Protein AF-A0A7C4ARY5-F1 (afdb_monomer)

Organism: NCBI:txid2358

Nearest PDB structures (foldseek):
  5jvl-assembly1_D  TM=5.857E-01  e=7.802E-24  Flaveria trinervia
  5lu4-assembly2_B  TM=5.755E-01  e=6.328E-24  Flaveria trinervia
  5jvn-assembly1_A  TM=5.672E-01  e=1.137E-23  Flaveria pringlei
  1vbg-assembly1_A-2  TM=5.595E-01  e=1.289E-23  Zea mays
  1vbh-assembly1_A-2  TM=5.407E-01  e=2.317E-22  Zea mays

InterPro domains:
  IPR002192 Pyruvate phosphate dikinase, AMP/ATP-binding [PF01326] (588-814)
  IPR010121 Pyruvate, phosphate dikinase [PTHR22931] (564-875)
  IPR013815 ATP-grasp fold, subdomain 1 [G3DSA:3.30.1490.20] (564-773)
  IPR036637 Phosphohistidine domain superfamily [SSF52009] (937-1030)

Foldseek 3Di:
DDDDDQDWDWDDDPVGDTDTDRDPDPQPPCVLVVLLVLLVVCLVAVLVSLLCLLLLLLCLQFVVHDDDLPSPCVQSLVSNLLSDALQSLLSSLSSLCSHPQRPLCFAVNVVLLCLLQVLLVLCVVLQLNFSSVLSVVVSVCSRDPDDPVNLQLLLLVLLCLQPVDCVSNCVVDDPVSSVSSRCVSRDDPQLSCQLNVLSVVQCVVQVADSNDPPRLVSLLPGDLVVQCPPPPGDNVSSSNNSSSSVSSNVSCLSPPLQPDDPVVDDLVVLLVVLVVLLVLLVVLLVVSNDNDDPAPADDADEDEPDDPCPVVVVVVCVVPVPDHWYFHFYDDPPDPPRTHTRTRDPNSNSSSVSVSSLSNSLSSLVCSCVPVPVADDLVCQLVLLVSLLSLLSSVSSSSLDFLLLNLLSVCSNCQQLLQHWLQNNLVSLVSNVVSLVVVLVLLCVSNVVSLLVVVVVDDPVSGDVVLVVVVPVVPDPPDPVVSVVSSVVVSVVSVVVSSSSVSSVVSSVNSNVVSVVVPVRGSHGSDDDDNNPDDDDQKAFQPPPQDRCLWQADWVNLCSLFDQAFGKMWRTLSCLPDDLVRCVPPPVNLVVLVVRQVVSCVVNVAHQQDLVGHWFKKKAWHFNDDDFQQFAIATRQRDAPSSLVSCCVVQRLQVSLVSLLRNLQSLCCQLVVDDNVLLVVLVVVLCVVVVHPDPVPDDSVSSNVSSVVSLVSCCVRPVVSNVCRVVSVRSSSVSSSQNSRFCSCVDPLNVLLCVLLVRDSPRTIMIMIGIDDFQQRDQQQKWKKKWWAQSSVRDIWMWIDHNDDLVCVQQQVDDTDIQDDPVPPDDHVCVRQVQLSVVVVVSNNSSCSVRVAGKMWIWIGHRSHIHTHGIDGDLDDDDPDDDVVVVVFDFLFFFAQQAAFKAKEFEFAFLVLQDHPVCLLCSVVVQVVVQVPDDPVRRHQYYEHEEAGPNSSCCSPTASSRPGAYAYEYLGGHNSYSSSVSCSSSRHAYQHNRVQWDDDDDTDQWIGRVNDIDGGGFIWMAGNHRRTIGGDDDDDPPDPPDDPDDD

Secondary structure (DSSP, 8-state):
-PPPPPPPEEEE-TTS-EEEE-------TTHHHHHHHHHHHHHH-HHHHTTHHHHHHHHHHHTT----TTS-THHHHHHHHHS--TTTHHHHHHHHHHSSS-GGGSSHHHHHHHHHHHHHHHHHHTT-HHHHHHHHHHHHHTTT---THHHHHHHHHHHHHHH--THHHHTTS-GGGGGGG-GGGTS-HHHHHHHHHHHHHHHHHHT--TTSTTTHHHHHT--THHHHT-TTS-HHHHHHHHHHHHHHHHHHHHH-TT-S-GGGS-HHHHHHHHHHHHHHHHHHHHHHH-----PPPPP-----TT-THHHHHHHHHHH-TTSPPEEEEEE-TT-TT-EEEEEE-HHHHHHHHHHHHHHHHHHHHHHHHHHT-SS--TTTHHHHHHHHHHHHHHHHHHT---HHHHHHHHHHHTTTTTT-BHHHHHHHHHHHHHHHHHHHHHHHHHHHHHHHHHHTTS-GGGS-HHHHHTT--TT--S-HHHHHHHHHHHHHHHHHT-HHHHHHHHHHHHHHHHHHTTGGGTT-BSS-SSS--PPP--EE-TTSS---HHHH-HHHHHHTT-TTPPPEEEE-GGGTT--HHHHHH-HHHHHHHHHHHHHHHHHHT-EET-SSSEE-EEEEE--SS--TTSS-EEEEET--HHHHHHHHHHT-HHHHHHHHHHHHHHHHHHHH---HHHHHHHHHHHHHHTT-SSGGGS-HHHHHHHHHHHHHHHHHH-HHHHHHHHTT-HHHHHHHHHHHHHHGGGSHHHHHHHHHHT--TT----EEEEE---TTS-TTT-EEEEEEE-TTT--EEEEEEET--HHHHHTT-S--EES--TT--S--HHHH-HHHHHHHHHHHHHHHHHHTS-EEEEEEEETTEEEEEEEEE-------PPPTTTTT-EEEEE-EEEE-SEEEEEEESSGGGTS-GGGGGGHHHHHHHHHTTS-GGG---EEEEEESS--HHHIIIIIITSSS-EEEEESS--TTSHHHHHHHHTT-EEEE--TTBPP--SS-SEEEETTEEEETT-EEEEETTT-EEEE--PPPS--SSS-----

Sequence (1047 aa):
MRPREKRFNIEDDDTGEPVVVAEDTAVNETHVQHIKSLMTIVASNPRVMHRLIPYLIVQIEIGRTQLCDEDLIQVEISKLLRANSSITHFLIRTLIKAIPYSFKDIGPLDALRLTAAGLAKELANRGVKPIGNFLGKLRGDIHWRGSMDNLFFAMGIVRYLASGDRGYIAEWMPQESLPYLEMTQWCSAEEAAGIKGCYAQICADYGIDPLSRDSMNQFLQVDTARYREDDRWPPFARRVALDMIDLVKGLHTKYFIGRESISDHDETEDLERLEKVLERRIHTKRTFLTPDLKDPLPNVATLTEGSEGWTVELDRLRKDPSGPPIILRAKKAGHAYAQRATYLEPRFEAFNEDLSDEALQETLATSINNTHFDAITLENLPRALLFLDYLVTGISVNGHSSYYLRQASRDLRQAGELGLTFDKVRDLLKLIKKELDDIHAQYRHWFEPPFDDVLSHCAMENLPRKLRDLTTLKEIPDTDFFKNYLKTLYVSDLQARDGNLRVLETFVEKVELFLSQRLAESGRTVVSGPASNQPLIPFHFPGDEEVSPCKIGQKASLLHFAENTPPFFVITTDQAVKSYEEMAADEEFRRGLAHAMDRLGRMWGRFLGDVDNPALFSVRSGARISMPGMMITITNVGINDQIAEVLSEKVGEWFAYDCYRRFLQEFGESVFGIEREEFQQIIDDKKARFNVLRKALMSAEQMKSLAFDYKRRLAELAPRAVEMLDRGNFLDILLHCAVAVLHSYEGNAATKYRQAAGIDGNWRTPAIIQAMVYGNMELHSSGTGVVSYNPFTMDLRGEFAQGDQGTDVVDGKVVTMPVYDPWKTRECLASQLPEAWKELSSILFRTAEKLHLDTRVEYTIEKGKVFILQIRKDRERKERIPSLKEFGYHVIAQGTGVSGKIFRGIMVTDRNQIAPFRHINKAQSIIDAMNETLPELHKLDGFIFVVNDPIPEEIMEEIFSLPVNTALVSRLGGRGAHAADISKSLGKVYVGQVRQIEKFAGKPEVVSFDGLNVIVGTKMVIHGQTGEVALYKPIPAQQSELSCGEP

Solvent-accessible surface area (backbone atoms only — not comparable to full-atom values): 57306 Å² total; per-residue (Å²): 129,82,85,80,78,87,82,80,52,77,49,80,49,103,79,78,53,75,51,74,58,82,76,88,70,86,73,68,86,59,54,65,60,51,52,49,50,51,42,49,53,24,33,73,42,38,84,77,33,48,76,53,43,42,41,52,34,47,45,41,62,43,64,71,60,82,85,59,96,80,68,68,59,65,62,49,49,49,48,33,49,69,44,38,39,73,85,46,38,33,56,53,51,51,39,53,64,50,40,87,81,43,52,92,56,55,36,78,48,45,54,37,32,49,42,28,42,49,52,13,51,58,35,38,76,43,62,29,47,67,64,11,48,48,28,50,45,45,45,56,35,65,70,78,68,70,53,72,61,57,44,56,50,48,48,18,49,53,37,20,56,49,71,68,44,57,75,57,43,46,92,81,47,63,79,89,52,57,74,62,60,42,61,79,78,57,37,54,74,67,39,50,50,19,25,26,49,52,43,53,50,53,21,64,77,67,74,40,50,73,85,48,91,72,32,64,71,53,59,60,71,59,68,55,72,79,54,73,81,48,80,93,32,48,71,67,20,46,46,56,52,44,47,50,51,51,37,41,44,46,43,45,52,69,76,48,72,67,68,76,75,66,88,84,59,56,70,69,57,54,51,51,51,48,48,53,48,49,52,50,42,50,52,50,52,50,67,46,58,53,84,81,75,96,65,73,78,62,64,77,47,72,49,58,59,85,51,84,58,59,64,54,51,52,55,47,44,74,75,47,69,86,58,77,37,41,37,40,34,34,46,53,90,92,47,100,81,45,74,48,64,50,78,52,45,66,68,56,35,47,50,35,50,41,55,51,48,49,54,39,46,39,42,51,52,53,47,45,46,60,70,71,45,67,64,76,46,79,84,51,41,65,57,50,30,40,50,49,30,51,42,52,47,54,37,36,67,56,32,62,51,36,51,66,43,58,49,39,29,52,51,44,48,39,22,49,71,70,62,31,24,52,47,54,50,50,52,40,48,53,51,40,52,52,46,51,54,49,51,56,48,49,51,45,68,51,44,46,62,39,45,55,58,51,50,77,76,46,60,81,90,63,47,41,66,80,68,50,67,74,41,75,65,82,79,70,68,100,39,74,68,54,56,52,47,53,49,52,50,52,54,49,52,61,52,60,72,40,55,47,56,57,52,40,53,56,49,54,50,50,51,48,50,52,55,63,77,40,60,92,50,62,74,41,49,65,52,91,68,78,76,60,88,65,79,82,57,63,66,48,50,82,87,56,81,94,69,59,33,79,39,49,4,39,41,56,58,45,40,68,64,46,68,55,43,57,54,51,38,27,38,18,30,80,53,44,80,56,52,64,68,58,50,72,68,32,62,66,56,46,52,49,50,54,49,49,51,50,54,47,17,63,75,65,74,35,32,78,68,35,74,92,45,68,28,38,26,27,37,31,45,28,27,55,69,85,62,61,59,43,53,47,67,38,51,46,48,50,64,37,75,69,46,30,53,46,36,22,77,76,71,32,47,41,52,21,24,51,44,45,32,47,24,53,49,41,48,36,34,61,66,68,67,44,64,67,63,66,60,50,50,54,54,50,54,48,28,62,73,68,72,38,97,47,78,90,71,54,52,40,70,55,34,42,53,51,24,52,52,48,51,49,52,40,39,74,78,37,49,66,63,46,53,45,45,76,68,62,48,47,70,60,51,50,49,48,49,37,43,37,22,20,50,23,58,74,32,69,46,29,45,49,49,28,63,75,68,68,47,62,81,87,67,58,17,9,24,34,44,28,52,65,82,47,7,44,68,39,64,90,42,10,13,19,34,41,40,38,37,26,68,89,73,68,50,73,49,37,40,32,28,68,36,33,49,61,68,42,53,32,61,28,78,58,79,64,36,37,38,68,55,98,82,67,84,60,80,24,42,44,76,76,39,47,68,36,38,53,52,46,51,53,48,50,53,55,35,18,62,75,36,43,37,39,30,28,35,37,36,32,25,41,80,51,44,61,30,42,76,41,50,45,75,58,77,84,80,81,75,94,73,82,57,60,60,81,74,62,34,58,68,68,43,65,28,40,35,53,17,43,60,78,47,34,22,32,32,34,51,47,62,67,77,73,32,57,88,96,43,45,84,50,44,47,56,53,49,52,61,55,32,76,78,38,59,83,96,63,43,59,67,35,37,30,37,52,42,58,68,60,48,40,47,58,44,42,68,58,46,69,60,44,87,47,53,48,32,42,36,18,33,28,22,40,76,64,8,35,44,34,52,41,26,46,72,71,66,26,32,24,27,16,37,25,68,47,46,60,94,74,74,90,69,55,64,60,48,36,40,77,83,47,76,44,49,58,68,41,50,30,36,38,27,5,65,76,7,40,30,22,52,66,58,83,71,71,97,79,72,91,82,82,76,96,70,86,133

Mean predicted aligned error: 14.23 Å

Structure (mmCIF, N/CA/C/O backbone):
data_AF-A0A7C4ARY5-F1
#
_entry.id   AF-A0A7C4ARY5-F1
#
loop_
_atom_site.group_PDB
_atom_site.id
_atom_site.type_symbol
_atom_site.label_atom_id
_atom_site.label_alt_id
_atom_site.label_comp_id
_atom_site.label_asym_id
_atom_site.label_entity_id
_atom_site.label_seq_id
_atom_site.pdbx_PDB_ins_code
_atom_site.Cartn_x
_atom_site.Cartn_y
_atom_site.Cartn_z
_atom_site.occupancy
_atom_site.B_iso_or_equiv
_atom_site.auth_seq_id
_atom_site.auth_comp_id
_atom_site.auth_asym_id
_atom_site.auth_atom_id
_atom_site.pdbx_PDB_model_num
ATOM 1 N N . MET A 1 1 ? 38.180 -33.151 -28.035 1.00 24.41 1 MET A N 1
ATOM 2 C CA . MET A 1 1 ? 38.486 -32.539 -29.354 1.00 24.41 1 MET A CA 1
ATOM 3 C C . MET A 1 1 ? 39.752 -31.701 -29.190 1.00 24.41 1 MET A C 1
ATOM 5 O O . MET A 1 1 ? 40.032 -31.330 -28.062 1.00 24.41 1 MET A O 1
ATOM 9 N N . ARG A 1 2 ? 40.560 -31.501 -30.244 1.00 22.05 2 ARG A N 1
ATOM 10 C CA . ARG A 1 2 ? 41.874 -30.812 -30.185 1.00 22.05 2 ARG A CA 1
ATOM 11 C C . ARG A 1 2 ? 41.800 -29.437 -29.477 1.00 22.05 2 ARG A C 1
ATOM 13 O O . ARG A 1 2 ? 40.733 -28.826 -29.545 1.00 22.05 2 ARG A O 1
ATOM 20 N N . PRO A 1 3 ? 42.897 -28.932 -28.871 1.00 23.42 3 PRO A N 1
ATOM 21 C CA . PRO A 1 3 ? 42.915 -27.593 -28.281 1.00 23.42 3 PRO A CA 1
ATOM 22 C C . PRO A 1 3 ? 42.604 -26.559 -29.373 1.00 23.42 3 PRO A C 1
ATOM 24 O O . PRO A 1 3 ? 43.216 -26.604 -30.442 1.00 23.42 3 PRO A O 1
ATOM 27 N N . ARG A 1 4 ? 41.626 -25.672 -29.140 1.00 26.73 4 ARG A N 1
ATOM 28 C CA . ARG A 1 4 ? 41.357 -24.527 -30.027 1.00 26.73 4 ARG A CA 1
ATOM 29 C C . ARG A 1 4 ? 42.577 -23.594 -29.988 1.00 26.73 4 ARG A C 1
ATOM 31 O O . ARG A 1 4 ? 43.093 -23.302 -28.914 1.00 26.73 4 ARG A O 1
ATOM 38 N N . GLU A 1 5 ? 43.055 -23.177 -31.159 1.00 27.33 5 GLU A N 1
ATOM 39 C CA . GLU A 1 5 ? 44.179 -22.244 -31.306 1.00 27.33 5 GLU A CA 1
ATOM 40 C C . GLU A 1 5 ? 43.899 -20.906 -30.602 1.00 27.33 5 GLU A C 1
ATOM 42 O O . GLU A 1 5 ? 42.771 -20.406 -30.616 1.00 27.33 5 GLU A O 1
ATOM 47 N N . LYS A 1 6 ? 44.951 -20.343 -29.990 1.00 25.73 6 LYS A N 1
ATOM 48 C CA . LYS A 1 6 ? 44.950 -19.052 -29.290 1.00 25.73 6 LYS A CA 1
ATOM 49 C C . LYS A 1 6 ? 44.408 -17.948 -30.210 1.00 25.73 6 LYS A C 1
ATOM 51 O O . LYS A 1 6 ? 44.939 -17.741 -31.299 1.00 25.73 6 LYS A O 1
ATOM 56 N N . ARG A 1 7 ? 43.370 -17.222 -29.777 1.00 26.64 7 ARG A N 1
ATOM 57 C CA . ARG A 1 7 ? 42.936 -15.972 -30.424 1.00 26.64 7 ARG A CA 1
ATOM 58 C C . ARG A 1 7 ? 43.710 -14.807 -29.811 1.00 26.64 7 ARG A C 1
ATOM 60 O O . ARG A 1 7 ? 43.732 -14.664 -28.595 1.00 26.64 7 ARG A O 1
ATOM 67 N N . PHE A 1 8 ? 44.341 -14.002 -30.659 1.00 25.86 8 PHE A N 1
ATOM 68 C CA . PHE A 1 8 ? 45.041 -12.778 -30.276 1.00 25.86 8 PHE A CA 1
ATOM 69 C C . PHE A 1 8 ? 44.063 -11.598 -30.316 1.00 25.86 8 PHE A C 1
ATOM 71 O O . PHE A 1 8 ? 43.358 -11.434 -31.313 1.00 25.86 8 PHE A O 1
ATOM 78 N N . ASN A 1 9 ? 44.035 -10.779 -29.262 1.00 27.98 9 ASN A N 1
ATOM 79 C CA . ASN A 1 9 ? 43.416 -9.454 -29.294 1.00 27.98 9 ASN A CA 1
ATOM 80 C C . ASN A 1 9 ? 44.493 -8.419 -29.644 1.00 27.98 9 ASN A C 1
ATOM 82 O O . ASN A 1 9 ? 45.594 -8.458 -29.097 1.00 27.98 9 ASN A O 1
ATOM 86 N N . ILE A 1 10 ? 44.163 -7.509 -30.558 1.00 27.44 10 ILE A N 1
ATOM 87 C CA . ILE A 1 10 ? 44.916 -6.278 -30.812 1.00 27.44 10 ILE A CA 1
ATOM 88 C C . ILE A 1 10 ? 44.047 -5.144 -30.256 1.00 27.44 10 ILE A C 1
ATOM 90 O O . ILE A 1 10 ? 42.882 -5.029 -30.653 1.00 27.44 10 ILE A O 1
ATOM 94 N N . GLU A 1 11 ? 44.584 -4.367 -29.318 1.00 35.19 11 GLU A N 1
ATOM 95 C CA . GLU A 1 11 ? 43.988 -3.118 -28.828 1.00 35.19 11 GLU A CA 1
ATOM 96 C C . GLU A 1 11 ? 44.904 -1.942 -29.204 1.00 35.19 11 GLU A C 1
ATOM 98 O O . GLU A 1 11 ? 46.129 -2.072 -29.140 1.00 35.19 11 GLU A O 1
ATOM 103 N N . ASP A 1 12 ? 44.296 -0.827 -29.621 1.00 29.25 12 ASP A N 1
ATOM 104 C CA . ASP A 1 12 ? 44.974 0.451 -29.860 1.00 29.25 12 ASP A CA 1
ATOM 105 C C . ASP A 1 12 ? 45.120 1.200 -28.525 1.00 29.25 12 ASP A C 1
ATOM 107 O O . ASP A 1 12 ? 44.135 1.412 -27.815 1.00 29.25 12 ASP A O 1
ATOM 111 N N . ASP A 1 13 ? 46.349 1.591 -28.189 1.00 29.78 13 ASP A N 1
ATOM 112 C CA . ASP A 1 13 ? 46.651 2.600 -27.167 1.00 29.78 13 ASP A CA 1
ATOM 113 C C . ASP A 1 13 ? 46.613 4.005 -27.806 1.00 29.78 13 ASP A C 1
ATOM 115 O O . ASP A 1 13 ? 46.826 4.144 -29.014 1.00 29.78 13 ASP A O 1
ATOM 119 N N . ASP A 1 14 ? 46.432 5.061 -27.004 1.00 37.69 14 ASP A N 1
ATOM 120 C CA . ASP A 1 14 ? 46.446 6.485 -27.414 1.00 37.69 14 ASP A CA 1
ATOM 121 C C . ASP A 1 14 ? 47.806 6.942 -28.012 1.00 37.69 14 ASP A C 1
ATOM 123 O O . ASP A 1 14 ? 48.022 8.117 -28.318 1.00 37.69 14 ASP A O 1
ATOM 127 N N . THR A 1 15 ? 48.738 6.008 -28.206 1.00 36.53 15 THR A N 1
ATOM 128 C CA . THR A 1 15 ? 50.050 6.178 -28.836 1.00 36.53 15 THR A CA 1
ATOM 129 C C . THR A 1 15 ? 50.141 5.593 -30.255 1.00 36.53 15 THR A C 1
ATOM 131 O O . THR A 1 15 ? 51.130 5.841 -30.944 1.00 36.53 15 THR A O 1
ATOM 134 N N . GLY A 1 16 ? 49.113 4.880 -30.738 1.00 30.94 16 GLY A N 1
ATOM 135 C CA . GLY A 1 16 ? 49.049 4.365 -32.113 1.00 30.94 16 GLY A CA 1
ATOM 136 C C . GLY A 1 16 ? 49.940 3.150 -32.413 1.00 30.94 16 GLY A C 1
ATOM 137 O O . GLY A 1 16 ? 50.133 2.827 -33.586 1.00 30.94 16 GLY A O 1
ATOM 138 N N . GLU A 1 17 ? 50.471 2.459 -31.398 1.00 25.41 17 GLU A N 1
ATOM 139 C CA . GLU A 1 17 ? 51.130 1.157 -31.574 1.00 25.41 17 GLU A CA 1
ATOM 140 C C . GLU A 1 17 ? 50.239 -0.002 -31.078 1.00 25.41 17 GLU A C 1
ATOM 142 O O . GLU A 1 17 ? 49.715 0.058 -29.964 1.00 25.41 17 GLU A O 1
ATOM 147 N N . PRO A 1 18 ? 50.072 -1.086 -31.866 1.00 27.19 18 PRO A N 1
ATOM 148 C CA . PRO A 1 18 ? 49.259 -2.232 -31.475 1.00 27.19 18 PRO A CA 1
ATOM 149 C C . PRO A 1 18 ? 49.956 -3.038 -30.372 1.00 27.19 18 PRO A C 1
ATOM 151 O O . PRO A 1 18 ? 50.934 -3.749 -30.623 1.00 27.19 18 PRO A O 1
ATOM 154 N N . VAL A 1 19 ? 49.422 -2.990 -29.151 1.00 26.77 19 VAL A N 1
ATOM 155 C CA . VAL A 1 19 ? 49.888 -3.843 -28.052 1.00 26.77 19 VAL A CA 1
ATOM 156 C C . VAL A 1 19 ? 49.168 -5.189 -28.139 1.00 26.77 19 VAL A C 1
ATOM 158 O O . VAL A 1 19 ? 47.968 -5.308 -27.895 1.00 26.77 19 VAL A O 1
ATOM 161 N N . VAL A 1 20 ? 49.912 -6.240 -28.492 1.00 27.84 20 VAL A N 1
ATOM 162 C CA . VAL A 1 20 ? 49.423 -7.626 -28.456 1.00 27.84 20 VAL A CA 1
ATOM 163 C C . VAL A 1 20 ? 49.459 -8.117 -27.009 1.00 27.84 20 VAL A C 1
ATOM 165 O O . VAL A 1 20 ? 50.489 -8.595 -26.532 1.00 27.84 20 VAL A O 1
ATOM 168 N N . VAL A 1 21 ? 48.335 -8.019 -26.298 1.00 27.45 21 VAL A N 1
ATOM 169 C CA . VAL A 1 21 ? 48.187 -8.641 -24.976 1.00 27.45 21 VAL A CA 1
ATOM 170 C C . VAL A 1 21 ? 47.683 -10.071 -25.165 1.00 27.45 21 VAL A C 1
ATOM 172 O O . VAL A 1 21 ? 46.512 -10.317 -25.450 1.00 27.45 21 VAL A O 1
ATOM 175 N N . ALA A 1 22 ? 48.580 -11.043 -25.009 1.00 28.08 22 ALA A N 1
ATOM 176 C CA . ALA A 1 22 ? 48.194 -12.435 -24.826 1.00 28.08 22 ALA A CA 1
ATOM 177 C C . ALA A 1 22 ? 47.728 -12.633 -23.372 1.00 28.08 22 ALA A C 1
ATOM 179 O O . ALA A 1 22 ? 48.527 -12.984 -22.508 1.00 28.08 22 ALA A O 1
ATOM 180 N N . GLU A 1 23 ? 46.446 -12.396 -23.079 1.00 34.03 23 GLU A N 1
ATOM 181 C CA . GLU A 1 23 ? 45.862 -12.884 -21.824 1.00 34.03 23 GLU A CA 1
ATOM 182 C C . GLU A 1 23 ? 45.624 -14.400 -21.954 1.00 34.03 23 GLU A C 1
ATOM 184 O O . GLU A 1 23 ? 44.660 -14.842 -22.584 1.00 34.03 23 GLU A O 1
ATOM 189 N N . ASP A 1 24 ? 46.505 -15.213 -21.357 1.00 32.50 24 ASP A N 1
ATOM 190 C CA . ASP A 1 24 ? 46.233 -16.627 -21.066 1.00 32.50 24 ASP A CA 1
ATOM 191 C C . ASP A 1 24 ? 45.036 -16.692 -20.091 1.00 32.50 24 ASP A C 1
ATOM 193 O O . ASP A 1 24 ? 45.184 -16.694 -18.871 1.00 32.50 24 ASP A O 1
ATOM 197 N N . THR A 1 25 ? 43.816 -16.701 -20.626 1.00 39.19 25 THR A N 1
ATOM 198 C CA . THR A 1 25 ? 42.588 -16.862 -19.841 1.00 39.19 25 THR A CA 1
ATOM 199 C C . THR A 1 25 ? 42.227 -18.342 -19.786 1.00 39.19 25 THR A C 1
ATOM 201 O O . THR A 1 25 ? 41.837 -18.953 -20.779 1.00 39.19 25 THR A O 1
ATOM 204 N N . ALA A 1 26 ? 42.372 -18.948 -18.607 1.00 39.44 26 ALA A N 1
ATOM 205 C CA . ALA A 1 26 ? 41.838 -20.275 -18.328 1.00 39.44 26 ALA A CA 1
ATOM 206 C C . ALA A 1 26 ? 40.300 -20.218 -18.394 1.00 39.44 26 ALA A C 1
ATOM 208 O O . ALA A 1 26 ? 39.636 -19.810 -17.443 1.00 39.44 26 ALA A O 1
ATOM 209 N N . VAL A 1 27 ? 39.721 -20.582 -19.540 1.00 49.09 27 VAL A N 1
ATOM 210 C CA . VAL A 1 27 ? 38.266 -20.623 -19.723 1.00 49.09 27 VAL A CA 1
ATOM 211 C C . VAL A 1 27 ? 37.715 -21.825 -18.956 1.00 49.09 27 VAL A C 1
ATOM 213 O O . VAL A 1 27 ? 38.021 -22.971 -19.274 1.00 49.09 27 VAL A O 1
ATOM 216 N N . ASN A 1 28 ? 36.896 -21.577 -17.931 1.00 56.38 28 ASN A N 1
ATOM 217 C CA . ASN A 1 28 ? 36.198 -22.644 -17.216 1.00 56.38 28 ASN A CA 1
ATOM 218 C C . ASN A 1 28 ? 35.187 -23.326 -18.155 1.00 56.38 28 ASN A C 1
ATOM 220 O O . ASN A 1 28 ? 34.107 -22.789 -18.375 1.00 56.38 28 ASN A O 1
ATOM 224 N N . GLU A 1 29 ? 35.496 -24.520 -18.664 1.00 55.31 29 GLU A N 1
ATOM 225 C CA . GLU A 1 29 ? 34.634 -25.257 -19.605 1.00 55.31 29 GLU A CA 1
ATOM 226 C C . GLU A 1 29 ? 33.232 -25.594 -19.046 1.00 55.31 29 GLU A C 1
ATOM 228 O O . GLU A 1 29 ? 32.317 -25.900 -19.808 1.00 55.31 29 GLU A O 1
ATOM 233 N N . THR A 1 30 ? 33.023 -25.516 -17.724 1.00 65.81 30 THR A N 1
ATOM 234 C CA . THR A 1 30 ? 31.749 -25.873 -17.068 1.00 65.81 30 THR A CA 1
ATOM 235 C C . THR A 1 30 ? 30.800 -24.696 -16.830 1.00 65.81 30 THR A C 1
ATO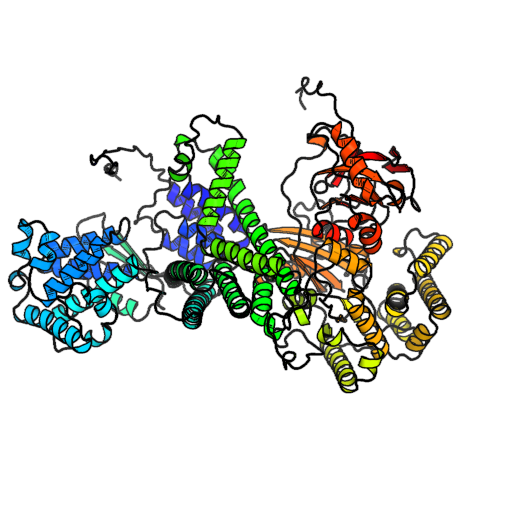M 237 O O . THR A 1 30 ? 29.628 -24.921 -16.516 1.00 65.81 30 THR A O 1
ATOM 240 N N . HIS A 1 31 ? 31.244 -23.443 -17.011 1.00 72.12 31 HIS A N 1
ATOM 241 C CA . HIS A 1 31 ? 30.422 -22.276 -16.660 1.00 72.12 31 HIS A CA 1
ATOM 242 C C . HIS A 1 31 ? 29.113 -22.213 -17.468 1.00 72.12 31 HIS A C 1
ATOM 244 O O . HIS A 1 31 ? 28.068 -21.870 -16.917 1.00 72.12 31 HIS A O 1
ATOM 250 N N . VAL A 1 32 ? 29.131 -22.627 -18.743 1.00 73.12 32 VAL A N 1
ATOM 251 C CA . VAL A 1 32 ? 27.949 -22.612 -19.624 1.00 73.12 32 VAL A CA 1
ATOM 252 C C . VAL A 1 32 ? 26.886 -23.570 -19.090 1.00 73.12 32 VAL A C 1
ATOM 254 O O . VAL A 1 32 ? 25.709 -23.224 -18.993 1.00 73.12 32 VAL A O 1
ATOM 257 N N . GLN A 1 33 ? 27.306 -24.772 -18.689 1.00 78.00 33 GLN A N 1
ATOM 258 C CA . GLN A 1 33 ? 26.409 -25.785 -18.144 1.00 78.00 33 GLN A CA 1
ATOM 259 C C . GLN A 1 33 ? 25.815 -25.346 -16.799 1.00 78.00 33 GLN A C 1
ATOM 261 O O . GLN A 1 33 ? 24.637 -25.608 -16.540 1.00 78.00 33 GLN A O 1
ATOM 266 N N . HIS A 1 34 ? 26.589 -24.646 -15.963 1.00 80.06 34 HIS A N 1
ATOM 267 C CA . HIS A 1 34 ? 26.092 -24.076 -14.709 1.00 80.06 34 HIS A CA 1
ATOM 268 C C . HIS A 1 34 ? 25.032 -22.998 -14.949 1.00 80.06 34 HIS A C 1
ATOM 270 O O . HIS A 1 34 ? 23.952 -23.084 -14.367 1.00 80.06 34 HIS A O 1
ATOM 276 N N . ILE A 1 35 ? 25.283 -22.050 -15.859 1.00 81.69 35 ILE A N 1
ATOM 277 C CA . ILE A 1 35 ? 24.324 -20.992 -16.221 1.00 81.69 35 ILE A CA 1
ATOM 278 C C . ILE A 1 35 ? 23.013 -21.609 -16.723 1.00 81.69 35 ILE A C 1
ATOM 280 O O . ILE A 1 35 ? 21.938 -21.282 -16.217 1.00 81.69 35 ILE A O 1
ATOM 284 N N . LYS A 1 36 ? 23.092 -22.579 -17.644 1.00 82.06 36 LYS A N 1
ATOM 285 C CA . LYS A 1 36 ? 21.916 -23.298 -18.165 1.00 82.06 36 LYS A CA 1
ATOM 286 C C . LYS A 1 36 ? 21.139 -24.040 -17.079 1.00 82.06 36 LYS A C 1
ATOM 288 O O . LYS A 1 36 ? 19.905 -24.011 -17.064 1.00 82.06 36 LYS A O 1
ATOM 293 N N . SER A 1 37 ? 21.850 -24.705 -16.170 1.00 84.81 37 SER A N 1
ATOM 294 C CA . SER A 1 37 ? 21.237 -25.451 -15.067 1.00 84.81 37 SER A CA 1
ATOM 295 C C . SER A 1 37 ? 20.509 -24.508 -14.111 1.00 84.81 37 SER A C 1
ATOM 297 O O . SER A 1 37 ? 19.346 -24.746 -13.791 1.00 84.81 37 SER A O 1
ATOM 299 N N . LEU A 1 38 ? 21.143 -23.396 -13.729 1.00 85.94 38 LEU A N 1
ATOM 300 C CA . LEU A 1 38 ? 20.541 -22.376 -12.870 1.00 85.94 38 LEU A CA 1
ATOM 301 C C . LEU A 1 38 ? 19.318 -21.734 -13.525 1.00 85.94 38 LEU A C 1
ATOM 303 O O . LEU A 1 38 ? 18.272 -21.653 -12.889 1.00 85.94 38 LEU A O 1
ATOM 307 N N . MET A 1 39 ? 19.389 -21.367 -14.805 1.00 86.31 39 MET A N 1
ATOM 308 C CA . MET A 1 39 ? 18.227 -20.846 -15.532 1.00 86.31 39 MET A CA 1
ATOM 309 C C . MET A 1 39 ? 17.075 -21.854 -15.594 1.00 86.31 39 MET A C 1
ATOM 311 O O . MET A 1 39 ? 15.916 -21.472 -15.453 1.00 86.31 39 MET A O 1
ATOM 315 N N . THR A 1 40 ? 17.377 -23.143 -15.762 1.00 85.38 40 THR A N 1
ATOM 316 C CA . THR A 1 40 ? 16.361 -24.206 -15.755 1.00 85.38 40 THR A CA 1
ATOM 317 C C . THR A 1 40 ? 15.718 -24.357 -14.373 1.00 85.38 40 THR A C 1
ATOM 319 O O . THR A 1 40 ? 14.500 -24.503 -14.277 1.00 85.38 40 THR A O 1
ATOM 322 N N . ILE A 1 41 ? 16.509 -24.265 -13.297 1.00 87.38 41 ILE A N 1
ATOM 323 C CA . ILE A 1 41 ? 16.003 -24.259 -11.916 1.00 87.38 41 ILE A CA 1
ATOM 324 C C . ILE A 1 41 ? 15.105 -23.041 -11.691 1.00 87.38 41 ILE A C 1
ATOM 326 O O . ILE A 1 41 ? 13.987 -23.196 -11.197 1.00 87.38 41 ILE A O 1
ATOM 330 N N . VAL A 1 42 ? 15.541 -21.852 -12.114 1.00 86.44 42 VAL A N 1
ATOM 331 C CA . VAL A 1 42 ? 14.740 -20.625 -12.022 1.00 86.44 42 VAL A CA 1
ATOM 332 C C . VAL A 1 42 ? 13.422 -20.781 -12.777 1.00 86.44 42 VAL A C 1
ATOM 334 O O . VAL A 1 42 ? 12.369 -20.503 -12.213 1.00 86.44 42 VAL A O 1
ATOM 337 N N . ALA A 1 43 ? 13.453 -21.297 -14.007 1.00 84.50 43 ALA A N 1
ATOM 338 C CA . ALA A 1 43 ? 12.261 -21.505 -14.825 1.00 84.50 43 ALA A CA 1
ATOM 339 C C . ALA A 1 43 ? 11.282 -22.545 -14.242 1.00 84.50 43 ALA A C 1
ATOM 341 O O . ALA A 1 43 ? 10.094 -22.488 -14.546 1.00 84.50 43 ALA A O 1
ATOM 342 N N . SER A 1 44 ? 11.745 -23.477 -13.398 1.00 85.38 44 SER A N 1
ATOM 343 C CA . SER A 1 44 ? 10.878 -24.497 -12.785 1.00 85.38 44 SER A CA 1
ATOM 344 C C . SER A 1 44 ? 9.896 -23.922 -11.759 1.00 85.38 44 SER A C 1
ATOM 346 O O . SER A 1 44 ? 8.756 -24.373 -11.667 1.00 85.38 44 SER A O 1
ATOM 348 N N . ASN A 1 45 ? 10.329 -22.915 -10.994 1.00 80.69 45 ASN A N 1
ATOM 349 C CA . ASN A 1 45 ? 9.483 -22.182 -10.056 1.00 80.69 45 ASN A CA 1
ATOM 350 C C . ASN A 1 45 ? 10.029 -20.758 -9.844 1.00 80.69 45 ASN A C 1
ATOM 352 O O . ASN A 1 45 ? 10.659 -20.481 -8.821 1.00 80.69 45 ASN A O 1
ATOM 356 N N . PRO A 1 46 ? 9.779 -19.837 -10.787 1.00 77.75 46 PRO A N 1
ATOM 357 C CA . PRO A 1 46 ? 10.341 -18.485 -10.770 1.00 77.75 46 PRO A CA 1
ATOM 358 C C . PRO A 1 46 ? 9.973 -17.712 -9.510 1.00 77.75 46 PRO A C 1
ATOM 360 O O . PRO A 1 46 ? 10.798 -16.987 -8.966 1.00 77.75 46 PRO A O 1
ATOM 363 N N . ARG A 1 47 ? 8.760 -17.921 -8.984 1.00 73.19 47 ARG A N 1
ATOM 364 C CA . ARG A 1 47 ? 8.298 -17.270 -7.751 1.00 73.19 47 ARG A CA 1
ATOM 365 C C . ARG A 1 47 ? 9.206 -17.570 -6.567 1.00 73.19 47 ARG A C 1
ATOM 367 O O . ARG A 1 47 ? 9.509 -16.663 -5.807 1.00 73.19 47 ARG A O 1
ATOM 374 N N . VAL A 1 48 ? 9.677 -18.808 -6.437 1.00 78.44 48 VAL A N 1
ATOM 375 C CA . VAL A 1 48 ? 10.565 -19.208 -5.335 1.00 78.44 48 VAL A CA 1
ATOM 376 C C . VAL A 1 48 ? 12.036 -18.992 -5.685 1.00 78.44 48 VAL A C 1
ATOM 378 O O . VAL A 1 48 ? 12.826 -18.543 -4.856 1.00 78.44 48 VAL A O 1
ATOM 381 N N . MET A 1 49 ? 12.402 -19.283 -6.930 1.00 86.62 49 MET A N 1
ATOM 382 C CA . MET A 1 49 ? 13.791 -19.370 -7.372 1.00 86.62 49 MET A CA 1
ATOM 383 C C . MET A 1 49 ? 14.363 -18.046 -7.898 1.00 86.62 49 MET A C 1
ATOM 385 O O . MET A 1 49 ? 15.559 -17.987 -8.175 1.00 86.62 49 MET A O 1
ATOM 389 N N . HIS A 1 50 ? 13.575 -16.967 -8.009 1.00 84.69 50 HIS A N 1
ATOM 390 C CA . HIS A 1 50 ? 14.062 -15.670 -8.511 1.00 84.69 50 HIS A CA 1
ATOM 391 C C . HIS A 1 50 ? 15.239 -15.096 -7.713 1.00 84.69 50 HIS A C 1
ATOM 393 O O . HIS A 1 50 ? 16.050 -14.369 -8.276 1.00 84.69 50 HIS A O 1
ATOM 399 N N . ARG A 1 51 ? 15.388 -15.462 -6.432 1.00 84.81 51 ARG A N 1
ATOM 400 C CA . ARG A 1 51 ? 16.541 -15.085 -5.597 1.00 84.81 51 ARG A CA 1
ATOM 401 C C . ARG A 1 51 ? 17.883 -15.582 -6.143 1.00 84.81 51 ARG A C 1
ATOM 403 O O . ARG A 1 51 ? 18.910 -15.023 -5.787 1.00 84.81 51 ARG A O 1
ATOM 410 N N . LEU A 1 52 ? 17.889 -16.600 -7.008 1.00 88.44 52 LEU A N 1
ATOM 411 C CA . LEU A 1 52 ? 19.097 -17.084 -7.685 1.00 88.44 52 LEU A CA 1
ATOM 412 C C . LEU A 1 52 ? 19.504 -16.197 -8.870 1.00 88.44 52 LEU A C 1
ATOM 414 O O . LEU A 1 52 ? 20.655 -16.243 -9.297 1.00 88.44 52 LEU A O 1
ATOM 418 N N . ILE A 1 53 ? 18.584 -15.389 -9.408 1.00 90.25 53 ILE A N 1
ATOM 419 C CA . ILE A 1 53 ? 18.851 -14.548 -10.580 1.00 90.25 53 ILE A CA 1
ATOM 420 C C . ILE A 1 53 ? 19.914 -13.476 -10.272 1.00 90.25 53 ILE A C 1
ATOM 422 O O . ILE A 1 53 ? 20.864 -13.384 -11.048 1.00 90.25 53 ILE A O 1
ATOM 426 N N . PRO A 1 54 ? 19.844 -12.714 -9.157 1.00 90.62 54 PRO A N 1
ATOM 427 C CA . PRO A 1 54 ? 20.905 -11.773 -8.795 1.00 90.62 54 PRO A CA 1
ATOM 428 C C . PRO A 1 54 ? 22.284 -12.422 -8.640 1.00 90.62 54 PRO A C 1
ATOM 430 O O . PRO A 1 54 ? 23.261 -11.876 -9.143 1.00 90.62 54 PRO A O 1
ATOM 433 N N . TYR A 1 55 ? 22.367 -13.609 -8.025 1.00 88.62 55 TYR A N 1
ATOM 434 C CA . TYR A 1 55 ? 23.619 -14.374 -7.930 1.00 88.62 55 TYR A CA 1
ATOM 435 C C . TYR A 1 55 ? 24.190 -14.705 -9.305 1.00 88.62 55 TYR A C 1
ATOM 437 O O . TYR A 1 55 ? 25.378 -14.506 -9.544 1.00 88.62 55 TYR A O 1
ATOM 445 N N . LEU A 1 56 ? 23.334 -15.154 -10.224 1.00 87.81 56 LEU A N 1
ATOM 446 C CA . LEU A 1 56 ? 23.736 -15.452 -11.592 1.00 87.81 56 LEU A CA 1
ATOM 447 C C . LEU A 1 56 ? 24.216 -14.194 -12.334 1.00 87.81 56 LEU A C 1
ATOM 449 O O . LEU A 1 56 ? 25.239 -14.253 -13.007 1.00 87.81 56 LEU A O 1
ATOM 453 N N . ILE A 1 57 ? 23.525 -13.059 -12.180 1.00 88.00 57 ILE A N 1
ATOM 454 C CA . ILE A 1 57 ? 23.927 -11.768 -12.767 1.00 88.00 57 ILE A CA 1
ATOM 455 C C . ILE A 1 57 ? 25.313 -11.360 -12.266 1.00 88.00 57 ILE A C 1
ATOM 457 O O . ILE A 1 57 ? 26.215 -11.142 -13.069 1.00 88.00 57 ILE A O 1
ATOM 461 N N . VAL A 1 58 ? 25.498 -11.306 -10.943 1.00 86.12 58 VAL A N 1
ATOM 462 C CA . VAL A 1 58 ? 26.769 -10.907 -10.320 1.00 86.12 58 VAL A CA 1
ATOM 463 C C . VAL A 1 58 ? 27.897 -11.847 -10.746 1.00 86.12 58 VAL A C 1
ATOM 465 O O . VAL A 1 58 ? 28.987 -11.391 -11.086 1.00 86.12 58 VAL A O 1
ATOM 468 N N . GLN A 1 59 ? 27.638 -13.156 -10.798 1.00 81.81 59 GLN A N 1
ATOM 469 C CA . GLN A 1 59 ? 28.617 -14.137 -11.259 1.00 81.81 59 GLN A CA 1
ATOM 470 C C . GLN A 1 59 ? 28.991 -13.941 -12.735 1.00 81.81 59 GLN A C 1
ATOM 472 O O . GLN A 1 59 ? 30.165 -14.071 -13.081 1.00 81.81 59 GLN A O 1
ATOM 477 N N . ILE A 1 60 ? 28.029 -13.624 -13.607 1.00 79.88 60 ILE A N 1
ATOM 478 C CA . ILE A 1 60 ? 28.292 -13.362 -15.028 1.00 79.88 60 ILE A CA 1
ATOM 479 C C . ILE A 1 60 ? 29.126 -12.087 -15.192 1.00 79.88 60 ILE A C 1
ATOM 481 O O . ILE A 1 60 ? 30.133 -12.118 -15.902 1.00 79.88 60 ILE A O 1
ATOM 485 N N . GLU A 1 61 ? 28.744 -11.000 -14.514 1.00 78.44 61 GLU A N 1
ATOM 486 C CA . GLU A 1 61 ? 29.399 -9.694 -14.645 1.00 78.44 61 GLU A CA 1
ATOM 487 C C . GLU A 1 61 ? 30.801 -9.663 -14.023 1.00 78.44 61 GLU A C 1
ATOM 489 O O . GLU A 1 61 ? 31.717 -9.096 -14.617 1.00 78.44 61 GLU A O 1
ATOM 494 N N . ILE A 1 62 ? 30.997 -10.285 -12.854 1.00 75.50 62 ILE A N 1
ATOM 495 C CA . ILE A 1 62 ? 32.286 -10.277 -12.140 1.00 75.50 62 ILE A CA 1
ATOM 496 C C . ILE A 1 62 ? 33.181 -11.442 -12.574 1.00 75.50 62 ILE A C 1
ATOM 498 O O . ILE A 1 62 ? 34.384 -11.265 -12.756 1.00 75.50 62 ILE A O 1
ATOM 502 N N . GLY A 1 63 ? 32.613 -12.633 -12.776 1.00 67.12 63 GLY A N 1
ATOM 503 C CA . GLY A 1 63 ? 33.346 -13.887 -12.978 1.00 67.12 63 GLY A CA 1
ATOM 504 C C . GLY A 1 63 ? 33.984 -14.081 -14.358 1.00 67.12 63 GLY A C 1
ATOM 505 O O . GLY A 1 63 ? 34.363 -15.205 -14.680 1.00 67.12 63 GLY A O 1
ATOM 506 N N . ARG A 1 64 ? 34.085 -13.025 -15.184 1.00 61.00 64 ARG A N 1
ATOM 507 C CA . ARG A 1 64 ? 34.622 -13.046 -16.563 1.00 61.00 64 ARG A CA 1
ATOM 508 C C . ARG A 1 64 ? 34.072 -14.210 -17.408 1.00 61.00 64 ARG A C 1
ATOM 510 O O . ARG A 1 64 ? 34.819 -14.920 -18.081 1.00 61.00 64 ARG A O 1
ATOM 517 N N . THR A 1 65 ? 32.755 -14.419 -17.366 1.00 62.88 65 THR A N 1
ATOM 518 C CA . THR A 1 65 ? 32.094 -15.480 -18.145 1.00 62.88 65 THR A CA 1
ATOM 519 C C . THR A 1 65 ? 32.206 -15.174 -19.644 1.00 62.88 65 THR A C 1
ATOM 521 O O . THR A 1 65 ? 31.813 -14.095 -20.077 1.00 62.88 65 THR A O 1
ATOM 524 N N . GLN A 1 66 ? 32.710 -16.116 -20.450 1.00 60.06 66 GLN A N 1
ATOM 525 C CA . GLN A 1 66 ? 32.790 -15.982 -21.911 1.00 60.06 66 GLN A CA 1
ATOM 526 C C . GLN A 1 66 ? 31.885 -17.008 -22.590 1.00 60.06 66 GLN A C 1
ATOM 528 O O . GLN A 1 66 ? 32.177 -18.197 -22.571 1.00 60.06 66 GLN A O 1
ATOM 533 N N . LEU A 1 67 ? 30.811 -16.541 -23.222 1.00 58.69 67 LEU A N 1
ATOM 534 C CA . LEU A 1 67 ? 29.881 -17.390 -23.967 1.00 58.69 67 LEU A CA 1
ATOM 535 C C . LEU A 1 67 ? 30.223 -17.363 -25.460 1.00 58.69 67 LEU A C 1
ATOM 537 O O . LEU A 1 67 ? 30.458 -16.294 -26.022 1.00 58.69 67 LEU A O 1
ATOM 541 N N . CYS A 1 68 ? 30.248 -18.529 -26.103 1.00 53.56 68 CYS A N 1
ATOM 542 C CA . CYS A 1 68 ? 30.421 -18.669 -27.547 1.00 53.56 68 CYS A CA 1
ATOM 543 C C . CYS A 1 68 ? 29.065 -18.644 -28.273 1.00 53.56 68 CYS A C 1
ATOM 545 O O . CYS A 1 68 ? 28.079 -19.196 -27.789 1.00 53.56 68 CYS A O 1
ATOM 547 N N . ASP A 1 69 ? 29.040 -18.128 -29.506 1.00 47.34 69 ASP A N 1
ATOM 548 C CA . ASP A 1 69 ? 27.857 -18.121 -30.392 1.00 47.34 69 ASP A CA 1
ATOM 549 C C . ASP A 1 69 ? 27.217 -19.514 -30.601 1.00 47.34 69 ASP A C 1
ATOM 551 O O . ASP A 1 69 ? 26.042 -19.629 -30.945 1.00 47.34 69 ASP A O 1
ATOM 555 N N . GLU A 1 70 ? 27.991 -20.587 -30.411 1.00 48.56 70 GLU A N 1
ATOM 556 C CA . GLU A 1 70 ? 27.580 -21.984 -30.606 1.00 48.56 70 GLU A CA 1
ATOM 557 C C . GLU A 1 70 ? 26.907 -22.604 -29.363 1.00 48.56 70 GLU A C 1
ATOM 559 O O . GLU A 1 70 ? 26.377 -23.714 -29.447 1.00 48.56 70 GLU A O 1
ATOM 564 N N . ASP A 1 71 ? 26.886 -21.906 -28.221 1.00 56.16 71 ASP A N 1
ATOM 565 C CA . ASP A 1 71 ? 26.488 -22.483 -26.930 1.00 56.16 71 ASP A CA 1
ATOM 566 C C . ASP A 1 71 ? 24.969 -22.656 -26.755 1.00 56.16 71 ASP A C 1
ATOM 568 O O . ASP A 1 71 ? 24.540 -23.273 -25.782 1.00 56.16 71 ASP A O 1
ATOM 572 N N . LEU A 1 72 ? 24.138 -22.191 -27.696 1.00 60.12 72 LEU A N 1
ATOM 573 C CA . LEU A 1 72 ? 22.680 -22.416 -27.746 1.00 60.12 72 LEU A CA 1
ATOM 574 C C . LEU A 1 72 ? 21.914 -22.071 -26.445 1.00 60.12 72 LEU A C 1
ATOM 576 O O . LEU A 1 72 ? 21.056 -22.837 -26.014 1.00 60.12 72 LEU A O 1
ATOM 580 N N . ILE A 1 73 ? 22.208 -20.934 -25.805 1.00 68.94 73 ILE A N 1
ATOM 581 C CA . ILE A 1 73 ? 21.529 -20.477 -24.567 1.00 68.94 73 ILE A CA 1
ATOM 582 C C . ILE A 1 73 ? 20.097 -19.951 -24.825 1.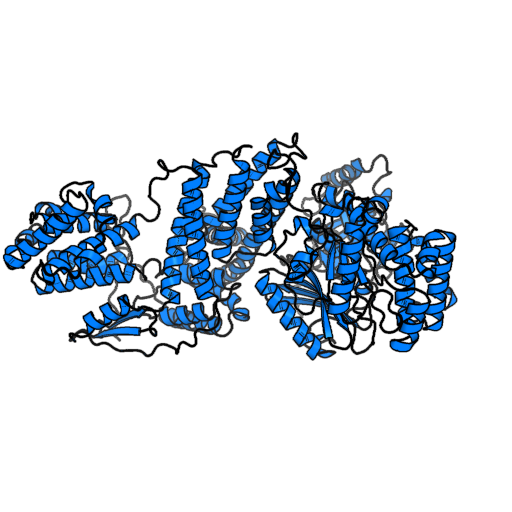00 68.94 73 ILE A C 1
ATOM 584 O O . ILE A 1 73 ? 19.291 -19.813 -23.902 1.00 68.94 73 ILE A O 1
ATOM 588 N N . GLN A 1 74 ? 19.730 -19.690 -26.085 1.00 69.06 74 GLN A N 1
ATOM 589 C CA . GLN A 1 74 ? 18.430 -19.120 -26.468 1.00 69.06 74 GLN A CA 1
ATOM 590 C C . GLN A 1 74 ? 17.241 -20.000 -26.037 1.00 69.06 74 GLN A C 1
ATOM 592 O O . GLN A 1 74 ? 16.167 -19.487 -25.707 1.00 69.06 74 GLN A O 1
ATOM 597 N N . VAL A 1 75 ? 17.439 -21.323 -25.979 1.00 70.56 75 VAL A N 1
ATOM 598 C CA . VAL A 1 75 ? 16.420 -22.283 -25.527 1.00 70.56 75 VAL A CA 1
ATOM 599 C C . VAL A 1 75 ? 16.127 -22.102 -24.040 1.00 70.56 75 VAL A C 1
ATOM 601 O O . VAL A 1 75 ? 14.963 -22.036 -23.640 1.00 70.56 75 VAL A O 1
ATOM 604 N N . GLU A 1 76 ? 17.163 -22.007 -23.205 1.00 75.56 76 GLU A N 1
ATOM 605 C CA . GLU A 1 76 ? 16.999 -21.772 -21.771 1.00 75.56 76 GLU A CA 1
ATOM 606 C C . GLU A 1 76 ? 16.398 -20.389 -21.494 1.00 75.56 76 GLU A C 1
ATOM 608 O O . GLU A 1 76 ? 15.546 -20.268 -20.614 1.00 75.56 76 GLU A O 1
ATOM 613 N N . ILE A 1 77 ? 16.761 -19.365 -22.274 1.00 76.50 77 ILE A N 1
ATOM 614 C CA . ILE A 1 77 ? 16.156 -18.028 -22.163 1.00 76.50 77 ILE A CA 1
ATOM 615 C C . ILE A 1 77 ? 14.674 -18.077 -22.501 1.00 76.50 77 ILE A C 1
ATOM 617 O O . ILE A 1 77 ? 13.871 -17.506 -21.775 1.00 76.50 77 ILE A O 1
ATOM 621 N N . SER A 1 78 ? 14.286 -18.804 -23.546 1.00 74.44 78 SER A N 1
ATOM 622 C CA . SER A 1 78 ? 12.873 -18.934 -23.916 1.00 74.44 78 SER A CA 1
ATOM 623 C C . SER A 1 78 ? 12.069 -19.654 -22.836 1.00 74.44 78 SER A C 1
ATOM 625 O O . SER A 1 78 ? 10.955 -19.247 -22.518 1.00 74.44 78 SER A O 1
ATOM 627 N N . LYS A 1 79 ? 12.641 -20.687 -22.200 1.00 76.44 79 LYS A N 1
ATOM 628 C CA . LYS A 1 79 ? 12.028 -21.326 -21.021 1.00 76.44 79 LYS A CA 1
ATOM 629 C C . LYS A 1 79 ? 11.860 -20.335 -19.869 1.00 76.44 79 LYS A C 1
ATOM 631 O O . LYS A 1 79 ? 10.809 -20.319 -19.235 1.00 76.44 79 LYS A O 1
ATOM 636 N N . LEU A 1 80 ? 12.862 -19.493 -19.625 1.00 80.12 80 LEU A N 1
ATOM 637 C CA . LEU A 1 80 ? 12.818 -18.465 -18.588 1.00 80.12 80 LEU A CA 1
ATOM 638 C C . LEU A 1 80 ? 11.766 -17.381 -18.887 1.00 80.12 80 LEU A C 1
ATOM 640 O O . LEU A 1 80 ? 10.974 -17.045 -18.013 1.00 80.12 80 LEU A O 1
ATOM 644 N N . LEU A 1 81 ? 11.702 -16.898 -20.130 1.00 78.31 81 LEU A N 1
ATOM 645 C CA . LEU A 1 81 ? 10.694 -15.958 -20.639 1.00 78.31 81 LEU A CA 1
ATOM 646 C C . LEU A 1 81 ? 9.275 -16.529 -20.548 1.00 78.31 81 LEU A C 1
ATOM 648 O O . LEU A 1 81 ? 8.332 -15.795 -20.266 1.00 78.31 81 LEU A O 1
ATOM 652 N N . ARG A 1 82 ? 9.110 -17.841 -20.744 1.00 77.06 82 ARG A N 1
ATOM 653 C CA . ARG A 1 82 ? 7.822 -18.531 -20.565 1.00 77.06 82 ARG A CA 1
ATOM 654 C C . ARG A 1 82 ? 7.382 -18.621 -19.116 1.00 77.06 82 ARG A C 1
ATOM 656 O O . ARG A 1 82 ? 6.190 -18.570 -18.841 1.00 77.06 82 ARG A O 1
ATOM 663 N N . ALA A 1 83 ? 8.344 -18.746 -18.215 1.00 77.88 83 ALA A N 1
ATOM 664 C CA . ALA A 1 83 ? 8.102 -18.777 -16.784 1.00 77.88 83 ALA A CA 1
ATOM 665 C C . ALA A 1 83 ? 8.021 -17.355 -16.177 1.00 77.88 83 ALA A C 1
ATOM 667 O O . ALA A 1 83 ? 7.757 -17.195 -14.988 1.00 77.88 83 ALA A O 1
ATOM 668 N N . ASN A 1 84 ? 8.255 -16.308 -16.973 1.00 76.50 84 ASN A N 1
ATOM 669 C CA . ASN A 1 84 ? 8.297 -14.930 -16.502 1.00 76.50 84 ASN A CA 1
ATOM 670 C C . ASN A 1 84 ? 6.972 -14.518 -15.843 1.00 76.50 84 ASN A C 1
ATOM 672 O O . ASN A 1 84 ? 5.889 -14.822 -16.339 1.00 76.50 84 ASN A O 1
ATOM 676 N N . SER A 1 85 ? 7.066 -13.796 -14.732 1.00 78.38 85 SER A N 1
ATOM 677 C CA . SER A 1 85 ? 5.924 -13.186 -14.064 1.00 78.38 85 SER A CA 1
ATOM 678 C C . SER A 1 85 ? 6.177 -11.702 -13.886 1.00 78.38 85 SER A C 1
ATOM 680 O O . SER A 1 85 ? 7.287 -11.202 -14.057 1.00 78.38 85 SER A O 1
ATOM 682 N N . SER A 1 86 ? 5.140 -10.968 -13.509 1.00 77.69 86 SER A N 1
ATOM 683 C CA . SER A 1 86 ? 5.255 -9.531 -13.319 1.00 77.69 86 SER A CA 1
ATOM 684 C C . SER A 1 86 ? 6.288 -9.169 -12.226 1.00 77.69 86 SER A C 1
ATOM 686 O O . SER A 1 86 ? 6.974 -8.158 -12.357 1.00 77.69 86 SER A O 1
ATOM 688 N N . ILE A 1 87 ? 6.458 -10.024 -11.206 1.00 77.69 87 ILE A N 1
ATOM 689 C CA . ILE A 1 87 ? 7.447 -9.887 -10.119 1.00 77.69 87 ILE A CA 1
ATOM 690 C C . ILE A 1 87 ? 8.877 -10.167 -10.606 1.00 77.69 87 ILE A C 1
ATOM 692 O O . ILE A 1 87 ? 9.809 -9.468 -10.216 1.00 77.69 87 ILE A O 1
ATOM 696 N N . THR A 1 88 ? 9.073 -11.196 -11.437 1.00 83.12 88 THR A N 1
ATOM 697 C CA . THR A 1 88 ? 10.413 -11.622 -11.881 1.00 83.12 88 THR A CA 1
ATOM 698 C C . THR A 1 88 ? 10.891 -10.900 -13.138 1.00 83.12 88 THR A C 1
ATOM 700 O O . THR A 1 88 ? 12.074 -10.981 -13.467 1.00 83.12 88 THR A O 1
ATOM 703 N N . HIS A 1 89 ? 10.003 -10.150 -13.796 1.00 85.56 89 HIS A N 1
ATOM 704 C CA . HIS A 1 89 ? 10.248 -9.478 -15.069 1.00 85.56 89 HIS A CA 1
ATOM 705 C C . HIS A 1 89 ? 11.508 -8.613 -15.071 1.00 85.56 89 HIS A C 1
ATOM 707 O O . HIS A 1 89 ? 12.339 -8.761 -15.965 1.00 85.56 89 HIS A O 1
ATOM 713 N N . PHE A 1 90 ? 11.683 -7.770 -14.049 1.00 87.62 90 PHE A N 1
ATOM 714 C CA . PHE A 1 90 ? 12.873 -6.931 -13.922 1.00 87.62 90 PHE A CA 1
ATOM 715 C C . PHE A 1 90 ? 14.156 -7.772 -13.836 1.00 87.62 90 PHE A C 1
ATOM 717 O O . PHE A 1 90 ? 15.090 -7.566 -14.605 1.00 87.62 90 PHE A O 1
ATOM 724 N N . LEU A 1 91 ? 14.194 -8.766 -12.942 1.00 88.25 91 LEU A N 1
ATOM 725 C CA . LEU A 1 91 ? 15.372 -9.614 -12.740 1.00 88.25 91 LEU A CA 1
ATOM 726 C C . LEU A 1 91 ? 15.719 -10.422 -13.994 1.00 88.25 91 LEU A C 1
ATOM 728 O O . LEU A 1 91 ? 16.889 -10.519 -14.357 1.00 88.25 91 LEU A O 1
ATOM 732 N N . ILE A 1 92 ? 14.712 -10.972 -14.677 1.00 86.50 92 ILE A N 1
ATOM 733 C CA . ILE A 1 92 ? 14.900 -11.705 -15.934 1.00 86.50 92 ILE A CA 1
ATOM 734 C C . ILE A 1 92 ? 15.439 -10.768 -17.018 1.00 86.50 92 ILE A C 1
ATOM 736 O O . ILE A 1 92 ? 16.388 -11.134 -17.709 1.00 86.50 92 ILE A O 1
ATOM 740 N N . ARG A 1 93 ? 14.906 -9.544 -17.134 1.00 85.38 93 ARG A N 1
ATOM 741 C CA . ARG A 1 93 ? 15.415 -8.543 -18.081 1.00 85.38 93 ARG A CA 1
ATOM 742 C C . ARG A 1 93 ? 16.873 -8.197 -17.798 1.00 85.38 93 ARG A C 1
ATOM 744 O O . ARG A 1 93 ? 17.686 -8.207 -18.718 1.00 85.38 93 ARG A O 1
ATOM 751 N N . THR A 1 94 ? 17.211 -7.939 -16.538 1.00 85.94 94 THR A N 1
ATOM 752 C CA . THR A 1 94 ? 18.579 -7.612 -16.113 1.00 85.94 94 THR A CA 1
ATOM 753 C C . THR A 1 94 ? 19.537 -8.775 -16.361 1.00 85.94 94 THR A C 1
ATOM 755 O O . THR A 1 94 ? 20.628 -8.556 -16.876 1.00 85.94 94 THR A O 1
ATOM 758 N N . LEU A 1 95 ? 19.116 -10.020 -16.108 1.00 86.38 95 LEU A N 1
ATOM 759 C CA . LEU A 1 95 ? 19.897 -11.214 -16.439 1.00 86.38 95 LEU A CA 1
ATOM 760 C C . LEU A 1 95 ? 20.190 -11.317 -17.933 1.00 86.38 95 LEU A C 1
ATOM 762 O O . LEU A 1 95 ? 21.331 -11.545 -18.320 1.00 86.38 95 LEU A O 1
ATOM 766 N N . ILE A 1 96 ? 19.177 -11.121 -18.773 1.00 79.06 96 ILE A N 1
ATOM 767 C CA . ILE A 1 96 ? 19.335 -11.192 -20.227 1.00 79.06 96 ILE A CA 1
ATOM 768 C C . ILE A 1 96 ? 20.259 -10.070 -20.735 1.00 79.06 96 ILE A C 1
ATOM 770 O O . ILE A 1 96 ? 21.075 -10.320 -21.620 1.00 79.06 96 ILE A O 1
ATOM 774 N N . LYS A 1 97 ? 20.188 -8.865 -20.147 1.00 77.81 97 LYS A N 1
ATOM 775 C CA . LYS A 1 97 ? 21.108 -7.747 -20.435 1.00 77.81 97 LYS A CA 1
ATOM 776 C C . LYS A 1 97 ? 22.550 -8.018 -19.973 1.00 77.81 97 LYS A C 1
ATOM 778 O O . LYS A 1 97 ? 23.475 -7.546 -20.625 1.00 77.81 97 LYS A O 1
ATOM 783 N N . ALA A 1 98 ? 22.743 -8.752 -18.874 1.00 77.44 98 ALA A N 1
ATOM 784 C CA . ALA A 1 98 ? 24.062 -9.064 -18.311 1.00 77.44 98 ALA A CA 1
ATOM 785 C C . ALA A 1 98 ? 24.828 -10.141 -19.099 1.00 77.44 98 ALA A C 1
ATOM 787 O O . ALA A 1 98 ? 26.054 -10.208 -19.028 1.00 77.44 98 ALA A O 1
ATOM 788 N N . ILE A 1 99 ? 24.124 -10.989 -19.855 1.00 73.69 99 ILE A N 1
ATOM 789 C CA . ILE A 1 99 ? 24.737 -12.008 -20.712 1.00 73.69 99 ILE A CA 1
ATOM 790 C C . ILE A 1 99 ? 25.605 -11.298 -21.779 1.00 73.69 99 ILE A C 1
ATOM 792 O O . ILE A 1 99 ? 25.053 -10.552 -22.586 1.00 73.69 99 ILE A O 1
ATOM 796 N N . PRO A 1 100 ? 26.941 -11.529 -21.823 1.00 56.16 100 PRO A N 1
ATOM 797 C CA . PRO A 1 100 ? 27.895 -10.782 -22.664 1.00 56.16 100 PRO A CA 1
ATOM 798 C C . PRO A 1 100 ? 27.577 -10.800 -24.161 1.00 56.16 100 PRO A C 1
ATOM 800 O O . PRO A 1 100 ? 27.983 -9.915 -24.906 1.00 56.16 100 PRO A O 1
ATOM 803 N N . TYR A 1 101 ? 26.818 -11.803 -24.594 1.00 59.31 101 TYR A N 1
ATOM 804 C CA . TYR A 1 101 ? 26.229 -11.896 -25.921 1.00 59.31 101 TYR A CA 1
ATOM 805 C C . TYR A 1 101 ? 24.857 -11.207 -25.952 1.00 59.31 101 TYR A C 1
ATOM 807 O O . TYR A 1 101 ? 23.840 -11.834 -26.256 1.00 59.31 101 TYR A O 1
ATOM 815 N N . SER A 1 102 ? 24.800 -9.946 -25.512 1.00 44.09 102 SER A N 1
ATOM 816 C CA . SER A 1 102 ? 23.520 -9.291 -25.253 1.00 44.09 102 SER A CA 1
ATOM 817 C C . SER A 1 102 ? 22.695 -9.188 -26.536 1.00 44.09 102 SER A C 1
ATOM 819 O O . SER A 1 102 ? 23.174 -8.808 -27.603 1.00 44.09 102 SER A O 1
ATOM 821 N N . PHE A 1 103 ? 21.416 -9.480 -26.378 1.00 48.12 103 PHE A N 1
ATOM 822 C CA . PHE A 1 103 ? 20.391 -9.672 -27.392 1.00 48.12 103 PHE A CA 1
ATOM 823 C C . PHE A 1 103 ? 19.976 -8.423 -28.182 1.00 48.12 103 PHE A C 1
ATOM 825 O O . PHE A 1 103 ? 19.087 -8.515 -29.027 1.00 48.12 103 PHE A O 1
ATOM 832 N N . LYS A 1 104 ? 20.682 -7.291 -28.014 1.00 40.03 104 LYS A N 1
ATOM 833 C CA . LYS A 1 104 ? 20.565 -6.109 -28.894 1.00 40.03 104 LYS A CA 1
ATOM 834 C C . LYS A 1 104 ? 20.776 -6.434 -30.375 1.00 40.03 104 LYS A C 1
ATOM 836 O O . LYS A 1 104 ? 20.449 -5.618 -31.226 1.00 40.03 104 LYS A O 1
ATOM 841 N N . ASP A 1 105 ? 21.293 -7.622 -30.679 1.00 41.47 105 ASP A N 1
ATOM 842 C CA . ASP A 1 105 ? 21.667 -8.033 -32.018 1.00 41.47 105 ASP A CA 1
ATOM 843 C C . ASP A 1 105 ? 20.967 -9.311 -32.524 1.00 41.47 105 ASP A C 1
ATOM 845 O O . ASP A 1 105 ? 21.449 -9.900 -33.487 1.00 41.47 105 ASP A O 1
ATOM 849 N N . ILE A 1 106 ? 19.864 -9.796 -31.936 1.00 41.12 106 ILE A N 1
ATOM 850 C CA . ILE A 1 106 ? 19.151 -10.989 -32.460 1.00 41.12 106 ILE A CA 1
ATOM 851 C C . ILE A 1 106 ? 17.647 -10.726 -32.516 1.00 41.12 106 ILE A C 1
ATOM 853 O O . ILE A 1 106 ? 16.936 -10.920 -31.551 1.00 41.12 106 ILE A O 1
ATOM 857 N N . GLY A 1 107 ? 17.150 -10.266 -33.654 1.00 45.56 107 GLY A N 1
ATOM 858 C CA . GLY A 1 107 ? 15.754 -9.857 -33.859 1.00 45.56 107 GLY A CA 1
ATOM 859 C C . GLY A 1 107 ? 15.617 -9.321 -35.283 1.00 45.56 107 GLY A C 1
ATOM 860 O O . GLY A 1 107 ? 16.171 -9.945 -36.178 1.00 45.56 107 GLY A O 1
ATOM 861 N N . PRO A 1 108 ? 15.055 -8.133 -35.552 1.00 38.53 108 PRO A N 1
ATOM 862 C CA . PRO A 1 108 ? 15.136 -7.487 -36.875 1.00 38.53 108 PRO A CA 1
ATOM 863 C C . PRO A 1 108 ? 16.574 -7.390 -37.453 1.00 38.53 108 PRO A C 1
ATOM 865 O O . PRO A 1 108 ? 16.772 -7.296 -38.664 1.00 38.53 108 PRO A O 1
ATOM 868 N N . LEU A 1 109 ? 17.608 -7.500 -36.605 1.00 45.28 109 LEU A N 1
ATOM 869 C CA . LEU A 1 109 ? 19.011 -7.670 -37.009 1.00 45.28 109 LEU A CA 1
ATOM 870 C C . LEU A 1 109 ? 19.360 -9.036 -37.621 1.00 45.28 109 LEU A C 1
ATOM 872 O O . LEU A 1 109 ? 20.338 -9.135 -38.355 1.00 45.28 109 LEU A O 1
ATOM 876 N N . ASP A 1 110 ? 18.585 -10.082 -37.367 1.00 51.41 110 ASP A N 1
ATOM 877 C CA . ASP A 1 110 ? 18.686 -11.353 -38.077 1.00 51.41 110 ASP A CA 1
ATOM 878 C C . ASP A 1 110 ? 18.109 -11.218 -39.488 1.00 51.41 110 ASP A C 1
ATOM 880 O O . ASP A 1 110 ? 18.694 -11.768 -40.413 1.00 51.41 110 ASP A O 1
ATOM 884 N N . ALA A 1 111 ? 17.086 -10.381 -39.718 1.00 56.31 111 ALA A N 1
ATOM 885 C CA . ALA A 1 111 ? 16.710 -9.988 -41.078 1.00 56.31 111 ALA A CA 1
ATOM 886 C C . ALA A 1 111 ? 17.866 -9.245 -41.763 1.00 56.31 111 ALA A C 1
ATOM 888 O O . ALA A 1 111 ? 18.265 -9.637 -42.852 1.00 56.31 111 ALA A O 1
ATOM 889 N N . LEU A 1 112 ? 18.494 -8.274 -41.091 1.00 65.25 112 LEU A N 1
ATOM 890 C CA . LEU A 1 112 ? 19.683 -7.575 -41.593 1.00 65.25 112 LEU A CA 1
ATOM 891 C C . LEU A 1 112 ? 20.849 -8.534 -41.919 1.00 65.25 112 LEU A C 1
ATOM 893 O O . LEU A 1 112 ? 21.484 -8.415 -42.967 1.00 65.25 112 LEU A O 1
ATOM 897 N N . ARG A 1 113 ? 21.117 -9.522 -41.056 1.00 64.31 113 ARG A N 1
ATOM 898 C CA . ARG A 1 113 ? 22.146 -10.553 -41.274 1.00 64.31 113 ARG A CA 1
ATOM 899 C C . ARG A 1 113 ? 21.784 -11.536 -42.365 1.00 64.31 113 ARG A C 1
ATOM 901 O O . ARG A 1 113 ? 22.674 -11.941 -43.102 1.00 64.31 113 ARG A O 1
ATOM 908 N N . LEU A 1 114 ? 20.526 -11.957 -42.448 1.00 62.94 114 LEU A N 1
ATOM 909 C CA . LEU A 1 114 ? 20.026 -12.842 -43.495 1.00 62.94 114 LEU A CA 1
ATOM 910 C C . LEU A 1 114 ? 20.088 -12.130 -44.844 1.00 62.94 114 LEU A C 1
ATOM 912 O O . LEU A 1 114 ? 20.522 -12.737 -45.817 1.00 62.94 114 LEU A O 1
ATOM 916 N N . THR A 1 115 ? 19.746 -10.843 -44.884 1.00 70.69 115 THR A N 1
ATOM 917 C CA . THR A 1 115 ? 19.879 -9.977 -46.057 1.00 70.69 115 THR A CA 1
ATOM 918 C C . THR A 1 115 ? 21.350 -9.824 -46.446 1.00 70.69 115 THR A C 1
ATOM 920 O O . THR A 1 115 ? 21.715 -10.149 -47.573 1.00 70.69 115 THR A O 1
ATOM 923 N N . ALA A 1 116 ? 22.237 -9.469 -45.508 1.00 76.12 116 ALA A N 1
ATOM 924 C CA . ALA A 1 116 ? 23.678 -9.385 -45.764 1.00 76.12 116 ALA A CA 1
ATOM 925 C C . ALA A 1 116 ? 24.284 -10.735 -46.196 1.00 76.12 116 ALA A C 1
ATOM 927 O O . ALA A 1 116 ? 25.087 -10.782 -47.122 1.00 76.12 116 ALA A O 1
ATOM 928 N N . ALA A 1 117 ? 23.890 -11.849 -45.572 1.00 68.06 117 ALA A N 1
ATOM 929 C CA . ALA A 1 117 ? 24.373 -13.191 -45.899 1.00 68.06 117 ALA A CA 1
ATOM 930 C C . ALA A 1 117 ? 23.839 -13.700 -47.246 1.00 68.06 117 ALA A C 1
ATOM 932 O O . ALA A 1 117 ? 24.579 -14.353 -47.984 1.00 68.06 117 ALA A O 1
ATOM 933 N N . GLY A 1 118 ? 22.575 -13.405 -47.559 1.00 68.50 118 GLY A N 1
ATOM 934 C CA . GLY A 1 118 ? 21.942 -13.702 -48.841 1.00 68.50 118 GLY A CA 1
ATOM 935 C C . GLY A 1 118 ? 22.657 -12.977 -49.974 1.00 68.50 118 GLY A C 1
ATOM 936 O O . GLY A 1 118 ? 23.172 -13.630 -50.882 1.00 68.50 118 GLY A O 1
ATOM 937 N N . LEU A 1 119 ? 22.811 -11.656 -49.839 1.00 78.81 119 LEU A N 1
ATOM 938 C CA . LEU A 1 119 ? 23.560 -10.819 -50.777 1.00 78.81 119 LEU A CA 1
ATOM 939 C C . LEU A 1 119 ? 25.024 -11.262 -50.904 1.00 78.81 119 LEU A C 1
ATOM 941 O O . LEU A 1 119 ? 25.537 -11.391 -52.014 1.00 78.81 119 LEU A O 1
ATOM 945 N N . ALA A 1 120 ? 25.695 -11.562 -49.786 1.00 76.31 120 ALA A N 1
ATOM 946 C CA . ALA A 1 120 ? 27.078 -12.035 -49.785 1.00 76.31 120 ALA A CA 1
ATOM 947 C C . ALA A 1 120 ? 27.247 -13.315 -50.610 1.00 76.31 120 ALA A C 1
ATOM 949 O O . ALA A 1 120 ? 28.162 -13.414 -51.426 1.00 76.31 120 ALA A O 1
ATOM 950 N N . LYS A 1 121 ? 26.359 -14.296 -50.408 1.00 72.62 121 LYS A N 1
ATOM 951 C CA . LYS A 1 121 ? 26.387 -15.578 -51.120 1.00 72.62 121 LYS A CA 1
ATOM 952 C C . LYS A 1 121 ? 26.090 -15.400 -52.606 1.00 72.62 121 LYS A C 1
ATOM 954 O O . LYS A 1 121 ? 26.779 -15.984 -53.439 1.00 72.62 121 LYS A O 1
ATOM 959 N N . GLU A 1 122 ? 25.075 -14.612 -52.932 1.00 77.19 122 GLU A N 1
ATOM 960 C CA . GLU A 1 122 ? 24.629 -14.382 -54.304 1.00 77.19 122 GLU A CA 1
ATOM 961 C C . GLU A 1 122 ? 25.703 -13.668 -55.138 1.00 77.19 122 GLU A C 1
ATOM 963 O O . GLU A 1 122 ? 26.053 -14.128 -56.227 1.00 77.19 122 GLU A O 1
ATOM 968 N N . LEU A 1 123 ? 26.326 -12.628 -54.577 1.00 80.19 123 LEU A N 1
ATOM 969 C CA . LEU A 1 123 ? 27.428 -11.903 -55.213 1.00 80.19 123 LEU A CA 1
ATOM 970 C C . LEU A 1 123 ? 28.724 -12.728 -55.269 1.00 80.19 123 LEU A C 1
ATOM 972 O O . LEU A 1 123 ? 29.430 -12.699 -56.280 1.00 80.19 123 LEU A O 1
ATOM 976 N N . ALA A 1 124 ? 29.023 -13.526 -54.237 1.00 74.12 124 ALA A N 1
ATOM 977 C CA . ALA A 1 124 ? 30.182 -14.422 -54.244 1.00 74.12 124 ALA A CA 1
ATOM 978 C C . ALA A 1 124 ? 30.065 -15.527 -55.308 1.00 74.12 124 ALA A C 1
ATOM 980 O O . ALA A 1 124 ? 31.052 -15.826 -55.982 1.00 74.12 124 ALA A O 1
ATOM 981 N N . ASN A 1 125 ? 28.868 -16.094 -55.504 1.00 75.12 125 ASN A N 1
ATOM 982 C CA . ASN A 1 125 ? 28.603 -17.104 -56.536 1.00 75.12 125 ASN A CA 1
ATOM 983 C C . ASN A 1 125 ? 28.797 -16.563 -57.962 1.00 75.12 125 ASN A C 1
ATOM 985 O O . ASN A 1 125 ? 29.134 -17.331 -58.860 1.00 75.12 125 ASN A O 1
ATOM 989 N N . ARG A 1 126 ? 28.616 -15.253 -58.164 1.00 75.06 126 ARG A N 1
ATOM 990 C CA . ARG A 1 126 ? 28.812 -14.568 -59.452 1.00 75.06 126 ARG A CA 1
ATOM 991 C C . ARG A 1 126 ? 30.210 -13.968 -59.639 1.00 75.06 126 ARG A C 1
ATOM 993 O O . ARG A 1 126 ? 30.455 -13.288 -60.626 1.00 75.06 126 ARG A O 1
ATOM 1000 N N . GLY A 1 127 ? 31.140 -14.231 -58.719 1.00 71.56 127 GLY A N 1
ATOM 1001 C CA . GLY A 1 127 ? 32.541 -13.813 -58.846 1.00 71.56 127 GLY A CA 1
ATOM 1002 C C . GLY A 1 127 ? 32.883 -12.452 -58.232 1.00 71.56 127 GLY A C 1
ATOM 1003 O O . GLY A 1 127 ? 34.059 -12.090 -58.214 1.00 71.56 127 GLY A O 1
ATOM 1004 N N . VAL A 1 128 ? 31.923 -11.740 -57.626 1.00 78.94 128 VAL A N 1
ATOM 1005 C CA . VAL A 1 128 ? 32.143 -10.442 -56.950 1.00 78.94 128 VAL A CA 1
ATOM 1006 C C . VAL A 1 128 ? 32.630 -10.650 -55.519 1.00 78.94 128 VAL A C 1
ATOM 1008 O O . VAL A 1 128 ? 31.996 -10.268 -54.531 1.00 78.94 128 VAL A O 1
ATOM 1011 N N . LYS A 1 129 ? 33.779 -11.311 -55.392 1.00 71.69 129 LYS A N 1
ATOM 1012 C CA . LYS A 1 129 ? 34.350 -11.681 -54.092 1.00 71.69 129 LYS A CA 1
ATOM 1013 C C . LYS A 1 129 ? 34.590 -10.488 -53.154 1.00 71.69 129 LYS A C 1
ATOM 1015 O O . LYS A 1 129 ? 34.335 -10.670 -51.972 1.00 71.69 129 LYS A O 1
ATOM 1020 N N . PRO A 1 130 ? 35.015 -9.288 -53.598 1.00 76.44 130 PRO A N 1
ATOM 1021 C CA . PRO A 1 130 ? 35.255 -8.166 -52.684 1.00 76.44 130 PRO A CA 1
ATOM 1022 C C . PRO A 1 130 ? 33.992 -7.679 -51.951 1.00 76.44 130 PRO A C 1
ATOM 1024 O O . PRO A 1 130 ? 33.985 -7.638 -50.721 1.00 76.44 130 PRO A O 1
ATOM 1027 N N . ILE A 1 131 ? 32.895 -7.404 -52.675 1.00 77.88 131 ILE A N 1
ATOM 1028 C CA . ILE A 1 131 ? 31.607 -7.017 -52.064 1.00 77.88 131 ILE A CA 1
ATOM 1029 C C . ILE A 1 131 ? 31.023 -8.189 -51.268 1.00 77.88 131 ILE A C 1
ATOM 1031 O O . ILE A 1 131 ? 30.576 -8.004 -50.139 1.00 77.88 131 ILE A O 1
ATOM 1035 N N . GLY A 1 132 ? 31.075 -9.411 -51.813 1.00 75.69 132 GLY A N 1
ATOM 1036 C CA . GLY A 1 132 ? 30.587 -10.605 -51.120 1.00 75.69 132 GLY A CA 1
ATOM 1037 C C . GLY A 1 132 ? 31.322 -10.882 -49.802 1.00 75.69 132 GLY A C 1
ATOM 1038 O O . GLY A 1 132 ? 30.692 -11.214 -48.800 1.00 75.69 132 GLY A O 1
ATOM 1039 N N . ASN A 1 133 ? 32.642 -10.684 -49.764 1.00 74.19 133 ASN A N 1
ATOM 1040 C CA . ASN A 1 133 ? 33.458 -10.823 -48.558 1.00 74.19 133 ASN A CA 1
ATOM 1041 C C . ASN A 1 133 ? 33.169 -9.712 -47.551 1.00 74.19 133 ASN A C 1
ATOM 1043 O O . ASN A 1 133 ? 33.085 -10.008 -46.361 1.00 74.19 133 ASN A O 1
ATOM 1047 N N . PHE A 1 134 ? 32.985 -8.465 -48.004 1.00 78.81 134 PHE A N 1
ATOM 1048 C CA . PHE A 1 134 ? 32.544 -7.387 -47.123 1.00 78.81 134 PHE A CA 1
ATOM 1049 C C . PHE A 1 134 ? 31.195 -7.719 -46.495 1.00 78.81 134 PHE A C 1
ATOM 1051 O O . PHE A 1 134 ? 31.113 -7.746 -45.280 1.00 78.81 134 PHE A O 1
ATOM 1058 N N . LEU A 1 135 ? 30.165 -8.048 -47.276 1.00 74.12 135 LEU A N 1
ATOM 1059 C CA . LEU A 1 135 ? 28.838 -8.382 -46.744 1.00 74.12 135 LEU A CA 1
ATOM 1060 C C . LEU A 1 135 ? 28.876 -9.629 -45.839 1.00 74.12 135 LEU A C 1
ATOM 1062 O O . LEU A 1 135 ? 28.187 -9.702 -44.819 1.00 74.12 135 LEU A O 1
ATOM 1066 N N . GLY A 1 136 ? 29.746 -10.591 -46.160 1.00 69.00 136 GLY A N 1
ATOM 1067 C CA . GLY A 1 136 ? 30.020 -11.762 -45.330 1.00 69.00 136 GLY A CA 1
ATOM 1068 C C . GLY A 1 136 ? 30.742 -11.442 -44.015 1.00 69.00 136 GLY A C 1
ATOM 1069 O O . GLY A 1 136 ? 30.485 -12.115 -43.016 1.00 69.00 136 GLY A O 1
ATOM 1070 N N . LYS A 1 137 ? 31.609 -10.421 -43.992 1.00 69.94 137 LYS A N 1
ATOM 1071 C CA . LYS A 1 137 ? 32.284 -9.908 -42.789 1.00 69.94 137 LYS A CA 1
ATOM 1072 C C . LYS A 1 137 ? 31.365 -8.993 -41.983 1.00 69.94 137 LYS A C 1
ATOM 1074 O O . LYS A 1 137 ? 31.276 -9.157 -40.774 1.00 69.94 137 LYS A O 1
ATOM 1079 N N . LEU A 1 138 ? 30.613 -8.128 -42.657 1.00 68.75 138 LEU A N 1
ATOM 1080 C CA . LEU A 1 138 ? 29.577 -7.259 -42.115 1.00 68.75 138 LEU A CA 1
ATOM 1081 C C . LEU A 1 138 ? 28.587 -8.081 -41.297 1.00 68.75 138 LEU A C 1
ATOM 1083 O O . LEU A 1 138 ? 28.284 -7.706 -40.174 1.00 68.75 138 LEU A O 1
ATOM 1087 N N . ARG A 1 139 ? 28.180 -9.262 -41.788 1.00 61.34 139 ARG A N 1
ATOM 1088 C CA . ARG A 1 139 ? 27.399 -10.240 -41.011 1.00 61.34 139 ARG A CA 1
ATOM 1089 C C . ARG A 1 139 ? 27.975 -10.476 -39.608 1.00 61.34 139 ARG A C 1
ATOM 1091 O O . ARG A 1 139 ? 27.195 -10.543 -38.668 1.00 61.34 139 ARG A O 1
ATOM 1098 N N . GLY A 1 140 ? 29.295 -10.635 -39.488 1.00 54.91 140 GLY A N 1
ATOM 1099 C CA . GLY A 1 140 ? 30.029 -10.815 -38.231 1.00 54.91 140 GLY A CA 1
ATOM 1100 C C . GLY A 1 140 ? 30.234 -9.514 -37.447 1.00 54.91 140 GLY A C 1
ATOM 1101 O O . GLY A 1 140 ? 30.046 -9.500 -36.238 1.00 54.91 140 GLY A O 1
ATOM 1102 N N . ASP A 1 141 ? 30.543 -8.406 -38.118 1.00 58.72 141 ASP A N 1
ATOM 1103 C CA . ASP A 1 141 ? 30.790 -7.103 -37.478 1.00 58.72 141 ASP A CA 1
ATOM 1104 C C . ASP A 1 141 ? 29.506 -6.453 -36.936 1.00 58.72 141 ASP A C 1
ATOM 1106 O O . ASP A 1 141 ? 29.545 -5.742 -35.929 1.00 58.72 141 ASP A O 1
ATOM 1110 N N . ILE A 1 142 ? 28.346 -6.791 -37.516 1.00 61.06 142 ILE A N 1
ATOM 1111 C CA . ILE A 1 142 ? 27.022 -6.504 -36.954 1.00 61.06 142 ILE A CA 1
ATOM 1112 C C . ILE A 1 142 ? 26.888 -7.098 -35.532 1.00 61.06 142 ILE A C 1
ATOM 1114 O O . ILE A 1 142 ? 26.058 -6.599 -34.788 1.00 61.06 142 ILE A O 1
ATOM 1118 N N . HIS A 1 143 ? 27.668 -8.107 -35.110 1.00 49.94 143 HIS A N 1
ATOM 1119 C CA . HIS A 1 143 ? 27.566 -8.700 -33.761 1.00 49.94 143 HIS A CA 1
ATOM 1120 C C . HIS A 1 143 ? 28.354 -7.998 -32.646 1.00 49.94 143 HIS A C 1
ATOM 1122 O O . HIS A 1 143 ? 28.006 -8.210 -31.492 1.00 49.94 143 HIS A O 1
ATOM 1128 N N . TRP A 1 144 ? 29.455 -7.285 -32.923 1.00 35.25 144 TRP A N 1
ATOM 1129 C CA . TRP A 1 144 ? 30.435 -7.054 -31.843 1.00 35.25 144 TRP A CA 1
ATOM 1130 C C . TRP A 1 144 ? 31.147 -5.696 -31.821 1.00 35.25 144 TRP A C 1
ATOM 1132 O O . TRP A 1 144 ? 31.570 -5.262 -30.754 1.00 35.25 144 TRP A O 1
ATOM 1142 N N . ARG A 1 145 ? 31.266 -4.997 -32.957 1.00 37.44 145 ARG A N 1
ATOM 1143 C CA . ARG A 1 145 ? 31.988 -3.711 -33.074 1.00 37.44 145 ARG A CA 1
ATOM 1144 C C . ARG A 1 145 ? 31.488 -2.902 -34.271 1.00 37.44 145 ARG A C 1
ATOM 1146 O O . ARG A 1 145 ? 32.271 -2.426 -35.086 1.00 37.44 145 ARG A O 1
ATOM 1153 N N . GLY A 1 146 ? 30.173 -2.820 -34.453 1.00 50.44 146 GLY A N 1
ATOM 1154 C CA . GLY A 1 146 ? 29.617 -2.132 -35.611 1.00 50.44 146 GLY A CA 1
ATOM 1155 C C . GLY A 1 146 ? 30.085 -0.671 -35.669 1.00 50.44 146 GLY A C 1
ATOM 1156 O O . GLY A 1 146 ? 29.664 0.121 -34.836 1.00 50.44 146 GLY A O 1
ATOM 1157 N N . SER A 1 147 ? 30.922 -0.324 -36.649 1.00 59.88 147 SER A N 1
ATOM 1158 C CA . SER A 1 147 ? 31.281 1.067 -36.946 1.00 59.88 147 SER A CA 1
ATOM 1159 C C . SER A 1 147 ? 30.205 1.707 -37.823 1.00 59.88 147 SER A C 1
ATOM 1161 O O . SER A 1 147 ? 29.623 1.032 -38.678 1.00 59.88 147 SER A O 1
ATOM 1163 N N . MET A 1 148 ? 29.986 3.016 -37.668 1.00 64.31 148 MET A N 1
ATOM 1164 C CA . MET A 1 148 ? 29.205 3.821 -38.620 1.00 64.31 148 MET A CA 1
ATOM 1165 C C . MET A 1 148 ? 29.732 3.696 -40.056 1.00 64.31 148 MET A C 1
ATOM 1167 O O . MET A 1 148 ? 28.963 3.795 -41.012 1.00 64.31 148 MET A O 1
ATOM 1171 N N . ASP A 1 149 ? 31.017 3.386 -40.212 1.00 72.12 149 ASP A N 1
ATOM 1172 C CA . ASP A 1 149 ? 31.663 3.106 -41.494 1.00 72.12 149 ASP A CA 1
ATOM 1173 C C . ASP A 1 149 ? 30.962 2.004 -42.290 1.00 72.12 149 ASP A C 1
ATOM 1175 O O . ASP A 1 149 ? 30.889 2.067 -43.514 1.00 72.12 149 ASP A O 1
ATOM 1179 N N . ASN A 1 150 ? 30.366 1.021 -41.609 1.00 79.06 150 ASN A N 1
ATOM 1180 C CA . ASN A 1 150 ? 29.612 -0.045 -42.263 1.00 79.06 150 ASN A CA 1
ATOM 1181 C C . ASN A 1 150 ? 28.393 0.488 -43.022 1.00 79.06 150 ASN A C 1
ATOM 1183 O O . ASN A 1 150 ? 28.072 -0.004 -44.104 1.00 79.06 150 ASN A O 1
ATOM 1187 N N . LEU A 1 151 ? 27.712 1.491 -42.461 1.00 80.81 151 LEU A N 1
ATOM 1188 C CA . LEU A 1 151 ? 26.575 2.140 -43.105 1.00 80.81 151 LEU A CA 1
ATOM 1189 C C . LEU A 1 151 ? 27.031 3.005 -44.280 1.00 80.81 151 LEU A C 1
ATOM 1191 O O . LEU A 1 151 ? 26.433 2.934 -45.354 1.00 80.81 151 LEU A O 1
ATOM 1195 N N . PHE A 1 152 ? 28.101 3.785 -44.105 1.00 80.81 152 PHE A N 1
ATOM 1196 C CA . PHE A 1 152 ? 28.652 4.601 -45.187 1.00 80.81 152 PHE A CA 1
ATOM 1197 C C . PHE A 1 152 ? 29.145 3.744 -46.351 1.00 80.81 152 PHE A C 1
ATOM 1199 O O . PHE A 1 152 ? 28.882 4.070 -47.510 1.00 80.81 152 PHE A O 1
ATOM 1206 N N . PHE A 1 153 ? 29.769 2.606 -46.061 1.00 86.12 153 PHE A N 1
ATOM 1207 C CA . PHE A 1 153 ? 30.212 1.687 -47.095 1.00 86.12 153 PHE A CA 1
ATOM 1208 C C . PHE A 1 153 ? 29.040 0.970 -47.783 1.00 86.12 153 PHE A C 1
ATOM 1210 O O . PHE A 1 153 ? 29.020 0.878 -49.012 1.00 86.12 153 PHE A O 1
ATOM 1217 N N . ALA A 1 154 ? 28.010 0.547 -47.038 1.00 86.81 154 ALA A N 1
ATOM 1218 C CA . ALA A 1 154 ? 26.777 0.013 -47.626 1.00 86.81 154 ALA A CA 1
ATOM 1219 C C . ALA A 1 154 ? 26.085 1.035 -48.549 1.00 86.81 154 ALA A C 1
ATOM 1221 O O . ALA A 1 154 ? 25.626 0.677 -49.634 1.00 86.81 154 ALA A O 1
ATOM 1222 N N . MET A 1 155 ? 26.084 2.318 -48.172 1.00 85.62 155 MET A N 1
ATOM 1223 C CA . MET A 1 155 ? 25.599 3.408 -49.023 1.00 85.62 155 MET A CA 1
ATOM 1224 C C . MET A 1 155 ? 26.474 3.606 -50.269 1.00 85.62 155 MET A C 1
ATOM 1226 O O . MET A 1 155 ? 25.958 3.825 -51.365 1.00 85.62 155 MET A O 1
ATOM 1230 N N . GLY A 1 156 ? 27.796 3.477 -50.134 1.00 86.25 156 GLY A N 1
ATOM 1231 C CA . GLY A 1 156 ? 28.720 3.457 -51.268 1.00 86.25 156 GLY A CA 1
ATOM 1232 C C . GLY A 1 156 ? 28.369 2.360 -52.277 1.00 86.25 156 GLY A C 1
ATOM 1233 O O . GLY A 1 156 ? 28.350 2.614 -53.481 1.00 86.25 156 GLY A O 1
ATOM 1234 N N . ILE A 1 157 ? 28.000 1.165 -51.799 1.00 88.44 157 ILE A N 1
ATOM 1235 C CA . ILE A 1 157 ? 27.556 0.052 -52.653 1.00 88.44 157 ILE A CA 1
ATOM 1236 C C . ILE A 1 157 ? 26.246 0.399 -53.375 1.00 88.44 157 ILE A C 1
ATOM 1238 O O . ILE A 1 157 ? 26.147 0.150 -54.574 1.00 88.44 157 ILE A O 1
ATOM 1242 N N . VAL A 1 158 ? 25.268 1.018 -52.701 1.00 88.81 158 VAL A N 1
ATOM 1243 C CA . VAL A 1 158 ? 24.024 1.491 -53.345 1.00 88.81 158 VAL A CA 1
ATOM 1244 C C . VAL A 1 158 ? 24.328 2.478 -54.477 1.00 88.81 158 VAL A C 1
ATOM 1246 O O . VAL A 1 158 ? 23.817 2.320 -55.587 1.00 88.81 158 VAL A O 1
ATOM 1249 N N . ARG A 1 159 ? 25.224 3.445 -54.244 1.00 87.31 159 ARG A N 1
ATOM 1250 C CA . ARG A 1 159 ? 25.659 4.418 -55.266 1.00 87.31 159 ARG A CA 1
ATOM 1251 C C . ARG A 1 159 ? 26.353 3.755 -56.448 1.00 87.31 159 ARG A C 1
ATOM 1253 O O . ARG A 1 159 ? 26.074 4.096 -57.599 1.00 87.31 159 ARG A O 1
ATOM 1260 N N . TYR A 1 160 ? 27.222 2.786 -56.174 1.00 89.12 160 TYR A N 1
ATOM 1261 C CA . TYR A 1 160 ? 27.878 1.978 -57.196 1.00 89.12 160 TYR A CA 1
ATOM 1262 C C . TYR A 1 160 ? 26.863 1.183 -58.029 1.00 89.12 160 TYR A C 1
ATOM 1264 O O . TYR A 1 160 ? 26.951 1.191 -59.251 1.00 89.12 160 TYR A O 1
ATOM 1272 N N . LEU A 1 161 ? 25.868 0.542 -57.411 1.00 88.44 161 LEU A N 1
ATOM 1273 C CA . LEU A 1 161 ? 24.859 -0.241 -58.133 1.00 88.44 161 LEU A CA 1
ATOM 1274 C C . LEU A 1 161 ? 23.920 0.641 -58.971 1.00 88.44 161 LEU A C 1
ATOM 1276 O O . LEU A 1 161 ? 23.552 0.256 -60.081 1.00 88.44 161 LEU A O 1
ATOM 1280 N N . ALA A 1 162 ? 23.575 1.833 -58.478 1.00 87.00 162 ALA A N 1
ATOM 1281 C CA . ALA A 1 162 ? 22.723 2.785 -59.188 1.00 87.00 162 ALA A CA 1
ATOM 1282 C C . ALA A 1 162 ? 23.427 3.437 -60.398 1.00 87.00 162 ALA A C 1
ATOM 1284 O O . ALA A 1 162 ? 22.813 3.623 -61.447 1.00 87.00 162 ALA A O 1
ATOM 1285 N N . SER A 1 163 ? 24.720 3.762 -60.281 1.00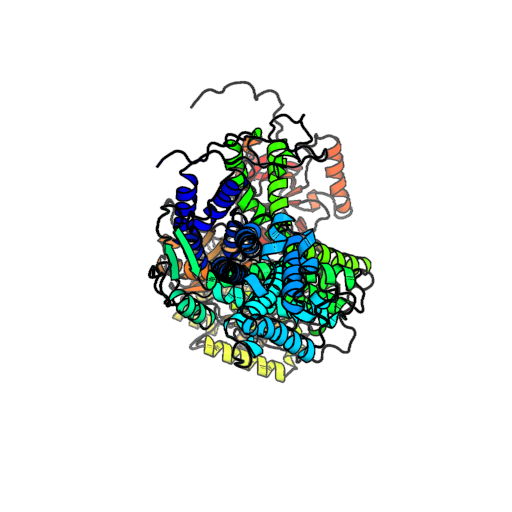 85.69 163 SER A N 1
ATOM 1286 C CA . SER A 1 163 ? 25.491 4.449 -61.336 1.00 85.69 163 SER A CA 1
ATOM 1287 C C . SER A 1 163 ? 26.281 3.498 -62.246 1.00 85.69 163 SER A C 1
ATOM 1289 O O . SER A 1 163 ? 26.426 3.723 -63.453 1.00 85.69 163 SER A O 1
ATOM 1291 N N . GLY A 1 164 ? 26.774 2.396 -61.688 1.00 83.81 164 GLY A N 1
ATOM 1292 C CA . GLY A 1 164 ? 27.838 1.557 -62.238 1.00 83.81 164 GLY A CA 1
ATOM 1293 C C . GLY A 1 164 ? 29.250 2.124 -62.045 1.00 83.81 164 GLY A C 1
ATOM 1294 O O . GLY A 1 164 ? 30.192 1.542 -62.580 1.00 83.81 164 GLY A O 1
ATOM 1295 N N . ASP A 1 165 ? 29.415 3.238 -61.325 1.00 85.62 165 ASP A N 1
ATOM 1296 C CA . ASP A 1 165 ? 30.715 3.859 -61.066 1.00 85.62 165 ASP A CA 1
ATOM 1297 C C . ASP A 1 165 ? 31.364 3.278 -59.801 1.00 85.62 165 ASP A C 1
ATOM 1299 O O . ASP A 1 165 ? 30.866 3.420 -58.682 1.00 85.62 165 ASP A O 1
ATOM 1303 N N . ARG A 1 166 ? 32.514 2.619 -59.977 1.00 84.94 166 ARG A N 1
ATOM 1304 C CA . ARG A 1 166 ? 33.298 2.032 -58.880 1.00 84.94 166 ARG A CA 1
ATOM 1305 C C . ARG A 1 166 ? 33.966 3.075 -57.979 1.00 84.94 166 ARG A C 1
ATOM 1307 O O . ARG A 1 166 ? 34.394 2.717 -56.884 1.00 84.94 166 ARG A O 1
ATOM 1314 N N . GLY A 1 167 ? 34.036 4.344 -58.395 1.00 82.50 167 GLY A N 1
ATOM 1315 C CA . GLY A 1 167 ? 34.593 5.443 -57.600 1.00 82.50 167 GLY A CA 1
ATOM 1316 C C . GLY A 1 167 ? 33.938 5.589 -56.223 1.00 82.50 167 GLY A C 1
ATOM 1317 O O . GLY A 1 167 ? 34.630 5.855 -55.246 1.00 82.50 167 GLY A O 1
ATOM 1318 N N . TYR A 1 168 ? 32.638 5.293 -56.108 1.00 84.31 168 TYR A N 1
ATOM 1319 C CA . TYR A 1 168 ? 31.882 5.386 -54.849 1.00 84.31 168 TYR A CA 1
ATOM 1320 C C . TYR A 1 168 ? 32.275 4.366 -53.772 1.00 84.31 168 TYR A C 1
ATOM 1322 O O . TYR A 1 168 ? 31.936 4.550 -52.604 1.00 84.31 168 TYR A O 1
ATOM 1330 N N . ILE A 1 169 ? 32.976 3.296 -54.150 1.00 83.62 169 ILE A N 1
ATOM 1331 C CA . ILE A 1 169 ? 33.459 2.253 -53.232 1.00 83.62 169 ILE A CA 1
ATOM 1332 C C . ILE A 1 169 ? 34.983 2.111 -53.249 1.00 83.62 169 ILE A C 1
ATOM 1334 O O . ILE A 1 169 ? 35.526 1.303 -52.499 1.00 83.62 169 ILE A O 1
ATOM 1338 N N . ALA A 1 170 ? 35.683 2.893 -54.076 1.00 82.38 170 ALA A N 1
ATOM 1339 C CA . ALA A 1 170 ? 37.117 2.741 -54.295 1.00 82.38 170 ALA A CA 1
ATOM 1340 C C . ALA A 1 170 ? 37.960 3.065 -53.054 1.00 82.38 170 ALA A C 1
ATOM 1342 O O . ALA A 1 170 ? 38.955 2.391 -52.810 1.00 82.38 170 ALA A O 1
ATOM 1343 N N . GLU A 1 171 ? 37.538 4.041 -52.248 1.00 77.62 171 GLU A N 1
ATOM 1344 C CA . GLU A 1 171 ? 38.214 4.430 -50.998 1.00 77.62 171 GLU A CA 1
ATOM 1345 C C . GLU A 1 171 ? 38.143 3.341 -49.912 1.00 77.62 171 GLU A C 1
ATOM 1347 O O . GLU A 1 171 ? 38.960 3.317 -48.997 1.00 77.62 171 GLU A O 1
ATOM 1352 N N . TRP A 1 172 ? 37.196 2.409 -50.041 1.00 74.88 172 TRP A N 1
ATOM 1353 C CA . TRP A 1 172 ? 36.914 1.361 -49.058 1.00 74.88 172 TRP A CA 1
ATOM 1354 C C . TRP A 1 172 ? 37.506 -0.002 -49.444 1.00 74.88 172 TRP A C 1
ATOM 1356 O O . TRP A 1 172 ? 37.349 -0.975 -48.704 1.00 74.88 172 TRP A O 1
ATOM 1366 N N . MET A 1 173 ? 38.152 -0.111 -50.613 1.00 75.94 173 MET A N 1
ATOM 1367 C CA . MET A 1 173 ? 38.625 -1.383 -51.162 1.00 75.94 173 MET A CA 1
ATOM 1368 C C . MET A 1 173 ? 40.100 -1.343 -51.591 1.00 75.94 173 MET A C 1
ATOM 1370 O O . MET A 1 173 ? 40.566 -0.329 -52.107 1.00 75.94 173 MET A O 1
ATOM 1374 N N . PRO A 1 174 ? 40.842 -2.463 -51.467 1.00 76.69 174 PRO A N 1
ATOM 1375 C CA . PRO A 1 174 ? 42.185 -2.570 -52.033 1.00 76.69 174 PRO A CA 1
ATOM 1376 C C . PRO A 1 174 ? 42.164 -2.328 -53.548 1.00 76.69 174 PRO A C 1
ATOM 1378 O O . PRO A 1 174 ? 41.292 -2.858 -54.239 1.00 76.69 174 PRO A O 1
ATOM 1381 N N . GLN A 1 175 ? 43.148 -1.599 -54.090 1.00 75.81 175 GLN A N 1
ATOM 1382 C CA . GLN A 1 175 ? 43.191 -1.278 -55.528 1.00 75.81 175 GLN A CA 1
ATOM 1383 C C . GLN A 1 175 ? 43.160 -2.525 -56.429 1.00 75.81 175 GLN A C 1
ATOM 1385 O O . GLN A 1 175 ? 42.554 -2.513 -57.498 1.00 75.81 175 GLN A O 1
ATOM 1390 N N . GLU A 1 176 ? 43.728 -3.633 -55.954 1.00 78.38 176 GLU A N 1
ATOM 1391 C CA . GLU A 1 176 ? 43.745 -4.942 -56.618 1.00 78.38 176 GLU A CA 1
ATOM 1392 C C . GLU A 1 176 ? 42.345 -5.565 -56.786 1.00 78.38 176 GLU A C 1
ATOM 1394 O O . GLU A 1 176 ? 42.148 -6.438 -57.629 1.00 78.38 176 GLU A O 1
ATOM 1399 N N . SER A 1 177 ? 41.359 -5.115 -56.001 1.00 78.12 177 SER A N 1
ATOM 1400 C CA . SER A 1 177 ? 39.969 -5.591 -56.045 1.00 78.12 177 SER A CA 1
ATOM 1401 C C . SER A 1 177 ? 39.092 -4.824 -57.045 1.00 78.12 177 SER A C 1
ATOM 1403 O O . SER A 1 177 ? 38.057 -5.344 -57.460 1.00 78.12 177 SER A O 1
ATOM 1405 N N . LEU A 1 178 ? 39.502 -3.619 -57.467 1.00 76.94 178 LEU A N 1
ATOM 1406 C CA . LEU A 1 178 ? 38.730 -2.735 -58.355 1.00 76.94 178 LEU A CA 1
ATOM 1407 C C . LEU A 1 178 ? 38.410 -3.310 -59.748 1.00 76.94 178 LEU A C 1
ATOM 1409 O O . LEU A 1 178 ? 37.328 -3.006 -60.264 1.00 76.94 178 LEU A O 1
ATOM 1413 N N . PRO A 1 179 ? 39.277 -4.130 -60.379 1.00 76.88 179 PRO A N 1
ATOM 1414 C CA . PRO A 1 179 ? 38.958 -4.750 -61.664 1.00 76.88 179 PRO A CA 1
ATOM 1415 C C . PRO A 1 179 ? 37.762 -5.705 -61.585 1.00 76.88 179 PRO A C 1
ATOM 1417 O O . PRO A 1 179 ? 36.949 -5.721 -62.500 1.00 76.88 179 PRO A O 1
ATOM 1420 N N . TYR A 1 180 ? 37.597 -6.422 -60.467 1.00 75.19 180 TYR A N 1
ATOM 1421 C CA . TYR A 1 180 ? 36.511 -7.391 -60.245 1.00 75.19 180 TYR A CA 1
ATOM 1422 C C . TYR A 1 180 ? 35.142 -6.740 -59.971 1.00 75.19 180 TYR A C 1
ATOM 1424 O O . TYR A 1 180 ? 34.148 -7.439 -59.774 1.00 75.19 180 TYR A O 1
ATOM 1432 N N . LEU A 1 181 ? 35.089 -5.405 -59.921 1.00 78.69 181 LEU A N 1
ATOM 1433 C CA . LEU A 1 181 ? 33.886 -4.611 -59.664 1.00 78.69 181 LEU A CA 1
ATOM 1434 C C . LEU A 1 181 ? 33.293 -4.009 -60.942 1.00 78.69 181 LEU A C 1
ATOM 1436 O O . LEU A 1 181 ? 32.376 -3.195 -60.881 1.00 78.69 181 LEU A O 1
ATOM 1440 N N . GLU A 1 182 ? 33.774 -4.381 -62.122 1.00 81.56 182 GLU A N 1
ATOM 1441 C CA . GLU A 1 182 ? 33.099 -3.995 -63.359 1.00 81.56 182 GLU A CA 1
ATOM 1442 C C . GLU A 1 182 ? 31.820 -4.819 -63.523 1.00 81.56 182 GLU A C 1
ATOM 1444 O O . GLU A 1 182 ? 31.880 -6.044 -63.580 1.00 81.56 182 GLU A O 1
ATOM 1449 N N . MET A 1 183 ? 30.653 -4.164 -63.598 1.00 82.19 183 MET A N 1
ATOM 1450 C CA . MET A 1 183 ? 29.355 -4.861 -63.685 1.00 82.19 183 MET A CA 1
ATOM 1451 C C . MET A 1 183 ? 29.290 -5.849 -64.857 1.00 82.19 183 MET A C 1
ATOM 1453 O O . MET A 1 183 ? 28.652 -6.889 -64.748 1.00 82.19 183 MET A O 1
ATOM 1457 N N . THR A 1 184 ? 29.999 -5.564 -65.950 1.00 78.88 184 THR A N 1
ATOM 1458 C CA . THR A 1 184 ? 30.124 -6.435 -67.128 1.00 78.88 184 THR A CA 1
ATOM 1459 C C . THR A 1 184 ? 30.852 -7.754 -66.857 1.00 78.88 184 THR A C 1
ATOM 1461 O O . THR A 1 184 ? 30.750 -8.672 -67.666 1.00 78.88 184 THR A O 1
ATOM 1464 N N . GLN A 1 185 ? 31.585 -7.869 -65.746 1.00 77.94 185 GLN A N 1
ATOM 1465 C CA . GLN A 1 185 ? 32.325 -9.077 -65.375 1.00 77.94 185 GLN A CA 1
ATOM 1466 C C . GLN A 1 185 ? 31.502 -10.066 -64.538 1.00 77.94 185 GLN A C 1
ATOM 1468 O O . GLN A 1 185 ? 31.891 -11.226 -64.429 1.00 77.94 185 GLN A O 1
ATOM 1473 N N . TRP A 1 186 ? 30.379 -9.636 -63.952 1.00 81.81 186 TRP A N 1
ATOM 1474 C CA . TRP A 1 186 ? 29.580 -10.462 -63.033 1.00 81.81 186 TRP A CA 1
ATOM 1475 C C . TRP A 1 186 ? 28.058 -10.404 -63.262 1.00 81.81 186 TRP A C 1
ATOM 1477 O O . TRP A 1 186 ? 27.314 -11.195 -62.676 1.00 81.81 186 TRP A O 1
ATOM 1487 N N . CYS A 1 187 ? 27.598 -9.526 -64.156 1.00 82.69 187 CYS A N 1
ATOM 1488 C CA . CYS A 1 187 ? 26.218 -9.430 -64.631 1.00 82.69 187 CYS A CA 1
ATOM 1489 C C . CYS A 1 187 ? 26.163 -9.443 -66.159 1.00 82.69 187 CYS A C 1
ATOM 1491 O O . CYS A 1 187 ? 27.043 -8.909 -66.836 1.00 82.69 187 CYS A O 1
ATOM 1493 N N . SER A 1 188 ? 25.074 -9.981 -66.707 1.00 85.31 188 SER A N 1
ATOM 1494 C CA . SER A 1 188 ? 24.718 -9.744 -68.109 1.00 85.31 188 SER A CA 1
ATOM 1495 C C . SER A 1 188 ? 24.342 -8.272 -68.345 1.00 85.31 188 SER A C 1
ATOM 1497 O O . SER A 1 188 ? 23.980 -7.547 -67.415 1.00 85.31 188 SER A O 1
ATOM 1499 N N . ALA A 1 189 ? 24.392 -7.819 -69.603 1.00 83.19 189 ALA A N 1
ATOM 1500 C CA . ALA A 1 189 ? 23.984 -6.457 -69.964 1.00 83.19 189 ALA A CA 1
ATOM 1501 C C . ALA A 1 189 ? 22.520 -6.161 -69.580 1.00 83.19 189 ALA A C 1
ATOM 1503 O O . ALA A 1 189 ? 22.205 -5.050 -69.159 1.00 83.19 189 ALA A O 1
ATOM 1504 N N . GLU A 1 190 ? 21.651 -7.171 -69.668 1.00 85.25 190 GLU A N 1
ATOM 1505 C CA . GLU A 1 190 ? 20.244 -7.101 -69.266 1.00 85.25 190 GLU A CA 1
ATOM 1506 C C . GLU A 1 190 ? 20.083 -6.961 -67.745 1.00 85.25 190 GLU A C 1
ATOM 1508 O O . GLU A 1 190 ? 19.339 -6.103 -67.279 1.00 85.25 190 GLU A O 1
ATOM 1513 N N . GLU A 1 191 ? 20.833 -7.727 -66.949 1.00 86.50 191 GLU A N 1
ATOM 1514 C CA . GLU A 1 191 ? 20.808 -7.623 -65.483 1.00 86.50 191 GLU A CA 1
ATOM 1515 C C . GLU A 1 191 ? 21.392 -6.297 -64.985 1.00 86.50 191 GLU A C 1
ATOM 1517 O O . GLU A 1 191 ? 20.836 -5.685 -64.075 1.00 86.50 191 GLU A O 1
ATOM 1522 N N . ALA A 1 192 ? 22.481 -5.818 -65.594 1.00 85.81 192 ALA A N 1
ATOM 1523 C CA . ALA A 1 192 ? 23.070 -4.525 -65.254 1.00 85.81 192 ALA A CA 1
ATOM 1524 C C . ALA A 1 192 ? 22.116 -3.363 -65.585 1.00 85.81 192 ALA A C 1
ATOM 1526 O O . ALA A 1 192 ? 21.965 -2.442 -64.779 1.00 85.81 192 ALA A O 1
ATOM 1527 N N . ALA A 1 193 ? 21.433 -3.421 -66.735 1.00 86.31 193 ALA A N 1
ATOM 1528 C CA . ALA A 1 193 ? 20.373 -2.476 -67.083 1.00 86.31 193 ALA A CA 1
ATOM 1529 C C . ALA A 1 193 ? 19.172 -2.597 -66.131 1.00 86.31 193 ALA A C 1
ATOM 1531 O O . ALA A 1 193 ? 18.602 -1.582 -65.738 1.00 86.31 193 ALA A O 1
ATOM 1532 N N . GLY A 1 194 ? 18.837 -3.816 -65.702 1.00 88.88 194 GLY A N 1
ATOM 1533 C CA . GLY A 1 194 ? 17.792 -4.093 -64.721 1.00 88.88 194 GLY A CA 1
ATOM 1534 C C . GLY A 1 194 ? 18.068 -3.472 -63.351 1.00 88.88 194 GLY A C 1
ATOM 1535 O O . GLY A 1 194 ? 17.181 -2.836 -62.792 1.00 88.88 194 GLY A O 1
ATOM 1536 N N . ILE A 1 195 ? 19.294 -3.597 -62.823 1.00 89.19 195 ILE A N 1
ATOM 1537 C CA . ILE A 1 195 ? 19.675 -3.023 -61.517 1.00 89.19 195 ILE A CA 1
ATOM 1538 C C . ILE A 1 195 ? 19.560 -1.497 -61.572 1.00 89.19 195 ILE A C 1
ATOM 1540 O O . ILE A 1 195 ? 18.899 -0.886 -60.731 1.00 89.19 195 ILE A O 1
ATOM 1544 N N . LYS A 1 196 ? 20.156 -0.883 -62.601 1.00 89.56 196 LYS A N 1
ATOM 1545 C CA . LYS A 1 196 ? 20.122 0.573 -62.798 1.00 89.56 196 LYS A CA 1
ATOM 1546 C C . LYS A 1 196 ? 18.702 1.081 -63.036 1.00 89.56 196 LYS A C 1
ATOM 1548 O O . LYS A 1 196 ? 18.323 2.105 -62.480 1.00 89.56 196 LYS A O 1
ATOM 1553 N N . GLY A 1 197 ? 17.906 0.353 -63.819 1.00 88.62 197 GLY A N 1
ATOM 1554 C CA . GLY A 1 197 ? 16.504 0.669 -64.085 1.00 88.62 197 GLY A CA 1
ATOM 1555 C C . GLY A 1 197 ? 15.631 0.592 -62.833 1.00 88.62 197 GLY A C 1
ATOM 1556 O O . GLY A 1 197 ? 14.792 1.465 -62.631 1.00 88.62 197 GLY A O 1
ATOM 1557 N N . CYS A 1 198 ? 15.867 -0.400 -61.968 1.00 89.56 198 CYS A N 1
ATOM 1558 C CA . CYS A 1 198 ? 15.176 -0.532 -60.687 1.00 89.56 198 CYS A CA 1
ATOM 1559 C C . CYS A 1 198 ? 15.484 0.662 -59.770 1.00 89.56 198 CYS A C 1
ATOM 1561 O O . CYS A 1 198 ? 14.561 1.287 -59.253 1.00 89.56 198 CYS A O 1
ATOM 1563 N N . TYR A 1 199 ? 16.762 1.037 -59.619 1.00 90.12 199 TYR A N 1
ATOM 1564 C CA . TYR A 1 199 ? 17.140 2.222 -58.842 1.00 90.12 199 TYR A CA 1
ATOM 1565 C C . TYR A 1 199 ? 16.598 3.518 -59.451 1.00 90.12 199 TYR A C 1
ATOM 1567 O O . TYR A 1 199 ? 16.049 4.332 -58.720 1.00 90.12 199 TYR A O 1
ATOM 1575 N N . ALA A 1 200 ? 16.687 3.703 -60.771 1.00 88.12 200 ALA A N 1
ATOM 1576 C CA . ALA A 1 200 ? 16.183 4.902 -61.442 1.00 88.12 200 ALA A CA 1
ATOM 1577 C C . ALA A 1 200 ? 14.672 5.091 -61.239 1.00 88.12 200 ALA A C 1
ATOM 1579 O O . ALA A 1 200 ? 14.225 6.210 -60.995 1.00 88.12 200 ALA A O 1
ATOM 1580 N N . GLN A 1 201 ? 13.898 4.003 -61.290 1.00 88.75 201 GLN A N 1
ATOM 1581 C CA . GLN A 1 201 ? 12.460 4.043 -61.035 1.00 88.75 201 GLN A CA 1
ATOM 1582 C C . GLN A 1 201 ? 12.154 4.392 -59.574 1.00 88.75 201 GLN A C 1
ATOM 1584 O O . GLN A 1 201 ? 11.367 5.299 -59.328 1.00 88.75 201 GLN A O 1
ATOM 1589 N N . ILE A 1 202 ? 12.813 3.732 -58.615 1.00 88.56 202 ILE A N 1
ATOM 1590 C CA . ILE A 1 202 ? 12.653 4.031 -57.181 1.00 88.56 202 ILE A CA 1
ATOM 1591 C C . ILE A 1 202 ? 13.006 5.496 -56.899 1.00 88.56 202 ILE A C 1
ATOM 1593 O O . ILE A 1 202 ? 12.277 6.199 -56.202 1.00 88.56 202 ILE A O 1
ATOM 1597 N N . CYS A 1 203 ? 14.106 5.977 -57.473 1.00 88.19 203 CYS A N 1
ATOM 1598 C CA . CYS A 1 203 ? 14.548 7.354 -57.329 1.00 88.19 203 CYS A CA 1
ATOM 1599 C C . CYS A 1 203 ? 13.556 8.353 -57.935 1.00 88.19 203 CYS A C 1
ATOM 1601 O O . CYS A 1 203 ? 13.298 9.385 -57.322 1.00 88.19 203 CYS A O 1
ATOM 1603 N N . ALA A 1 204 ? 12.949 8.043 -59.082 1.00 86.75 204 ALA A N 1
ATOM 1604 C CA . ALA A 1 204 ? 11.907 8.876 -59.678 1.00 86.75 204 ALA A CA 1
ATOM 1605 C C . ALA A 1 204 ? 10.622 8.899 -58.832 1.00 86.75 204 ALA A C 1
ATOM 1607 O O . ALA A 1 204 ? 10.058 9.970 -58.613 1.00 86.75 204 ALA A O 1
ATOM 1608 N N . ASP A 1 205 ? 10.194 7.743 -58.318 1.00 88.25 205 ASP A N 1
ATOM 1609 C CA . ASP A 1 205 ? 8.953 7.602 -57.547 1.00 88.25 205 ASP A CA 1
ATOM 1610 C C . ASP A 1 205 ? 9.014 8.318 -56.186 1.00 88.25 205 ASP A C 1
ATOM 1612 O O . ASP A 1 205 ? 7.990 8.789 -55.693 1.00 88.25 205 ASP A O 1
ATOM 1616 N N . TYR A 1 206 ? 10.208 8.429 -55.594 1.00 84.00 206 TYR A N 1
ATOM 1617 C CA . TYR A 1 206 ? 10.435 9.044 -54.279 1.00 84.00 206 TYR A CA 1
ATOM 1618 C C . TYR A 1 206 ? 11.219 10.371 -54.325 1.00 84.00 206 TYR A C 1
ATOM 1620 O O . TYR A 1 206 ? 11.535 10.928 -53.276 1.00 84.00 206 TYR A O 1
ATOM 1628 N N . GLY A 1 207 ? 11.549 10.890 -55.514 1.00 83.69 207 GLY A N 1
ATOM 1629 C CA . GLY A 1 207 ? 12.315 12.137 -55.670 1.00 83.69 207 GLY A CA 1
ATOM 1630 C C . GLY A 1 207 ? 13.739 12.075 -55.095 1.00 83.69 207 GLY A C 1
ATOM 1631 O O . GLY A 1 207 ? 14.229 13.060 -54.542 1.00 83.69 207 GLY A O 1
ATOM 1632 N N . ILE A 1 208 ? 14.390 10.914 -55.188 1.00 84.62 208 ILE A N 1
ATOM 1633 C CA . ILE A 1 208 ? 15.711 10.644 -54.607 1.00 84.62 208 ILE A CA 1
ATOM 1634 C C . ILE A 1 208 ? 16.792 10.910 -55.648 1.00 84.62 208 ILE A C 1
ATOM 1636 O O . ILE A 1 208 ? 16.737 10.359 -56.745 1.00 84.62 208 ILE A O 1
ATOM 1640 N N . ASP A 1 209 ? 17.825 11.668 -55.286 1.00 81.56 209 ASP A N 1
ATOM 1641 C CA . ASP A 1 209 ? 19.072 11.674 -56.053 1.00 81.56 209 ASP A CA 1
ATOM 1642 C C . ASP A 1 209 ? 20.024 10.618 -55.468 1.00 81.56 209 ASP A C 1
ATOM 1644 O O . ASP A 1 209 ? 20.634 10.861 -54.425 1.00 81.56 209 ASP A O 1
ATOM 1648 N N . PRO A 1 210 ? 20.200 9.448 -56.108 1.00 69.00 210 PRO A N 1
ATOM 1649 C CA . PRO A 1 210 ? 21.035 8.388 -55.556 1.00 69.00 210 PRO A CA 1
ATOM 1650 C C . PRO A 1 210 ? 22.498 8.822 -55.389 1.00 69.00 210 PRO A C 1
ATOM 1652 O O . PRO A 1 210 ? 23.198 8.268 -54.545 1.00 69.00 210 PRO A O 1
ATOM 1655 N N . LEU A 1 211 ? 22.962 9.819 -56.151 1.00 74.81 211 LEU A N 1
ATOM 1656 C CA . LEU A 1 211 ? 24.356 10.270 -56.174 1.00 74.81 211 LEU A CA 1
ATOM 1657 C C . LEU A 1 211 ? 24.648 11.371 -55.146 1.00 74.81 211 LEU A C 1
ATOM 1659 O O . LEU A 1 211 ? 25.817 11.608 -54.829 1.00 74.81 211 LEU A O 1
ATOM 1663 N N . SER A 1 212 ? 23.611 12.005 -54.593 1.00 76.75 212 SER A N 1
ATOM 1664 C CA . SER A 1 212 ? 23.753 12.995 -53.526 1.00 76.75 212 SER A CA 1
ATOM 1665 C C . SER A 1 212 ? 24.326 12.364 -52.255 1.00 76.75 212 SER A C 1
ATOM 1667 O O . SER A 1 212 ? 24.028 11.214 -51.910 1.00 76.75 212 SER A O 1
ATOM 1669 N N . ARG A 1 213 ? 25.148 13.128 -51.520 1.00 65.25 213 ARG A N 1
ATOM 1670 C CA . ARG A 1 213 ? 25.655 12.708 -50.205 1.00 65.25 213 ARG A CA 1
ATOM 1671 C C . ARG A 1 213 ? 24.535 12.584 -49.162 1.00 65.25 213 ARG A C 1
ATOM 1673 O O . ARG A 1 213 ? 24.644 11.704 -48.310 1.00 65.25 213 ARG A O 1
ATOM 1680 N N . ASP A 1 214 ? 23.449 13.342 -49.327 1.00 65.31 214 ASP A N 1
ATOM 1681 C CA . ASP A 1 214 ? 22.338 13.471 -48.368 1.00 65.31 214 ASP A CA 1
ATOM 1682 C C . ASP A 1 214 ? 21.137 12.550 -48.662 1.00 65.31 214 ASP A C 1
ATOM 1684 O O . ASP A 1 214 ? 20.143 12.548 -47.938 1.00 65.31 214 ASP A O 1
ATOM 1688 N N . SER A 1 215 ? 21.218 11.715 -49.701 1.00 71.12 215 SER A N 1
ATOM 1689 C CA . SER A 1 215 ? 20.116 10.842 -50.138 1.00 71.12 215 SER A CA 1
ATOM 1690 C C . SER A 1 215 ? 19.759 9.713 -49.170 1.00 71.12 215 SER A C 1
ATOM 1692 O O . SER A 1 215 ? 18.730 9.058 -49.332 1.00 71.12 215 SER A O 1
ATOM 1694 N N . MET A 1 216 ? 20.568 9.507 -48.127 1.00 71.38 216 MET A N 1
ATOM 1695 C CA . MET A 1 216 ? 20.363 8.477 -47.107 1.00 71.38 216 MET A CA 1
ATOM 1696 C C . MET A 1 216 ? 18.970 8.555 -46.481 1.00 71.38 216 MET A C 1
ATOM 1698 O O . MET A 1 216 ? 18.255 7.556 -46.487 1.00 71.38 216 MET A O 1
ATOM 1702 N N . ASN A 1 217 ? 18.558 9.740 -46.022 1.00 68.88 217 ASN A N 1
ATOM 1703 C CA . ASN A 1 217 ? 17.254 9.943 -45.381 1.00 68.88 217 ASN A CA 1
ATOM 1704 C C . ASN A 1 217 ? 16.088 9.681 -46.341 1.00 68.88 217 ASN A C 1
ATOM 1706 O O . ASN A 1 217 ? 15.029 9.215 -45.928 1.00 68.88 217 ASN A O 1
ATOM 1710 N N . GLN A 1 218 ? 16.293 9.935 -47.633 1.00 76.31 218 GLN A N 1
ATOM 1711 C CA . GLN A 1 218 ? 15.277 9.724 -48.657 1.00 76.31 218 GLN A CA 1
ATOM 1712 C C . GLN A 1 218 ? 15.085 8.225 -48.946 1.00 76.31 218 GLN A C 1
ATOM 1714 O O . GLN A 1 218 ? 13.953 7.762 -49.072 1.00 76.31 218 GLN A O 1
ATOM 1719 N N . PHE A 1 219 ? 16.168 7.435 -48.953 1.00 78.75 219 PHE A N 1
ATOM 1720 C CA . PHE A 1 219 ? 16.087 5.974 -49.095 1.00 78.75 219 PHE A CA 1
ATOM 1721 C C . PHE A 1 219 ? 15.380 5.280 -47.919 1.00 78.75 219 PHE A C 1
ATOM 1723 O O . PHE A 1 219 ? 14.819 4.199 -48.104 1.00 78.75 219 PHE A O 1
ATOM 1730 N N . LEU A 1 220 ? 15.341 5.892 -46.727 1.00 75.19 220 LEU A N 1
ATOM 1731 C CA . LEU A 1 220 ? 14.598 5.349 -45.580 1.00 75.19 220 LEU A CA 1
ATOM 1732 C C . LEU A 1 220 ? 13.083 5.304 -45.820 1.00 75.19 220 LEU A C 1
ATOM 1734 O O . LEU A 1 220 ? 12.410 4.414 -45.301 1.00 75.19 220 LEU A O 1
ATOM 1738 N N . GLN A 1 221 ? 12.560 6.209 -46.649 1.00 78.25 221 GLN A N 1
ATOM 1739 C CA . GLN A 1 221 ? 11.128 6.323 -46.949 1.00 78.25 221 GLN A CA 1
ATOM 1740 C C . GLN A 1 221 ? 10.657 5.359 -48.049 1.00 78.25 221 GLN A C 1
ATOM 1742 O O . GLN A 1 221 ? 9.460 5.236 -48.302 1.00 78.25 221 GLN A O 1
ATOM 1747 N N . VAL A 1 222 ? 11.584 4.654 -48.708 1.00 82.00 222 VAL A N 1
ATOM 1748 C CA . VAL A 1 222 ? 11.256 3.729 -49.799 1.00 82.00 222 VAL A CA 1
ATOM 1749 C C . VAL A 1 222 ? 10.544 2.499 -49.248 1.00 82.00 222 VAL A C 1
ATOM 1751 O O . VAL A 1 222 ? 11.106 1.767 -48.430 1.00 82.00 222 VAL A O 1
ATOM 1754 N N . ASP A 1 223 ? 9.335 2.231 -49.736 1.00 82.50 223 ASP A N 1
ATOM 1755 C CA . ASP A 1 223 ? 8.640 0.967 -49.504 1.00 82.50 223 ASP A CA 1
ATOM 1756 C C . ASP A 1 223 ? 9.114 -0.065 -50.535 1.00 82.50 223 ASP A C 1
ATOM 1758 O O . ASP A 1 223 ? 8.664 -0.094 -51.684 1.00 82.50 223 ASP A O 1
ATOM 1762 N N . THR A 1 224 ? 10.070 -0.903 -50.130 1.00 83.06 224 THR A N 1
ATOM 1763 C CA . THR A 1 224 ? 10.658 -1.925 -51.001 1.00 83.06 224 THR A CA 1
ATOM 1764 C C . THR A 1 224 ? 9.658 -3.020 -51.366 1.00 83.06 224 THR A C 1
ATOM 1766 O O . THR A 1 224 ? 9.795 -3.611 -52.438 1.00 83.06 224 THR A O 1
ATOM 1769 N N . ALA A 1 225 ? 8.617 -3.260 -50.554 1.00 81.19 225 ALA A N 1
ATOM 1770 C CA . ALA A 1 225 ? 7.623 -4.305 -50.806 1.00 81.19 225 ALA A CA 1
ATOM 1771 C C . ALA A 1 225 ? 6.867 -4.075 -52.121 1.00 81.19 225 ALA A C 1
ATOM 1773 O O . ALA A 1 225 ? 6.645 -5.026 -52.872 1.00 81.19 225 ALA A O 1
ATOM 1774 N N . ARG A 1 226 ? 6.581 -2.808 -52.454 1.00 83.62 226 ARG A N 1
ATOM 1775 C CA . ARG A 1 226 ? 5.908 -2.395 -53.698 1.00 83.62 226 ARG A CA 1
ATOM 1776 C C . ARG A 1 226 ? 6.614 -2.879 -54.967 1.00 83.62 226 ARG A C 1
ATOM 1778 O O . ARG A 1 226 ? 5.960 -3.117 -55.977 1.00 83.62 226 ARG A O 1
ATOM 1785 N N . TYR A 1 227 ? 7.935 -3.027 -54.917 1.00 84.25 227 TYR A N 1
ATOM 1786 C CA . TYR A 1 227 ? 8.755 -3.389 -56.071 1.00 84.25 227 TYR A CA 1
ATOM 1787 C C . TYR A 1 227 ? 9.166 -4.862 -56.066 1.00 84.25 227 TYR A C 1
ATOM 1789 O O . TYR A 1 227 ? 9.744 -5.319 -57.043 1.00 84.25 227 TYR A O 1
ATOM 1797 N N . ARG A 1 228 ? 8.900 -5.636 -55.001 1.00 82.69 228 ARG A N 1
ATOM 1798 C CA . ARG A 1 228 ? 9.373 -7.033 -54.893 1.00 82.69 228 ARG A CA 1
ATOM 1799 C C . ARG A 1 228 ? 8.696 -7.994 -55.874 1.00 82.69 228 ARG A C 1
ATOM 1801 O O . ARG A 1 228 ? 9.316 -9.000 -56.230 1.00 82.69 228 ARG A O 1
ATOM 1808 N N . GLU A 1 229 ? 7.485 -7.679 -56.331 1.00 79.69 229 GLU A N 1
ATOM 1809 C CA . GLU A 1 229 ? 6.695 -8.476 -57.291 1.00 79.69 229 GLU A CA 1
ATOM 1810 C C . GLU A 1 229 ? 6.637 -7.851 -58.698 1.00 79.69 229 GLU A C 1
ATOM 1812 O O . GLU A 1 229 ? 5.858 -8.274 -59.543 1.00 79.69 229 GLU A O 1
ATOM 1817 N N . ASP A 1 230 ? 7.467 -6.841 -58.971 1.00 81.06 230 ASP A N 1
ATOM 1818 C CA . ASP A 1 230 ? 7.439 -6.110 -60.238 1.00 81.06 230 ASP A CA 1
ATOM 1819 C C . ASP A 1 230 ? 8.310 -6.770 -61.319 1.00 81.06 230 ASP A C 1
ATOM 1821 O O . ASP A 1 230 ? 9.544 -6.730 -61.263 1.00 81.06 230 ASP A O 1
ATOM 1825 N N . ASP A 1 231 ? 7.673 -7.383 -62.315 1.00 82.06 231 ASP A N 1
ATOM 1826 C CA . ASP A 1 231 ? 8.333 -8.175 -63.363 1.00 82.06 231 ASP A CA 1
ATOM 1827 C C . ASP A 1 231 ? 9.017 -7.349 -64.466 1.00 82.06 231 ASP A C 1
ATOM 1829 O O . ASP A 1 231 ? 9.559 -7.913 -65.417 1.00 82.06 231 ASP A O 1
ATOM 1833 N N . ARG A 1 232 ? 9.063 -6.013 -64.335 1.00 83.62 232 ARG A N 1
ATOM 1834 C CA . ARG A 1 232 ? 9.809 -5.131 -65.254 1.00 83.62 232 ARG A CA 1
ATOM 1835 C C . ARG A 1 232 ? 11.321 -5.371 -65.248 1.00 83.62 232 ARG A C 1
ATOM 1837 O O . ARG A 1 232 ? 11.993 -4.981 -66.202 1.00 83.62 232 ARG A O 1
ATOM 1844 N N . TRP A 1 233 ? 11.861 -5.988 -64.196 1.00 86.94 233 TRP A N 1
ATOM 1845 C CA . TRP A 1 233 ? 13.294 -6.241 -64.043 1.00 86.94 233 TRP A CA 1
ATOM 1846 C C . TRP A 1 233 ? 13.578 -7.716 -63.746 1.00 86.94 233 TRP A C 1
ATOM 1848 O O . TRP A 1 233 ? 12.784 -8.362 -63.057 1.00 86.94 233 TRP A O 1
ATOM 1858 N N . PRO A 1 234 ? 14.735 -8.248 -64.186 1.00 86.00 234 PRO A N 1
ATOM 1859 C CA . PRO A 1 234 ? 15.136 -9.612 -63.864 1.00 86.00 234 PRO A CA 1
ATOM 1860 C C . PRO A 1 234 ? 15.095 -9.880 -62.347 1.00 86.00 234 PRO A C 1
ATOM 1862 O O . PRO A 1 234 ? 15.516 -9.012 -61.573 1.00 86.00 234 PRO A O 1
ATOM 1865 N N . PRO A 1 235 ? 14.679 -11.083 -61.896 1.00 82.50 235 PRO A N 1
ATOM 1866 C CA . PRO A 1 235 ? 14.538 -11.401 -60.470 1.00 82.50 235 PRO A CA 1
ATOM 1867 C C . PRO A 1 235 ? 15.793 -11.103 -59.641 1.00 82.50 235 PRO A C 1
ATOM 1869 O O . PRO A 1 235 ? 15.705 -10.605 -58.521 1.00 82.50 235 PRO A O 1
ATOM 1872 N N . PHE A 1 236 ? 16.967 -11.361 -60.221 1.00 84.94 236 PHE A N 1
ATOM 1873 C CA . PHE A 1 236 ? 18.268 -11.049 -59.635 1.00 84.94 236 PHE A CA 1
ATOM 1874 C C . PHE A 1 236 ? 18.473 -9.539 -59.426 1.00 84.94 236 PHE A C 1
ATOM 1876 O O . PHE A 1 236 ? 18.832 -9.102 -58.335 1.00 84.94 236 PHE A O 1
ATOM 1883 N N . ALA A 1 237 ? 18.212 -8.737 -60.461 1.00 85.12 237 ALA A N 1
ATOM 1884 C CA . ALA A 1 237 ? 18.421 -7.294 -60.439 1.00 85.12 237 ALA A CA 1
ATOM 1885 C C . ALA A 1 237 ? 17.546 -6.605 -59.383 1.00 85.12 237 ALA A C 1
ATOM 1887 O O . ALA A 1 237 ? 18.025 -5.781 -58.602 1.00 85.12 237 ALA A O 1
ATOM 1888 N N . ARG A 1 238 ? 16.275 -7.011 -59.329 1.00 86.75 238 ARG A N 1
ATOM 1889 C CA . ARG A 1 238 ? 15.286 -6.551 -58.352 1.00 86.75 238 ARG A CA 1
ATOM 1890 C C . ARG A 1 238 ? 15.686 -6.928 -56.928 1.00 86.75 238 ARG A C 1
ATOM 1892 O O . ARG A 1 238 ? 15.657 -6.089 -56.036 1.00 86.75 238 ARG A O 1
ATOM 1899 N N . ARG A 1 239 ? 16.126 -8.171 -56.716 1.00 83.44 239 ARG A N 1
ATOM 1900 C CA . ARG A 1 239 ? 16.570 -8.656 -55.403 1.00 83.44 239 ARG A CA 1
ATOM 1901 C C . ARG A 1 239 ? 17.774 -7.876 -54.883 1.00 83.44 239 ARG A C 1
ATOM 1903 O O . ARG A 1 239 ? 17.697 -7.343 -53.785 1.00 83.44 239 ARG A O 1
ATOM 1910 N N . VAL A 1 240 ? 18.841 -7.750 -55.676 1.00 86.81 240 VAL A N 1
ATOM 1911 C CA . VAL A 1 240 ? 20.068 -7.043 -55.263 1.00 86.81 240 VAL A CA 1
ATOM 1912 C C . VAL A 1 240 ? 19.785 -5.578 -54.921 1.00 86.81 240 VAL A C 1
ATOM 1914 O O . VAL A 1 240 ? 20.281 -5.092 -53.907 1.00 86.81 240 VAL A O 1
ATOM 1917 N N . ALA A 1 241 ? 18.970 -4.885 -55.722 1.00 87.38 241 ALA A N 1
ATOM 1918 C CA . ALA A 1 241 ? 18.633 -3.485 -55.472 1.00 87.38 241 ALA A CA 1
ATOM 1919 C C . ALA A 1 241 ? 17.810 -3.300 -54.183 1.00 87.38 241 ALA A C 1
ATOM 1921 O O . ALA A 1 241 ? 18.160 -2.482 -53.331 1.00 87.38 241 ALA A O 1
ATOM 1922 N N . LEU A 1 242 ? 16.739 -4.083 -54.015 1.00 88.56 242 LEU A N 1
ATOM 1923 C CA . LEU A 1 242 ? 15.821 -3.952 -52.880 1.00 88.56 242 LEU A CA 1
ATOM 1924 C C . LEU A 1 242 ? 16.447 -4.428 -51.565 1.00 88.56 242 LEU A C 1
ATOM 1926 O O . LEU A 1 242 ? 16.324 -3.748 -50.550 1.00 88.56 242 LEU A O 1
ATOM 1930 N N . ASP A 1 243 ? 17.175 -5.544 -51.584 1.00 85.50 243 ASP A N 1
ATOM 1931 C CA . ASP A 1 243 ? 17.833 -6.083 -50.392 1.00 85.50 243 ASP A CA 1
ATOM 1932 C C . ASP A 1 243 ? 18.988 -5.177 -49.925 1.00 85.50 243 ASP A C 1
ATOM 1934 O O . ASP A 1 243 ? 19.226 -5.062 -48.724 1.00 85.50 243 ASP A O 1
ATOM 1938 N N . MET A 1 244 ? 19.681 -4.479 -50.835 1.00 89.19 244 MET A N 1
ATOM 1939 C CA . MET A 1 244 ? 20.674 -3.462 -50.455 1.00 89.19 244 MET A CA 1
ATOM 1940 C C . MET A 1 244 ? 20.034 -2.219 -49.828 1.00 89.19 244 MET A C 1
ATOM 1942 O O . MET A 1 244 ? 20.589 -1.680 -48.869 1.00 89.19 244 MET A O 1
ATOM 1946 N N . ILE A 1 245 ? 18.875 -1.774 -50.330 1.00 86.88 245 ILE A N 1
ATOM 1947 C CA . ILE A 1 245 ? 18.108 -0.686 -49.703 1.00 86.88 245 ILE A CA 1
ATOM 1948 C C . ILE A 1 245 ? 17.680 -1.112 -48.295 1.00 86.88 245 ILE A C 1
ATOM 1950 O O . ILE A 1 245 ? 17.945 -0.389 -47.339 1.00 86.88 245 ILE A O 1
ATOM 1954 N N . ASP A 1 246 ? 17.115 -2.309 -48.135 1.00 81.69 246 ASP A N 1
ATOM 1955 C CA . ASP A 1 246 ? 16.701 -2.820 -46.824 1.00 81.69 246 ASP A CA 1
ATOM 1956 C C . ASP A 1 246 ? 17.886 -3.016 -45.864 1.00 81.69 246 ASP A C 1
ATOM 1958 O O . ASP A 1 246 ? 17.767 -2.734 -44.669 1.00 81.69 246 ASP A O 1
ATOM 1962 N N . LEU A 1 247 ? 19.056 -3.428 -46.370 1.00 83.81 247 LEU A N 1
ATOM 1963 C CA . LEU A 1 247 ? 20.291 -3.505 -45.587 1.00 83.81 247 LEU A CA 1
ATOM 1964 C C . LEU A 1 247 ? 20.711 -2.124 -45.067 1.00 83.81 247 LEU A C 1
ATOM 1966 O O . LEU A 1 247 ? 21.023 -1.985 -43.887 1.00 83.81 247 LEU A O 1
ATOM 1970 N N . VAL A 1 248 ? 20.693 -1.096 -45.917 1.00 84.75 248 VAL A N 1
ATOM 1971 C CA . VAL A 1 248 ? 20.998 0.288 -45.518 1.00 84.75 248 VAL A CA 1
ATOM 1972 C C . VAL A 1 248 ? 19.976 0.809 -44.510 1.00 84.75 248 VAL A C 1
ATOM 1974 O O . VAL A 1 248 ? 20.374 1.373 -43.492 1.00 84.75 248 VAL A O 1
ATOM 1977 N N . LYS A 1 249 ? 18.678 0.576 -44.737 1.00 79.06 249 LYS A N 1
ATOM 1978 C CA . LYS A 1 249 ? 17.603 0.957 -43.806 1.00 79.06 249 LYS A CA 1
ATOM 1979 C C . LYS A 1 249 ? 17.799 0.316 -42.436 1.00 79.06 249 LYS A C 1
ATOM 1981 O O . LYS A 1 249 ? 17.704 0.994 -41.413 1.00 79.06 249 LYS A O 1
ATOM 1986 N N . GLY A 1 250 ? 18.127 -0.972 -42.403 1.00 73.38 250 GLY A N 1
ATOM 1987 C CA . GLY A 1 250 ? 18.373 -1.677 -41.153 1.00 73.38 250 GLY A CA 1
ATOM 1988 C C . GLY A 1 250 ? 19.680 -1.256 -40.466 1.00 73.38 250 GLY A C 1
ATOM 1989 O O . GLY A 1 250 ? 19.701 -1.142 -39.243 1.00 73.38 250 GLY A O 1
ATOM 1990 N N . LEU A 1 251 ? 20.757 -0.969 -41.212 1.00 75.75 251 LEU A N 1
ATOM 1991 C CA . LEU A 1 251 ? 22.008 -0.445 -40.642 1.00 75.75 251 LEU A CA 1
ATOM 1992 C C . LEU A 1 251 ? 21.797 0.964 -40.079 1.00 75.75 251 LEU A C 1
ATOM 1994 O O . LEU A 1 251 ? 22.274 1.260 -38.989 1.00 75.75 251 LEU A O 1
ATOM 1998 N N . HIS A 1 252 ? 21.047 1.815 -40.781 1.00 74.56 252 HIS A N 1
ATOM 1999 C CA . HIS A 1 252 ? 20.681 3.142 -40.296 1.00 74.56 252 HIS A CA 1
ATOM 2000 C C . HIS A 1 252 ? 19.862 3.037 -39.013 1.00 74.56 252 HIS A C 1
ATOM 2002 O O . HIS A 1 252 ? 20.224 3.639 -38.009 1.00 74.56 252 HIS A O 1
ATOM 2008 N N . THR A 1 253 ? 18.822 2.200 -39.013 1.00 67.44 253 THR A N 1
ATOM 2009 C CA . THR A 1 253 ? 18.019 1.929 -37.814 1.00 67.44 253 THR A CA 1
ATOM 2010 C C . THR A 1 253 ? 18.905 1.455 -36.669 1.00 67.44 253 THR A C 1
ATOM 2012 O O . THR A 1 253 ? 18.772 1.970 -35.575 1.00 67.44 253 THR A O 1
ATOM 2015 N N . LYS A 1 254 ? 19.869 0.557 -36.912 1.00 66.19 254 LYS A N 1
ATOM 2016 C CA . LYS A 1 254 ? 20.813 0.076 -35.893 1.00 66.19 254 LYS A CA 1
ATOM 2017 C C . LYS A 1 254 ? 21.707 1.186 -35.321 1.00 66.19 254 LYS A C 1
ATOM 2019 O O . LYS A 1 254 ? 21.913 1.227 -34.112 1.00 66.19 254 LYS A O 1
ATOM 2024 N N . TYR A 1 255 ? 22.290 2.032 -36.171 1.00 64.50 255 TYR A N 1
ATOM 2025 C CA . TYR A 1 255 ? 23.303 3.014 -35.754 1.00 64.50 255 TYR A CA 1
ATOM 2026 C C . TYR A 1 255 ? 22.730 4.367 -35.314 1.00 64.50 255 TYR A C 1
ATOM 2028 O O . TYR A 1 255 ? 23.418 5.108 -34.616 1.00 64.50 255 TYR A O 1
ATOM 2036 N N . PHE A 1 256 ? 21.494 4.690 -35.701 1.00 60.16 256 PHE A N 1
ATOM 2037 C CA . PHE A 1 256 ? 20.853 5.985 -35.450 1.00 60.16 256 PHE A CA 1
ATOM 2038 C C . PHE A 1 256 ? 19.580 5.901 -34.593 1.00 60.16 256 PHE A C 1
ATOM 2040 O O . PHE A 1 256 ? 18.796 6.852 -34.594 1.00 60.16 256 PHE A O 1
ATOM 2047 N N . ILE A 1 257 ? 19.371 4.816 -33.829 1.00 51.47 257 ILE A N 1
ATOM 2048 C CA . ILE A 1 257 ? 18.307 4.772 -32.806 1.00 51.47 257 ILE A CA 1
ATOM 2049 C C . ILE A 1 257 ? 18.406 6.044 -31.948 1.00 51.47 257 ILE A C 1
ATOM 2051 O O . ILE A 1 257 ? 19.416 6.262 -31.281 1.00 51.47 257 ILE A O 1
ATOM 2055 N N . GLY A 1 258 ? 17.373 6.892 -31.990 1.00 50.19 258 GLY A N 1
ATOM 2056 C CA . GLY A 1 258 ? 17.266 8.068 -31.122 1.00 50.19 258 GLY A CA 1
ATOM 2057 C C . GLY A 1 258 ? 17.899 9.380 -31.619 1.00 50.19 258 GLY A C 1
ATOM 2058 O O . GLY A 1 258 ? 18.135 10.264 -30.804 1.00 50.19 258 GLY A O 1
ATOM 2059 N N . ARG A 1 259 ? 18.175 9.569 -32.919 1.00 47.34 259 ARG A N 1
ATOM 2060 C CA . ARG A 1 259 ? 18.632 10.875 -33.464 1.00 47.34 259 ARG A CA 1
ATOM 2061 C C . ARG A 1 259 ? 17.710 11.488 -34.526 1.00 47.34 259 ARG A C 1
ATOM 2063 O O . ARG A 1 259 ? 18.185 12.114 -35.469 1.00 47.34 259 ARG A O 1
ATOM 2070 N N . GLU A 1 260 ? 16.395 11.352 -34.385 1.00 49.44 260 GLU A N 1
ATOM 2071 C CA . GLU A 1 260 ? 15.491 12.284 -35.073 1.00 49.44 260 GLU A CA 1
ATOM 2072 C C . GLU A 1 260 ? 15.535 13.621 -34.326 1.00 49.44 260 GLU A C 1
ATOM 2074 O O . GLU A 1 260 ? 15.343 13.656 -33.111 1.00 49.44 260 GLU A O 1
ATOM 2079 N N . SER A 1 261 ? 15.859 14.710 -35.029 1.00 45.41 261 SER A N 1
ATOM 2080 C CA . SER A 1 261 ? 15.962 16.035 -34.417 1.00 45.41 261 SER A CA 1
ATOM 2081 C C . SER A 1 261 ? 14.613 16.449 -33.831 1.00 45.41 261 SER A C 1
ATOM 2083 O O . SER A 1 261 ? 13.644 16.641 -34.559 1.00 45.41 261 SER A O 1
ATOM 2085 N N . ILE A 1 262 ? 14.550 16.600 -32.509 1.00 52.59 262 ILE A N 1
ATOM 2086 C CA . ILE A 1 262 ? 13.376 17.135 -31.802 1.00 52.59 262 ILE A CA 1
ATOM 2087 C C . ILE A 1 262 ? 13.237 18.656 -32.016 1.00 52.59 262 ILE A C 1
ATOM 2089 O O . ILE A 1 262 ? 12.197 19.226 -31.721 1.00 52.59 262 ILE A O 1
ATOM 2093 N N . SER A 1 263 ? 14.233 19.319 -32.622 1.00 50.31 263 SER A N 1
ATOM 2094 C CA . SER A 1 263 ? 14.224 20.772 -32.865 1.00 50.31 263 SER A CA 1
ATOM 2095 C C . SER A 1 263 ? 13.041 21.297 -33.683 1.00 50.31 263 SER A C 1
ATOM 2097 O O . SER A 1 263 ? 12.786 22.497 -33.634 1.00 50.31 263 SER A O 1
ATOM 2099 N N . ASP A 1 264 ? 12.358 20.426 -34.432 1.00 53.50 264 ASP A N 1
ATOM 2100 C CA . ASP A 1 264 ? 11.324 20.807 -35.399 1.00 53.50 264 ASP A CA 1
ATOM 2101 C C . ASP A 1 264 ? 9.891 20.450 -34.941 1.00 53.50 264 ASP A C 1
ATOM 2103 O O . ASP A 1 264 ? 8.943 20.765 -35.659 1.00 53.50 264 ASP A O 1
ATOM 2107 N N . HIS A 1 265 ? 9.718 19.824 -33.766 1.00 61.19 265 HIS A N 1
ATOM 2108 C CA . HIS A 1 265 ? 8.422 19.338 -33.261 1.00 61.19 265 HIS A CA 1
ATOM 2109 C C . HIS A 1 265 ? 7.909 20.191 -32.080 1.00 61.19 265 HIS A C 1
ATOM 2111 O O . HIS A 1 265 ? 8.693 20.719 -31.289 1.00 61.19 265 HIS A O 1
ATOM 2117 N N . ASP A 1 266 ? 6.585 20.330 -31.953 1.00 78.88 266 ASP A N 1
ATOM 2118 C CA . ASP A 1 266 ? 5.940 20.978 -30.795 1.00 78.88 266 ASP A CA 1
ATOM 2119 C C . ASP A 1 266 ? 5.822 19.998 -29.604 1.00 78.88 266 ASP A C 1
ATOM 2121 O O . ASP A 1 266 ? 5.769 18.782 -29.791 1.00 78.88 266 ASP A O 1
ATOM 2125 N N . GLU A 1 267 ? 5.728 20.516 -28.373 1.00 83.62 267 GLU A N 1
ATOM 2126 C CA . GLU A 1 267 ? 5.649 19.754 -27.110 1.00 83.62 267 GLU A CA 1
ATOM 2127 C C . GLU A 1 267 ? 4.608 18.627 -27.173 1.00 83.62 267 GLU A C 1
ATOM 2129 O O . GLU A 1 267 ? 4.855 17.500 -26.738 1.00 83.62 267 GLU A O 1
ATOM 2134 N N . THR A 1 268 ? 3.437 18.926 -27.740 1.00 85.44 268 THR A N 1
ATOM 2135 C CA . THR A 1 268 ? 2.324 17.975 -27.856 1.00 85.44 268 THR A CA 1
ATOM 2136 C C . THR A 1 268 ? 2.689 16.781 -28.740 1.00 85.44 268 THR A C 1
ATOM 2138 O O . THR A 1 268 ? 2.366 15.644 -28.404 1.00 85.44 268 THR A O 1
ATOM 2141 N N . GLU A 1 269 ? 3.400 17.019 -29.841 1.00 86.19 269 GLU A N 1
ATOM 2142 C CA . GLU A 1 269 ? 3.775 15.977 -30.796 1.00 86.19 269 GLU A CA 1
ATOM 2143 C C . GLU A 1 269 ? 4.811 15.017 -30.201 1.00 86.19 269 GLU A C 1
ATOM 2145 O O . GLU A 1 269 ? 4.696 13.798 -30.348 1.00 86.19 269 GLU A O 1
ATOM 2150 N N . ASP A 1 270 ? 5.787 15.536 -29.453 1.00 87.06 270 ASP A N 1
ATOM 2151 C CA . ASP A 1 270 ? 6.765 14.689 -28.768 1.00 87.06 270 ASP A CA 1
ATOM 2152 C C . ASP A 1 270 ? 6.140 13.869 -27.633 1.00 87.06 270 ASP A C 1
ATOM 2154 O O . ASP A 1 270 ? 6.497 12.699 -27.448 1.00 87.06 270 ASP A O 1
ATOM 2158 N N . LEU A 1 271 ? 5.178 14.439 -26.897 1.00 89.62 271 LEU A N 1
ATOM 2159 C CA . LEU A 1 271 ? 4.413 13.701 -25.890 1.00 89.62 271 LEU A CA 1
ATOM 2160 C C . LEU A 1 271 ? 3.583 12.573 -26.524 1.00 89.62 271 LEU A C 1
ATOM 2162 O O . LEU A 1 271 ? 3.589 11.460 -25.997 1.00 89.62 271 LEU A O 1
ATOM 2166 N N . GLU A 1 272 ? 2.938 12.809 -27.671 1.00 90.50 272 GLU A N 1
ATOM 2167 C CA . GLU A 1 272 ? 2.223 11.769 -28.427 1.00 90.50 272 GLU A CA 1
ATOM 2168 C C . GLU A 1 272 ? 3.165 10.679 -28.962 1.00 90.50 272 GLU A C 1
ATOM 2170 O O . GLU A 1 272 ? 2.824 9.491 -28.974 1.00 90.50 272 GLU A O 1
ATOM 2175 N N . ARG A 1 273 ? 4.370 11.051 -29.412 1.00 88.94 273 ARG A N 1
ATOM 2176 C CA . ARG A 1 273 ? 5.395 10.084 -29.840 1.00 88.94 273 ARG A CA 1
ATOM 2177 C C . ARG A 1 273 ? 5.831 9.202 -28.675 1.00 88.94 273 ARG A C 1
ATOM 2179 O O . ARG A 1 273 ? 5.900 7.983 -28.840 1.00 88.94 273 ARG A O 1
ATOM 2186 N N . LEU A 1 274 ? 6.085 9.791 -27.506 1.00 91.12 274 LEU A N 1
ATOM 2187 C CA . LEU A 1 274 ? 6.421 9.042 -26.295 1.00 91.12 274 LEU A CA 1
ATOM 2188 C C . LEU A 1 274 ? 5.274 8.114 -25.869 1.00 91.12 274 LEU A C 1
ATOM 2190 O O . LEU A 1 274 ? 5.525 6.952 -25.551 1.00 91.12 274 LEU A O 1
ATOM 2194 N N . GLU A 1 275 ? 4.027 8.586 -25.920 1.00 93.88 275 GLU A N 1
ATOM 2195 C CA . GLU A 1 275 ? 2.838 7.778 -25.628 1.00 93.88 275 GLU A CA 1
ATOM 2196 C C . GLU A 1 275 ? 2.749 6.555 -26.550 1.00 93.88 275 GLU A C 1
ATOM 2198 O O . GLU A 1 275 ? 2.653 5.432 -26.059 1.00 93.88 275 GLU A O 1
ATOM 2203 N N . LYS A 1 276 ? 2.910 6.731 -27.868 1.00 90.62 276 LYS A N 1
ATOM 2204 C CA . LYS A 1 276 ? 2.912 5.617 -28.838 1.00 90.62 276 LYS A CA 1
ATOM 2205 C C . LYS A 1 276 ? 4.003 4.586 -28.552 1.00 90.62 276 LYS A C 1
ATOM 2207 O O . LYS A 1 276 ? 3.762 3.385 -28.677 1.00 90.62 276 LYS A O 1
ATOM 2212 N N . VAL A 1 277 ? 5.208 5.026 -28.175 1.00 89.75 277 VAL A N 1
ATOM 2213 C CA . VAL A 1 277 ? 6.291 4.111 -27.768 1.00 89.75 277 VAL A CA 1
ATOM 2214 C C . VAL A 1 277 ? 5.872 3.334 -26.520 1.00 89.75 277 VAL A C 1
ATOM 2216 O O . VAL A 1 277 ? 5.975 2.110 -26.497 1.00 89.75 277 VAL A O 1
ATOM 2219 N N . LEU A 1 278 ? 5.340 4.012 -25.501 1.00 92.25 278 LEU A N 1
ATOM 2220 C CA . LEU A 1 278 ? 4.866 3.367 -24.276 1.00 92.25 278 LEU A CA 1
ATOM 2221 C C . LEU A 1 278 ? 3.733 2.368 -24.545 1.00 92.25 278 LEU A C 1
ATOM 2223 O O . LEU A 1 278 ? 3.762 1.270 -23.992 1.00 92.25 278 LEU A O 1
ATOM 2227 N N . GLU A 1 279 ? 2.775 2.691 -25.413 1.00 92.12 279 GLU A N 1
ATOM 2228 C CA . GLU A 1 279 ? 1.689 1.789 -25.812 1.00 92.12 279 GLU A CA 1
ATOM 2229 C C . GLU A 1 279 ? 2.213 0.507 -26.463 1.00 92.12 279 GLU A C 1
ATOM 2231 O O . GLU A 1 279 ? 1.801 -0.591 -26.067 1.00 92.12 279 GLU A O 1
ATOM 2236 N N . ARG A 1 280 ? 3.166 0.626 -27.402 1.00 88.19 280 ARG A N 1
ATOM 2237 C CA . ARG A 1 280 ? 3.841 -0.538 -27.999 1.00 88.19 280 ARG A CA 1
ATOM 2238 C C . ARG A 1 280 ? 4.510 -1.380 -26.926 1.00 88.19 280 ARG A C 1
ATOM 2240 O O . ARG A 1 280 ? 4.250 -2.576 -26.839 1.00 88.19 280 ARG A O 1
ATOM 2247 N N . ARG A 1 281 ? 5.289 -0.760 -26.039 1.00 89.25 281 ARG A N 1
ATOM 2248 C CA . ARG A 1 281 ? 5.979 -1.479 -24.964 1.00 89.25 281 ARG A CA 1
ATOM 2249 C C . ARG A 1 281 ? 5.023 -2.153 -23.976 1.00 89.25 281 ARG A C 1
ATOM 2251 O O . ARG A 1 281 ? 5.273 -3.277 -23.542 1.00 89.25 281 ARG A O 1
ATOM 2258 N N . ILE A 1 282 ? 3.902 -1.513 -23.630 1.00 88.38 282 ILE A N 1
ATOM 2259 C CA . ILE A 1 282 ? 2.847 -2.108 -22.792 1.00 88.38 282 ILE A CA 1
ATOM 2260 C C . ILE A 1 282 ? 2.246 -3.331 -23.486 1.00 88.38 282 ILE A C 1
ATOM 2262 O O . ILE A 1 282 ? 2.046 -4.363 -22.837 1.00 88.38 282 ILE A O 1
ATOM 2266 N N . HIS A 1 283 ? 1.956 -3.226 -24.784 1.00 85.00 283 HIS A N 1
ATOM 2267 C CA . HIS A 1 283 ? 1.438 -4.333 -25.580 1.00 85.00 283 HIS A CA 1
ATOM 2268 C C . HIS A 1 283 ? 2.428 -5.503 -25.595 1.00 85.00 283 HIS A C 1
ATOM 2270 O O . HIS A 1 283 ? 2.081 -6.609 -25.179 1.00 85.00 283 HIS A O 1
ATOM 2276 N N . THR A 1 284 ? 3.684 -5.225 -25.935 1.00 80.75 284 THR A N 1
ATOM 2277 C CA . THR A 1 284 ? 4.786 -6.189 -25.950 1.00 80.75 284 THR A CA 1
ATOM 2278 C C . THR A 1 284 ? 4.956 -6.869 -24.589 1.00 80.75 284 THR A C 1
ATOM 2280 O O . THR A 1 284 ? 4.971 -8.097 -24.499 1.00 80.75 284 THR A O 1
ATOM 2283 N N . LYS A 1 285 ? 4.936 -6.103 -23.489 1.00 81.69 285 LYS A N 1
ATOM 2284 C CA . LYS A 1 285 ? 4.981 -6.645 -22.123 1.00 81.69 285 LYS A CA 1
ATOM 2285 C C . LYS A 1 285 ? 3.832 -7.608 -21.810 1.00 81.69 285 LYS A C 1
ATOM 2287 O O . LYS A 1 285 ? 4.059 -8.649 -21.187 1.00 81.69 285 LYS A O 1
ATOM 2292 N N . ARG A 1 286 ? 2.598 -7.274 -22.207 1.00 78.00 286 ARG A N 1
ATOM 2293 C CA . ARG A 1 286 ? 1.416 -8.134 -21.988 1.00 78.00 286 ARG A CA 1
ATOM 2294 C C . ARG A 1 286 ? 1.545 -9.473 -22.713 1.00 78.00 286 ARG A C 1
ATOM 2296 O O . ARG A 1 286 ? 1.143 -10.495 -22.153 1.00 78.00 286 ARG A O 1
ATOM 2303 N N . THR A 1 287 ? 2.155 -9.482 -23.894 1.00 70.00 287 THR A N 1
ATOM 2304 C CA . THR A 1 287 ? 2.423 -10.701 -24.671 1.00 70.00 287 THR A CA 1
ATOM 2305 C C . THR A 1 287 ? 3.340 -11.682 -23.927 1.00 70.00 287 THR A C 1
ATOM 2307 O O . THR A 1 287 ? 3.162 -12.892 -24.041 1.00 70.00 287 THR A O 1
ATOM 2310 N N . PHE A 1 288 ? 4.280 -11.211 -23.094 1.00 66.31 288 PHE A N 1
ATOM 2311 C CA . PHE A 1 288 ? 5.132 -12.110 -22.290 1.00 66.31 288 PHE A CA 1
ATOM 2312 C C . PHE A 1 288 ? 4.469 -12.619 -21.015 1.00 66.31 288 PHE A C 1
ATOM 2314 O O . PHE A 1 288 ? 4.762 -13.728 -20.574 1.00 66.31 288 PHE A O 1
ATOM 2321 N N . LEU A 1 289 ? 3.636 -11.782 -20.390 1.00 69.44 289 LEU A N 1
ATOM 2322 C CA . LEU A 1 289 ? 3.051 -12.053 -19.075 1.00 69.44 289 LEU A CA 1
ATOM 2323 C C . LEU A 1 289 ? 1.747 -12.854 -19.143 1.00 69.44 289 LEU A C 1
ATOM 2325 O O . LEU A 1 289 ? 1.210 -13.207 -18.097 1.00 69.44 289 LEU A O 1
ATOM 2329 N N . THR A 1 290 ? 1.228 -13.132 -20.340 1.00 61.94 290 THR A N 1
ATOM 2330 C CA . THR A 1 290 ? 0.041 -13.969 -20.534 1.00 61.94 290 THR A CA 1
ATOM 2331 C C . THR A 1 290 ? 0.407 -15.452 -20.351 1.00 61.94 290 THR A C 1
ATOM 2333 O O . THR A 1 290 ? 1.184 -16.009 -21.141 1.00 61.94 290 THR A O 1
ATOM 2336 N N . PRO A 1 291 ? -0.113 -16.120 -19.299 1.00 51.91 291 PRO A N 1
ATOM 2337 C CA . PRO A 1 291 ? -0.029 -17.569 -19.197 1.00 51.91 291 PRO A CA 1
ATOM 2338 C C . PRO A 1 291 ? -0.972 -18.170 -20.249 1.00 51.91 291 PRO A C 1
ATOM 2340 O O . PRO A 1 291 ? -2.071 -17.662 -20.436 1.00 51.91 291 PRO A O 1
ATOM 2343 N N . ASP A 1 292 ? -0.538 -19.233 -20.923 1.00 44.94 292 ASP A N 1
ATOM 2344 C CA . ASP A 1 292 ? -1.236 -19.941 -22.011 1.00 44.94 292 ASP A CA 1
ATOM 2345 C C . ASP A 1 292 ? -1.115 -19.353 -23.428 1.00 44.94 292 ASP A C 1
ATOM 2347 O O . ASP A 1 292 ? -2.032 -18.754 -23.982 1.00 44.94 292 ASP A O 1
ATOM 2351 N N . LEU A 1 293 ? -0.034 -19.732 -24.109 1.00 42.50 293 LEU A N 1
ATOM 2352 C CA . LEU A 1 293 ? -0.204 -20.337 -25.429 1.00 42.50 293 LEU A CA 1
ATOM 2353 C C . LEU A 1 293 ? 0.108 -21.822 -25.257 1.00 42.50 293 LEU A C 1
ATOM 2355 O O . LEU A 1 293 ? 1.173 -22.182 -24.751 1.00 42.50 293 LEU A O 1
ATOM 2359 N N . LYS A 1 294 ? -0.840 -22.685 -25.633 1.00 40.38 294 LYS A N 1
ATOM 2360 C CA . LYS A 1 294 ? -0.673 -24.142 -25.752 1.00 40.38 294 LYS A CA 1
ATOM 2361 C C . LYS A 1 294 ? 0.300 -24.475 -26.894 1.00 40.38 294 LYS A C 1
ATOM 2363 O O . LYS A 1 294 ? -0.046 -25.237 -27.789 1.00 40.38 294 LYS A O 1
ATOM 2368 N N . ASP A 1 295 ? 1.494 -23.900 -26.888 1.00 45.78 295 ASP A N 1
ATOM 2369 C CA . ASP A 1 295 ? 2.489 -24.165 -27.913 1.00 45.78 295 ASP A CA 1
ATOM 2370 C C . ASP A 1 295 ? 3.381 -25.324 -27.470 1.00 45.78 295 ASP A C 1
ATOM 2372 O O . ASP A 1 295 ? 4.048 -25.227 -26.427 1.00 45.78 295 ASP A O 1
ATOM 2376 N N . PRO A 1 296 ? 3.427 -26.433 -28.231 1.00 45.75 296 PRO A N 1
ATOM 2377 C CA . PRO A 1 296 ? 4.405 -27.475 -27.975 1.00 45.75 296 PRO A CA 1
ATOM 2378 C C . PRO A 1 296 ? 5.823 -26.881 -27.990 1.00 45.75 296 PRO A C 1
ATOM 2380 O O . PRO A 1 296 ? 6.132 -25.946 -28.731 1.00 45.75 296 PRO A O 1
ATOM 2383 N N . LEU A 1 297 ? 6.702 -27.419 -27.138 1.00 47.19 297 LEU A N 1
ATOM 2384 C CA . LEU A 1 297 ? 8.139 -27.136 -27.201 1.00 47.19 297 LEU A CA 1
ATOM 2385 C C . LEU A 1 297 ? 8.662 -27.410 -28.633 1.00 47.19 297 LEU A C 1
ATOM 2387 O O . LEU A 1 297 ? 8.156 -28.326 -29.284 1.00 47.19 297 LEU A O 1
ATOM 2391 N N . PRO A 1 298 ? 9.657 -26.647 -29.129 1.00 46.38 298 PRO A N 1
ATOM 2392 C CA . PRO A 1 298 ? 10.123 -26.711 -30.518 1.00 46.38 298 PRO A CA 1
ATOM 2393 C C . PRO A 1 298 ? 10.426 -28.136 -30.998 1.00 46.38 298 PRO A C 1
ATOM 2395 O O . PRO A 1 298 ? 11.229 -28.845 -30.389 1.00 46.38 298 PRO A O 1
ATOM 2398 N N . ASN A 1 299 ? 9.864 -28.517 -32.150 1.00 41.19 299 ASN A N 1
ATOM 2399 C CA . ASN A 1 299 ? 10.405 -29.606 -32.961 1.00 41.19 299 ASN A CA 1
ATOM 2400 C C . ASN A 1 299 ? 11.645 -29.071 -33.687 1.00 41.19 299 ASN A C 1
ATOM 2402 O O . ASN A 1 299 ? 11.562 -28.141 -34.484 1.00 41.19 299 ASN A O 1
ATOM 2406 N N . VAL A 1 300 ? 12.811 -29.662 -33.427 1.00 44.16 300 VAL A N 1
ATOM 2407 C CA . VAL A 1 300 ? 14.067 -29.314 -34.108 1.00 44.16 300 VAL A CA 1
ATOM 2408 C C . VAL A 1 300 ? 13.967 -29.698 -35.594 1.00 44.16 300 VAL A C 1
ATOM 2410 O O . VAL A 1 300 ? 14.302 -30.822 -35.968 1.00 44.16 300 VAL A O 1
ATOM 2413 N N . ALA A 1 301 ? 13.512 -28.792 -36.465 1.00 42.72 301 ALA A N 1
ATOM 2414 C CA . ALA A 1 301 ? 13.522 -29.027 -37.910 1.00 42.72 301 ALA A CA 1
ATOM 2415 C C . ALA A 1 301 ? 14.920 -28.741 -38.480 1.00 42.72 301 ALA A C 1
ATOM 2417 O O . ALA A 1 301 ? 15.362 -27.602 -38.589 1.00 42.72 301 ALA A O 1
ATOM 2418 N N . THR A 1 302 ? 15.648 -29.798 -38.835 1.00 42.53 302 THR A N 1
ATOM 2419 C CA . THR A 1 302 ? 17.007 -29.692 -39.382 1.00 42.53 302 THR A CA 1
ATOM 2420 C C . THR A 1 302 ? 16.925 -29.449 -40.893 1.00 42.53 302 THR A C 1
ATOM 2422 O O . THR A 1 302 ? 16.730 -30.400 -41.645 1.00 42.53 302 THR A O 1
ATOM 2425 N N . LEU A 1 303 ? 17.077 -28.205 -41.358 1.00 42.22 303 LEU A N 1
ATOM 2426 C CA . LEU A 1 303 ? 17.193 -27.900 -42.792 1.00 42.22 303 LEU A CA 1
ATOM 2427 C C . LEU A 1 303 ? 18.664 -27.871 -43.226 1.00 42.22 303 LEU A C 1
ATOM 2429 O O . LEU A 1 303 ? 19.390 -26.932 -42.919 1.00 42.22 303 LEU A O 1
ATOM 2433 N N . THR A 1 304 ? 19.104 -28.890 -43.967 1.00 40.09 304 THR A N 1
ATOM 2434 C CA . THR A 1 304 ? 20.457 -28.961 -44.540 1.00 40.09 304 THR A CA 1
ATOM 2435 C C . THR A 1 304 ? 20.699 -27.869 -45.586 1.00 40.09 304 THR A C 1
ATOM 2437 O O . THR A 1 304 ? 19.892 -27.679 -46.493 1.00 40.09 304 THR A O 1
ATOM 2440 N N . GLU A 1 305 ? 21.848 -27.189 -45.500 1.00 36.72 305 GLU A N 1
ATOM 2441 C CA . GLU A 1 305 ? 22.321 -26.262 -46.539 1.00 36.72 305 GLU A CA 1
ATOM 2442 C C . GLU A 1 305 ? 22.412 -26.990 -47.892 1.00 36.72 305 GLU A C 1
ATOM 2444 O O . GLU A 1 305 ? 23.164 -27.954 -48.022 1.00 36.72 305 GLU A O 1
ATOM 2449 N N . GLY A 1 306 ? 21.663 -26.520 -48.899 1.00 42.41 306 GLY A N 1
ATOM 2450 C CA . GLY A 1 306 ? 21.778 -26.998 -50.285 1.00 42.41 306 GLY A CA 1
ATOM 2451 C C . GLY A 1 306 ? 20.469 -27.298 -51.020 1.00 42.41 306 GLY A C 1
ATOM 2452 O O . GLY A 1 306 ? 20.508 -27.463 -52.233 1.00 42.41 306 GLY A O 1
ATOM 2453 N N . SER A 1 307 ? 19.315 -27.344 -50.348 1.00 41.62 307 SER A N 1
ATOM 2454 C CA . SER A 1 307 ? 18.023 -27.531 -51.026 1.00 41.62 307 SER A CA 1
ATOM 2455 C C . SER A 1 307 ? 17.440 -26.201 -51.518 1.00 41.62 307 SER A C 1
ATOM 2457 O O . SER A 1 307 ? 17.425 -25.234 -50.754 1.00 41.62 307 SER A O 1
ATOM 2459 N N . GLU A 1 308 ? 16.862 -26.173 -52.724 1.00 44.59 308 GLU A N 1
ATOM 2460 C CA . GLU A 1 308 ? 16.057 -25.048 -53.255 1.00 44.59 308 GLU A CA 1
ATOM 2461 C C . GLU A 1 308 ? 14.950 -24.581 -52.280 1.00 44.59 308 GLU A C 1
ATOM 2463 O O . GLU A 1 308 ? 14.541 -23.422 -52.302 1.00 44.59 308 GLU A O 1
ATOM 2468 N N . GLY A 1 309 ? 14.529 -25.445 -51.346 1.00 43.03 309 GLY A N 1
ATOM 2469 C CA . GLY A 1 309 ? 13.564 -25.132 -50.288 1.00 43.03 309 GLY A CA 1
ATOM 2470 C C . GLY A 1 309 ? 14.066 -24.244 -49.138 1.00 43.03 309 GLY A C 1
ATOM 2471 O O . GLY A 1 309 ? 13.243 -23.762 -48.370 1.00 43.03 309 GLY A O 1
ATOM 2472 N N . TRP A 1 310 ? 15.375 -23.979 -48.997 1.00 45.75 310 TRP A N 1
ATOM 2473 C CA . TRP A 1 310 ? 15.894 -23.176 -47.869 1.00 45.75 310 TRP A CA 1
ATOM 2474 C C . TRP A 1 310 ? 15.445 -21.709 -47.949 1.00 45.75 310 TRP A C 1
ATOM 2476 O O . TRP A 1 310 ? 15.035 -21.115 -46.959 1.00 45.75 310 TRP A O 1
ATOM 2486 N N . THR A 1 311 ? 15.477 -21.138 -49.152 1.00 48.06 311 THR A N 1
ATOM 2487 C CA . THR A 1 311 ? 15.019 -19.772 -49.438 1.00 48.06 311 THR A CA 1
ATOM 2488 C C . THR A 1 311 ? 13.498 -19.636 -49.388 1.00 48.06 311 THR A C 1
ATOM 2490 O O . THR A 1 311 ? 13.002 -18.631 -48.896 1.00 48.06 311 THR A O 1
ATOM 2493 N N . VAL A 1 312 ? 12.761 -20.656 -49.839 1.00 50.12 312 VAL A N 1
ATOM 2494 C CA . VAL A 1 312 ? 11.287 -20.662 -49.825 1.00 50.12 312 VAL A CA 1
ATOM 2495 C C . VAL A 1 312 ? 10.747 -20.743 -48.396 1.00 50.12 312 VAL A C 1
ATOM 2497 O O . VAL A 1 312 ? 9.822 -20.013 -48.051 1.00 50.12 312 VAL A O 1
ATOM 2500 N N . GLU A 1 313 ? 11.350 -21.574 -47.542 1.00 48.94 313 GLU A N 1
ATOM 2501 C CA . GLU A 1 313 ? 10.912 -21.707 -46.148 1.00 48.94 313 GLU A CA 1
ATOM 2502 C C . GLU A 1 313 ? 11.280 -20.472 -45.308 1.00 48.94 313 GLU A C 1
ATOM 2504 O O . GLU A 1 313 ? 10.512 -20.074 -44.437 1.00 48.94 313 GLU A O 1
ATOM 2509 N N . LEU A 1 314 ? 12.401 -19.799 -45.610 1.00 50.25 314 LEU A N 1
ATOM 2510 C CA . LEU A 1 314 ? 12.736 -18.498 -45.014 1.00 50.25 314 LEU A CA 1
ATOM 2511 C C . LEU A 1 314 ? 11.732 -17.403 -45.401 1.00 50.25 314 LEU A C 1
ATOM 2513 O O . LEU A 1 314 ? 11.309 -16.637 -44.538 1.00 50.25 314 LEU A O 1
ATOM 2517 N N . ASP A 1 315 ? 11.322 -17.336 -46.670 1.00 49.78 315 ASP A N 1
ATOM 2518 C CA . ASP A 1 315 ? 10.298 -16.380 -47.112 1.00 49.78 315 ASP A CA 1
ATOM 2519 C C . ASP A 1 315 ? 8.911 -16.708 -46.539 1.00 49.78 315 ASP A C 1
ATOM 2521 O O . ASP A 1 315 ? 8.131 -15.797 -46.266 1.00 49.78 315 ASP A O 1
ATOM 2525 N N . ARG A 1 316 ? 8.607 -17.988 -46.288 1.00 54.62 316 ARG A N 1
ATOM 2526 C CA . ARG A 1 316 ? 7.399 -18.405 -45.562 1.00 54.62 316 ARG A CA 1
ATOM 2527 C C . ARG A 1 316 ? 7.430 -17.953 -44.099 1.00 54.62 316 ARG A C 1
ATOM 2529 O O . ARG A 1 316 ? 6.462 -17.353 -43.647 1.00 54.62 316 ARG A O 1
ATOM 2536 N N . LEU A 1 317 ? 8.531 -18.197 -43.383 1.00 49.56 317 LEU A N 1
ATOM 2537 C CA . LEU A 1 317 ? 8.699 -17.795 -41.978 1.00 49.56 317 LEU A CA 1
ATOM 2538 C C . LEU A 1 317 ? 8.650 -16.272 -41.793 1.00 49.56 317 LEU A C 1
ATOM 2540 O O . LEU A 1 317 ? 8.095 -15.793 -40.814 1.00 49.56 317 LEU A O 1
ATOM 2544 N N . ARG A 1 318 ? 9.163 -15.504 -42.764 1.00 49.09 318 ARG A N 1
ATOM 2545 C CA . ARG A 1 318 ? 9.033 -14.035 -42.796 1.00 49.09 318 ARG A CA 1
ATOM 2546 C C . ARG A 1 318 ? 7.590 -13.557 -42.961 1.00 49.09 318 ARG A C 1
ATOM 2548 O O . ARG A 1 318 ? 7.260 -12.473 -42.495 1.00 49.09 318 ARG A O 1
ATOM 2555 N N . LYS A 1 319 ? 6.755 -14.326 -43.667 1.00 45.50 319 LYS A N 1
ATOM 2556 C CA . LYS A 1 319 ? 5.348 -13.989 -43.937 1.00 45.50 319 LYS A CA 1
ATOM 2557 C C . LYS A 1 319 ? 4.400 -14.431 -42.819 1.00 45.50 319 LYS A C 1
ATOM 2559 O O . LYS A 1 319 ? 3.327 -13.851 -42.700 1.00 45.50 319 LYS A O 1
ATOM 2564 N N . ASP A 1 320 ? 4.781 -15.430 -42.023 1.00 43.22 320 ASP A N 1
ATOM 2565 C CA . ASP A 1 320 ? 3.987 -15.944 -40.904 1.00 43.22 320 ASP A CA 1
ATOM 2566 C C . ASP A 1 320 ? 4.882 -16.347 -39.708 1.00 43.22 320 ASP A C 1
ATOM 2568 O O . ASP A 1 320 ? 5.269 -17.514 -39.576 1.00 43.22 320 ASP A O 1
ATOM 2572 N N . PRO A 1 321 ? 5.228 -15.389 -38.827 1.00 42.44 321 PRO A N 1
ATOM 2573 C CA . PRO A 1 321 ? 6.049 -15.636 -37.639 1.00 42.44 321 PRO A CA 1
ATOM 2574 C C . PRO A 1 321 ? 5.301 -16.370 -36.510 1.00 42.44 321 PRO A C 1
ATOM 2576 O O . PRO A 1 321 ? 5.899 -16.676 -35.481 1.00 42.44 321 PRO A O 1
ATOM 2579 N N . SER A 1 322 ? 4.008 -16.683 -36.676 1.00 41.31 322 SER A N 1
ATOM 2580 C CA . SER A 1 322 ? 3.185 -17.329 -35.638 1.00 41.31 322 SER A CA 1
ATOM 2581 C C . SER A 1 322 ? 3.384 -18.851 -35.517 1.00 41.31 322 SER A C 1
ATOM 2583 O O . SER A 1 322 ? 2.755 -19.502 -34.682 1.00 41.31 322 SER A O 1
ATOM 2585 N N . GLY A 1 323 ? 4.258 -19.435 -36.344 1.00 42.12 323 GLY A N 1
ATOM 2586 C CA . GLY A 1 323 ? 4.560 -20.867 -36.353 1.00 42.12 323 GLY A CA 1
ATOM 2587 C C . GLY A 1 323 ? 5.402 -21.361 -35.159 1.00 42.12 323 GLY A C 1
ATOM 2588 O O . GLY A 1 323 ? 6.007 -20.572 -34.434 1.00 42.12 323 GLY A O 1
ATOM 2589 N N . PRO A 1 324 ? 5.482 -22.691 -34.944 1.00 40.38 324 PRO A N 1
ATOM 2590 C CA . PRO A 1 324 ? 6.273 -23.271 -33.860 1.00 40.38 324 PRO A CA 1
ATOM 2591 C C . PRO A 1 324 ? 7.771 -22.938 -34.010 1.00 40.38 324 PRO A C 1
ATOM 2593 O O . PRO A 1 324 ? 8.264 -22.905 -35.136 1.00 40.38 324 PRO A O 1
ATOM 2596 N N . PRO A 1 325 ? 8.521 -22.758 -32.903 1.00 47.88 325 PRO A N 1
ATOM 2597 C CA . PRO A 1 325 ? 9.928 -22.359 -32.948 1.00 47.88 325 PRO A CA 1
ATOM 2598 C C . PRO A 1 325 ? 10.791 -23.352 -33.743 1.00 47.88 325 PRO A C 1
ATOM 2600 O O . PRO A 1 325 ? 10.724 -24.566 -33.526 1.00 47.88 325 PRO A O 1
ATOM 2603 N N . ILE A 1 326 ? 11.619 -22.842 -34.662 1.00 50.38 326 ILE A N 1
ATOM 2604 C CA . ILE A 1 326 ? 12.449 -23.647 -35.575 1.00 50.38 326 ILE A CA 1
ATOM 2605 C C . ILE A 1 326 ? 13.935 -23.394 -35.304 1.00 50.38 326 ILE A C 1
ATOM 2607 O O . ILE A 1 326 ? 14.367 -22.251 -35.205 1.00 50.38 326 ILE A O 1
ATOM 2611 N N . ILE A 1 327 ? 14.728 -24.471 -35.226 1.00 47.44 327 ILE A N 1
ATOM 2612 C CA . ILE A 1 327 ? 16.200 -24.431 -35.189 1.00 47.44 327 ILE A CA 1
ATOM 2613 C C . ILE A 1 327 ? 16.737 -24.781 -36.582 1.00 47.44 327 ILE A C 1
ATOM 2615 O O . ILE A 1 327 ? 16.924 -25.957 -36.895 1.00 47.44 327 ILE A O 1
ATOM 2619 N N . LEU A 1 328 ? 17.034 -23.786 -37.420 1.00 44.25 328 LEU A N 1
ATOM 2620 C CA . LEU A 1 328 ? 17.545 -24.028 -38.778 1.00 44.25 328 LEU A CA 1
ATOM 2621 C C . LEU A 1 328 ? 19.032 -24.401 -38.765 1.00 44.25 328 LEU A C 1
ATOM 2623 O O . LEU A 1 328 ? 19.878 -23.517 -38.776 1.00 44.25 328 LEU A O 1
ATOM 2627 N N . ARG A 1 329 ? 19.375 -25.695 -38.759 1.00 38.75 329 ARG A N 1
ATOM 2628 C CA . ARG A 1 329 ? 20.776 -26.167 -38.780 1.00 38.75 329 ARG A CA 1
ATOM 2629 C C . ARG A 1 329 ? 21.380 -26.223 -40.189 1.00 38.75 329 ARG A C 1
ATOM 2631 O O . ARG A 1 329 ? 21.238 -27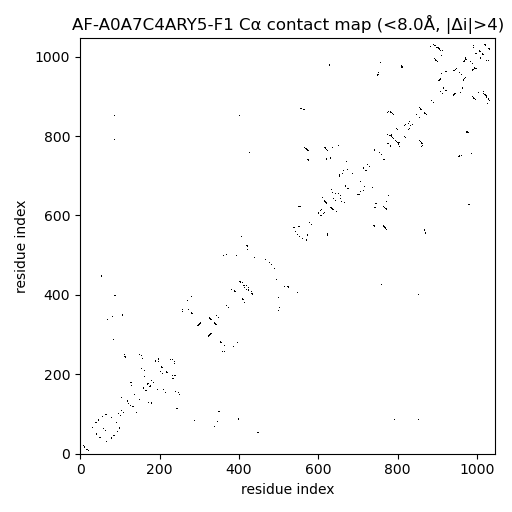.227 -40.881 1.00 38.75 329 ARG A O 1
ATOM 2638 N N . ALA A 1 330 ? 22.176 -25.224 -40.553 1.00 37.19 330 ALA A N 1
ATOM 2639 C CA . ALA A 1 330 ? 23.058 -25.291 -41.718 1.00 37.19 330 ALA A CA 1
ATOM 2640 C C . ALA A 1 330 ? 24.131 -26.392 -41.557 1.00 37.19 330 ALA A C 1
ATOM 2642 O O . ALA A 1 330 ? 24.739 -26.515 -40.493 1.00 37.19 330 ALA A O 1
ATOM 2643 N N . LYS A 1 331 ? 24.379 -27.187 -42.608 1.00 34.94 331 LYS A N 1
ATOM 2644 C CA . LYS A 1 331 ? 25.450 -28.198 -42.658 1.00 34.94 331 LYS A CA 1
ATOM 2645 C C . LYS A 1 331 ? 26.272 -27.975 -43.926 1.00 34.94 331 LYS A C 1
ATOM 2647 O O . LYS A 1 331 ? 25.886 -28.432 -44.998 1.00 34.94 331 LYS A O 1
ATOM 2652 N N . LYS A 1 332 ? 27.412 -27.295 -43.803 1.00 36.12 332 LYS A N 1
ATOM 2653 C CA . LYS A 1 332 ? 28.318 -27.059 -44.933 1.00 36.12 332 LYS A CA 1
ATOM 2654 C C . LYS A 1 332 ? 29.035 -28.362 -45.302 1.00 36.12 332 LYS A C 1
ATOM 2656 O O . LYS A 1 332 ? 29.687 -28.971 -44.451 1.00 36.12 332 LYS A O 1
ATOM 2661 N N . ALA A 1 333 ? 28.936 -28.807 -46.555 1.00 32.62 333 ALA A N 1
ATOM 2662 C CA . ALA A 1 333 ? 29.687 -29.966 -47.037 1.00 32.62 333 ALA A CA 1
ATOM 2663 C C . ALA A 1 333 ? 31.202 -29.716 -46.873 1.00 32.62 333 ALA A C 1
ATOM 2665 O O . ALA A 1 333 ? 31.751 -28.793 -47.469 1.00 32.62 333 ALA A O 1
ATOM 2666 N N . GLY A 1 334 ? 31.870 -30.516 -46.033 1.00 35.00 334 GLY A N 1
ATOM 2667 C CA . GLY A 1 334 ? 33.335 -30.557 -45.924 1.00 35.00 334 GLY A CA 1
ATOM 2668 C C . GLY A 1 334 ? 33.985 -29.867 -44.715 1.00 35.00 334 GLY A C 1
ATOM 2669 O O . GLY A 1 334 ? 35.171 -30.085 -44.495 1.00 35.00 334 GLY A O 1
ATOM 2670 N N . HIS A 1 335 ? 33.257 -29.115 -43.880 1.00 31.84 335 HIS A N 1
ATOM 2671 C CA . HIS A 1 335 ? 33.813 -28.557 -42.635 1.00 31.84 335 HIS A CA 1
ATOM 2672 C C . HIS A 1 335 ? 32.961 -28.947 -41.425 1.00 31.84 335 HIS A C 1
ATOM 2674 O O . HIS A 1 335 ? 31.810 -28.538 -41.305 1.00 31.84 335 HIS A O 1
ATOM 2680 N N . ALA A 1 336 ? 33.551 -29.689 -40.482 1.00 30.09 336 ALA A N 1
ATOM 2681 C CA . ALA A 1 336 ? 32.898 -30.130 -39.244 1.00 30.09 336 ALA A CA 1
ATOM 2682 C C . ALA A 1 336 ? 32.476 -28.981 -38.292 1.00 30.09 336 ALA A C 1
ATOM 2684 O O . ALA A 1 336 ? 31.807 -29.241 -37.298 1.00 30.09 336 ALA A O 1
ATOM 2685 N N . TYR A 1 337 ? 32.838 -27.730 -38.605 1.00 30.28 337 TYR A N 1
ATOM 2686 C CA . TYR A 1 337 ? 32.709 -26.552 -37.735 1.00 30.28 337 TYR A CA 1
ATOM 2687 C C . TYR A 1 337 ? 31.709 -25.490 -38.224 1.00 30.28 337 TYR A C 1
ATOM 2689 O O . TYR A 1 337 ? 31.679 -24.386 -37.699 1.00 30.28 337 TYR A O 1
ATOM 2697 N N . ALA A 1 338 ? 30.885 -25.783 -39.231 1.00 32.41 338 ALA A N 1
ATOM 2698 C CA . ALA A 1 338 ? 29.812 -24.882 -39.652 1.00 32.41 338 ALA A CA 1
ATOM 2699 C C . ALA A 1 338 ? 28.450 -25.491 -39.296 1.00 32.41 338 ALA A C 1
ATOM 2701 O O . ALA A 1 338 ? 27.693 -25.875 -40.182 1.00 32.41 338 ALA A O 1
ATOM 2702 N N . GLN A 1 339 ? 28.170 -25.634 -37.998 1.00 33.88 339 GLN A N 1
ATOM 2703 C CA . GLN A 1 339 ? 26.810 -25.834 -37.497 1.00 33.88 339 GLN A CA 1
ATOM 2704 C C . GLN A 1 339 ? 26.303 -24.466 -37.053 1.00 33.88 339 GLN A C 1
ATOM 2706 O O . GLN A 1 339 ? 26.769 -23.936 -36.052 1.00 33.88 339 GLN A O 1
ATOM 2711 N N . ARG A 1 340 ? 25.395 -23.850 -37.808 1.00 43.72 340 ARG A N 1
ATOM 2712 C CA . ARG A 1 340 ? 24.760 -22.593 -37.384 1.00 43.72 340 ARG A CA 1
ATOM 2713 C C . ARG A 1 340 ? 23.257 -22.786 -37.394 1.00 43.72 340 ARG A C 1
ATOM 2715 O O . ARG A 1 340 ? 22.718 -23.228 -38.403 1.00 43.72 340 ARG A O 1
ATOM 2722 N N . ALA A 1 341 ? 22.647 -22.528 -36.243 1.00 43.78 341 ALA A N 1
ATOM 2723 C CA . ALA A 1 341 ? 21.223 -22.621 -35.984 1.00 43.78 341 ALA A CA 1
ATOM 2724 C C . ALA A 1 341 ? 20.620 -21.211 -35.943 1.00 43.78 341 ALA A C 1
ATOM 2726 O O . ALA A 1 341 ? 21.037 -20.418 -35.105 1.00 43.78 341 ALA A O 1
ATOM 2727 N N . THR A 1 342 ? 19.653 -20.898 -36.805 1.00 47.31 342 THR A N 1
ATOM 2728 C CA . THR A 1 342 ? 18.760 -19.744 -36.578 1.00 47.31 342 THR A CA 1
ATOM 2729 C C . THR A 1 342 ? 17.688 -20.174 -35.582 1.00 47.31 342 THR A C 1
ATOM 2731 O O . THR A 1 342 ? 17.107 -21.243 -35.774 1.00 47.31 342 THR A O 1
ATOM 2734 N N . TYR A 1 343 ? 17.476 -19.393 -34.520 1.00 52.41 343 TYR A N 1
ATOM 2735 C CA . TYR A 1 343 ? 16.475 -19.643 -33.479 1.00 52.41 343 TYR A CA 1
ATOM 2736 C C . TYR A 1 343 ? 15.407 -18.551 -33.544 1.00 52.41 343 TYR A C 1
ATOM 2738 O O . TYR A 1 343 ? 15.682 -17.413 -33.177 1.00 52.41 343 TYR A O 1
ATOM 2746 N N . LEU A 1 344 ? 14.218 -18.906 -34.032 1.00 54.03 344 LEU A N 1
ATOM 2747 C CA . LEU A 1 344 ? 13.059 -18.013 -34.108 1.00 54.03 344 LEU A CA 1
ATOM 2748 C C . LEU A 1 344 ? 12.088 -18.390 -32.988 1.00 54.03 344 LEU A C 1
ATOM 2750 O O . LEU A 1 344 ? 11.614 -19.528 -32.946 1.00 54.03 344 LEU A O 1
ATOM 2754 N N . GLU A 1 345 ? 11.827 -17.467 -32.065 1.00 63.16 345 GLU A N 1
ATOM 2755 C CA . GLU A 1 345 ? 10.852 -17.640 -30.985 1.00 63.16 345 GLU A CA 1
ATOM 2756 C C . GLU A 1 345 ? 10.142 -16.296 -30.738 1.00 63.16 345 GLU A C 1
ATOM 2758 O O . GLU A 1 345 ? 10.819 -15.305 -30.454 1.00 63.16 345 GLU A O 1
ATOM 2763 N N . PRO A 1 346 ? 8.802 -16.227 -30.850 1.00 65.88 346 PRO A N 1
ATOM 2764 C CA . PRO A 1 346 ? 8.082 -14.950 -30.824 1.00 65.88 346 PRO A CA 1
ATOM 2765 C C . PRO A 1 346 ? 8.263 -14.117 -29.546 1.00 65.88 346 PRO A C 1
ATOM 2767 O O . PRO A 1 346 ? 8.329 -12.892 -29.612 1.00 65.88 346 PRO A O 1
ATOM 2770 N N . ARG A 1 347 ? 8.364 -14.746 -28.365 1.00 70.69 347 ARG A N 1
ATOM 2771 C CA . ARG A 1 347 ? 8.583 -14.031 -27.091 1.00 70.69 347 ARG A CA 1
ATOM 2772 C C . ARG A 1 347 ? 10.006 -13.497 -27.008 1.00 70.69 347 ARG A C 1
ATOM 2774 O O . ARG A 1 347 ? 10.252 -12.473 -26.384 1.00 70.69 347 ARG A O 1
ATOM 2781 N N . PHE A 1 348 ? 10.951 -14.198 -27.607 1.00 69.31 348 PHE A N 1
ATOM 2782 C CA . PHE A 1 348 ? 12.320 -13.738 -27.691 1.00 69.31 348 PHE A CA 1
ATOM 2783 C C . PHE A 1 348 ? 12.466 -12.550 -28.655 1.00 69.31 348 PHE A C 1
ATOM 2785 O O . PHE A 1 348 ? 13.098 -11.562 -28.295 1.00 69.31 348 PHE A O 1
ATOM 2792 N N . GLU A 1 349 ? 11.836 -12.596 -29.832 1.00 67.56 349 GLU A N 1
ATOM 2793 C CA . GLU A 1 349 ? 11.837 -11.482 -30.797 1.00 67.56 349 GLU A CA 1
ATOM 2794 C C . GLU A 1 349 ? 11.184 -10.225 -30.225 1.00 67.56 349 GLU A C 1
ATOM 2796 O O . GLU A 1 349 ? 11.804 -9.162 -30.194 1.00 67.56 349 GLU A O 1
ATOM 2801 N N . ALA A 1 350 ? 9.984 -10.370 -29.667 1.00 71.12 350 ALA A N 1
ATOM 2802 C CA . ALA A 1 350 ? 9.274 -9.270 -29.036 1.00 71.12 350 ALA A CA 1
ATOM 2803 C C . ALA A 1 350 ? 10.073 -8.674 -27.856 1.00 71.12 350 ALA A C 1
ATOM 2805 O O . ALA A 1 350 ? 10.015 -7.472 -27.602 1.00 71.12 350 ALA A O 1
ATOM 2806 N N . PHE A 1 351 ? 10.853 -9.475 -27.117 1.00 74.62 351 PHE A N 1
ATOM 2807 C CA . PHE A 1 351 ? 11.700 -8.951 -26.037 1.00 74.62 351 PHE A CA 1
ATOM 2808 C C . PHE A 1 351 ? 12.817 -8.039 -26.574 1.00 74.62 351 PHE A C 1
ATOM 2810 O O . PHE A 1 351 ? 13.173 -7.047 -25.936 1.00 74.62 351 PHE A O 1
ATOM 2817 N N . ASN A 1 352 ? 13.341 -8.331 -27.766 1.00 71.62 352 ASN A N 1
ATOM 2818 C CA . ASN A 1 352 ? 14.352 -7.495 -28.417 1.00 71.62 352 ASN A CA 1
ATOM 2819 C C . ASN A 1 352 ? 13.754 -6.225 -29.031 1.00 71.62 352 ASN A C 1
ATOM 2821 O O . ASN A 1 352 ? 14.404 -5.175 -29.022 1.00 71.62 352 ASN A O 1
ATOM 2825 N N . GLU A 1 353 ? 12.503 -6.285 -29.485 1.00 72.50 353 GLU A N 1
ATOM 2826 C CA . GLU A 1 353 ? 11.731 -5.089 -29.833 1.00 72.50 353 GLU A CA 1
ATOM 2827 C C . GLU A 1 353 ? 11.534 -4.183 -28.609 1.00 72.50 353 GLU A C 1
ATOM 2829 O O . GLU A 1 353 ? 11.831 -2.994 -28.688 1.00 72.50 353 GLU A O 1
ATOM 2834 N N . ASP A 1 354 ? 11.160 -4.736 -27.447 1.00 78.75 354 ASP A N 1
ATOM 2835 C CA . ASP A 1 354 ? 11.034 -3.949 -26.209 1.00 78.75 354 ASP A CA 1
ATOM 2836 C C . ASP A 1 354 ? 12.359 -3.312 -25.764 1.00 78.75 354 ASP A C 1
ATOM 2838 O O . ASP A 1 354 ? 12.350 -2.175 -25.303 1.00 78.75 354 ASP A O 1
ATOM 2842 N N . LEU A 1 355 ? 13.502 -3.994 -25.911 1.00 76.69 355 LEU A N 1
ATOM 2843 C CA . LEU A 1 355 ? 14.820 -3.396 -25.640 1.00 76.69 355 LEU A CA 1
ATOM 2844 C C . LEU A 1 355 ? 15.126 -2.208 -26.566 1.00 76.69 355 LEU A C 1
ATOM 2846 O O . LEU A 1 355 ? 15.793 -1.257 -26.155 1.00 76.69 355 LEU A O 1
ATOM 2850 N N . SER A 1 356 ? 14.665 -2.273 -27.815 1.00 74.25 356 SER A N 1
ATOM 2851 C CA . SER A 1 356 ? 14.847 -1.199 -28.796 1.00 74.25 356 SER A CA 1
ATOM 2852 C C . SER A 1 356 ? 13.937 -0.011 -28.478 1.00 74.25 356 SER A C 1
ATOM 2854 O O . SER A 1 356 ? 14.399 1.130 -28.432 1.00 74.25 356 SER A O 1
ATOM 2856 N N . ASP A 1 357 ? 12.664 -0.280 -28.178 1.00 81.12 357 ASP A N 1
ATOM 2857 C CA . ASP A 1 357 ? 11.703 0.740 -27.755 1.00 81.12 357 ASP A CA 1
ATOM 2858 C C . ASP A 1 357 ? 12.076 1.352 -26.389 1.00 81.12 357 ASP A C 1
ATOM 2860 O O . ASP A 1 357 ? 11.832 2.534 -26.169 1.00 81.12 357 ASP A O 1
ATOM 2864 N N . GLU A 1 358 ? 12.706 0.604 -25.474 1.00 83.12 358 GLU A N 1
ATOM 2865 C CA . GLU A 1 358 ? 13.234 1.128 -24.203 1.00 83.12 358 GLU A CA 1
ATOM 2866 C C . GLU A 1 358 ? 14.303 2.206 -24.439 1.00 83.12 358 GLU A C 1
ATOM 2868 O O . GLU A 1 358 ? 14.248 3.265 -23.813 1.00 83.12 358 GLU A O 1
ATOM 2873 N N . ALA A 1 359 ? 15.243 1.968 -25.361 1.00 78.31 359 ALA A N 1
ATOM 2874 C CA . ALA A 1 359 ? 16.283 2.940 -25.703 1.00 78.31 359 ALA A CA 1
ATOM 2875 C C . ALA A 1 359 ? 15.702 4.189 -26.390 1.00 78.31 359 ALA A C 1
ATOM 2877 O O . ALA A 1 359 ? 16.133 5.316 -26.126 1.00 78.31 359 ALA A O 1
ATOM 2878 N N . LEU A 1 360 ? 14.695 3.998 -27.251 1.00 79.06 360 LEU A N 1
ATOM 2879 C CA . LEU A 1 360 ? 13.964 5.102 -27.871 1.00 79.06 360 LEU A CA 1
ATOM 2880 C C . LEU A 1 360 ? 13.212 5.926 -26.820 1.00 79.06 360 LEU A C 1
ATOM 2882 O O . LEU A 1 360 ? 13.307 7.151 -26.826 1.00 79.06 360 LEU A O 1
ATOM 2886 N N . GLN A 1 361 ? 12.515 5.263 -25.895 1.00 87.62 361 GLN A N 1
ATOM 2887 C CA . GLN A 1 361 ? 11.808 5.909 -24.794 1.00 87.62 361 GLN A CA 1
ATOM 2888 C C . GLN A 1 361 ? 12.759 6.751 -23.938 1.00 87.62 361 GLN A C 1
ATOM 2890 O O . GLN A 1 361 ? 12.451 7.906 -23.666 1.00 87.62 361 GLN A O 1
ATOM 2895 N N . GLU A 1 362 ? 13.910 6.201 -23.539 1.00 86.50 362 GLU A N 1
ATOM 2896 C CA . GLU A 1 362 ? 14.912 6.916 -22.737 1.00 86.50 362 GLU A CA 1
ATOM 2897 C C . GLU A 1 362 ? 15.405 8.181 -23.451 1.00 86.50 362 GLU A C 1
ATOM 2899 O O . GLU A 1 362 ? 15.508 9.253 -22.848 1.00 86.50 362 GLU A O 1
ATOM 2904 N N . THR A 1 363 ? 15.655 8.073 -24.757 1.00 82.94 363 THR A N 1
ATOM 2905 C CA . THR A 1 363 ? 16.125 9.196 -25.575 1.00 82.94 363 THR A CA 1
ATOM 2906 C C . THR A 1 363 ? 15.062 10.287 -25.704 1.00 82.94 363 THR A C 1
ATOM 2908 O O . THR A 1 363 ? 15.353 11.460 -25.456 1.00 82.94 363 THR A O 1
ATOM 2911 N N . LEU A 1 364 ? 13.820 9.908 -26.029 1.00 86.00 364 LEU A N 1
ATOM 2912 C CA . LEU A 1 364 ? 12.688 10.835 -26.118 1.00 86.00 364 LEU A CA 1
ATOM 2913 C C . LEU A 1 364 ? 12.428 11.513 -24.771 1.00 86.00 364 LEU A C 1
ATOM 2915 O O . LEU A 1 364 ? 12.352 12.734 -24.706 1.00 86.00 364 LEU A O 1
ATOM 2919 N N . ALA A 1 365 ? 12.364 10.741 -23.685 1.00 91.25 365 ALA A N 1
ATOM 2920 C CA . ALA A 1 365 ? 12.144 11.256 -22.338 1.00 91.25 365 ALA A CA 1
ATOM 2921 C C . ALA A 1 365 ? 13.234 12.251 -21.917 1.00 91.25 365 ALA A C 1
ATOM 2923 O O . ALA A 1 365 ? 12.932 13.328 -21.402 1.00 91.25 365 ALA A O 1
ATOM 2924 N N . THR A 1 366 ? 14.503 11.928 -22.177 1.00 89.69 366 THR A N 1
ATOM 2925 C CA . THR A 1 366 ? 15.626 12.823 -21.870 1.00 89.69 366 THR A CA 1
ATOM 2926 C C . THR A 1 366 ? 15.528 14.123 -22.662 1.00 89.69 366 THR A C 1
ATOM 2928 O O . THR A 1 366 ? 15.713 15.201 -22.098 1.00 89.69 366 THR A O 1
ATOM 2931 N N . SER A 1 367 ? 15.207 14.045 -23.955 1.00 85.69 367 SER A N 1
ATOM 2932 C CA . SER A 1 367 ? 15.072 15.237 -24.788 1.00 85.69 367 SER A CA 1
ATOM 2933 C C . SER A 1 367 ? 13.867 16.086 -24.391 1.00 85.69 367 SER A C 1
ATOM 2935 O O . SER A 1 367 ? 14.025 17.285 -24.209 1.00 85.69 367 SER A O 1
ATOM 2937 N N . ILE A 1 368 ? 12.691 15.492 -24.170 1.00 90.06 368 ILE A N 1
ATOM 2938 C CA . ILE A 1 368 ? 11.483 16.207 -23.721 1.00 90.06 368 ILE A CA 1
ATOM 2939 C C . ILE A 1 368 ? 11.751 16.938 -22.397 1.00 90.06 368 ILE A C 1
ATOM 2941 O O . ILE A 1 368 ? 11.426 18.117 -22.257 1.00 90.06 368 ILE A O 1
ATOM 2945 N N . ASN A 1 369 ? 12.416 16.273 -21.446 1.00 91.56 369 ASN A N 1
ATOM 2946 C CA . ASN A 1 369 ? 12.802 16.872 -20.167 1.00 91.56 369 ASN A CA 1
ATOM 2947 C C . ASN A 1 369 ? 13.752 18.077 -20.318 1.00 91.56 369 ASN A C 1
ATOM 2949 O O . ASN A 1 369 ? 13.699 18.997 -19.505 1.00 91.56 369 ASN A O 1
ATOM 2953 N N . ASN A 1 370 ? 14.628 18.074 -21.324 1.00 88.69 370 ASN A N 1
ATOM 2954 C CA . ASN A 1 370 ? 15.613 19.139 -21.537 1.00 88.69 370 ASN A CA 1
ATOM 2955 C C . ASN A 1 370 ? 15.108 20.259 -22.461 1.00 88.69 370 ASN A C 1
ATOM 2957 O O . ASN A 1 370 ? 15.570 21.387 -22.344 1.00 88.69 370 ASN A O 1
ATOM 2961 N N . THR A 1 371 ? 14.187 19.958 -23.377 1.00 86.81 371 THR A N 1
ATOM 2962 C CA . THR A 1 371 ? 13.669 20.910 -24.370 1.00 86.81 371 THR A CA 1
ATOM 2963 C C . THR A 1 371 ? 12.398 21.596 -23.880 1.00 86.81 371 THR A C 1
ATOM 2965 O O . THR A 1 371 ? 12.342 22.822 -23.842 1.00 86.81 371 THR A O 1
ATOM 2968 N N . HIS A 1 372 ? 11.393 20.819 -23.467 1.00 89.06 372 HIS A N 1
ATOM 2969 C CA . HIS A 1 372 ? 10.057 21.334 -23.129 1.00 89.06 372 HIS A CA 1
ATOM 2970 C C . HIS A 1 372 ? 9.892 21.613 -21.630 1.00 89.06 372 HIS A C 1
ATOM 2972 O O . HIS A 1 372 ? 9.144 22.506 -21.230 1.00 89.06 372 HIS A O 1
ATOM 2978 N N . PHE A 1 373 ? 10.635 20.886 -20.787 1.00 92.69 373 PHE A N 1
ATOM 2979 C CA . PHE A 1 373 ? 10.575 21.003 -19.326 1.00 92.69 373 PHE A CA 1
ATOM 2980 C C . PHE A 1 373 ? 11.921 21.356 -18.676 1.00 92.69 373 PHE A C 1
ATOM 2982 O O . PHE A 1 373 ? 12.234 20.902 -17.566 1.00 92.69 373 PHE A O 1
ATOM 2989 N N . ASP A 1 374 ? 12.721 22.196 -19.340 1.00 89.25 374 ASP A N 1
ATOM 2990 C CA . ASP A 1 374 ? 13.922 22.774 -18.722 1.00 89.25 374 ASP A CA 1
ATOM 2991 C C . ASP A 1 374 ? 13.561 23.487 -17.404 1.00 89.25 374 ASP A C 1
ATOM 2993 O O . ASP A 1 374 ? 14.149 23.221 -16.354 1.00 89.25 374 ASP A O 1
ATOM 2997 N N . ALA A 1 375 ? 12.472 24.265 -17.430 1.00 90.00 375 ALA A N 1
ATOM 2998 C CA . ALA A 1 375 ? 11.837 24.842 -16.253 1.00 90.00 375 ALA A CA 1
ATOM 2999 C C . ALA A 1 375 ? 10.340 24.493 -16.177 1.00 90.00 375 ALA A C 1
ATOM 3001 O O . ALA A 1 375 ? 9.605 24.542 -17.165 1.00 90.00 375 ALA A O 1
ATOM 3002 N N . ILE A 1 376 ? 9.867 24.200 -14.964 1.00 94.44 376 ILE A N 1
ATOM 3003 C CA . ILE A 1 376 ? 8.436 24.041 -14.682 1.00 94.44 376 ILE A CA 1
ATOM 3004 C C . ILE A 1 376 ? 7.824 25.423 -14.423 1.00 94.44 376 ILE A C 1
ATOM 3006 O O . ILE A 1 376 ? 8.381 26.245 -13.692 1.00 94.44 376 ILE A O 1
ATOM 3010 N N . THR A 1 377 ? 6.671 25.683 -15.029 1.00 91.94 377 THR A N 1
ATOM 3011 C CA . THR A 1 377 ? 5.897 26.924 -14.935 1.00 91.94 377 THR A CA 1
ATOM 3012 C C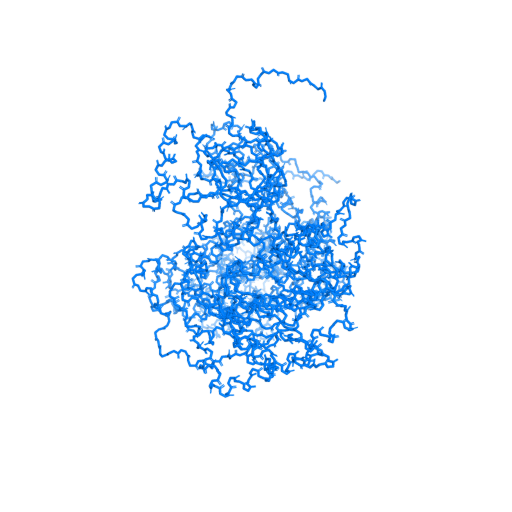 . THR A 1 377 ? 4.436 26.609 -14.614 1.00 91.94 377 THR A C 1
ATOM 3014 O O . THR A 1 377 ? 4.004 25.462 -14.654 1.00 91.94 377 THR A O 1
ATOM 3017 N N . LEU A 1 378 ? 3.638 27.631 -14.289 1.00 89.06 378 LEU A N 1
ATOM 3018 C CA . LEU A 1 378 ? 2.200 27.444 -14.054 1.00 89.06 378 LEU A CA 1
ATOM 3019 C C . LEU A 1 378 ? 1.453 26.989 -15.315 1.00 89.06 378 LEU A C 1
ATOM 3021 O O . LEU A 1 378 ? 0.469 26.265 -15.209 1.00 89.06 378 LEU A O 1
ATOM 3025 N N . GLU A 1 379 ? 1.916 27.422 -16.487 1.00 88.62 379 GLU A N 1
ATOM 3026 C CA . GLU A 1 379 ? 1.286 27.132 -17.773 1.00 88.62 379 GLU A CA 1
ATOM 3027 C C . GLU A 1 379 ? 1.548 25.689 -18.219 1.00 88.62 379 GLU A C 1
ATOM 3029 O O . GLU A 1 379 ? 0.619 25.000 -18.636 1.00 88.62 379 GLU A O 1
ATOM 3034 N N . ASN A 1 380 ? 2.786 25.204 -18.064 1.00 91.56 380 ASN A N 1
ATOM 3035 C CA . ASN A 1 380 ? 3.156 23.845 -18.468 1.00 91.56 380 ASN A CA 1
ATOM 3036 C C . ASN A 1 380 ? 2.945 22.784 -17.371 1.00 91.56 380 ASN A C 1
ATOM 3038 O O . ASN A 1 380 ? 3.065 21.597 -17.663 1.00 91.56 380 ASN A O 1
ATOM 3042 N N . LEU A 1 381 ? 2.585 23.162 -16.133 1.00 92.31 381 LEU A N 1
ATOM 3043 C CA . LEU A 1 381 ? 2.407 22.216 -15.022 1.00 92.31 381 LEU A CA 1
ATOM 3044 C C . LEU A 1 381 ? 1.457 21.043 -15.352 1.00 92.31 381 LEU A C 1
ATOM 3046 O O . LEU A 1 381 ? 1.832 19.909 -15.063 1.00 92.31 381 LEU A O 1
ATOM 3050 N N . PRO A 1 382 ? 0.273 21.231 -15.973 1.00 91.50 382 PRO A N 1
ATOM 3051 C CA . PRO A 1 382 ? -0.594 20.101 -16.317 1.00 91.50 382 PRO A CA 1
ATOM 3052 C C . PRO A 1 382 ? 0.074 19.091 -17.264 1.00 91.50 382 PRO A C 1
ATOM 3054 O O . PRO A 1 382 ? -0.044 17.883 -17.061 1.00 91.50 382 PRO A O 1
ATOM 3057 N N . ARG A 1 383 ? 0.826 19.574 -18.262 1.00 91.94 383 ARG A N 1
ATOM 3058 C CA . ARG A 1 383 ? 1.567 18.725 -19.210 1.00 91.94 383 ARG A CA 1
ATOM 3059 C C . ARG A 1 383 ? 2.788 18.082 -18.558 1.00 91.94 383 ARG A C 1
ATOM 3061 O O . ARG A 1 383 ? 3.066 16.916 -18.810 1.00 91.94 383 ARG A O 1
ATOM 3068 N N . ALA A 1 384 ? 3.449 18.784 -17.640 1.00 94.88 384 ALA A N 1
ATOM 3069 C CA . ALA A 1 384 ? 4.515 18.225 -16.817 1.00 94.88 384 ALA A CA 1
ATOM 3070 C C . ALA A 1 384 ? 4.015 17.043 -15.967 1.00 94.88 384 ALA A C 1
ATOM 3072 O O . ALA A 1 384 ? 4.690 16.021 -15.872 1.00 94.88 384 ALA A O 1
ATOM 3073 N N . LEU A 1 385 ? 2.814 17.135 -15.383 1.00 95.62 385 LEU A N 1
ATOM 3074 C CA . LEU A 1 385 ? 2.214 16.025 -14.630 1.00 95.62 385 LEU A CA 1
ATOM 3075 C C . LEU A 1 385 ? 1.815 14.844 -15.533 1.00 95.62 385 LEU A C 1
ATOM 3077 O O . LEU A 1 385 ? 1.950 13.696 -15.112 1.00 95.62 385 LEU A O 1
ATOM 3081 N N . LEU A 1 386 ? 1.384 15.101 -16.774 1.00 95.00 386 LEU A N 1
ATOM 3082 C CA . LEU A 1 386 ? 1.185 14.055 -17.787 1.00 95.00 386 LEU A CA 1
ATOM 3083 C C . LEU A 1 386 ? 2.509 13.363 -18.147 1.00 95.00 386 LEU A C 1
ATOM 3085 O O . LEU A 1 386 ? 2.588 12.137 -18.139 1.00 95.00 386 LEU A O 1
ATOM 3089 N N . PHE A 1 387 ? 3.564 14.137 -18.402 1.00 96.19 387 PHE A N 1
ATOM 3090 C CA . PHE A 1 387 ? 4.891 13.604 -18.698 1.00 96.19 387 PHE A CA 1
ATOM 3091 C C . PHE A 1 387 ? 5.443 12.765 -17.535 1.00 96.19 387 PHE A C 1
ATOM 3093 O O . PHE A 1 387 ? 6.009 11.696 -17.757 1.00 96.19 387 PHE A O 1
ATOM 3100 N N . LEU A 1 388 ? 5.198 13.174 -16.286 1.00 96.69 388 LEU A N 1
ATOM 3101 C CA . LEU A 1 388 ? 5.531 12.379 -15.102 1.00 96.69 388 LEU A CA 1
ATOM 3102 C C . LEU A 1 388 ? 4.850 10.999 -15.123 1.00 96.69 388 LEU A C 1
ATOM 3104 O O . LEU A 1 388 ? 5.496 9.994 -14.822 1.00 96.69 388 LEU A O 1
ATOM 3108 N N . ASP A 1 389 ? 3.570 10.928 -15.502 1.00 96.31 389 ASP A N 1
ATOM 3109 C CA . ASP A 1 389 ? 2.843 9.660 -15.656 1.00 96.31 389 ASP A CA 1
ATOM 3110 C C . ASP A 1 389 ? 3.446 8.772 -16.755 1.00 96.31 389 ASP A C 1
ATOM 3112 O O . ASP A 1 389 ? 3.570 7.558 -16.571 1.00 96.31 389 ASP A O 1
ATOM 3116 N N . TYR A 1 390 ? 3.922 9.364 -17.854 1.00 96.19 390 TYR A N 1
ATOM 3117 C CA . TYR A 1 390 ? 4.649 8.647 -18.909 1.00 96.19 390 TYR A CA 1
ATOM 3118 C C . TYR A 1 390 ? 5.981 8.073 -18.415 1.00 96.19 390 TYR A C 1
ATOM 3120 O O . TYR A 1 390 ? 6.267 6.897 -18.657 1.00 96.19 390 TYR A O 1
ATOM 3128 N N . LEU A 1 391 ? 6.759 8.839 -17.645 1.00 95.62 391 LEU A N 1
ATOM 3129 C CA . LEU A 1 391 ? 8.003 8.357 -17.031 1.00 95.62 391 LEU A CA 1
ATOM 3130 C C . LEU A 1 391 ? 7.748 7.187 -16.063 1.00 95.62 391 LEU A C 1
ATOM 3132 O O . LEU A 1 391 ? 8.412 6.148 -16.138 1.00 95.62 391 LEU A O 1
ATOM 3136 N N . VAL A 1 392 ? 6.735 7.311 -15.197 1.00 95.81 392 VAL A N 1
ATOM 3137 C CA . VAL A 1 392 ? 6.318 6.241 -14.273 1.00 95.81 392 VAL A CA 1
ATOM 3138 C C . VAL A 1 392 ? 5.832 5.000 -15.025 1.00 95.81 392 VAL A C 1
ATOM 3140 O O . VAL A 1 392 ? 6.126 3.866 -14.623 1.00 95.81 392 VAL A O 1
ATOM 3143 N N . THR A 1 393 ? 5.111 5.191 -16.129 1.00 93.69 393 THR A N 1
ATOM 3144 C CA . THR A 1 393 ? 4.654 4.104 -17.000 1.00 93.69 393 THR A CA 1
ATOM 3145 C C . THR A 1 393 ? 5.841 3.371 -17.615 1.00 93.69 393 THR A C 1
ATOM 3147 O O . THR A 1 393 ? 5.896 2.144 -17.538 1.00 93.69 393 THR A O 1
ATOM 3150 N N . GLY A 1 394 ? 6.835 4.094 -18.131 1.00 91.75 394 GLY A N 1
ATOM 3151 C CA . GLY A 1 394 ? 8.056 3.519 -18.697 1.00 91.75 394 GLY A CA 1
ATOM 3152 C C . GLY A 1 394 ? 8.828 2.626 -17.721 1.00 91.75 394 GLY A C 1
ATOM 3153 O O . GLY A 1 394 ? 9.191 1.493 -18.050 1.00 91.75 394 GLY A O 1
ATOM 3154 N N . ILE A 1 395 ? 9.005 3.090 -16.483 1.00 91.38 395 ILE A N 1
ATOM 3155 C CA . ILE A 1 395 ? 9.646 2.325 -15.397 1.00 91.38 395 ILE A CA 1
ATOM 3156 C C . ILE A 1 395 ? 8.775 1.129 -14.977 1.00 91.38 395 ILE A C 1
ATOM 3158 O O . ILE A 1 395 ? 9.265 0.013 -14.771 1.00 91.38 395 ILE A O 1
ATOM 3162 N N . SER A 1 396 ? 7.452 1.313 -14.947 1.00 90.12 396 SER A N 1
ATOM 3163 C CA . SER A 1 396 ? 6.502 0.231 -14.672 1.00 90.12 396 SER A CA 1
ATOM 3164 C C . SER A 1 396 ? 6.549 -0.873 -15.726 1.00 90.12 396 SER A C 1
ATOM 3166 O O . SER A 1 396 ? 6.399 -2.051 -15.382 1.00 90.12 396 SER A O 1
ATOM 3168 N N . VAL A 1 397 ? 6.788 -0.539 -16.999 1.00 88.56 397 VAL A N 1
ATOM 3169 C CA . VAL A 1 397 ? 7.015 -1.529 -18.060 1.00 88.56 397 VAL A CA 1
ATOM 3170 C C . VAL A 1 397 ? 8.312 -2.302 -17.803 1.00 88.56 397 VAL A C 1
ATOM 3172 O O . VAL A 1 397 ? 8.278 -3.528 -17.864 1.00 88.56 397 VAL A O 1
ATOM 3175 N N . ASN A 1 398 ? 9.391 -1.651 -17.361 1.00 86.00 398 ASN A N 1
ATOM 3176 C CA . ASN A 1 398 ? 10.656 -2.320 -17.006 1.00 86.00 398 ASN A CA 1
ATOM 3177 C C . ASN A 1 398 ? 10.541 -3.333 -15.847 1.00 86.00 398 ASN A C 1
ATOM 3179 O O . ASN A 1 398 ? 11.412 -4.184 -15.675 1.00 86.00 398 ASN A O 1
ATOM 3183 N N . GLY A 1 399 ? 9.440 -3.304 -15.089 1.00 85.25 399 GLY A N 1
ATOM 3184 C CA . GLY A 1 399 ? 9.158 -4.238 -13.992 1.00 85.25 399 GLY A CA 1
ATOM 3185 C C . GLY A 1 399 ? 9.215 -3.593 -12.609 1.00 85.25 399 GLY A C 1
ATOM 3186 O O . GLY A 1 399 ? 8.765 -4.202 -11.641 1.00 85.25 399 GLY A O 1
ATOM 3187 N N . HIS A 1 400 ? 9.673 -2.344 -12.523 1.00 85.88 400 HIS A N 1
ATOM 3188 C CA . HIS A 1 400 ? 9.629 -1.531 -11.312 1.00 85.88 400 HIS A CA 1
ATOM 3189 C C . HIS A 1 400 ? 8.266 -0.868 -11.191 1.00 85.88 400 HIS A C 1
ATOM 3191 O O . HIS A 1 400 ? 8.024 0.231 -11.679 1.00 85.88 400 HIS A O 1
ATOM 3197 N N . SER A 1 401 ? 7.324 -1.571 -10.580 1.00 83.81 401 SER A N 1
ATOM 3198 C CA . SER A 1 401 ? 5.975 -1.051 -10.441 1.00 83.81 401 SER A CA 1
ATOM 3199 C C . SER A 1 401 ? 5.412 -1.400 -9.083 1.00 83.81 401 SER A C 1
ATOM 3201 O O . SER A 1 401 ? 5.640 -2.494 -8.584 1.00 83.81 401 SER A O 1
ATOM 3203 N N . SER A 1 402 ? 4.641 -0.483 -8.514 1.00 89.94 402 SER A N 1
ATOM 3204 C CA . SER A 1 402 ? 3.804 -0.724 -7.347 1.00 89.94 402 SER A CA 1
ATOM 3205 C C . SER A 1 402 ? 2.451 -0.063 -7.573 1.00 89.94 402 SER A C 1
ATOM 3207 O O . SER A 1 402 ? 2.326 0.878 -8.364 1.00 89.94 402 SER A O 1
ATOM 3209 N N . TYR A 1 403 ? 1.422 -0.544 -6.878 1.00 91.81 403 TYR A N 1
ATOM 3210 C CA . TYR A 1 403 ? 0.106 0.094 -6.909 1.00 91.81 403 TYR A CA 1
ATOM 3211 C C . TYR A 1 403 ? 0.178 1.589 -6.555 1.00 91.81 403 TYR A C 1
ATOM 3213 O O . TYR A 1 403 ? -0.411 2.416 -7.244 1.00 91.81 403 TYR A O 1
ATOM 3221 N N . TYR A 1 404 ? 0.930 1.944 -5.508 1.00 91.88 404 TYR A N 1
ATOM 3222 C CA . TYR A 1 404 ? 1.030 3.327 -5.038 1.00 91.88 404 TYR A CA 1
ATOM 3223 C C . TYR A 1 404 ? 1.704 4.239 -6.059 1.00 91.88 404 TYR A C 1
ATOM 3225 O O . TYR A 1 404 ? 1.217 5.348 -6.261 1.00 91.88 404 TYR A O 1
ATOM 3233 N N . LEU A 1 405 ? 2.767 3.763 -6.716 1.00 93.19 405 LEU A N 1
ATOM 3234 C CA . LEU A 1 405 ? 3.485 4.525 -7.733 1.00 93.19 405 LEU A CA 1
ATOM 3235 C C . LEU A 1 405 ? 2.576 4.833 -8.931 1.00 93.19 405 LEU A C 1
ATOM 3237 O O . LEU A 1 405 ? 2.396 5.998 -9.276 1.00 93.19 405 LEU A O 1
ATOM 3241 N N . ARG A 1 406 ? 1.931 3.800 -9.497 1.00 92.62 406 ARG A N 1
ATOM 3242 C CA . ARG A 1 406 ? 1.016 3.953 -10.645 1.00 92.62 406 ARG A CA 1
ATOM 3243 C C . ARG A 1 406 ? -0.195 4.816 -10.313 1.00 92.62 406 ARG A C 1
ATOM 3245 O O . ARG A 1 406 ? -0.640 5.609 -11.130 1.00 92.62 406 ARG A O 1
ATOM 3252 N N . GLN A 1 407 ? -0.766 4.645 -9.123 1.00 92.69 407 GLN A N 1
ATOM 3253 C CA . GLN A 1 407 ? -1.971 5.381 -8.771 1.00 92.69 407 GLN A CA 1
ATOM 3254 C C . GLN A 1 407 ? -1.672 6.842 -8.432 1.00 92.69 407 GLN A C 1
ATOM 3256 O O . GLN A 1 407 ? -2.455 7.715 -8.783 1.00 92.69 407 GLN A O 1
ATOM 3261 N N . ALA A 1 408 ? -0.532 7.130 -7.796 1.00 94.81 408 ALA A N 1
ATOM 3262 C CA . ALA A 1 408 ? -0.103 8.505 -7.560 1.00 94.81 408 ALA A CA 1
ATOM 3263 C C . ALA A 1 408 ? 0.161 9.255 -8.873 1.00 94.81 408 ALA A C 1
ATOM 3265 O O . ALA A 1 408 ? -0.267 10.398 -8.998 1.00 94.81 408 ALA A O 1
ATOM 3266 N N . SER A 1 409 ? 0.804 8.619 -9.858 1.00 95.62 409 SER A N 1
ATOM 3267 C CA . SER A 1 409 ? 1.054 9.249 -11.160 1.00 95.62 409 SER A CA 1
ATOM 3268 C C . SER A 1 409 ? -0.238 9.510 -11.941 1.00 95.62 409 SER A C 1
ATOM 3270 O O . SER A 1 409 ? -0.424 10.610 -12.456 1.00 95.62 409 SER A O 1
ATOM 3272 N N . ARG A 1 410 ? -1.191 8.566 -11.923 1.00 93.88 410 ARG A N 1
ATOM 3273 C CA . ARG A 1 410 ? -2.533 8.758 -12.503 1.00 93.88 410 ARG A CA 1
ATOM 3274 C C . ARG A 1 410 ? -3.318 9.881 -11.826 1.00 93.88 410 ARG A C 1
ATOM 3276 O O . ARG A 1 410 ? -3.918 10.703 -12.513 1.00 93.88 410 ARG A O 1
ATOM 3283 N N . ASP A 1 411 ? -3.292 9.940 -10.492 1.00 93.88 411 ASP A N 1
ATOM 3284 C CA . ASP A 1 411 ? -3.938 11.017 -9.730 1.00 93.88 411 ASP A CA 1
ATOM 3285 C C . ASP A 1 411 ? -3.324 12.387 -10.091 1.00 93.88 411 ASP A C 1
ATOM 3287 O O . ASP A 1 411 ? -4.041 13.382 -10.183 1.00 93.88 411 ASP A O 1
ATOM 3291 N N . LEU A 1 412 ? -2.006 12.443 -10.330 1.00 94.88 412 LEU A N 1
ATOM 3292 C CA . LEU A 1 412 ? -1.305 13.649 -10.784 1.00 94.88 412 LEU A CA 1
ATOM 3293 C C . LEU A 1 412 ? -1.663 14.031 -12.224 1.00 94.88 412 LEU A C 1
ATOM 3295 O O . LEU A 1 412 ? -1.928 15.202 -12.486 1.00 94.88 412 LEU A O 1
ATOM 3299 N N . ARG A 1 413 ? -1.743 13.062 -13.142 1.00 93.12 413 ARG A N 1
ATOM 3300 C CA . ARG A 1 413 ? -2.230 13.284 -14.513 1.00 93.12 413 ARG A CA 1
ATOM 3301 C C . ARG A 1 413 ? -3.631 13.906 -14.516 1.00 93.12 413 ARG A C 1
ATOM 3303 O O . ARG A 1 413 ? -3.900 14.810 -15.299 1.00 93.12 413 ARG A O 1
ATOM 3310 N N . GLN A 1 414 ? -4.501 13.462 -13.609 1.00 90.38 414 GLN A N 1
ATOM 3311 C CA . GLN A 1 414 ? -5.873 13.961 -13.444 1.00 90.38 414 GLN A CA 1
ATOM 3312 C C . GLN A 1 414 ? -5.988 15.120 -12.437 1.00 90.38 414 GLN A C 1
ATOM 3314 O O . GLN A 1 414 ? -7.091 15.459 -12.003 1.00 90.38 414 GLN A O 1
ATOM 3319 N N . ALA A 1 415 ? -4.880 15.757 -12.041 1.00 90.38 415 ALA A N 1
ATOM 3320 C CA . ALA A 1 415 ? -4.886 16.731 -10.950 1.00 90.38 415 ALA A CA 1
ATOM 3321 C C . ALA A 1 415 ? -5.849 17.908 -11.178 1.00 90.38 415 ALA A C 1
ATOM 3323 O O . ALA A 1 415 ? -6.485 18.372 -10.230 1.00 90.38 415 ALA A O 1
ATOM 3324 N N . GLY A 1 416 ? -5.981 18.372 -12.425 1.00 84.75 416 GLY A N 1
ATOM 3325 C CA . GLY A 1 416 ? -6.938 19.417 -12.795 1.00 84.75 416 GLY A CA 1
ATOM 3326 C C . GLY A 1 416 ? -8.394 18.980 -12.620 1.00 84.75 416 GLY A C 1
ATOM 3327 O O . GLY A 1 416 ? -9.188 19.699 -12.019 1.00 84.75 416 GLY A O 1
ATOM 3328 N N . GLU A 1 417 ? -8.726 17.775 -13.081 1.00 83.50 417 GLU A N 1
ATOM 3329 C CA . GLU A 1 417 ? -10.071 17.193 -12.997 1.00 83.50 417 GLU A CA 1
ATOM 3330 C C . GLU A 1 417 ? -10.503 16.919 -11.554 1.00 83.50 417 GLU A C 1
ATOM 3332 O O . GLU A 1 417 ? -11.654 17.162 -11.189 1.00 83.50 417 GLU A O 1
ATOM 3337 N N . LEU A 1 418 ? -9.557 16.456 -10.732 1.00 86.25 418 LEU A N 1
ATOM 3338 C CA . LEU A 1 418 ? -9.734 16.159 -9.311 1.00 86.25 418 LEU A CA 1
ATOM 3339 C C . LEU A 1 418 ? -9.695 17.409 -8.416 1.00 86.25 418 LEU A C 1
ATOM 3341 O O . LEU A 1 418 ? -9.863 17.291 -7.201 1.00 86.25 418 LEU A O 1
ATOM 3345 N N . GLY A 1 419 ? -9.438 18.595 -8.981 1.00 85.75 419 GLY A N 1
ATOM 3346 C CA . GLY A 1 419 ? -9.317 19.837 -8.218 1.00 85.75 419 GLY A CA 1
ATOM 3347 C C . GLY A 1 419 ? -8.188 19.792 -7.183 1.00 85.75 419 GLY A C 1
ATOM 3348 O O . GLY A 1 419 ? -8.337 20.311 -6.073 1.00 85.75 419 GLY A O 1
ATOM 3349 N N . LEU A 1 420 ? -7.071 19.128 -7.501 1.00 90.06 420 LEU A N 1
ATOM 3350 C CA . LEU A 1 420 ? -5.938 19.034 -6.584 1.00 90.06 420 LEU A CA 1
ATOM 3351 C C . LEU A 1 420 ? -5.263 20.398 -6.427 1.00 90.06 420 LEU A C 1
ATOM 3353 O O . LEU A 1 420 ? -5.023 21.124 -7.396 1.00 90.06 420 LEU A O 1
ATOM 3357 N N . THR A 1 421 ? -4.937 20.729 -5.181 1.00 90.94 421 THR A N 1
ATOM 3358 C CA . THR A 1 421 ? -4.130 21.896 -4.833 1.00 90.94 421 THR A CA 1
ATOM 3359 C C . THR A 1 421 ? -2.643 21.577 -4.961 1.00 90.94 421 THR A C 1
ATOM 3361 O O . THR A 1 421 ? -2.247 20.409 -4.957 1.00 90.94 421 THR A O 1
ATOM 3364 N N . PHE A 1 422 ? -1.796 22.604 -5.021 1.00 91.56 422 PHE A N 1
ATOM 3365 C CA . PHE A 1 422 ? -0.338 22.438 -5.032 1.00 91.56 422 PHE A CA 1
ATOM 3366 C C . PHE A 1 422 ? 0.176 21.614 -3.848 1.00 91.56 422 PHE A C 1
ATOM 3368 O O . PHE A 1 422 ? 1.091 20.808 -4.012 1.00 91.56 422 PHE A O 1
ATOM 3375 N N . ASP A 1 423 ? -0.438 21.752 -2.675 1.00 90.31 423 ASP A N 1
ATOM 3376 C CA . ASP A 1 423 ? -0.058 20.985 -1.487 1.00 90.31 423 ASP A CA 1
ATOM 3377 C C . ASP A 1 423 ? -0.412 19.495 -1.625 1.00 90.31 423 ASP A C 1
ATOM 3379 O O . ASP A 1 423 ? 0.417 18.636 -1.325 1.00 90.31 423 ASP A O 1
ATOM 3383 N N . LYS A 1 424 ? -1.582 19.171 -2.196 1.00 92.19 424 LYS A N 1
ATOM 3384 C CA . LYS A 1 424 ? -1.965 17.781 -2.506 1.00 92.19 424 LYS A CA 1
ATOM 3385 C C . LYS A 1 424 ? -1.059 17.158 -3.564 1.00 92.19 424 LYS A C 1
ATOM 3387 O O . LYS A 1 424 ? -0.678 15.997 -3.432 1.00 92.19 424 LYS A O 1
ATOM 3392 N N . VAL A 1 425 ? -0.676 17.927 -4.585 1.00 94.00 425 VAL A N 1
ATOM 3393 C CA . VAL A 1 425 ? 0.319 17.502 -5.582 1.00 94.00 425 VAL A CA 1
ATOM 3394 C C . VAL A 1 425 ? 1.656 17.208 -4.902 1.00 94.00 425 VAL A C 1
ATOM 3396 O O . VAL A 1 425 ? 2.231 16.148 -5.136 1.00 94.00 425 VAL A O 1
ATOM 3399 N N . ARG A 1 426 ? 2.124 18.085 -4.003 1.00 92.81 426 ARG A N 1
ATOM 3400 C CA . ARG A 1 426 ? 3.364 17.874 -3.239 1.00 92.81 426 ARG A CA 1
ATOM 3401 C C . ARG A 1 426 ? 3.306 16.587 -2.413 1.00 92.81 426 ARG A C 1
ATOM 3403 O O . ARG A 1 426 ? 4.279 15.839 -2.384 1.00 92.81 426 ARG A O 1
ATOM 3410 N N . ASP A 1 427 ? 2.175 16.291 -1.780 1.00 93.06 427 ASP A N 1
ATOM 3411 C CA . ASP A 1 427 ? 2.003 15.048 -1.023 1.00 93.06 427 ASP A CA 1
ATOM 3412 C C . ASP A 1 427 ? 2.022 13.791 -1.906 1.00 93.06 427 ASP A C 1
ATOM 3414 O O . ASP A 1 427 ? 2.608 12.776 -1.520 1.00 93.06 427 ASP A O 1
ATOM 3418 N N . LEU A 1 428 ? 1.437 13.849 -3.107 1.00 95.00 428 LEU A N 1
ATOM 3419 C CA . LEU A 1 428 ? 1.529 12.760 -4.084 1.00 95.00 428 LEU A CA 1
ATOM 3420 C C . LEU A 1 428 ? 2.962 12.591 -4.617 1.00 95.00 428 LEU A C 1
ATOM 3422 O O . LEU A 1 428 ? 3.418 11.459 -4.765 1.00 95.00 428 LEU A O 1
ATOM 3426 N N . LEU A 1 429 ? 3.713 13.678 -4.817 1.00 95.12 429 LEU A N 1
ATOM 3427 C CA . LEU A 1 429 ? 5.135 13.607 -5.181 1.00 95.12 429 LEU A CA 1
ATOM 3428 C C . LEU A 1 429 ? 5.981 12.973 -4.069 1.00 95.12 429 LEU A C 1
ATOM 3430 O O . LEU A 1 429 ? 6.822 12.127 -4.364 1.00 95.12 429 LEU A O 1
ATOM 3434 N N . LYS A 1 430 ? 5.726 13.292 -2.791 1.00 92.25 430 LYS A N 1
ATOM 3435 C CA . LYS A 1 430 ? 6.374 12.603 -1.654 1.00 92.25 430 LYS A CA 1
ATOM 3436 C C . LYS A 1 430 ? 6.093 11.101 -1.666 1.00 92.25 430 LYS A C 1
ATOM 3438 O O . LYS A 1 430 ? 6.980 10.310 -1.347 1.00 92.25 430 LYS A O 1
ATOM 3443 N N . LEU A 1 431 ? 4.872 10.695 -2.028 1.00 91.62 431 LEU A N 1
ATOM 3444 C CA . LEU A 1 431 ? 4.529 9.282 -2.180 1.00 91.62 431 LEU A CA 1
ATOM 3445 C C . LEU A 1 431 ? 5.344 8.637 -3.310 1.00 91.62 431 LEU A C 1
ATOM 3447 O O . LEU A 1 431 ? 5.911 7.573 -3.088 1.00 91.62 431 LEU A O 1
ATOM 3451 N N . ILE A 1 432 ? 5.461 9.290 -4.470 1.00 94.44 432 ILE A N 1
ATOM 3452 C CA . ILE A 1 432 ? 6.283 8.803 -5.590 1.00 94.44 432 ILE A CA 1
ATOM 3453 C C . ILE A 1 432 ? 7.749 8.665 -5.175 1.00 94.44 432 ILE A C 1
ATOM 3455 O O . ILE A 1 432 ? 8.319 7.594 -5.356 1.00 94.44 432 ILE A O 1
ATOM 3459 N N . LYS A 1 433 ? 8.334 9.681 -4.531 1.00 93.31 433 LYS A N 1
ATOM 3460 C CA . LYS A 1 433 ? 9.709 9.620 -4.006 1.00 93.31 433 LYS A CA 1
ATOM 3461 C C . LYS A 1 433 ? 9.931 8.437 -3.072 1.00 93.31 433 LYS A C 1
ATOM 3463 O O . LYS A 1 433 ? 10.908 7.716 -3.213 1.00 93.31 433 LYS A O 1
ATOM 3468 N N . LYS A 1 434 ? 8.983 8.182 -2.168 1.00 89.25 434 LYS A N 1
ATOM 3469 C CA . LYS A 1 434 ? 9.051 7.023 -1.274 1.00 89.25 434 LYS A CA 1
ATOM 3470 C C . LYS A 1 434 ? 9.039 5.693 -2.036 1.00 89.25 434 LYS A C 1
ATOM 3472 O O . LYS A 1 434 ? 9.726 4.759 -1.635 1.00 89.25 434 LYS A O 1
ATOM 3477 N N . GLU A 1 435 ? 8.269 5.592 -3.118 1.00 91.38 435 GLU A N 1
ATOM 3478 C CA . GLU A 1 435 ? 8.285 4.403 -3.978 1.00 91.38 435 GLU A CA 1
ATOM 3479 C C . GLU A 1 435 ? 9.612 4.267 -4.750 1.00 91.38 435 GLU A C 1
ATOM 3481 O O . GLU A 1 435 ? 10.091 3.146 -4.908 1.00 91.38 435 GLU A O 1
ATOM 3486 N N . LEU A 1 436 ? 10.252 5.374 -5.154 1.00 91.38 436 LEU A N 1
ATOM 3487 C CA . LEU A 1 436 ? 11.607 5.364 -5.731 1.00 91.38 436 LEU A CA 1
ATOM 3488 C C . LEU A 1 436 ? 12.648 4.883 -4.707 1.00 91.38 436 LEU A C 1
ATOM 3490 O O . LEU A 1 436 ? 13.424 3.971 -4.991 1.00 91.38 436 LEU A O 1
ATOM 3494 N N . ASP A 1 437 ? 12.587 5.375 -3.467 1.00 88.62 437 ASP A N 1
ATOM 3495 C CA . ASP A 1 437 ? 13.423 4.886 -2.363 1.00 88.62 437 ASP A CA 1
ATOM 3496 C C . ASP A 1 437 ? 13.227 3.387 -2.095 1.00 88.62 437 ASP A C 1
ATOM 3498 O O . ASP A 1 437 ? 14.153 2.693 -1.655 1.00 88.62 437 ASP A O 1
ATOM 3502 N N . ASP A 1 438 ? 12.005 2.873 -2.272 1.00 85.81 438 ASP A N 1
ATOM 3503 C CA . ASP A 1 438 ? 11.695 1.443 -2.176 1.00 85.81 438 ASP A CA 1
ATOM 3504 C C . ASP A 1 438 ? 12.313 0.658 -3.339 1.00 85.81 438 ASP A C 1
ATOM 3506 O O . ASP A 1 438 ? 12.875 -0.411 -3.094 1.00 85.81 438 ASP A O 1
ATOM 3510 N N . ILE A 1 439 ? 12.311 1.199 -4.562 1.00 87.94 439 ILE A N 1
ATOM 3511 C CA . ILE A 1 439 ? 13.017 0.608 -5.708 1.00 87.94 439 ILE A CA 1
ATOM 3512 C C . ILE A 1 439 ? 14.523 0.525 -5.417 1.00 87.94 439 ILE A C 1
ATOM 3514 O O . ILE A 1 439 ? 15.090 -0.566 -5.487 1.00 87.94 439 ILE A O 1
ATOM 3518 N N . HIS A 1 440 ? 15.176 1.609 -4.982 1.00 87.44 440 HIS A N 1
ATOM 3519 C CA . HIS A 1 440 ? 16.609 1.568 -4.641 1.00 87.44 440 HIS A CA 1
ATOM 3520 C C . HIS A 1 440 ? 16.935 0.541 -3.552 1.00 87.44 440 HIS A C 1
ATOM 3522 O O . HIS A 1 440 ? 17.962 -0.141 -3.608 1.00 87.44 440 HIS A O 1
ATOM 3528 N N . ALA A 1 441 ? 16.063 0.411 -2.552 1.00 83.56 441 ALA A N 1
ATOM 3529 C CA . ALA A 1 441 ? 16.233 -0.574 -1.494 1.00 83.56 441 ALA A CA 1
ATOM 3530 C C . ALA A 1 441 ? 16.062 -2.014 -1.989 1.00 83.56 441 ALA A C 1
ATOM 3532 O O . ALA A 1 441 ? 16.775 -2.894 -1.511 1.00 83.56 441 ALA A O 1
ATOM 3533 N N . GLN A 1 442 ? 15.170 -2.256 -2.955 1.00 83.44 442 GLN A N 1
ATOM 3534 C CA . GLN A 1 442 ? 15.042 -3.559 -3.615 1.00 83.44 442 GLN A CA 1
ATOM 3535 C C . GLN A 1 442 ? 16.314 -3.921 -4.389 1.00 83.44 442 GLN A C 1
ATOM 3537 O O . GLN A 1 442 ? 16.797 -5.043 -4.252 1.00 83.44 442 GLN A O 1
ATOM 3542 N N . TYR A 1 443 ? 16.909 -2.972 -5.122 1.00 87.19 443 TYR A N 1
ATOM 3543 C CA . TYR A 1 443 ? 18.206 -3.174 -5.781 1.00 87.19 443 TYR A CA 1
ATOM 3544 C C . TYR A 1 443 ? 19.289 -3.593 -4.785 1.00 87.19 443 TYR A C 1
ATOM 3546 O O . TYR A 1 443 ? 19.946 -4.613 -4.989 1.00 87.19 443 TYR A O 1
ATOM 3554 N N . ARG A 1 444 ? 19.443 -2.845 -3.682 1.00 85.94 444 ARG A N 1
ATOM 3555 C CA . ARG A 1 444 ? 20.400 -3.203 -2.626 1.00 85.94 444 ARG A CA 1
ATOM 3556 C C . ARG A 1 444 ? 20.119 -4.598 -2.075 1.00 85.94 444 ARG A C 1
ATOM 3558 O O . ARG A 1 444 ? 21.004 -5.442 -2.058 1.00 85.94 444 ARG A O 1
ATOM 3565 N N . HIS A 1 445 ? 18.867 -4.879 -1.717 1.00 83.31 445 HIS A N 1
ATOM 3566 C CA . HIS A 1 445 ? 18.471 -6.178 -1.180 1.00 83.31 445 HIS A CA 1
ATOM 3567 C C . HIS A 1 445 ? 18.802 -7.350 -2.116 1.00 83.31 445 HIS A C 1
ATOM 3569 O O . HIS A 1 445 ? 19.236 -8.400 -1.646 1.00 83.31 445 HIS A O 1
ATOM 3575 N N . TRP A 1 446 ? 18.597 -7.186 -3.425 1.00 86.12 446 TRP A N 1
ATOM 3576 C CA . TRP A 1 446 ? 18.865 -8.239 -4.398 1.00 86.12 446 TRP A CA 1
ATOM 3577 C C . TRP A 1 446 ? 20.344 -8.416 -4.714 1.00 86.12 446 TRP A C 1
ATOM 3579 O O . TRP A 1 446 ? 20.767 -9.556 -4.870 1.00 86.12 446 TRP A O 1
ATOM 3589 N N . PHE A 1 447 ? 21.116 -7.334 -4.833 1.00 89.00 447 PHE A N 1
ATOM 3590 C CA . PHE A 1 447 ? 22.467 -7.393 -5.400 1.00 89.00 447 PHE A CA 1
ATOM 3591 C C . PHE A 1 447 ? 23.597 -7.265 -4.375 1.00 89.00 447 PHE A C 1
ATOM 3593 O O . PHE A 1 447 ? 24.689 -7.748 -4.659 1.00 89.00 447 PHE A O 1
ATOM 3600 N N . GLU A 1 448 ? 23.363 -6.698 -3.187 1.00 87.25 448 GLU A N 1
ATOM 3601 C CA . GLU A 1 448 ? 24.401 -6.576 -2.154 1.00 87.25 448 GLU A CA 1
ATOM 3602 C C . GLU A 1 448 ? 24.871 -7.933 -1.604 1.00 87.25 448 GLU A C 1
ATOM 3604 O O . GLU A 1 448 ? 26.075 -8.185 -1.671 1.00 87.25 448 GLU A O 1
ATOM 3609 N N . PRO A 1 449 ? 23.988 -8.843 -1.126 1.00 86.88 449 PRO A N 1
ATOM 3610 C CA . PRO A 1 449 ? 24.446 -10.126 -0.590 1.00 86.88 449 PRO A CA 1
ATOM 3611 C C . PRO A 1 449 ? 25.189 -10.995 -1.619 1.00 86.88 449 PRO A C 1
ATOM 3613 O O . PRO A 1 449 ? 26.277 -11.470 -1.301 1.00 86.88 449 PRO A O 1
ATOM 3616 N N . PRO A 1 450 ? 24.696 -11.165 -2.868 1.00 87.56 450 PRO A N 1
ATOM 3617 C CA . PRO A 1 450 ? 25.448 -11.907 -3.873 1.00 87.56 450 PRO A CA 1
ATOM 3618 C C . PRO A 1 450 ? 26.786 -11.263 -4.233 1.00 87.56 450 PRO A C 1
ATOM 3620 O O . PRO A 1 450 ? 27.739 -11.978 -4.530 1.00 87.56 450 PRO A O 1
ATOM 3623 N N . PHE A 1 451 ? 26.867 -9.929 -4.229 1.00 86.44 451 PHE A N 1
ATOM 3624 C CA . PHE A 1 451 ? 28.120 -9.221 -4.472 1.00 86.44 451 PHE A CA 1
ATOM 3625 C C . PHE A 1 451 ? 29.138 -9.499 -3.366 1.00 86.44 451 PHE A C 1
ATOM 3627 O O . PHE A 1 451 ? 30.270 -9.854 -3.681 1.00 86.44 451 PHE A O 1
ATOM 3634 N N . ASP A 1 452 ? 28.733 -9.405 -2.095 1.00 83.81 452 ASP A N 1
ATOM 3635 C CA . ASP A 1 452 ? 29.591 -9.733 -0.950 1.00 83.81 452 ASP A CA 1
ATOM 3636 C C . ASP A 1 452 ? 30.066 -11.202 -1.017 1.00 83.81 452 ASP A C 1
ATOM 3638 O O . ASP A 1 452 ? 31.261 -11.483 -0.877 1.00 83.81 452 ASP A O 1
ATOM 3642 N N . ASP A 1 453 ? 29.156 -12.134 -1.327 1.00 83.50 453 ASP A N 1
ATOM 3643 C CA . ASP A 1 453 ? 29.465 -13.561 -1.463 1.00 83.50 453 ASP A CA 1
ATOM 3644 C C . ASP A 1 453 ? 30.466 -13.826 -2.603 1.00 83.50 453 ASP A C 1
ATOM 3646 O O . ASP A 1 453 ? 31.457 -14.532 -2.408 1.00 83.50 453 ASP A O 1
ATOM 3650 N N . VAL A 1 454 ? 30.262 -13.245 -3.790 1.00 79.12 454 VAL A N 1
ATOM 3651 C CA . VAL A 1 454 ? 31.172 -13.428 -4.937 1.00 79.12 454 VAL A CA 1
ATOM 3652 C C . VAL A 1 454 ? 32.520 -12.750 -4.691 1.00 79.12 454 VAL A C 1
ATOM 3654 O O . VAL A 1 454 ? 33.561 -13.339 -4.990 1.00 79.12 454 VAL A O 1
ATOM 3657 N N . LEU A 1 455 ? 32.526 -11.547 -4.109 1.00 79.06 455 LEU A N 1
ATOM 3658 C CA . LEU A 1 455 ? 33.751 -10.809 -3.803 1.00 79.06 455 LEU A CA 1
ATOM 3659 C C . LEU A 1 455 ? 34.621 -11.558 -2.786 1.00 79.06 455 LEU A C 1
ATOM 3661 O O . LEU A 1 455 ? 35.839 -11.572 -2.933 1.00 79.06 455 LEU A O 1
ATOM 3665 N N . SER A 1 456 ? 34.016 -12.248 -1.812 1.00 78.56 456 SER A N 1
ATOM 3666 C CA . SER A 1 456 ? 34.763 -13.057 -0.835 1.00 78.56 456 SER A CA 1
ATOM 3667 C C . SER A 1 456 ? 35.558 -14.218 -1.457 1.00 78.56 456 SER A C 1
ATOM 3669 O O . SER A 1 456 ? 36.515 -14.696 -0.852 1.00 78.56 456 SER A O 1
ATOM 3671 N N . HIS A 1 457 ? 35.217 -14.627 -2.686 1.00 74.19 457 HIS A N 1
ATOM 3672 C CA . HIS A 1 457 ? 35.885 -15.699 -3.433 1.00 74.19 457 HIS A CA 1
ATOM 3673 C C . HIS A 1 457 ? 36.654 -15.198 -4.673 1.00 74.19 457 HIS A C 1
ATOM 3675 O O . HIS A 1 457 ? 37.245 -16.005 -5.393 1.00 74.19 457 HIS A O 1
ATOM 3681 N N . CYS A 1 458 ? 36.655 -13.889 -4.949 1.00 68.88 458 CYS A N 1
ATOM 3682 C CA . CYS A 1 458 ? 37.286 -13.295 -6.127 1.00 68.88 458 CYS A CA 1
ATOM 3683 C C . CYS A 1 458 ? 38.498 -12.447 -5.728 1.00 68.88 458 CYS A C 1
ATOM 3685 O O . CYS A 1 458 ? 38.369 -11.469 -4.997 1.00 68.88 458 CYS A O 1
ATOM 3687 N N . ALA A 1 459 ? 39.680 -12.766 -6.263 1.00 67.25 459 ALA A N 1
ATOM 3688 C CA . ALA A 1 459 ? 40.848 -11.907 -6.081 1.00 67.25 459 ALA A CA 1
ATOM 3689 C C . ALA A 1 459 ? 40.614 -10.523 -6.721 1.00 67.25 459 ALA A C 1
ATOM 3691 O O . ALA A 1 459 ? 40.045 -10.420 -7.810 1.00 67.25 459 ALA A O 1
ATOM 3692 N N . MET A 1 460 ? 41.090 -9.461 -6.065 1.00 67.06 460 MET A N 1
ATOM 3693 C CA . MET A 1 460 ? 40.919 -8.063 -6.496 1.00 67.06 460 MET A CA 1
ATOM 3694 C C . MET A 1 460 ? 41.413 -7.789 -7.928 1.00 67.06 460 MET A C 1
ATOM 3696 O O . MET A 1 460 ? 40.804 -7.026 -8.677 1.00 67.06 460 MET A O 1
ATOM 3700 N N . GLU A 1 461 ? 42.487 -8.460 -8.337 1.00 61.59 461 GLU A N 1
ATOM 3701 C CA . GLU A 1 461 ? 43.062 -8.419 -9.689 1.00 61.59 461 GLU A CA 1
ATOM 3702 C C . GLU A 1 461 ? 42.133 -8.984 -10.781 1.00 61.59 461 GLU A C 1
ATOM 3704 O O . GLU A 1 461 ? 42.246 -8.629 -11.959 1.00 61.59 461 GLU A O 1
ATOM 3709 N N . ASN A 1 462 ? 41.164 -9.818 -10.395 1.00 64.19 462 ASN A N 1
ATOM 3710 C CA . ASN A 1 462 ? 40.243 -10.481 -11.311 1.00 64.19 462 ASN A CA 1
ATOM 3711 C C . ASN A 1 462 ? 38.948 -9.701 -11.561 1.00 64.19 462 ASN A C 1
ATOM 3713 O O . ASN A 1 462 ? 38.241 -10.042 -12.512 1.00 64.19 462 ASN A O 1
ATOM 3717 N N . LEU A 1 463 ? 38.682 -8.626 -10.805 1.00 68.12 463 LEU A N 1
ATOM 3718 C CA . LEU A 1 463 ? 37.501 -7.775 -10.985 1.00 68.12 463 LEU A CA 1
ATOM 3719 C C . LEU A 1 463 ? 37.394 -7.217 -12.419 1.00 68.12 463 LEU A C 1
ATOM 3721 O O . LEU A 1 463 ? 38.403 -7.034 -13.094 1.00 68.12 463 LEU A O 1
ATOM 3725 N N . PRO A 1 464 ? 36.204 -6.887 -12.932 1.00 64.94 464 PRO A N 1
ATOM 3726 C CA . PRO A 1 464 ? 36.059 -6.191 -14.212 1.00 64.94 464 PRO A CA 1
ATOM 3727 C C . PRO A 1 464 ? 36.851 -4.875 -14.268 1.00 64.94 464 PRO A C 1
ATOM 3729 O O . PRO A 1 464 ? 36.939 -4.157 -13.272 1.00 64.94 464 PRO A O 1
ATOM 3732 N N . ARG A 1 465 ? 37.399 -4.521 -15.443 1.00 62.91 465 ARG A N 1
ATOM 3733 C CA . ARG A 1 465 ? 38.189 -3.285 -15.639 1.00 62.91 465 ARG A CA 1
ATOM 3734 C C . ARG A 1 465 ? 37.423 -2.030 -15.199 1.00 62.91 465 ARG A C 1
ATOM 3736 O O . ARG A 1 465 ? 37.986 -1.196 -14.515 1.00 62.91 465 ARG A O 1
ATOM 3743 N N . LYS A 1 466 ? 36.111 -1.972 -15.450 1.00 62.16 466 LYS A N 1
ATOM 3744 C CA . LYS A 1 466 ? 35.217 -0.882 -15.013 1.00 62.16 466 LYS A CA 1
ATOM 3745 C C . LYS A 1 466 ? 35.195 -0.666 -13.489 1.00 62.16 466 LYS A C 1
ATOM 3747 O O . LYS A 1 466 ? 35.080 0.466 -13.040 1.00 62.16 466 LYS A O 1
ATOM 3752 N N . LEU A 1 467 ? 35.337 -1.736 -12.699 1.00 64.56 467 LEU A N 1
ATOM 3753 C CA . LEU A 1 467 ? 35.462 -1.659 -11.238 1.00 64.56 467 LEU A CA 1
ATOM 3754 C C . LEU A 1 467 ? 36.916 -1.427 -10.796 1.00 64.56 467 LEU A C 1
ATOM 3756 O O . LEU A 1 467 ? 37.123 -0.846 -9.738 1.00 64.56 467 LEU A O 1
ATOM 3760 N N . ARG A 1 468 ? 37.910 -1.828 -11.609 1.00 61.09 468 ARG A N 1
ATOM 3761 C CA . ARG A 1 468 ? 39.347 -1.578 -11.383 1.00 61.09 468 ARG A CA 1
ATOM 3762 C C . ARG A 1 468 ? 39.790 -0.149 -11.722 1.00 61.09 468 ARG A C 1
ATOM 3764 O O . ARG A 1 468 ? 40.592 0.399 -10.982 1.00 61.09 468 ARG A O 1
ATOM 3771 N N . ASP A 1 469 ? 39.283 0.498 -12.765 1.00 56.16 469 ASP A N 1
ATOM 3772 C CA . ASP A 1 469 ? 39.703 1.862 -13.144 1.00 56.16 469 ASP A CA 1
ATOM 3773 C C . ASP A 1 469 ? 39.257 2.910 -12.100 1.00 56.16 469 ASP A C 1
ATOM 3775 O O . ASP A 1 469 ? 39.937 3.910 -11.858 1.00 56.16 469 ASP A O 1
ATOM 3779 N N . LEU A 1 470 ? 38.169 2.620 -11.379 1.00 51.91 470 LEU A N 1
ATOM 3780 C CA . LEU A 1 470 ? 37.713 3.373 -10.204 1.00 51.91 470 LEU A CA 1
ATOM 3781 C C . LEU A 1 470 ? 38.575 3.119 -8.945 1.00 51.91 470 LEU A C 1
ATOM 3783 O O . LEU A 1 470 ? 38.452 3.848 -7.964 1.00 51.91 470 LEU A O 1
ATOM 3787 N N . THR A 1 471 ? 39.494 2.141 -8.971 1.00 50.34 471 THR A N 1
ATOM 3788 C CA . THR A 1 471 ? 40.511 1.897 -7.920 1.00 50.34 471 THR A CA 1
ATOM 3789 C C . THR A 1 471 ? 41.765 2.756 -8.087 1.00 50.34 471 THR A C 1
ATOM 3791 O O . THR A 1 471 ? 42.825 2.438 -7.554 1.00 50.34 471 THR A O 1
ATOM 3794 N N . THR A 1 472 ? 41.664 3.895 -8.781 1.00 50.22 472 THR A N 1
ATOM 3795 C CA . THR A 1 472 ? 42.723 4.923 -8.839 1.00 50.22 472 THR A CA 1
ATOM 3796 C C . THR A 1 472 ? 43.214 5.359 -7.449 1.00 50.22 472 THR A C 1
ATOM 3798 O O . THR A 1 472 ? 44.327 5.862 -7.318 1.00 50.22 472 THR A O 1
ATOM 3801 N N . LEU A 1 473 ? 42.462 5.042 -6.392 1.00 48.72 473 LEU A N 1
ATOM 3802 C CA . LEU A 1 473 ? 42.927 4.910 -5.011 1.00 48.72 473 LEU A CA 1
ATOM 3803 C C . LEU A 1 473 ? 43.769 3.625 -4.806 1.00 48.72 473 LEU A C 1
ATOM 3805 O O . LEU A 1 473 ? 43.394 2.742 -4.038 1.00 48.72 473 LEU A O 1
ATOM 3809 N N . LYS A 1 474 ? 44.928 3.524 -5.474 1.00 48.59 474 LYS A N 1
ATOM 3810 C CA . LYS A 1 474 ? 45.864 2.375 -5.395 1.00 48.59 474 LYS A CA 1
ATOM 3811 C C . LYS A 1 474 ? 46.478 2.128 -4.001 1.00 48.59 474 LYS A C 1
ATOM 3813 O O . LYS A 1 474 ? 47.275 1.209 -3.847 1.00 48.59 474 LYS A O 1
ATOM 3818 N N . GLU A 1 475 ? 46.118 2.924 -2.997 1.00 52.88 475 GLU A N 1
ATOM 3819 C CA . GLU A 1 475 ? 46.695 2.892 -1.647 1.00 52.88 475 GLU A CA 1
ATOM 3820 C C . GLU A 1 475 ? 45.702 2.495 -0.543 1.00 52.88 475 GLU A C 1
ATOM 3822 O O . GLU A 1 475 ? 46.085 2.468 0.625 1.00 52.88 475 GLU A O 1
ATOM 3827 N N . ILE A 1 476 ? 44.439 2.179 -0.860 1.00 53.56 476 ILE A N 1
ATOM 3828 C CA . ILE A 1 476 ? 43.488 1.756 0.179 1.00 53.56 476 ILE A CA 1
ATOM 3829 C C . ILE A 1 476 ? 43.710 0.264 0.480 1.00 53.56 476 ILE A C 1
ATOM 3831 O O . ILE A 1 476 ? 43.502 -0.563 -0.411 1.00 53.56 476 ILE A O 1
ATOM 3835 N N . PRO A 1 477 ? 44.128 -0.112 1.706 1.00 56.19 477 PRO A N 1
ATOM 3836 C CA . PRO A 1 477 ? 44.251 -1.516 2.087 1.00 56.19 477 PRO A CA 1
ATOM 3837 C C . PRO A 1 477 ? 42.900 -2.234 1.968 1.00 56.19 477 PRO A C 1
ATOM 3839 O O . PRO A 1 477 ? 41.854 -1.602 2.139 1.00 56.19 477 PRO A O 1
ATOM 3842 N N . ASP A 1 478 ? 42.928 -3.548 1.702 1.00 63.69 478 ASP A N 1
ATOM 3843 C CA . ASP A 1 478 ? 41.739 -4.414 1.690 1.00 63.69 478 ASP A CA 1
ATOM 3844 C C . ASP A 1 478 ? 41.033 -4.343 3.053 1.00 63.69 478 ASP A C 1
ATOM 3846 O O . ASP A 1 478 ? 41.368 -5.040 4.009 1.00 63.69 478 ASP A O 1
ATOM 3850 N N . THR A 1 479 ? 40.095 -3.409 3.148 1.00 66.38 479 THR A N 1
ATOM 3851 C CA . THR A 1 479 ? 39.368 -3.026 4.352 1.00 66.38 479 THR A CA 1
ATOM 3852 C C . THR A 1 479 ? 37.884 -3.179 4.080 1.00 66.38 479 THR A C 1
ATOM 3854 O O . THR A 1 479 ? 37.420 -3.024 2.946 1.00 66.38 479 THR A O 1
ATOM 3857 N N . ASP A 1 480 ? 37.105 -3.407 5.134 1.00 67.38 480 ASP A N 1
ATOM 3858 C CA . ASP A 1 480 ? 35.643 -3.480 5.031 1.00 67.38 480 ASP A CA 1
ATOM 3859 C C . ASP A 1 480 ? 35.041 -2.203 4.423 1.00 67.38 480 ASP A C 1
ATOM 3861 O O . ASP A 1 480 ? 34.030 -2.251 3.722 1.00 67.38 480 ASP A O 1
ATOM 3865 N N . PHE A 1 481 ? 35.694 -1.053 4.623 1.00 68.44 481 PHE A N 1
ATOM 3866 C CA . PHE A 1 481 ? 35.326 0.206 3.979 1.00 68.44 481 PHE A CA 1
ATOM 3867 C C . PHE A 1 481 ? 35.389 0.111 2.449 1.00 68.44 481 PHE A C 1
ATOM 3869 O O . PHE A 1 481 ? 34.437 0.475 1.760 1.00 68.44 481 PHE A O 1
ATOM 3876 N N . PHE A 1 482 ? 36.489 -0.419 1.915 1.00 70.81 482 PHE A N 1
ATOM 3877 C CA . PHE A 1 482 ? 36.703 -0.529 0.478 1.00 70.81 482 PHE A CA 1
ATOM 3878 C C . PHE A 1 482 ? 35.750 -1.541 -0.179 1.00 70.81 482 PHE A C 1
ATOM 3880 O O . PHE A 1 482 ? 35.175 -1.256 -1.231 1.00 70.81 482 PHE A O 1
ATOM 3887 N N . LYS A 1 483 ? 35.485 -2.677 0.483 1.00 72.50 483 LYS A N 1
ATOM 3888 C CA . LYS A 1 483 ? 34.475 -3.658 0.040 1.00 72.50 483 LYS A CA 1
ATOM 3889 C C . LYS A 1 483 ? 33.072 -3.046 -0.016 1.00 72.50 483 LYS A C 1
ATOM 3891 O O . LYS A 1 483 ? 32.368 -3.197 -1.015 1.00 72.50 483 LYS A O 1
ATOM 3896 N N . ASN A 1 484 ? 32.691 -2.278 1.006 1.00 75.50 484 ASN A N 1
ATOM 3897 C CA . ASN A 1 484 ? 31.410 -1.566 1.031 1.00 75.50 484 ASN A CA 1
ATOM 3898 C C . ASN A 1 484 ? 31.314 -0.466 -0.042 1.00 75.50 484 ASN A C 1
ATOM 3900 O O . ASN A 1 484 ? 30.242 -0.262 -0.620 1.00 75.50 484 ASN A O 1
ATOM 3904 N N . TYR A 1 485 ? 32.422 0.213 -0.352 1.00 78.62 485 TYR A N 1
ATOM 3905 C CA . TYR A 1 485 ? 32.481 1.194 -1.436 1.00 78.62 485 TYR A CA 1
ATOM 3906 C C . TYR A 1 485 ? 32.255 0.546 -2.810 1.00 78.62 485 TYR A C 1
ATOM 3908 O O . TYR A 1 485 ? 31.372 0.983 -3.549 1.00 78.62 485 TYR A O 1
ATOM 3916 N N . LEU A 1 486 ? 32.974 -0.541 -3.125 1.00 77.62 486 LEU A N 1
ATOM 3917 C CA . LEU A 1 486 ? 32.800 -1.290 -4.380 1.00 77.62 486 LEU A CA 1
ATOM 3918 C C . LEU A 1 486 ? 31.369 -1.803 -4.557 1.00 77.62 486 LEU A C 1
ATOM 3920 O O . LEU A 1 486 ? 30.800 -1.697 -5.643 1.00 77.62 486 LEU A O 1
ATOM 3924 N N . LYS A 1 487 ? 30.771 -2.308 -3.477 1.00 83.69 487 LYS A N 1
ATOM 3925 C CA . LYS A 1 487 ? 29.377 -2.751 -3.452 1.00 83.69 487 LYS A CA 1
ATOM 3926 C C . LYS A 1 487 ? 28.402 -1.623 -3.784 1.00 83.69 487 LYS A C 1
ATOM 3928 O O . LYS A 1 487 ? 27.541 -1.784 -4.646 1.00 83.69 487 LYS A O 1
ATOM 3933 N N . THR A 1 488 ? 28.570 -0.468 -3.140 1.00 81.94 488 THR A N 1
ATOM 3934 C CA . THR A 1 488 ? 27.733 0.717 -3.383 1.00 81.94 488 THR A CA 1
ATOM 3935 C C . THR A 1 488 ? 27.852 1.184 -4.834 1.00 81.94 488 THR A C 1
ATOM 3937 O O . THR A 1 488 ? 26.844 1.476 -5.476 1.00 81.94 488 THR A O 1
ATOM 3940 N N . LEU A 1 489 ? 29.074 1.203 -5.376 1.00 81.56 489 LEU A N 1
ATOM 3941 C CA . LEU A 1 489 ? 29.326 1.546 -6.774 1.00 81.56 489 LEU A CA 1
ATOM 3942 C C . LEU A 1 489 ? 28.668 0.566 -7.745 1.00 81.56 489 LEU A C 1
ATOM 3944 O O . LEU A 1 489 ? 28.049 1.002 -8.709 1.00 81.56 489 LEU A O 1
ATOM 3948 N N . TYR A 1 490 ? 28.781 -0.740 -7.499 1.00 84.94 490 TYR A N 1
ATOM 3949 C CA . TYR A 1 490 ? 28.184 -1.760 -8.360 1.00 84.94 490 TYR A CA 1
ATOM 3950 C C . TYR A 1 490 ? 26.657 -1.633 -8.419 1.00 84.94 490 TYR A C 1
ATOM 3952 O O . TYR A 1 490 ? 26.073 -1.624 -9.502 1.00 84.94 490 TYR A O 1
ATOM 3960 N N . VAL A 1 491 ? 26.006 -1.465 -7.264 1.00 86.56 491 VAL A N 1
ATOM 3961 C CA . VAL A 1 491 ? 24.551 -1.256 -7.208 1.00 86.56 491 VAL A CA 1
ATOM 3962 C C . VAL A 1 491 ? 24.153 0.052 -7.899 1.00 86.56 491 VAL A C 1
ATOM 3964 O O . VAL A 1 491 ? 23.168 0.069 -8.635 1.00 86.56 491 VAL A O 1
ATOM 3967 N N . SER A 1 492 ? 24.927 1.124 -7.712 1.00 84.31 492 SER A N 1
ATOM 3968 C CA . SER A 1 492 ? 24.704 2.404 -8.394 1.00 84.31 492 SER A CA 1
ATOM 3969 C C . SER A 1 492 ? 24.851 2.281 -9.917 1.00 84.31 492 SER A C 1
ATOM 3971 O O . SER A 1 492 ? 24.022 2.802 -10.658 1.00 84.31 492 SER A O 1
ATOM 3973 N N . ASP A 1 493 ? 25.830 1.512 -10.408 1.00 83.19 493 ASP A N 1
ATOM 3974 C CA . ASP A 1 493 ? 25.977 1.228 -11.841 1.00 83.19 493 ASP A CA 1
ATOM 3975 C C . ASP A 1 493 ? 24.768 0.464 -12.395 1.00 83.19 493 ASP A C 1
ATOM 3977 O O . ASP A 1 493 ? 24.259 0.809 -13.458 1.00 83.19 493 ASP A O 1
ATOM 3981 N N . LEU A 1 494 ? 24.260 -0.539 -11.670 1.00 83.94 494 LEU A N 1
ATOM 3982 C CA . LEU A 1 494 ? 23.052 -1.270 -12.069 1.00 83.94 494 LEU A CA 1
ATOM 3983 C C . LEU A 1 494 ? 21.814 -0.368 -12.139 1.00 83.94 494 LEU A C 1
ATOM 3985 O O . LEU A 1 494 ? 20.985 -0.550 -13.029 1.00 83.94 494 LEU A O 1
ATOM 3989 N N . GLN A 1 495 ? 21.691 0.592 -11.223 1.00 84.75 495 GLN A N 1
ATOM 3990 C CA . GLN A 1 495 ? 20.611 1.582 -11.233 1.00 84.75 495 GLN A CA 1
ATOM 3991 C C . GLN A 1 495 ? 20.769 2.566 -12.397 1.00 84.75 495 GLN A C 1
ATOM 3993 O O . GLN A 1 495 ? 19.808 2.828 -13.111 1.00 84.75 495 GLN A O 1
ATOM 3998 N N . ALA A 1 496 ? 21.989 3.044 -12.654 1.00 78.62 496 ALA A N 1
ATOM 3999 C CA . ALA A 1 496 ? 22.284 3.975 -13.742 1.00 78.62 496 ALA A CA 1
ATOM 4000 C C . ALA A 1 496 ? 22.036 3.383 -15.140 1.00 78.62 496 ALA A C 1
ATOM 4002 O O . ALA A 1 496 ? 21.801 4.131 -16.087 1.00 78.62 496 ALA A O 1
ATOM 4003 N N . ARG A 1 497 ? 22.073 2.051 -15.282 1.00 76.75 497 ARG A N 1
ATOM 4004 C CA . ARG A 1 497 ? 21.707 1.347 -16.524 1.00 76.75 497 ARG A CA 1
ATOM 4005 C C . ARG A 1 497 ? 20.203 1.386 -16.827 1.00 76.75 497 ARG A C 1
ATOM 4007 O O . ARG A 1 497 ? 19.828 1.056 -17.951 1.00 76.75 497 ARG A O 1
ATOM 4014 N N . ASP A 1 498 ? 19.353 1.753 -15.866 1.00 79.44 498 ASP A N 1
ATOM 4015 C CA . ASP A 1 498 ? 17.948 2.099 -16.114 1.00 79.44 498 ASP A CA 1
ATOM 4016 C C . ASP A 1 498 ? 17.823 3.624 -16.251 1.00 79.44 498 ASP A C 1
ATOM 4018 O O . ASP A 1 498 ? 17.458 4.332 -15.312 1.00 79.44 498 ASP A O 1
ATOM 4022 N N . GLY A 1 499 ? 18.169 4.155 -17.429 1.00 71.50 499 GLY A N 1
ATOM 4023 C CA . GLY A 1 499 ? 18.197 5.602 -17.659 1.00 71.50 499 GLY A CA 1
ATOM 4024 C C . GLY A 1 499 ? 16.848 6.290 -17.423 1.00 71.50 499 GLY A C 1
ATOM 4025 O O . GLY A 1 499 ? 16.808 7.445 -17.000 1.00 71.50 499 GLY A O 1
ATOM 4026 N N . ASN A 1 500 ? 15.736 5.563 -17.574 1.00 84.44 500 ASN A N 1
ATOM 4027 C CA . ASN A 1 500 ? 14.397 6.082 -17.293 1.00 84.44 500 ASN A CA 1
ATOM 4028 C C . ASN A 1 500 ? 14.193 6.408 -15.805 1.00 84.44 500 ASN A C 1
ATOM 4030 O O . ASN A 1 500 ? 13.537 7.403 -15.493 1.00 84.44 500 ASN A O 1
ATOM 4034 N N . LEU A 1 501 ? 14.772 5.611 -14.897 1.00 89.56 501 LEU A N 1
ATOM 4035 C CA . LEU A 1 501 ? 14.695 5.841 -13.450 1.00 89.56 501 LEU A CA 1
ATOM 4036 C C . LEU A 1 501 ? 15.331 7.185 -13.072 1.00 89.56 501 LEU A C 1
ATOM 4038 O O . LEU A 1 501 ? 14.700 8.005 -12.405 1.00 89.56 501 LEU A O 1
ATOM 4042 N N . ARG A 1 502 ? 16.527 7.461 -13.603 1.00 87.88 502 ARG A N 1
ATOM 4043 C CA . ARG A 1 502 ? 17.246 8.724 -13.377 1.00 87.88 502 ARG A CA 1
ATOM 4044 C C . ARG A 1 502 ? 16.501 9.937 -13.941 1.00 87.88 502 ARG A C 1
ATOM 4046 O O . ARG A 1 502 ? 16.487 11.001 -13.314 1.00 87.88 502 ARG A O 1
ATOM 4053 N N . VAL A 1 503 ? 15.895 9.801 -15.126 1.00 91.50 503 VAL A N 1
ATOM 4054 C CA . VAL A 1 503 ? 15.082 10.874 -15.724 1.00 91.50 503 VAL A CA 1
ATOM 4055 C C . VAL A 1 503 ? 13.872 11.175 -14.838 1.00 91.50 503 VAL A C 1
ATOM 4057 O O . VAL A 1 503 ? 13.605 12.346 -14.574 1.00 91.50 503 VAL A O 1
ATOM 4060 N N . LEU A 1 504 ? 13.189 10.148 -14.314 1.00 94.44 504 LEU A N 1
ATOM 4061 C CA . LEU A 1 504 ? 12.073 10.337 -13.384 1.00 94.44 504 LEU A CA 1
ATOM 4062 C C . LEU A 1 504 ? 12.502 11.035 -12.090 1.00 94.44 504 LEU A C 1
ATOM 4064 O O . LEU A 1 504 ? 11.843 11.989 -11.690 1.00 94.44 504 LEU A O 1
ATOM 4068 N N . GLU A 1 505 ? 13.586 10.597 -11.450 1.00 93.06 505 GLU A N 1
ATOM 4069 C CA . GLU A 1 505 ? 14.103 11.218 -10.218 1.00 93.06 505 GLU A CA 1
ATOM 4070 C C . GLU A 1 505 ? 14.373 12.710 -10.414 1.00 93.06 505 GLU A C 1
ATOM 4072 O O . GLU A 1 505 ? 13.820 13.550 -9.701 1.00 93.06 505 GLU A O 1
ATOM 4077 N N . THR A 1 506 ? 15.141 13.036 -11.456 1.00 93.00 506 THR A N 1
ATOM 4078 C CA . THR A 1 506 ? 15.483 14.421 -11.803 1.00 93.00 506 THR A CA 1
ATOM 4079 C C . THR A 1 506 ? 14.221 15.245 -12.075 1.00 93.00 506 THR A C 1
ATOM 4081 O O . THR A 1 506 ? 14.109 16.398 -11.658 1.00 93.00 506 THR A O 1
ATOM 4084 N N . PHE A 1 507 ? 13.241 14.661 -12.768 1.00 96.25 507 PHE A N 1
ATOM 4085 C CA . PHE A 1 507 ? 11.996 15.345 -13.097 1.00 96.25 507 PHE A CA 1
ATOM 4086 C C . PHE A 1 507 ? 11.116 15.595 -11.865 1.00 96.25 507 PHE A C 1
ATOM 4088 O O . PHE A 1 507 ? 10.584 16.692 -11.687 1.00 96.25 507 PHE A O 1
ATOM 4095 N N . VAL A 1 508 ? 10.998 14.609 -10.973 1.00 96.06 508 VAL A N 1
ATOM 4096 C CA . VAL A 1 508 ? 10.266 14.737 -9.704 1.00 96.06 508 VAL A CA 1
ATOM 4097 C C . VAL A 1 508 ? 10.871 15.847 -8.840 1.00 96.06 508 VAL A C 1
ATOM 4099 O O . VAL A 1 508 ? 10.125 16.642 -8.265 1.00 96.06 508 VAL A O 1
ATOM 4102 N N . GLU A 1 509 ? 12.201 15.947 -8.779 1.00 94.75 509 GLU A N 1
ATOM 4103 C CA . GLU A 1 509 ? 12.899 17.034 -8.082 1.00 94.75 509 GLU A CA 1
ATOM 4104 C C . GLU A 1 509 ? 12.610 18.407 -8.699 1.00 94.75 509 GLU A C 1
ATOM 4106 O O . GLU A 1 509 ? 12.312 19.349 -7.963 1.00 94.75 509 GLU A O 1
ATOM 4111 N N . LYS A 1 510 ? 12.618 18.531 -10.035 1.00 95.31 510 LYS A N 1
ATOM 4112 C CA . LYS A 1 510 ? 12.260 19.783 -10.729 1.00 95.31 510 LYS A CA 1
ATOM 4113 C C . LYS A 1 510 ? 10.846 20.255 -10.370 1.00 95.31 510 LYS A C 1
ATOM 4115 O O . LYS A 1 510 ? 10.653 21.425 -10.029 1.00 95.31 510 LYS A O 1
ATOM 4120 N N . VAL A 1 511 ? 9.856 19.358 -10.426 1.00 95.50 511 VAL A N 1
ATOM 4121 C CA . VAL A 1 511 ? 8.455 19.693 -10.108 1.00 95.50 511 VAL A CA 1
ATOM 4122 C C . VAL A 1 511 ? 8.304 20.052 -8.628 1.00 95.50 511 VAL A C 1
ATOM 4124 O O . VAL A 1 511 ? 7.646 21.036 -8.287 1.00 95.50 511 VAL A O 1
ATOM 4127 N N . GLU A 1 512 ? 8.937 19.301 -7.727 1.00 93.38 512 GLU A N 1
ATOM 4128 C CA . GLU A 1 512 ? 8.889 19.602 -6.296 1.00 93.38 512 GLU A CA 1
ATOM 4129 C C . GLU A 1 512 ? 9.565 20.940 -5.964 1.00 93.38 512 GLU A C 1
ATOM 4131 O O . GLU A 1 512 ? 9.017 21.714 -5.173 1.00 93.38 512 GLU A O 1
ATOM 4136 N N . LEU A 1 513 ? 10.712 21.248 -6.576 1.00 93.38 513 LEU A N 1
ATOM 4137 C CA . LEU A 1 513 ? 11.404 22.525 -6.400 1.00 93.38 513 LEU A CA 1
ATOM 4138 C C . LEU A 1 513 ? 10.502 23.692 -6.815 1.00 93.38 513 LEU A C 1
ATOM 4140 O O . LEU A 1 513 ? 10.347 24.650 -6.054 1.00 93.38 513 LEU A O 1
ATOM 4144 N N . PHE A 1 514 ? 9.842 23.579 -7.972 1.00 94.06 514 PHE A N 1
ATOM 4145 C CA . PHE A 1 514 ? 8.876 24.570 -8.449 1.00 94.06 514 PHE A CA 1
ATOM 4146 C C . PHE A 1 514 ? 7.732 24.806 -7.449 1.00 94.06 514 PHE A C 1
ATOM 4148 O O . PHE A 1 514 ? 7.403 25.955 -7.136 1.00 94.06 514 PHE A O 1
ATOM 4155 N N . LEU A 1 515 ? 7.150 23.729 -6.909 1.00 91.06 515 LEU A N 1
ATOM 4156 C CA . LEU A 1 515 ? 6.065 23.811 -5.924 1.00 91.06 515 LEU A CA 1
ATOM 4157 C C . LEU A 1 515 ? 6.546 24.326 -4.562 1.00 91.06 515 LEU A C 1
ATOM 4159 O O . LEU A 1 515 ? 5.780 24.957 -3.833 1.00 91.06 515 LEU A O 1
ATOM 4163 N N . SER A 1 516 ? 7.795 24.052 -4.188 1.00 87.94 516 SER A N 1
ATOM 4164 C CA . SER A 1 516 ? 8.389 24.485 -2.915 1.00 87.94 516 SER A CA 1
ATOM 4165 C C . SER A 1 516 ? 8.750 25.970 -2.921 1.00 87.94 516 SER A C 1
ATOM 4167 O O . SER A 1 516 ? 8.645 26.637 -1.897 1.00 87.94 516 SER A O 1
ATOM 4169 N N . GLN A 1 517 ? 9.089 26.537 -4.080 1.00 89.81 517 GLN A N 1
ATOM 4170 C CA . GLN A 1 517 ? 9.287 27.983 -4.236 1.00 89.81 517 GLN A CA 1
ATOM 4171 C C . GLN A 1 517 ? 7.976 28.786 -4.144 1.00 89.81 517 GLN A C 1
ATOM 4173 O O . GLN A 1 517 ? 8.007 30.001 -3.960 1.00 89.81 517 GLN A O 1
ATOM 4178 N N . ARG A 1 518 ? 6.817 28.120 -4.239 1.00 89.00 518 ARG A N 1
ATOM 4179 C CA . ARG A 1 518 ? 5.473 28.726 -4.247 1.00 89.00 518 ARG A CA 1
ATOM 4180 C C . ARG A 1 518 ? 4.645 28.392 -3.010 1.00 89.00 518 ARG A C 1
ATOM 4182 O O . ARG A 1 518 ? 3.424 28.312 -3.079 1.00 89.00 518 ARG A O 1
ATOM 4189 N N . LEU A 1 519 ? 5.285 28.250 -1.851 1.00 79.06 519 LEU A N 1
ATOM 4190 C CA . LEU A 1 519 ? 4.580 28.029 -0.579 1.00 79.06 519 LEU A CA 1
ATOM 4191 C C . LEU A 1 519 ? 3.539 29.120 -0.266 1.00 79.06 519 LEU A C 1
ATOM 4193 O O . LEU A 1 519 ? 2.513 28.823 0.337 1.00 79.06 519 LEU A O 1
ATOM 4197 N N . ALA A 1 520 ? 3.764 30.361 -0.717 1.00 77.00 520 ALA A N 1
ATOM 4198 C CA . ALA A 1 520 ? 2.804 31.460 -0.574 1.00 77.00 520 ALA A CA 1
ATOM 4199 C C . ALA A 1 520 ? 1.503 31.259 -1.381 1.00 77.00 520 ALA A C 1
ATOM 4201 O O . ALA A 1 520 ? 0.501 31.901 -1.085 1.00 77.00 520 ALA A O 1
ATOM 4202 N N . GLU A 1 521 ? 1.504 30.366 -2.374 1.00 80.88 521 GLU A N 1
ATOM 4203 C CA . GLU A 1 521 ? 0.338 29.985 -3.181 1.00 80.88 521 GLU A CA 1
ATOM 4204 C C . GLU A 1 521 ? -0.314 28.686 -2.663 1.00 80.88 521 GLU A C 1
ATOM 4206 O O . GLU A 1 521 ? -0.960 27.959 -3.421 1.00 80.88 521 GLU A O 1
ATOM 4211 N N . SER A 1 522 ? -0.136 28.361 -1.377 1.00 76.75 522 SER A N 1
ATOM 4212 C CA . SER A 1 522 ? -0.792 27.213 -0.743 1.00 76.75 522 SER A CA 1
ATOM 4213 C C . SER A 1 522 ? -2.313 27.272 -0.938 1.00 76.75 522 SER A C 1
ATOM 4215 O O . SER A 1 522 ? -2.932 28.335 -0.871 1.00 76.75 522 SER A O 1
ATOM 4217 N N . GLY A 1 523 ? -2.918 26.124 -1.246 1.00 80.12 523 GLY A N 1
ATOM 4218 C CA . GLY A 1 523 ? -4.339 26.022 -1.595 1.00 80.12 523 GLY A CA 1
ATOM 4219 C C . GLY A 1 523 ? -4.697 26.372 -3.047 1.00 80.12 523 GLY A C 1
ATOM 4220 O O . GLY A 1 523 ? -5.830 26.120 -3.457 1.00 80.12 523 GLY A O 1
ATOM 4221 N N . ARG A 1 524 ? -3.761 26.879 -3.865 1.00 85.75 524 ARG A N 1
ATOM 4222 C CA . ARG A 1 524 ? -3.991 27.087 -5.306 1.00 85.75 524 ARG A CA 1
ATOM 4223 C C . ARG A 1 524 ? -4.183 25.750 -6.027 1.00 85.75 524 ARG A C 1
ATOM 4225 O O . ARG A 1 524 ? -3.409 24.818 -5.814 1.00 85.75 524 ARG A O 1
ATOM 4232 N N . THR A 1 525 ? -5.194 25.656 -6.890 1.00 85.81 525 THR A N 1
ATOM 4233 C CA . THR A 1 525 ? -5.456 24.479 -7.733 1.00 85.81 525 THR A CA 1
ATOM 4234 C C . THR A 1 525 ? -4.530 24.427 -8.948 1.00 85.81 525 THR A C 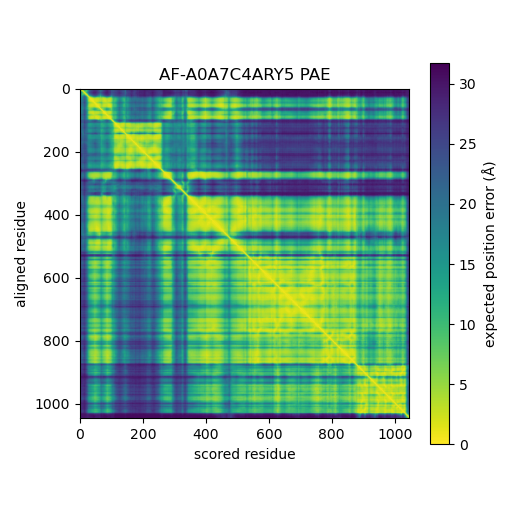1
ATOM 4236 O O . THR A 1 525 ? -4.111 25.465 -9.461 1.00 85.81 525 THR A O 1
ATOM 4239 N N . VAL A 1 526 ? -4.234 23.212 -9.432 1.00 84.00 526 VAL A N 1
ATOM 4240 C CA . VAL A 1 526 ? -3.391 22.994 -10.627 1.00 84.00 526 VAL A CA 1
ATOM 4241 C C . VAL A 1 526 ? -3.953 23.682 -11.868 1.00 84.00 526 VAL A C 1
ATOM 4243 O O . VAL A 1 526 ? -3.201 24.291 -12.621 1.00 84.00 526 VAL A O 1
ATOM 4246 N N . VAL A 1 527 ? -5.272 23.629 -12.062 1.00 79.19 527 VAL A N 1
ATOM 4247 C CA . VAL A 1 527 ? -5.960 24.320 -13.157 1.00 79.19 527 VAL A CA 1
ATOM 4248 C C . VAL A 1 527 ? -6.828 25.430 -12.572 1.00 79.19 527 VAL A C 1
ATOM 4250 O O . VAL A 1 527 ? -7.597 25.201 -11.635 1.00 79.19 527 VAL A O 1
ATOM 4253 N N . SER A 1 528 ? -6.707 26.641 -13.114 1.00 56.78 528 SER A N 1
ATOM 4254 C CA . SER A 1 528 ? -7.592 27.762 -12.796 1.00 56.78 528 SER A CA 1
ATOM 4255 C C . SER A 1 528 ? -8.821 27.718 -13.706 1.00 56.78 528 SER A C 1
ATOM 4257 O O . SER A 1 528 ? -8.721 28.009 -14.895 1.00 56.78 528 SER A O 1
ATOM 4259 N N . GLY A 1 529 ? -9.978 27.362 -13.152 1.00 54.59 529 GLY A N 1
ATOM 4260 C CA . GLY A 1 529 ? -11.273 27.382 -13.838 1.00 54.59 529 GLY A CA 1
ATOM 4261 C C . GLY A 1 529 ? -12.438 27.256 -12.848 1.00 54.59 529 GLY A C 1
ATOM 4262 O O . GLY A 1 529 ? -12.189 26.976 -11.671 1.00 54.59 529 GLY A O 1
ATOM 4263 N N . PRO A 1 530 ? -13.699 27.478 -13.278 1.00 46.81 530 PRO A N 1
ATOM 4264 C CA . PRO A 1 530 ? -14.857 27.102 -12.466 1.00 46.81 530 PRO A CA 1
ATOM 4265 C C . PRO A 1 530 ? -14.699 25.630 -12.080 1.00 46.81 530 PRO A C 1
ATOM 4267 O O . PRO A 1 530 ? -14.215 24.850 -12.901 1.00 46.81 530 PRO A O 1
ATOM 4270 N N . ALA A 1 531 ? -15.027 25.289 -10.827 1.00 52.19 531 ALA A N 1
ATOM 4271 C CA . ALA A 1 531 ? -14.884 23.938 -10.291 1.00 52.19 531 ALA A CA 1
ATOM 4272 C C . ALA A 1 531 ? -15.266 22.916 -11.368 1.00 52.19 531 ALA A C 1
ATOM 4274 O O . ALA A 1 531 ? -16.353 23.025 -11.935 1.00 52.19 531 ALA A O 1
ATOM 4275 N N . SER A 1 532 ? -14.322 22.023 -11.694 1.00 50.97 532 SER A N 1
ATOM 4276 C CA . SER A 1 532 ? -14.481 20.920 -12.645 1.00 50.97 532 SER A CA 1
ATOM 4277 C C . SER A 1 532 ? -15.939 20.462 -12.656 1.00 50.97 532 SER A C 1
ATOM 4279 O O . SER A 1 532 ? -16.455 20.049 -11.619 1.00 50.97 532 SER A O 1
ATOM 4281 N N . ASN A 1 533 ? -16.617 20.600 -13.802 1.00 51.88 533 ASN A N 1
ATOM 4282 C CA . ASN A 1 533 ? -18.054 20.342 -13.982 1.00 51.88 533 ASN A CA 1
ATOM 4283 C C . ASN A 1 533 ? -18.381 18.831 -13.900 1.00 51.88 533 ASN A C 1
ATOM 4285 O O . ASN A 1 533 ? -19.301 18.340 -14.555 1.00 51.88 533 ASN A O 1
ATOM 4289 N N . GLN A 1 534 ? -17.566 18.069 -13.165 1.00 59.88 534 GLN A N 1
ATOM 4290 C CA . GLN A 1 534 ? -17.743 16.650 -12.949 1.00 59.88 534 GLN A CA 1
ATOM 4291 C C . GLN A 1 534 ? -18.992 16.412 -12.098 1.00 59.88 534 GLN A C 1
ATOM 4293 O O . GLN A 1 534 ? -19.209 17.110 -11.103 1.00 59.88 534 GLN A O 1
ATOM 4298 N N . PRO A 1 535 ? -19.794 15.396 -12.447 1.00 64.81 535 PRO A N 1
ATOM 4299 C CA . PRO A 1 535 ? -20.894 14.982 -11.600 1.00 64.81 535 PRO A CA 1
ATOM 4300 C C . PRO A 1 535 ? -20.340 14.542 -10.241 1.00 64.81 535 PRO A C 1
ATOM 4302 O O . PRO A 1 535 ? -19.362 13.793 -10.164 1.00 64.81 535 PRO A O 1
ATOM 4305 N N . LEU A 1 536 ? -20.968 15.021 -9.166 1.00 78.31 536 LEU A N 1
ATOM 4306 C CA . LEU A 1 536 ? -20.708 14.520 -7.820 1.00 78.31 536 LEU A CA 1
ATOM 4307 C C . LEU A 1 536 ? -21.031 13.027 -7.806 1.00 78.31 536 LEU A C 1
ATOM 4309 O O . LEU A 1 536 ? -22.100 12.621 -8.262 1.00 78.31 536 LEU A O 1
ATOM 4313 N N . ILE A 1 537 ? -20.123 12.217 -7.269 1.00 83.94 537 ILE A N 1
ATOM 4314 C CA . ILE A 1 537 ? -20.336 10.774 -7.147 1.00 83.94 537 ILE A CA 1
ATOM 4315 C C . ILE A 1 537 ? -20.599 10.508 -5.669 1.00 83.94 537 ILE A C 1
ATOM 4317 O O . ILE A 1 537 ? -19.646 10.310 -4.926 1.00 83.94 537 ILE A O 1
ATOM 4321 N N . PRO A 1 538 ? -21.851 10.550 -5.180 1.00 88.94 538 PRO A N 1
ATOM 4322 C CA . PRO A 1 538 ? -22.118 10.411 -3.750 1.00 88.94 538 PRO A CA 1
ATOM 4323 C C . PRO A 1 538 ? -21.781 9.011 -3.223 1.00 88.94 538 PRO A C 1
ATOM 4325 O O . PRO A 1 538 ? -21.295 8.891 -2.099 1.00 88.94 538 PRO A O 1
ATOM 4328 N N . PHE A 1 539 ? -21.991 7.973 -4.040 1.00 94.12 539 PHE A N 1
ATOM 4329 C CA . PHE A 1 539 ? -21.795 6.572 -3.673 1.00 94.12 539 PHE A CA 1
ATOM 4330 C C . PHE A 1 539 ? -20.973 5.837 -4.733 1.00 94.12 539 PHE A C 1
ATOM 4332 O O . PHE A 1 539 ? -21.183 6.043 -5.926 1.00 94.12 539 PHE A O 1
ATOM 4339 N N . HIS A 1 540 ? -20.079 4.949 -4.303 1.00 93.62 540 HIS A N 1
ATOM 4340 C CA . HIS A 1 540 ? -19.291 4.083 -5.184 1.00 93.62 540 HIS A CA 1
ATOM 4341 C C . HIS A 1 540 ? -19.313 2.635 -4.685 1.00 93.62 540 HIS A C 1
ATOM 4343 O O . HIS A 1 540 ? -19.069 2.390 -3.499 1.00 93.62 540 HIS A O 1
ATOM 4349 N N . PHE A 1 541 ? -19.570 1.681 -5.584 1.00 92.81 541 PHE A N 1
ATOM 4350 C CA . PHE A 1 541 ? -19.496 0.249 -5.299 1.00 92.81 541 PHE A CA 1
ATOM 4351 C C . PHE A 1 541 ? -18.286 -0.398 -5.985 1.00 92.81 541 PHE A C 1
ATOM 4353 O O . PHE A 1 541 ? -17.924 -0.024 -7.101 1.00 92.81 541 PHE A O 1
ATOM 4360 N N . PRO A 1 542 ? -17.690 -1.437 -5.372 1.00 84.25 542 PRO A N 1
ATOM 4361 C CA . PRO A 1 542 ? -16.687 -2.255 -6.042 1.00 84.25 542 PRO A CA 1
ATOM 4362 C C . PRO A 1 542 ? -17.241 -2.846 -7.346 1.00 84.25 542 PRO A C 1
ATOM 4364 O O . PRO A 1 542 ? -18.267 -3.525 -7.328 1.00 84.25 542 PRO A O 1
ATOM 4367 N N . GLY A 1 543 ? -16.544 -2.611 -8.460 1.00 76.88 543 GLY A N 1
ATOM 4368 C CA . GLY A 1 543 ? -16.941 -3.088 -9.791 1.00 76.88 543 GLY A CA 1
ATOM 4369 C C . GLY A 1 543 ? -17.606 -2.028 -10.673 1.00 76.88 543 GLY A C 1
ATOM 4370 O O . GLY A 1 543 ? -17.767 -2.276 -11.866 1.00 76.88 543 GLY A O 1
ATOM 4371 N N . ASP A 1 544 ? -17.942 -0.859 -10.119 1.00 78.69 544 ASP A N 1
ATOM 4372 C CA . ASP A 1 544 ? -18.218 0.342 -10.914 1.00 78.69 544 ASP A CA 1
ATOM 4373 C C . ASP A 1 544 ? -16.898 0.847 -11.567 1.00 78.69 544 ASP A C 1
ATOM 4375 O O . ASP A 1 544 ? -15.819 0.326 -11.263 1.00 78.69 544 ASP A O 1
ATOM 4379 N N . GLU A 1 545 ? -16.954 1.836 -12.473 1.00 78.12 545 GLU A N 1
ATOM 4380 C CA . GLU A 1 545 ? -15.754 2.383 -13.144 1.00 78.12 545 GLU A CA 1
ATOM 4381 C C . GLU A 1 545 ? -14.647 2.777 -12.145 1.00 78.12 545 GLU A C 1
ATOM 4383 O O . GLU A 1 545 ? -14.930 3.217 -11.030 1.00 78.12 545 GLU A O 1
ATOM 4388 N N . GLU A 1 546 ? -13.376 2.600 -12.528 1.00 74.81 546 GLU A N 1
ATOM 4389 C CA . GLU A 1 546 ? -12.223 2.826 -11.643 1.00 74.81 546 GLU A CA 1
ATOM 4390 C C . GLU A 1 546 ? -12.159 4.301 -11.204 1.00 74.81 546 GLU A C 1
ATOM 4392 O O . GLU A 1 546 ? -11.849 5.192 -11.994 1.00 74.81 546 GLU A O 1
ATOM 4397 N N . VAL A 1 547 ? -12.453 4.567 -9.925 1.00 83.62 547 VAL A N 1
ATOM 4398 C CA . VAL A 1 547 ? -12.427 5.917 -9.342 1.00 83.62 547 VAL A CA 1
ATOM 4399 C C . VAL A 1 547 ? -11.116 6.152 -8.588 1.00 83.62 547 VAL A C 1
ATOM 4401 O O . VAL A 1 547 ? -10.665 5.305 -7.814 1.00 83.62 547 VAL A O 1
ATOM 4404 N N . SER A 1 548 ? -10.535 7.346 -8.752 1.00 89.88 548 SER A N 1
ATOM 4405 C CA . SER A 1 548 ? -9.325 7.761 -8.032 1.00 89.88 548 SER A CA 1
ATOM 4406 C C . SER A 1 548 ? -9.463 7.580 -6.506 1.00 89.88 548 SER A C 1
ATOM 4408 O O . SER A 1 548 ? -10.472 7.996 -5.914 1.00 89.88 548 SER A O 1
ATOM 4410 N N . PRO A 1 549 ? -8.425 7.076 -5.807 1.00 92.19 549 PRO A N 1
ATOM 4411 C CA . PRO A 1 549 ? -8.414 7.015 -4.349 1.00 92.19 549 PRO A CA 1
ATOM 4412 C C . PRO A 1 549 ? -8.466 8.393 -3.675 1.00 92.19 549 PRO A C 1
ATOM 4414 O O . PRO A 1 549 ? -8.648 8.460 -2.460 1.00 92.19 549 PRO A O 1
ATOM 4417 N N . CYS A 1 550 ? -8.323 9.500 -4.412 1.00 91.50 550 CYS A N 1
ATOM 4418 C CA . CYS A 1 550 ? -8.616 10.840 -3.898 1.00 91.50 550 CYS A CA 1
ATOM 4419 C C . CYS A 1 550 ? -10.111 11.020 -3.563 1.00 91.50 550 CYS A C 1
ATOM 4421 O O . CYS A 1 550 ? -10.440 11.783 -2.652 1.00 91.50 550 CYS A O 1
ATOM 4423 N N . LYS A 1 551 ? -11.005 10.288 -4.250 1.00 90.69 551 LYS A N 1
ATOM 4424 C CA . LYS A 1 551 ? -12.460 10.298 -4.014 1.00 90.69 551 LYS A CA 1
ATOM 4425 C C . LYS A 1 551 ? -12.933 9.170 -3.101 1.00 90.69 551 LYS A C 1
ATOM 4427 O O . LYS A 1 551 ? -13.701 9.409 -2.171 1.00 90.69 551 LYS A O 1
ATOM 4432 N N . ILE A 1 552 ? -12.467 7.945 -3.347 1.00 92.88 552 ILE A N 1
ATOM 4433 C CA . ILE A 1 552 ? -12.928 6.743 -2.620 1.00 92.88 552 ILE A CA 1
ATOM 4434 C C . ILE A 1 552 ? -11.994 6.308 -1.491 1.00 92.88 552 ILE A C 1
ATOM 4436 O O . ILE A 1 552 ? -12.338 5.432 -0.698 1.00 92.88 552 ILE A O 1
ATOM 4440 N N . GLY A 1 553 ? -10.821 6.931 -1.384 1.00 92.88 553 GLY A N 1
ATOM 4441 C CA . GLY A 1 553 ? -9.863 6.630 -0.337 1.00 92.88 553 GLY A CA 1
ATOM 4442 C C . GLY A 1 553 ? -8.973 5.420 -0.613 1.00 92.88 553 GLY A C 1
ATOM 4443 O O . GLY A 1 553 ? -9.276 4.544 -1.425 1.00 92.88 553 GLY A O 1
ATOM 4444 N N . GLN A 1 554 ? -7.845 5.342 0.099 1.00 92.38 554 GLN A N 1
ATOM 4445 C CA . GLN A 1 554 ? -6.842 4.304 -0.146 1.00 92.38 554 GLN A CA 1
ATOM 4446 C C . GLN A 1 554 ? -7.353 2.903 0.209 1.00 92.38 554 GLN A C 1
ATOM 4448 O O . GLN A 1 554 ? -7.097 1.956 -0.536 1.00 92.38 554 GLN A O 1
ATOM 4453 N N . LYS A 1 555 ? -8.069 2.764 1.336 1.00 92.12 555 LYS A N 1
ATOM 4454 C CA . LYS A 1 555 ? -8.544 1.459 1.830 1.00 92.12 555 LYS A CA 1
ATOM 4455 C C . LYS A 1 555 ? -9.514 0.806 0.848 1.00 92.12 555 LYS A C 1
ATOM 4457 O O . LYS A 1 555 ? -9.313 -0.351 0.493 1.00 92.12 555 LYS A O 1
ATOM 4462 N N . ALA A 1 556 ? -10.516 1.555 0.386 1.00 93.31 556 ALA A N 1
ATOM 4463 C CA . ALA A 1 556 ? -11.491 1.056 -0.577 1.00 93.31 556 ALA A CA 1
ATOM 4464 C C . ALA A 1 556 ? -10.825 0.674 -1.905 1.00 93.31 556 ALA A C 1
ATOM 4466 O O . ALA A 1 556 ? -11.094 -0.403 -2.430 1.00 93.31 556 ALA A O 1
ATOM 4467 N N . SER A 1 557 ? -9.895 1.507 -2.392 1.00 92.69 557 SER A N 1
ATOM 4468 C CA . SER A 1 557 ? -9.198 1.234 -3.653 1.00 92.69 557 SER A CA 1
ATOM 4469 C C . SER A 1 557 ? -8.389 -0.070 -3.616 1.00 92.69 557 SER A C 1
ATOM 4471 O O . SER A 1 557 ? -8.391 -0.826 -4.578 1.00 92.69 557 SER A O 1
ATOM 4473 N N . LEU A 1 558 ? -7.750 -0.391 -2.483 1.00 92.56 558 LEU A N 1
ATOM 4474 C CA . LEU A 1 558 ? -6.991 -1.635 -2.334 1.00 92.56 558 LEU A CA 1
ATOM 4475 C C . LEU A 1 558 ? -7.900 -2.856 -2.161 1.00 92.56 558 LEU A C 1
ATOM 4477 O O . LEU A 1 558 ? -7.586 -3.925 -2.679 1.00 92.56 558 LEU A O 1
ATOM 4481 N N . LEU A 1 559 ? -9.027 -2.706 -1.457 1.00 91.12 559 LEU A N 1
ATOM 4482 C CA . LEU A 1 559 ? -10.002 -3.783 -1.261 1.00 91.12 559 LEU A CA 1
ATOM 4483 C C . LEU A 1 559 ? -10.632 -4.271 -2.569 1.00 91.12 559 LEU A C 1
ATOM 4485 O O . LEU A 1 559 ? -11.010 -5.436 -2.648 1.00 91.12 559 LEU A O 1
ATOM 4489 N N . HIS A 1 560 ? -10.672 -3.433 -3.609 1.00 85.50 560 HIS A N 1
ATOM 4490 C CA . HIS A 1 560 ? -11.099 -3.839 -4.951 1.00 85.50 560 HIS A CA 1
ATOM 4491 C C . HIS A 1 560 ? -10.275 -5.015 -5.515 1.00 85.50 560 HIS A C 1
ATOM 4493 O O . HIS A 1 560 ? -10.775 -5.802 -6.313 1.00 85.50 560 HIS A O 1
ATOM 4499 N N . PHE A 1 561 ? -9.021 -5.171 -5.078 1.00 85.62 561 PHE A N 1
ATOM 4500 C CA . PHE A 1 561 ? -8.129 -6.235 -5.545 1.00 85.62 561 PHE A CA 1
ATOM 4501 C C . PHE A 1 561 ? -8.216 -7.526 -4.720 1.00 85.62 561 PHE A C 1
ATOM 4503 O O . PHE A 1 561 ? -7.634 -8.534 -5.134 1.00 85.62 561 PHE A O 1
ATOM 4510 N N . ALA A 1 562 ? -8.918 -7.512 -3.579 1.00 86.69 562 ALA A N 1
ATOM 4511 C CA . ALA A 1 562 ? -9.050 -8.669 -2.701 1.00 86.69 562 ALA A CA 1
ATOM 4512 C C . ALA A 1 562 ? -10.290 -9.506 -3.023 1.00 86.69 562 ALA A C 1
ATOM 4514 O O . ALA A 1 562 ? -11.416 -9.010 -3.097 1.00 86.69 562 ALA A O 1
ATOM 4515 N N . GLU A 1 563 ? -10.076 -10.813 -3.115 1.00 89.88 563 GLU A N 1
ATOM 4516 C CA . GLU A 1 563 ? -11.149 -11.804 -3.120 1.00 89.88 563 GLU A CA 1
ATOM 4517 C C . GLU A 1 563 ? -11.722 -11.974 -1.705 1.00 89.88 563 GLU A C 1
ATOM 4519 O O . GLU A 1 563 ? -11.039 -11.718 -0.713 1.00 89.88 563 GLU A O 1
ATOM 4524 N N . ASN A 1 564 ? -12.980 -12.411 -1.608 1.00 92.50 564 ASN A N 1
ATOM 4525 C CA . ASN A 1 564 ? -13.695 -12.606 -0.340 1.00 92.50 564 ASN A CA 1
ATOM 4526 C C . ASN A 1 564 ? -13.737 -11.371 0.579 1.00 92.50 564 ASN A C 1
ATOM 4528 O O . ASN A 1 564 ? -13.763 -11.488 1.805 1.00 92.50 564 ASN A O 1
ATOM 4532 N N . THR A 1 565 ? -13.772 -10.171 0.010 1.00 94.44 565 THR A N 1
ATOM 4533 C CA . THR A 1 565 ? -14.063 -8.961 0.785 1.00 94.44 565 THR A CA 1
ATOM 4534 C C . THR A 1 565 ? -15.557 -8.935 1.139 1.00 94.44 565 THR A C 1
ATOM 4536 O O . THR A 1 565 ? -16.377 -9.088 0.227 1.00 94.44 565 THR A O 1
ATOM 4539 N N . PRO A 1 566 ? -15.956 -8.741 2.416 1.00 95.19 566 PRO A N 1
ATOM 4540 C CA . PRO A 1 566 ? -17.359 -8.515 2.757 1.00 95.19 566 PRO A CA 1
ATOM 4541 C C . PRO A 1 566 ? -17.920 -7.348 1.937 1.00 95.19 566 PRO A C 1
ATOM 4543 O O . PRO A 1 566 ? -17.214 -6.340 1.806 1.00 95.19 566 PRO A O 1
ATOM 4546 N N . PRO A 1 567 ? -19.150 -7.453 1.392 1.00 95.50 567 PRO A N 1
ATOM 4547 C CA . PRO A 1 567 ? -19.735 -6.406 0.565 1.00 95.50 567 PRO A CA 1
ATOM 4548 C C . PRO A 1 567 ? -19.631 -5.035 1.230 1.00 95.50 567 PRO A C 1
ATOM 4550 O O . PRO A 1 567 ? -19.840 -4.903 2.440 1.00 95.50 567 PRO A O 1
ATOM 4553 N N . PHE A 1 568 ? -19.315 -4.016 0.435 1.00 96.00 568 PHE A N 1
ATOM 4554 C CA . PHE A 1 568 ? -19.228 -2.642 0.906 1.00 96.00 568 PHE A CA 1
ATOM 4555 C C . PHE A 1 568 ? -19.591 -1.645 -0.193 1.00 96.00 568 PHE A C 1
ATOM 4557 O O . PHE A 1 568 ? -19.556 -1.972 -1.379 1.00 96.00 568 PHE A O 1
ATOM 4564 N N . PHE A 1 569 ? -19.888 -0.416 0.215 1.00 96.50 569 PHE A N 1
ATOM 4565 C CA . PHE A 1 569 ? -19.868 0.757 -0.655 1.00 96.50 569 PHE A CA 1
ATOM 4566 C C . PHE A 1 569 ? -19.195 1.926 0.059 1.00 96.50 569 PHE A C 1
ATOM 4568 O O . PHE A 1 569 ? -18.936 1.886 1.264 1.00 96.50 569 PHE A O 1
ATOM 4575 N N . VAL A 1 570 ? -18.884 2.967 -0.702 1.00 96.50 570 VAL A N 1
ATOM 4576 C CA . VAL A 1 570 ? -18.176 4.149 -0.218 1.00 96.50 570 VAL A CA 1
ATOM 4577 C C . VAL A 1 570 ? -19.046 5.379 -0.413 1.00 96.50 570 VAL A C 1
ATOM 4579 O O . VAL A 1 570 ? -19.495 5.632 -1.527 1.00 96.50 570 VAL A O 1
ATOM 4582 N N . ILE A 1 571 ? -19.235 6.160 0.649 1.00 96.25 571 ILE A N 1
ATOM 4583 C CA . ILE A 1 571 ? -19.641 7.564 0.555 1.00 96.25 571 ILE A CA 1
ATOM 4584 C C . ILE A 1 571 ? -18.370 8.369 0.299 1.00 96.25 571 ILE A C 1
ATOM 4586 O O . ILE A 1 571 ? -17.448 8.362 1.122 1.00 96.25 571 ILE A O 1
ATOM 4590 N N . THR A 1 572 ? -18.286 8.998 -0.868 1.00 94.00 572 THR A N 1
ATOM 4591 C CA . THR A 1 572 ? -17.038 9.605 -1.352 1.00 94.00 572 THR A CA 1
ATOM 4592 C C . THR A 1 572 ? -16.686 10.897 -0.610 1.00 94.00 572 THR A C 1
ATOM 4594 O O . THR A 1 572 ? -17.500 11.488 0.104 1.00 94.00 572 THR A O 1
ATOM 4597 N N . THR A 1 573 ? -15.454 11.374 -0.802 1.00 91.88 573 THR A N 1
ATOM 4598 C CA . THR A 1 573 ? -14.973 12.645 -0.231 1.00 91.88 573 THR A CA 1
ATOM 4599 C C . THR A 1 573 ? -15.735 13.880 -0.729 1.00 91.88 573 THR A C 1
ATOM 4601 O O . THR A 1 573 ? -15.646 14.937 -0.093 1.00 91.88 573 THR A O 1
ATOM 4604 N N . ASP A 1 574 ? -16.521 13.758 -1.804 1.00 87.00 574 ASP A N 1
ATOM 4605 C CA . ASP A 1 574 ? -17.392 14.820 -2.321 1.00 87.00 574 ASP A CA 1
ATOM 4606 C C . ASP A 1 574 ? -18.429 15.249 -1.269 1.00 87.00 574 ASP A C 1
ATOM 4608 O O . ASP A 1 574 ? -18.786 16.423 -1.177 1.00 87.00 574 ASP A O 1
ATOM 4612 N N . GLN A 1 575 ? -18.876 14.309 -0.429 1.00 88.62 575 GLN A N 1
ATOM 4613 C CA . GLN A 1 575 ? -19.880 14.560 0.606 1.00 88.62 575 GLN A CA 1
ATOM 4614 C C . GLN A 1 575 ? -19.278 15.073 1.922 1.00 88.62 575 GLN A C 1
ATOM 4616 O O . GLN A 1 575 ? -20.007 15.585 2.762 1.00 88.62 575 GLN A O 1
ATOM 4621 N N . ALA A 1 576 ? -17.957 15.001 2.108 1.00 83.75 576 ALA A N 1
ATOM 4622 C CA . ALA A 1 576 ? -17.310 15.289 3.393 1.00 83.75 576 ALA A CA 1
ATOM 4623 C C . ALA A 1 576 ? -17.420 16.754 3.873 1.00 83.75 576 ALA A C 1
ATOM 4625 O O . ALA A 1 576 ? -17.087 17.030 5.018 1.00 83.75 576 ALA A O 1
ATOM 4626 N N . VAL A 1 577 ? -17.891 17.683 3.032 1.00 81.75 577 VAL A N 1
ATOM 4627 C CA . VAL A 1 577 ? -18.204 19.071 3.439 1.00 81.75 577 VAL A CA 1
ATOM 4628 C C . VAL A 1 577 ? -19.554 19.240 4.106 1.00 81.75 577 VAL A C 1
ATOM 4630 O O . VAL A 1 577 ? -19.745 20.239 4.789 1.00 81.75 577 VAL A O 1
ATOM 4633 N N . LYS A 1 578 ? -20.494 18.325 3.866 1.00 86.06 578 LYS A N 1
ATOM 4634 C CA . LYS A 1 578 ? -21.867 18.513 4.320 1.00 86.06 578 LYS A CA 1
ATOM 4635 C C . LYS A 1 578 ? -21.997 18.147 5.799 1.00 86.06 578 LYS A C 1
ATOM 4637 O O . LYS A 1 578 ? -21.375 17.186 6.263 1.00 86.06 578 LYS A O 1
ATOM 4642 N N . SER A 1 579 ? -22.832 18.883 6.525 1.00 89.25 579 SER A N 1
ATOM 4643 C CA . SER A 1 579 ? -23.290 18.489 7.858 1.00 89.25 579 SER A CA 1
ATOM 4644 C C . SER A 1 579 ? -24.322 17.360 7.776 1.00 89.25 579 SER A C 1
ATOM 4646 O O . SER A 1 579 ? -24.852 17.040 6.706 1.00 89.25 579 SER A O 1
ATOM 4648 N N . TYR A 1 580 ? -24.644 16.764 8.926 1.00 90.31 580 TYR A N 1
ATOM 4649 C CA . TYR A 1 580 ? -25.745 15.809 9.014 1.00 90.31 580 TYR A CA 1
ATOM 4650 C C . TYR A 1 580 ? -27.064 16.423 8.527 1.00 90.31 580 TYR A C 1
ATOM 4652 O O . TYR A 1 580 ? -27.767 15.802 7.737 1.00 90.31 580 TYR A O 1
ATOM 4660 N N . GLU A 1 581 ? -27.391 17.643 8.957 1.00 92.38 581 GLU A N 1
ATOM 4661 C CA . GLU A 1 581 ? -28.627 18.339 8.592 1.00 92.38 581 GLU A CA 1
ATOM 4662 C C . GLU A 1 581 ? -28.717 18.582 7.084 1.00 92.38 581 GLU A C 1
ATOM 4664 O O . GLU A 1 581 ? -29.775 18.370 6.496 1.00 92.38 581 GLU A O 1
ATOM 4669 N N . GLU A 1 582 ? -27.609 18.969 6.449 1.00 91.56 582 GLU A N 1
ATOM 4670 C CA . GLU A 1 582 ? -27.548 19.181 5.001 1.00 91.56 582 GLU A CA 1
ATOM 4671 C C . GLU A 1 582 ? -27.758 17.873 4.229 1.00 91.56 582 GLU A C 1
ATOM 4673 O O . GLU A 1 582 ? -28.549 17.834 3.287 1.00 91.56 582 GLU A O 1
ATOM 4678 N N . MET A 1 583 ? -27.114 16.776 4.648 1.00 91.00 583 MET A N 1
ATOM 4679 C CA . MET A 1 583 ? -27.324 15.457 4.034 1.00 91.00 583 MET A CA 1
ATOM 4680 C C . MET A 1 583 ? -28.727 14.899 4.295 1.00 91.00 583 MET A C 1
ATOM 4682 O O . MET A 1 583 ? -29.301 14.232 3.437 1.00 91.00 583 MET A O 1
ATOM 4686 N N . ALA A 1 584 ? -29.289 15.150 5.478 1.00 89.69 584 ALA A N 1
ATOM 4687 C CA . ALA A 1 584 ? -30.615 14.677 5.862 1.00 89.69 584 ALA A CA 1
ATOM 4688 C C . ALA A 1 584 ? -31.752 15.477 5.195 1.00 89.69 584 ALA A C 1
ATOM 4690 O O . ALA A 1 584 ? -32.864 14.957 5.045 1.00 89.69 584 ALA A O 1
ATOM 4691 N N . ALA A 1 585 ? -31.489 16.726 4.799 1.00 92.81 585 ALA A N 1
ATOM 4692 C CA . ALA A 1 585 ? -32.404 17.556 4.017 1.00 92.81 585 ALA A CA 1
ATOM 4693 C C . ALA A 1 585 ? -32.349 17.249 2.507 1.00 92.81 585 ALA A C 1
ATOM 4695 O O . ALA A 1 585 ? -33.309 17.523 1.789 1.00 92.81 585 ALA A O 1
ATOM 4696 N N . ASP A 1 586 ? -31.252 16.662 2.026 1.00 92.50 586 ASP A N 1
ATOM 4697 C CA . ASP A 1 586 ? -31.057 16.259 0.632 1.00 92.50 586 ASP A CA 1
ATOM 4698 C C . ASP A 1 586 ? -31.822 14.954 0.323 1.00 92.50 586 ASP A C 1
ATOM 4700 O O . ASP A 1 586 ? -31.363 13.836 0.579 1.00 92.50 586 ASP A O 1
ATOM 4704 N N . GLU A 1 587 ? -33.040 15.089 -0.216 1.00 92.19 587 GLU A N 1
ATOM 4705 C CA . GLU A 1 587 ? -33.895 13.943 -0.549 1.00 92.19 587 GLU A CA 1
ATOM 4706 C C . GLU A 1 587 ? -33.266 12.993 -1.576 1.00 92.19 587 GLU A C 1
ATOM 4708 O O . GLU A 1 587 ? -33.497 11.781 -1.519 1.00 92.19 587 GLU A O 1
ATOM 4713 N N . GLU A 1 588 ? -32.497 13.519 -2.532 1.00 91.81 588 GLU A N 1
ATOM 4714 C CA . GLU A 1 588 ? -31.846 12.704 -3.555 1.00 91.81 588 GLU A CA 1
ATOM 4715 C C . GLU A 1 588 ? -30.743 11.854 -2.932 1.00 91.81 588 GLU A C 1
ATOM 4717 O O . GLU A 1 588 ? -30.717 10.636 -3.137 1.00 91.81 588 GLU A O 1
ATOM 4722 N N . PHE A 1 589 ? -29.909 12.463 -2.086 1.00 93.69 589 PHE A N 1
ATOM 4723 C CA . PHE A 1 589 ? -28.898 11.743 -1.323 1.00 93.69 589 PHE A CA 1
ATOM 4724 C C . PHE A 1 589 ? -29.521 10.667 -0.427 1.00 93.69 589 PHE A C 1
ATOM 4726 O O . PHE A 1 589 ? -29.057 9.527 -0.434 1.00 93.69 589 PHE A O 1
ATOM 4733 N N . ARG A 1 590 ? -30.609 10.972 0.295 1.00 94.06 590 ARG A N 1
ATOM 4734 C CA . ARG A 1 590 ? -31.296 9.990 1.157 1.00 94.06 590 ARG A CA 1
ATOM 4735 C C . ARG A 1 590 ? -31.875 8.816 0.381 1.00 94.06 590 ARG A C 1
ATOM 4737 O O . ARG A 1 590 ? -31.724 7.672 0.814 1.00 94.06 590 ARG A O 1
ATOM 4744 N N . ARG A 1 591 ? -32.512 9.071 -0.769 1.00 94.19 591 ARG A N 1
ATOM 4745 C CA . ARG A 1 591 ? -32.983 8.000 -1.663 1.00 94.19 591 ARG A CA 1
ATOM 4746 C C . ARG A 1 591 ? -31.813 7.165 -2.180 1.00 94.19 591 ARG A C 1
ATOM 4748 O O . ARG A 1 591 ? -31.906 5.939 -2.184 1.00 94.19 591 ARG A O 1
ATOM 4755 N N . GLY A 1 592 ? -30.710 7.812 -2.557 1.00 95.38 592 GLY A N 1
ATOM 4756 C CA . GLY A 1 592 ? -29.479 7.148 -2.977 1.00 95.38 592 GLY A CA 1
ATOM 4757 C C . GLY A 1 592 ? -28.873 6.269 -1.880 1.00 95.38 592 GLY A C 1
ATOM 4758 O O . GLY A 1 592 ? -28.536 5.120 -2.149 1.00 95.38 592 GLY A O 1
ATOM 4759 N N . LEU A 1 593 ? -28.823 6.751 -0.633 1.00 95.88 593 LEU A N 1
ATOM 4760 C CA . LEU A 1 593 ? -28.326 5.992 0.517 1.00 95.88 593 LEU A CA 1
ATOM 4761 C C . LEU A 1 593 ? -29.211 4.775 0.813 1.00 95.88 593 LEU A C 1
ATOM 4763 O O . LEU A 1 593 ? -28.697 3.676 1.013 1.00 95.88 593 LEU A O 1
ATOM 4767 N N . ALA A 1 594 ? -30.537 4.943 0.797 1.00 95.81 594 ALA A N 1
ATOM 4768 C CA . ALA A 1 594 ? -31.474 3.835 0.974 1.00 95.81 594 ALA A CA 1
ATOM 4769 C C . ALA A 1 594 ? -31.311 2.773 -0.128 1.00 95.81 594 ALA A C 1
ATOM 4771 O O . ALA A 1 594 ? -31.261 1.578 0.163 1.00 95.81 594 ALA A O 1
ATOM 4772 N N . HIS A 1 595 ? -31.159 3.200 -1.387 1.00 96.06 595 HIS A N 1
ATOM 4773 C CA . HIS A 1 595 ? -30.898 2.297 -2.507 1.00 96.06 595 HIS A CA 1
ATOM 4774 C C . HIS A 1 595 ? -29.540 1.591 -2.383 1.00 96.06 595 HIS A C 1
ATOM 4776 O O . HIS A 1 595 ? -29.443 0.390 -2.637 1.00 96.06 595 HIS A O 1
ATOM 4782 N N . ALA A 1 596 ? -28.498 2.308 -1.955 1.00 96.69 596 ALA A N 1
ATOM 4783 C CA . ALA A 1 596 ? -27.180 1.736 -1.718 1.00 96.69 596 ALA A CA 1
ATOM 4784 C C . ALA A 1 596 ? -27.226 0.656 -0.623 1.00 96.69 596 ALA A C 1
ATOM 4786 O O . ALA A 1 596 ? -26.660 -0.423 -0.802 1.00 96.69 596 ALA A O 1
ATOM 4787 N N . MET A 1 597 ? -27.961 0.900 0.467 1.00 96.50 597 MET A N 1
ATOM 4788 C CA . MET A 1 597 ? -28.175 -0.090 1.526 1.00 96.50 597 MET A CA 1
ATOM 4789 C C . MET A 1 597 ? -28.984 -1.304 1.055 1.00 96.50 597 MET A C 1
ATOM 4791 O O . MET A 1 597 ? -28.643 -2.424 1.430 1.00 96.50 597 MET A O 1
ATOM 4795 N N . ASP A 1 598 ? -30.002 -1.123 0.207 1.00 95.44 598 ASP A N 1
ATOM 4796 C CA . ASP A 1 598 ? -30.742 -2.242 -0.397 1.00 95.44 598 ASP A CA 1
ATOM 4797 C C . ASP A 1 598 ? -29.842 -3.082 -1.318 1.00 95.44 598 ASP A C 1
ATOM 4799 O O . ASP A 1 598 ? -29.788 -4.306 -1.188 1.00 95.44 598 ASP A O 1
ATOM 4803 N N . ARG A 1 599 ? -29.058 -2.438 -2.200 1.00 95.94 599 ARG A N 1
ATOM 4804 C CA . ARG A 1 599 ? -28.070 -3.117 -3.060 1.00 95.94 599 ARG A CA 1
ATOM 4805 C C . ARG A 1 599 ? -27.066 -3.903 -2.218 1.00 95.94 599 ARG A C 1
ATOM 4807 O O . ARG A 1 599 ? -26.823 -5.076 -2.502 1.00 95.94 599 ARG A O 1
ATOM 4814 N N . LEU A 1 600 ? -26.527 -3.285 -1.167 1.00 95.88 600 LEU A N 1
ATOM 4815 C CA . LEU A 1 600 ? -25.597 -3.925 -0.240 1.00 95.88 600 LEU A CA 1
ATOM 4816 C C . LEU A 1 600 ? -26.239 -5.131 0.465 1.00 95.88 600 LEU A C 1
ATOM 4818 O O . LEU A 1 600 ? -25.630 -6.199 0.533 1.00 95.88 600 LEU A O 1
ATOM 4822 N N . GLY A 1 601 ? -27.483 -4.984 0.932 1.00 95.00 601 GLY A N 1
ATOM 4823 C CA . GLY A 1 601 ? -28.238 -6.049 1.589 1.00 95.00 601 GLY A CA 1
ATOM 4824 C C . GLY A 1 601 ? -28.513 -7.240 0.671 1.00 95.00 601 GLY A C 1
ATOM 4825 O O . GLY A 1 601 ? -28.322 -8.385 1.076 1.00 95.00 601 GLY A O 1
ATOM 4826 N N . ARG A 1 602 ? -28.842 -6.997 -0.606 1.00 94.88 602 ARG A N 1
ATOM 4827 C CA . ARG A 1 602 ? -28.991 -8.059 -1.621 1.00 94.88 602 ARG A CA 1
ATOM 4828 C C . ARG A 1 602 ? -27.682 -8.792 -1.907 1.00 94.88 602 ARG A C 1
ATOM 4830 O O . ARG A 1 602 ? -27.701 -10.009 -2.051 1.00 94.88 602 ARG A O 1
ATOM 4837 N N . MET A 1 603 ? -26.559 -8.072 -1.978 1.00 94.00 603 MET A N 1
ATOM 4838 C CA . MET A 1 603 ? -25.232 -8.680 -2.156 1.00 94.00 603 MET A CA 1
ATOM 4839 C C . MET A 1 603 ? -24.836 -9.548 -0.958 1.00 94.00 603 MET A C 1
ATOM 4841 O O . MET A 1 603 ? -24.180 -10.573 -1.132 1.00 94.00 603 MET A O 1
ATOM 4845 N N . TRP A 1 604 ? -25.221 -9.134 0.251 1.00 93.50 604 TRP A N 1
ATOM 4846 C CA . TRP A 1 604 ? -24.917 -9.861 1.481 1.00 93.50 604 TRP A CA 1
ATOM 4847 C C . TRP A 1 604 ? -25.915 -10.986 1.795 1.00 93.50 604 TRP A C 1
ATOM 4849 O O . TRP A 1 604 ? -25.565 -11.964 2.452 1.00 93.50 604 TRP A O 1
ATOM 4859 N N . GLY A 1 605 ? -27.154 -10.870 1.314 1.00 94.38 605 GLY A N 1
ATOM 4860 C CA . GLY A 1 605 ? -28.261 -11.768 1.642 1.00 94.38 605 GLY A CA 1
ATOM 4861 C C . GLY A 1 605 ? -28.885 -11.511 3.019 1.00 94.38 605 GLY A C 1
ATOM 4862 O O . GLY A 1 605 ? -29.624 -12.362 3.508 1.00 94.38 605 GLY A O 1
ATOM 4863 N N . ARG A 1 606 ? -28.582 -10.372 3.657 1.00 92.06 606 ARG A N 1
ATOM 4864 C CA . ARG A 1 606 ? -29.143 -9.917 4.944 1.00 92.06 606 ARG A CA 1
ATOM 4865 C C . ARG A 1 606 ? -29.342 -8.401 4.902 1.00 92.06 606 ARG A C 1
ATOM 4867 O O . ARG A 1 606 ? -28.550 -7.716 4.255 1.00 92.06 606 ARG A O 1
ATOM 4874 N N . PHE A 1 607 ? -30.334 -7.864 5.613 1.00 93.81 607 PHE A N 1
ATOM 4875 C CA . PHE A 1 607 ? -30.732 -6.453 5.494 1.00 93.81 607 PHE A CA 1
ATOM 4876 C C . PHE A 1 607 ? -30.579 -5.662 6.804 1.00 93.81 607 PHE A C 1
ATOM 4878 O O . PHE A 1 607 ? -30.652 -6.212 7.904 1.00 93.81 607 PHE A O 1
ATOM 4885 N N . LEU A 1 608 ? -30.346 -4.349 6.679 1.00 94.25 608 LEU A N 1
ATOM 4886 C CA . LEU A 1 608 ? -30.267 -3.427 7.8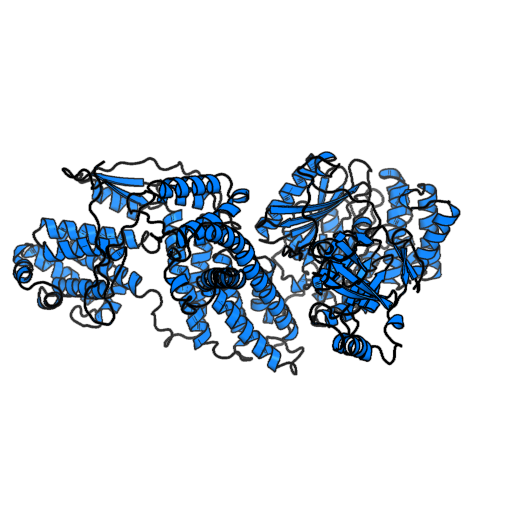17 1.00 94.25 608 LEU A CA 1
ATOM 4887 C C . LEU A 1 608 ? -31.633 -3.329 8.508 1.00 94.25 608 LEU A C 1
ATOM 4889 O O . LEU A 1 608 ? -32.622 -2.993 7.862 1.00 94.25 608 LEU A O 1
ATOM 4893 N N . GLY A 1 609 ? -31.667 -3.570 9.820 1.00 90.25 609 GLY A N 1
ATOM 4894 C CA . GLY A 1 609 ? -32.887 -3.463 10.627 1.00 90.25 609 GLY A CA 1
ATOM 4895 C C . GLY A 1 609 ? -33.892 -4.606 10.450 1.00 90.25 609 GLY A C 1
ATOM 4896 O O . GLY A 1 609 ? -34.973 -4.545 11.029 1.00 90.25 609 GLY A O 1
ATOM 4897 N N . ASP A 1 610 ? -33.551 -5.643 9.681 1.00 91.94 610 ASP A N 1
ATOM 4898 C CA . ASP A 1 610 ? -34.367 -6.851 9.553 1.00 91.94 610 ASP A CA 1
ATOM 4899 C C . ASP A 1 610 ? -34.233 -7.719 10.814 1.00 91.94 610 ASP A C 1
ATOM 4901 O O . ASP A 1 610 ? -33.137 -8.129 11.195 1.00 91.94 610 ASP A O 1
ATOM 4905 N N . VAL A 1 611 ? -35.355 -7.998 11.474 1.00 89.75 611 VAL A N 1
ATOM 4906 C CA . VAL A 1 611 ? -35.406 -8.796 12.706 1.00 89.75 611 VAL A CA 1
ATOM 4907 C C . VAL A 1 611 ? -35.250 -10.290 12.404 1.00 89.75 611 VAL A C 1
ATOM 4909 O O . VAL A 1 611 ? -34.620 -11.018 13.171 1.00 89.75 611 VAL A O 1
ATOM 4912 N N . ASP A 1 612 ? -35.755 -10.768 11.268 1.00 87.62 612 ASP A N 1
ATOM 4913 C CA . ASP A 1 612 ? -35.695 -12.184 10.901 1.00 87.62 612 ASP A CA 1
ATOM 4914 C C . ASP A 1 612 ? -34.327 -12.572 10.336 1.00 87.62 612 ASP A C 1
ATOM 4916 O O . ASP A 1 612 ? -33.896 -13.723 10.461 1.00 87.62 612 ASP A O 1
ATOM 4920 N N . ASN A 1 613 ? -33.597 -11.624 9.758 1.00 85.56 613 ASN A N 1
ATOM 4921 C CA . ASN A 1 613 ? -32.266 -11.873 9.218 1.00 85.56 613 ASN A CA 1
ATOM 4922 C C . ASN A 1 613 ? -31.350 -10.645 9.367 1.00 85.56 613 ASN A C 1
ATOM 4924 O O . ASN A 1 613 ? -31.014 -9.993 8.371 1.00 85.56 613 ASN A O 1
ATOM 4928 N N . PRO A 1 614 ? -30.928 -10.329 10.607 1.00 90.12 614 PRO A N 1
ATOM 4929 C CA . PRO A 1 614 ? -30.227 -9.087 10.897 1.00 90.12 614 PRO A CA 1
ATOM 4930 C C . PRO A 1 614 ? -28.869 -8.999 10.204 1.00 90.12 614 PRO A C 1
ATOM 4932 O O . PRO A 1 614 ? -28.021 -9.894 10.318 1.00 90.12 614 PRO A O 1
ATOM 4935 N N . ALA A 1 615 ? -28.640 -7.873 9.526 1.00 91.94 615 ALA A N 1
ATOM 4936 C CA . ALA A 1 615 ? -27.326 -7.448 9.067 1.00 91.94 615 ALA A CA 1
ATOM 4937 C C . ALA A 1 615 ? -26.806 -6.296 9.923 1.00 91.94 615 ALA A C 1
ATOM 4939 O O . ALA A 1 615 ? -27.482 -5.283 10.107 1.00 91.94 615 ALA A O 1
ATOM 4940 N N . LEU A 1 616 ? -25.569 -6.446 10.385 1.00 95.19 616 LEU A N 1
ATOM 4941 C CA . LEU A 1 616 ? -24.818 -5.388 11.038 1.00 95.19 616 LEU A CA 1
ATOM 4942 C C . LEU A 1 616 ? -23.715 -4.899 10.101 1.00 95.19 616 LEU A C 1
ATOM 4944 O O . LEU A 1 616 ? -23.182 -5.665 9.292 1.00 95.19 616 LEU A O 1
ATOM 4948 N N . PHE A 1 617 ? -23.365 -3.624 10.223 1.00 96.88 617 PHE A N 1
ATOM 4949 C CA . PHE A 1 617 ? -22.401 -2.963 9.349 1.00 96.88 617 PHE A CA 1
ATOM 4950 C C . PHE A 1 617 ? -21.322 -2.245 10.158 1.00 96.88 617 PHE A C 1
ATOM 4952 O O . PHE A 1 617 ? -21.514 -1.877 11.316 1.00 96.88 617 PHE A O 1
ATOM 4959 N N . SER A 1 618 ? -20.170 -2.046 9.533 1.00 95.88 618 SER A N 1
ATOM 4960 C CA . SER A 1 618 ? -19.136 -1.135 10.006 1.00 95.88 618 SER A CA 1
ATOM 4961 C C . SER A 1 618 ? -19.109 0.112 9.136 1.00 95.88 618 SER A C 1
ATOM 4963 O O . SER A 1 618 ? -19.314 0.034 7.924 1.00 95.88 618 SER A O 1
ATOM 4965 N N . VAL A 1 619 ? -18.830 1.252 9.759 1.00 96.69 619 VAL A N 1
ATOM 4966 C CA . VAL A 1 619 ? -18.598 2.533 9.095 1.00 96.69 619 VAL A CA 1
ATOM 4967 C C . VAL A 1 619 ? -17.165 2.944 9.399 1.00 96.69 619 VAL A C 1
ATOM 4969 O O . VAL A 1 619 ? -16.799 3.173 10.553 1.00 96.69 619 VAL A O 1
ATOM 4972 N N . ARG A 1 620 ? -16.322 2.963 8.364 1.00 93.44 620 ARG A N 1
ATOM 4973 C CA . ARG A 1 620 ? -14.865 3.093 8.497 1.00 93.44 620 ARG A CA 1
ATOM 4974 C C . ARG A 1 620 ? -14.341 4.248 7.661 1.00 93.44 620 ARG A C 1
ATOM 4976 O O . ARG A 1 620 ? -14.673 4.389 6.489 1.00 93.44 620 ARG A O 1
ATOM 4983 N N . SER A 1 621 ? -13.445 5.027 8.241 1.00 91.75 621 SER A N 1
ATOM 4984 C CA . SER A 1 621 ? -12.645 6.017 7.515 1.00 91.75 621 SER A CA 1
ATOM 4985 C C . SER A 1 621 ? -11.602 5.365 6.601 1.00 91.75 621 SER A C 1
ATOM 4987 O O . SER A 1 621 ? -11.148 4.236 6.839 1.00 91.75 621 SER A O 1
ATOM 4989 N N . GLY A 1 622 ? -11.138 6.098 5.585 1.00 87.38 622 GLY A N 1
ATOM 4990 C CA . GLY A 1 622 ? -10.179 5.560 4.622 1.00 87.38 622 GLY A CA 1
ATOM 4991 C C . GLY A 1 622 ? -9.502 6.582 3.718 1.00 87.38 622 GLY A C 1
ATOM 4992 O O . GLY A 1 622 ? -9.406 6.306 2.535 1.00 87.38 622 GLY A O 1
ATOM 4993 N N . ALA A 1 623 ? -9.032 7.723 4.231 1.00 89.44 623 ALA A N 1
ATOM 4994 C CA . ALA A 1 623 ? -8.410 8.797 3.438 1.00 89.44 623 ALA A CA 1
ATOM 4995 C C . ALA A 1 623 ? -7.337 8.344 2.413 1.00 89.44 623 ALA A C 1
ATOM 4997 O O . ALA A 1 623 ? -6.746 7.264 2.522 1.00 89.44 623 ALA A O 1
ATOM 4998 N N . ARG A 1 624 ? -7.055 9.204 1.417 1.00 90.94 624 ARG A N 1
ATOM 4999 C CA . ARG A 1 624 ? -6.047 8.963 0.360 1.00 90.94 624 ARG A CA 1
ATOM 5000 C C . ARG A 1 624 ? -4.659 8.643 0.918 1.00 90.94 624 ARG A C 1
ATOM 5002 O O . ARG A 1 624 ? -3.964 7.773 0.393 1.00 90.94 624 ARG A O 1
ATOM 5009 N N . ILE A 1 625 ? -4.263 9.348 1.975 1.00 87.44 625 ILE A N 1
ATOM 5010 C CA . ILE A 1 625 ? -3.009 9.131 2.696 1.00 87.44 625 ILE A CA 1
ATOM 5011 C C . ILE A 1 625 ? -3.354 8.509 4.046 1.00 87.44 625 ILE A C 1
ATOM 5013 O O . ILE A 1 625 ? -4.158 9.040 4.809 1.00 87.44 625 ILE A O 1
ATOM 5017 N N . SER A 1 626 ? -2.766 7.345 4.325 1.00 80.44 626 SER A N 1
ATOM 5018 C CA . SER A 1 626 ? -3.093 6.555 5.514 1.00 80.44 626 SER A CA 1
ATOM 5019 C C . SER A 1 626 ? -2.669 7.258 6.808 1.00 80.44 626 SER A C 1
ATOM 5021 O O . SER A 1 626 ? -1.502 7.623 6.965 1.00 80.44 626 SER A O 1
ATOM 5023 N N . MET A 1 627 ? -3.596 7.324 7.766 1.00 83.94 627 MET A N 1
ATOM 5024 C CA . MET A 1 627 ? -3.386 7.811 9.136 1.00 83.94 627 MET A CA 1
ATOM 5025 C C . MET A 1 627 ? -3.817 6.708 10.122 1.00 83.94 627 MET A C 1
ATOM 5027 O O . MET A 1 627 ? -4.989 6.634 10.497 1.00 83.94 627 MET A O 1
ATOM 5031 N N . PRO A 1 628 ? -2.924 5.754 10.445 1.00 75.62 628 PRO A N 1
ATOM 5032 C CA . PRO A 1 628 ? -3.272 4.588 11.256 1.00 75.62 628 PRO A CA 1
ATOM 5033 C C . PRO A 1 628 ? -3.702 4.989 12.670 1.00 75.62 628 PRO A C 1
ATOM 5035 O O . PRO A 1 628 ? -3.014 5.777 13.305 1.00 75.62 628 PRO A O 1
ATOM 5038 N N . GLY A 1 629 ? -4.823 4.447 13.152 1.00 75.50 629 GLY A N 1
ATOM 5039 C CA . GLY A 1 629 ? -5.312 4.675 14.516 1.00 75.50 629 GLY A CA 1
ATOM 5040 C C . GLY A 1 629 ? -5.786 6.097 14.834 1.00 75.50 629 GLY A C 1
ATOM 5041 O O . GLY A 1 629 ? -6.080 6.355 15.983 1.00 75.50 629 GLY A O 1
ATOM 5042 N N . MET A 1 630 ? -5.839 7.017 13.863 1.00 82.19 630 MET A N 1
ATOM 5043 C CA . MET A 1 630 ? -6.234 8.421 14.096 1.00 82.19 630 MET A CA 1
ATOM 5044 C C . MET A 1 630 ? -7.690 8.724 13.748 1.00 82.19 630 MET A C 1
ATOM 5046 O O . MET A 1 630 ? -8.162 9.836 13.958 1.00 82.19 630 MET A O 1
ATOM 5050 N N . MET A 1 631 ? -8.360 7.783 13.093 1.00 83.69 631 MET A N 1
ATOM 5051 C CA . MET A 1 631 ? -9.632 8.026 12.433 1.00 83.69 631 MET A CA 1
ATOM 5052 C C . MET A 1 631 ? -10.692 7.078 12.968 1.00 83.69 631 MET A C 1
ATOM 5054 O O . MET A 1 631 ? -10.421 5.894 13.179 1.00 83.69 631 MET A O 1
ATOM 5058 N N . ILE A 1 632 ? -11.916 7.588 13.082 1.00 88.12 632 ILE A N 1
ATOM 5059 C CA . ILE A 1 632 ? -13.039 6.863 13.673 1.00 88.12 632 ILE A CA 1
ATOM 5060 C C . ILE A 1 632 ? -13.375 5.606 12.855 1.00 88.12 632 ILE A C 1
ATOM 5062 O O . ILE A 1 632 ? -13.289 5.573 11.617 1.00 88.12 632 ILE A O 1
ATOM 5066 N N . THR A 1 633 ? -13.745 4.552 13.579 1.00 90.19 633 THR A N 1
ATOM 5067 C CA . THR A 1 633 ? -14.390 3.341 13.073 1.00 90.19 633 THR A CA 1
ATOM 5068 C C . THR A 1 633 ? -15.519 2.988 14.030 1.00 90.19 633 THR A C 1
ATOM 5070 O O . THR A 1 633 ? -15.275 2.859 15.222 1.00 90.19 633 THR A O 1
ATOM 5073 N N . ILE A 1 634 ? -16.729 2.820 13.502 1.00 94.44 634 ILE A N 1
ATOM 5074 C CA . ILE A 1 634 ? -17.903 2.398 14.274 1.00 94.44 634 ILE A CA 1
ATOM 5075 C C . ILE A 1 634 ? -18.332 1.036 13.738 1.00 94.44 634 ILE A C 1
ATOM 5077 O O . ILE A 1 634 ? -18.522 0.866 12.531 1.00 94.44 634 ILE A O 1
ATOM 5081 N N . THR A 1 635 ? -18.454 0.051 14.614 1.00 94.25 635 THR A N 1
ATOM 5082 C CA . THR A 1 635 ? -18.798 -1.336 14.302 1.00 94.25 635 THR A CA 1
ATOM 5083 C C . THR A 1 635 ? -20.193 -1.681 14.803 1.00 94.25 635 THR A C 1
ATOM 5085 O O . THR A 1 635 ? -20.758 -0.998 15.652 1.00 94.25 635 THR A O 1
ATOM 5088 N N . ASN A 1 636 ? -20.757 -2.775 14.285 1.00 94.75 636 ASN A N 1
ATOM 5089 C CA . ASN A 1 636 ? -22.058 -3.300 14.709 1.00 94.75 636 ASN A CA 1
ATOM 5090 C C . ASN A 1 636 ? -23.236 -2.316 14.520 1.00 94.75 636 ASN A C 1
ATOM 5092 O O . ASN A 1 636 ? -24.249 -2.423 15.207 1.00 94.75 636 ASN A O 1
ATOM 5096 N N . VAL A 1 637 ? -23.141 -1.384 13.565 1.00 96.44 637 VAL A N 1
ATOM 5097 C CA . VAL A 1 637 ? -24.229 -0.459 13.216 1.00 96.44 637 VAL A CA 1
ATOM 5098 C C . VAL A 1 637 ? -25.418 -1.258 12.683 1.00 96.44 637 VAL A C 1
ATOM 5100 O O . VAL A 1 637 ? -25.269 -2.037 11.741 1.00 96.44 637 VAL A O 1
ATOM 5103 N N . GLY A 1 638 ? -26.591 -1.069 13.291 1.00 94.19 638 GLY A N 1
ATOM 5104 C CA . GLY A 1 638 ? -27.805 -1.840 12.991 1.00 94.19 638 GLY A CA 1
ATOM 5105 C C . GLY A 1 638 ? -28.349 -2.663 14.164 1.00 94.19 638 GLY A C 1
ATOM 5106 O O . GLY A 1 638 ? -29.353 -3.347 13.998 1.00 94.19 638 GLY A O 1
ATOM 5107 N N . ILE A 1 639 ? -27.708 -2.613 15.338 1.00 95.19 639 ILE A N 1
ATOM 5108 C CA . ILE A 1 639 ? -28.148 -3.334 16.540 1.00 95.19 639 ILE A CA 1
ATOM 5109 C C . ILE A 1 639 ? -28.951 -2.431 17.491 1.00 95.19 639 ILE A C 1
ATOM 5111 O O . ILE A 1 639 ? -28.609 -1.272 17.720 1.00 95.19 639 ILE A O 1
ATOM 5115 N N . ASN A 1 640 ? -30.012 -2.982 18.074 1.00 94.88 640 ASN A N 1
ATOM 5116 C CA . ASN A 1 640 ? -30.768 -2.425 19.198 1.00 94.88 640 ASN A CA 1
ATOM 5117 C C . ASN A 1 640 ? -31.196 -3.576 20.132 1.00 94.88 640 ASN A C 1
ATOM 5119 O O . ASN A 1 640 ? -30.802 -4.718 19.901 1.00 94.88 640 ASN A O 1
ATOM 5123 N N . ASP A 1 641 ? -32.016 -3.300 21.149 1.00 94.25 641 ASP A N 1
ATOM 5124 C CA . ASP A 1 641 ? -32.497 -4.315 22.101 1.00 94.25 641 ASP A CA 1
ATOM 5125 C C . ASP A 1 641 ? -33.124 -5.534 21.400 1.00 94.25 641 ASP A C 1
ATOM 5127 O O . ASP A 1 641 ? -32.789 -6.672 21.722 1.00 94.25 641 ASP A O 1
ATOM 5131 N N . GLN A 1 642 ? -33.991 -5.303 20.407 1.00 94.38 642 GLN A N 1
ATOM 5132 C CA . GLN A 1 642 ? -34.690 -6.366 19.681 1.00 94.38 642 GLN A CA 1
ATOM 5133 C C . GLN A 1 642 ? -33.728 -7.212 18.840 1.00 94.38 642 GLN A C 1
ATOM 5135 O O . GLN A 1 642 ? -33.773 -8.439 18.888 1.00 94.38 642 GLN A O 1
ATOM 5140 N N . ILE A 1 643 ? -32.832 -6.567 18.088 1.00 95.00 643 ILE A N 1
ATOM 5141 C CA . ILE A 1 643 ? -31.837 -7.262 17.263 1.00 95.00 643 ILE A CA 1
ATOM 5142 C C . ILE A 1 643 ? -30.829 -8.016 18.143 1.00 95.00 643 ILE A C 1
ATOM 5144 O O . ILE A 1 643 ? -30.430 -9.126 17.795 1.00 95.00 643 ILE A O 1
ATOM 5148 N N . ALA A 1 644 ? -30.444 -7.459 19.295 1.00 94.88 644 ALA A N 1
ATOM 5149 C CA . ALA A 1 644 ? -29.571 -8.128 20.256 1.00 94.88 644 ALA A CA 1
ATOM 5150 C C . ALA A 1 644 ? -30.229 -9.388 20.836 1.00 94.88 644 ALA A C 1
ATOM 5152 O O . ALA A 1 644 ? -29.577 -10.427 20.906 1.00 94.88 644 ALA A O 1
ATOM 5153 N N . GLU A 1 645 ? -31.518 -9.335 21.185 1.00 94.81 645 GLU A N 1
ATOM 5154 C CA . GLU A 1 645 ? -32.262 -10.511 21.654 1.00 94.81 645 GLU A CA 1
ATOM 5155 C C . GLU A 1 645 ? -32.307 -11.599 20.567 1.00 94.81 645 GLU A C 1
ATOM 5157 O O . GLU A 1 645 ? -31.954 -12.747 20.829 1.00 94.81 645 GLU A O 1
ATOM 5162 N N . VAL A 1 646 ? -32.605 -11.245 19.311 1.00 93.75 646 VAL A N 1
ATOM 5163 C CA . VAL A 1 646 ? -32.625 -12.226 18.208 1.00 93.75 646 VAL A CA 1
ATOM 5164 C C . VAL A 1 646 ? -31.243 -12.822 17.926 1.00 93.75 646 VAL A C 1
ATOM 5166 O O . VAL A 1 646 ? -31.112 -14.024 17.680 1.00 93.75 646 VAL A O 1
ATOM 5169 N N . LEU A 1 647 ? -30.184 -12.010 17.956 1.00 92.50 647 LEU A N 1
ATOM 5170 C CA . LEU A 1 647 ? -28.814 -12.511 17.818 1.00 92.50 647 LEU A CA 1
ATOM 5171 C C . LEU A 1 647 ? -28.432 -13.431 18.986 1.00 92.50 647 LEU A C 1
ATOM 5173 O O . LEU A 1 647 ? -27.681 -14.390 18.777 1.00 92.50 647 LEU A O 1
ATOM 5177 N N . SER A 1 648 ? -28.967 -13.176 20.186 1.00 93.44 648 SER A N 1
ATOM 5178 C CA . SER A 1 648 ? -28.752 -14.024 21.361 1.00 93.44 648 SER A CA 1
ATOM 5179 C C . SER A 1 648 ? -29.283 -15.440 21.132 1.00 93.44 648 SER A C 1
ATOM 5181 O O . SER A 1 648 ? -28.589 -16.407 21.448 1.00 93.44 648 SER A O 1
ATOM 5183 N N . GLU A 1 649 ? -30.451 -15.556 20.491 1.00 91.31 649 GLU A N 1
ATOM 5184 C CA . GLU A 1 649 ? -31.105 -16.828 20.176 1.00 91.31 649 GLU A CA 1
ATOM 5185 C C . GLU A 1 649 ? -30.434 -17.557 19.005 1.00 91.31 649 GLU A C 1
ATOM 5187 O O . GLU A 1 649 ? -30.260 -18.775 19.041 1.00 91.31 649 GLU A O 1
ATOM 5192 N N . LYS A 1 650 ? -30.055 -16.824 17.948 1.00 87.44 650 LYS A N 1
ATOM 5193 C CA . LYS A 1 650 ? -29.546 -17.421 16.699 1.00 87.44 650 LYS A CA 1
ATOM 5194 C C . LYS A 1 650 ? -28.071 -17.783 16.731 1.00 87.44 650 LYS A C 1
ATOM 5196 O O . LYS A 1 650 ? -27.657 -18.713 16.041 1.00 87.44 650 LYS A O 1
ATOM 5201 N N . VAL A 1 651 ? -27.268 -16.997 17.440 1.00 85.94 651 VAL A N 1
ATOM 5202 C CA . VAL A 1 651 ? -25.803 -17.089 17.397 1.00 85.94 651 VAL A CA 1
ATOM 5203 C C . VAL A 1 651 ? -25.247 -17.415 18.772 1.00 85.94 651 VAL A C 1
ATOM 5205 O O . VAL A 1 651 ? -24.446 -18.336 18.909 1.00 85.94 651 VAL A O 1
ATOM 5208 N N . GLY A 1 652 ? -25.684 -16.674 19.785 1.00 89.38 652 GLY A N 1
ATOM 5209 C CA . GLY A 1 652 ? -25.270 -16.883 21.162 1.00 89.38 652 GLY A CA 1
ATOM 5210 C C . GLY A 1 652 ? -25.368 -15.607 21.985 1.00 89.38 652 GLY A C 1
ATOM 5211 O O . GLY A 1 652 ? -25.000 -14.518 21.539 1.00 89.38 652 GLY A O 1
ATOM 5212 N N . GLU A 1 653 ? -25.834 -15.754 23.220 1.00 92.56 653 GLU A N 1
ATOM 5213 C CA . GLU A 1 653 ? -26.153 -14.634 24.103 1.00 92.56 653 GLU A CA 1
ATOM 5214 C C . GLU A 1 653 ? -24.942 -13.754 24.426 1.00 92.56 653 GLU A C 1
ATOM 5216 O O . GLU A 1 653 ? -25.002 -12.533 24.282 1.00 92.56 653 GLU A O 1
ATOM 5221 N N . TRP A 1 654 ? -23.807 -14.361 24.779 1.00 90.31 654 TRP A N 1
ATOM 5222 C CA . TRP A 1 654 ? -22.588 -13.608 25.078 1.00 90.31 654 TRP A CA 1
ATOM 5223 C C . TRP A 1 654 ? -22.137 -12.749 23.886 1.00 90.31 654 TRP A C 1
ATOM 5225 O O . TRP A 1 654 ? -21.819 -11.573 24.053 1.00 90.31 654 TRP A O 1
ATOM 5235 N N . PHE A 1 655 ? -22.160 -13.322 22.678 1.00 89.12 655 PHE A N 1
ATOM 5236 C CA . PHE A 1 655 ? -21.769 -12.652 21.437 1.00 89.12 655 PHE A CA 1
ATOM 5237 C C . PHE A 1 655 ? -22.665 -11.448 21.130 1.00 89.12 655 PHE A C 1
ATOM 5239 O O . PHE A 1 655 ? -22.163 -10.365 20.820 1.00 89.12 655 PHE A O 1
ATOM 5246 N N . ALA A 1 656 ? -23.983 -11.628 21.239 1.00 93.44 656 ALA A N 1
ATOM 5247 C CA . ALA A 1 656 ? -24.953 -10.592 20.913 1.00 93.44 656 ALA A CA 1
ATOM 5248 C C . ALA A 1 656 ? -24.789 -9.357 21.806 1.00 93.44 656 ALA A C 1
ATOM 5250 O O . ALA A 1 656 ? -24.705 -8.233 21.306 1.00 93.44 656 ALA A O 1
ATOM 5251 N N . TYR A 1 657 ? -24.660 -9.561 23.120 1.00 94.75 657 TYR A N 1
ATOM 5252 C CA . TYR A 1 657 ? -24.480 -8.451 24.054 1.00 94.75 657 TYR A CA 1
ATOM 5253 C C . TYR A 1 657 ? -23.066 -7.865 24.038 1.00 94.75 657 TYR A C 1
ATOM 5255 O O . TYR A 1 657 ? -22.927 -6.671 24.303 1.00 94.75 657 TYR A O 1
ATOM 5263 N N . ASP A 1 658 ? -22.032 -8.631 23.659 1.00 90.81 658 ASP A N 1
ATOM 5264 C CA . ASP A 1 658 ? -20.701 -8.065 23.391 1.00 90.81 658 ASP A CA 1
ATOM 5265 C C . ASP A 1 658 ? -20.734 -7.115 22.184 1.00 90.81 658 ASP A C 1
ATOM 5267 O O . ASP A 1 658 ? -20.190 -6.012 22.253 1.00 90.81 658 ASP A O 1
ATOM 5271 N N . CYS A 1 659 ? -21.428 -7.494 21.104 1.00 92.31 659 CYS A N 1
ATOM 5272 C CA . CYS A 1 659 ? -21.646 -6.614 19.952 1.00 92.31 659 CYS A CA 1
ATOM 5273 C C . CYS A 1 659 ? -22.480 -5.387 20.339 1.00 92.31 659 CYS A C 1
ATOM 5275 O O . CYS A 1 659 ? -22.140 -4.269 19.949 1.00 92.31 659 CYS A O 1
ATOM 5277 N N . TYR A 1 660 ? -23.530 -5.577 21.148 1.00 95.62 660 TYR A N 1
ATOM 5278 C CA . TYR A 1 660 ? -24.409 -4.480 21.538 1.00 95.62 660 TYR A CA 1
ATOM 5279 C C . TYR A 1 660 ? -23.692 -3.437 22.400 1.00 95.62 660 TYR A C 1
ATOM 5281 O O . TYR A 1 660 ? -23.724 -2.251 22.075 1.00 95.62 660 TYR A O 1
ATOM 5289 N N . ARG A 1 661 ? -22.962 -3.857 23.446 1.00 94.12 661 ARG A N 1
ATOM 5290 C CA . ARG A 1 661 ? -22.200 -2.913 24.285 1.00 94.12 661 ARG A CA 1
ATOM 5291 C C . ARG A 1 661 ? -21.148 -2.139 23.484 1.00 94.12 661 ARG A C 1
ATOM 5293 O O . ARG A 1 661 ? -20.907 -0.976 23.786 1.00 94.12 661 ARG A O 1
ATOM 5300 N N . ARG A 1 662 ? -20.512 -2.777 22.490 1.00 91.88 662 ARG A N 1
ATOM 5301 C CA . ARG A 1 662 ? -19.468 -2.151 21.663 1.00 91.88 662 ARG A CA 1
ATOM 5302 C C . ARG A 1 662 ? -20.064 -1.064 20.800 1.00 91.88 662 ARG A C 1
ATOM 5304 O O . ARG A 1 662 ? -19.556 0.047 20.811 1.00 91.88 662 ARG A O 1
ATOM 5311 N N . PHE A 1 663 ? -21.179 -1.367 20.138 1.00 95.44 663 PHE A N 1
ATOM 5312 C CA . PHE A 1 663 ? -21.905 -0.367 19.375 1.00 95.44 663 PHE A CA 1
ATOM 5313 C C . PHE A 1 663 ? -22.330 0.814 20.259 1.00 95.44 663 PHE A C 1
ATOM 5315 O O . PHE A 1 663 ? -22.102 1.953 19.878 1.00 95.44 663 PHE A O 1
ATOM 5322 N N . LEU A 1 664 ? -22.886 0.564 21.453 1.00 96.38 664 LEU A N 1
ATOM 5323 C CA . LEU A 1 664 ? -23.297 1.634 22.375 1.00 96.38 664 LEU A CA 1
ATOM 5324 C C . LEU A 1 664 ? -22.133 2.553 22.765 1.00 96.38 664 LEU A C 1
ATOM 5326 O O . LEU A 1 664 ? -22.297 3.772 22.772 1.00 96.38 664 LEU A O 1
ATOM 5330 N N . GLN A 1 665 ? -20.973 1.965 23.063 1.00 94.38 665 GLN A N 1
ATOM 5331 C CA . GLN A 1 665 ? -19.751 2.701 23.366 1.00 94.38 665 GLN A CA 1
ATOM 5332 C C . GLN A 1 665 ? -19.279 3.515 22.153 1.00 94.38 665 GLN A C 1
ATOM 5334 O O . GLN A 1 665 ? -19.196 4.736 22.231 1.00 94.38 665 GLN A O 1
ATOM 5339 N N . GLU A 1 666 ? -19.034 2.860 21.017 1.00 94.19 666 GLU A N 1
ATOM 5340 C CA . GLU A 1 666 ? -18.477 3.491 19.813 1.00 94.19 666 GLU A CA 1
ATOM 5341 C C . GLU A 1 666 ? -19.411 4.569 19.241 1.00 94.19 666 GLU A C 1
ATOM 5343 O O . GLU A 1 666 ? -18.948 5.612 18.781 1.00 94.19 666 GLU A O 1
ATOM 5348 N N . PHE A 1 667 ? -20.729 4.351 19.298 1.00 95.44 667 PHE A N 1
ATOM 5349 C CA . PHE A 1 667 ? -21.742 5.323 18.888 1.00 95.44 667 PHE A CA 1
ATOM 5350 C C . PHE A 1 667 ? -21.791 6.526 19.834 1.00 95.44 667 PHE A C 1
ATOM 5352 O O . PHE A 1 667 ? -21.811 7.665 19.368 1.00 95.44 667 PHE A O 1
ATOM 5359 N N . GLY A 1 668 ? -21.768 6.291 21.150 1.00 95.31 668 GLY A N 1
ATOM 5360 C CA . GLY A 1 668 ? -21.734 7.353 22.156 1.00 95.31 668 GLY A CA 1
ATOM 5361 C C . GLY A 1 668 ? -20.482 8.225 22.047 1.00 95.31 668 GLY A C 1
ATOM 5362 O O . GLY A 1 668 ? -20.590 9.449 22.004 1.00 95.31 668 GLY A O 1
ATOM 5363 N N . GLU A 1 669 ? -19.312 7.596 21.934 1.00 92.44 669 GLU A N 1
ATOM 5364 C CA . GLU A 1 669 ? -18.022 8.276 21.779 1.00 92.44 669 GLU A CA 1
ATOM 5365 C C . GLU A 1 669 ? -17.973 9.071 20.465 1.00 92.44 669 GLU A C 1
ATOM 5367 O O . GLU A 1 669 ? -17.731 10.276 20.460 1.00 92.44 669 GLU A O 1
ATOM 5372 N N . SER A 1 670 ? -18.273 8.421 19.338 1.00 91.75 670 SER A N 1
ATOM 5373 C CA . SER A 1 670 ? -18.019 9.001 18.012 1.00 91.75 670 SER A CA 1
ATOM 5374 C C . SER A 1 670 ? -19.062 10.018 17.558 1.00 91.75 670 SER A C 1
ATOM 5376 O O . SER A 1 670 ? -18.727 10.948 16.829 1.00 91.75 670 SER A O 1
ATOM 5378 N N . VAL A 1 671 ? -20.336 9.823 17.917 1.00 93.19 671 VAL A N 1
ATOM 5379 C CA . VAL A 1 671 ? -21.446 10.667 17.432 1.00 93.19 671 VAL A CA 1
ATOM 5380 C C . VAL A 1 671 ? -21.843 11.720 18.464 1.00 93.19 671 VAL A C 1
ATOM 5382 O O . VAL A 1 671 ? -22.224 12.825 18.084 1.00 93.19 671 VAL A O 1
ATOM 5385 N N . PHE A 1 672 ? -21.747 11.398 19.757 1.00 93.31 672 PHE A N 1
ATOM 5386 C CA . PHE A 1 672 ? -22.181 12.283 20.843 1.00 93.31 672 PHE A CA 1
ATOM 5387 C C . PHE A 1 672 ? -21.028 12.843 21.686 1.00 93.31 672 PHE A C 1
ATOM 5389 O O . PHE A 1 672 ? -21.292 13.639 22.584 1.00 93.31 672 PHE A O 1
ATOM 5396 N N . GLY A 1 673 ? -19.772 12.479 21.394 1.00 90.56 673 GLY A N 1
ATOM 5397 C CA . GLY A 1 673 ? -18.599 13.017 22.087 1.00 90.56 673 GLY A CA 1
ATOM 5398 C C . GLY A 1 673 ? -18.523 12.610 23.558 1.00 90.56 673 GLY A C 1
ATOM 5399 O O . GLY A 1 673 ? -18.041 13.383 24.381 1.00 90.56 673 GLY A O 1
ATOM 5400 N N . ILE A 1 674 ? -19.058 11.438 23.909 1.00 93.50 674 ILE A N 1
ATOM 5401 C CA . ILE A 1 674 ? -18.940 10.900 25.268 1.00 93.50 674 ILE A CA 1
ATOM 5402 C C . ILE A 1 674 ? -17.503 10.428 25.488 1.00 93.50 674 ILE A C 1
ATOM 5404 O O . ILE A 1 674 ? -16.959 9.698 24.665 1.00 93.50 674 ILE A O 1
ATOM 5408 N N . GLU A 1 675 ? -16.905 10.815 26.611 1.00 88.44 675 GLU A N 1
ATOM 5409 C CA . GLU A 1 675 ? -15.541 10.417 26.964 1.00 88.44 675 GLU A CA 1
ATOM 5410 C C . GLU A 1 675 ? -15.441 8.904 27.222 1.00 88.44 675 GLU A C 1
ATOM 5412 O O . GLU A 1 675 ? -16.309 8.294 27.857 1.00 88.44 675 GLU A O 1
ATOM 5417 N N . ARG A 1 676 ? -14.350 8.287 26.760 1.00 84.38 676 ARG A N 1
ATOM 5418 C CA . ARG A 1 676 ? -14.118 6.833 26.852 1.00 84.38 676 ARG A CA 1
ATOM 5419 C C . ARG A 1 676 ? -14.081 6.334 28.297 1.00 84.38 676 ARG A C 1
ATOM 5421 O O . ARG A 1 676 ? -14.485 5.202 28.588 1.00 84.38 676 ARG A O 1
ATOM 5428 N N . GLU A 1 677 ? -13.590 7.171 29.206 1.00 85.38 677 GLU A N 1
ATOM 5429 C CA . GLU A 1 677 ? -13.458 6.910 30.639 1.00 85.38 677 GLU A CA 1
ATOM 5430 C C . GLU A 1 677 ? -14.794 6.505 31.266 1.00 85.38 677 GLU A C 1
ATOM 5432 O O . GLU A 1 677 ? -14.819 5.639 32.142 1.00 85.38 677 GLU A O 1
ATOM 5437 N N . GLU A 1 678 ? -15.903 7.050 30.761 1.00 92.00 678 GLU A N 1
ATOM 5438 C CA . GLU A 1 678 ? -17.257 6.745 31.225 1.00 92.00 678 GLU A CA 1
ATOM 5439 C C . GLU A 1 678 ? -17.593 5.259 31.058 1.00 92.00 678 GLU A C 1
ATOM 5441 O O . GLU A 1 678 ? -18.069 4.595 31.982 1.00 92.00 678 GLU A O 1
ATOM 5446 N N . PHE A 1 679 ? -17.286 4.691 29.892 1.00 91.88 679 PHE A N 1
ATOM 5447 C CA . PHE A 1 679 ? -17.511 3.273 29.609 1.00 91.88 679 PHE A CA 1
ATOM 5448 C C . PHE A 1 679 ? -16.440 2.380 30.244 1.00 91.88 679 PHE A C 1
ATOM 5450 O O . PHE A 1 679 ? -16.732 1.254 30.679 1.00 91.88 679 PHE A O 1
ATOM 5457 N N . GLN A 1 680 ? -15.200 2.874 30.315 1.00 86.38 680 GLN A N 1
ATOM 5458 C CA . GLN A 1 680 ? -14.070 2.155 30.897 1.00 86.38 680 GLN A CA 1
ATOM 5459 C C . GLN A 1 680 ? -14.261 1.923 32.403 1.00 86.38 680 GLN A C 1
ATOM 5461 O O . GLN A 1 680 ? -14.037 0.812 32.892 1.00 86.38 680 GLN A O 1
ATOM 5466 N N . GLN A 1 681 ? -14.768 2.922 33.125 1.00 89.06 681 GLN A N 1
ATOM 5467 C CA . GLN A 1 681 ? -15.066 2.797 34.548 1.00 89.06 681 GLN A CA 1
ATOM 5468 C C . GLN A 1 681 ? -16.147 1.739 34.807 1.00 89.06 681 GLN A C 1
ATOM 5470 O O . GLN A 1 681 ? -15.974 0.873 35.663 1.00 89.06 681 GLN A O 1
ATOM 5475 N N . ILE A 1 682 ? -17.205 1.709 33.990 1.00 93.25 682 ILE A N 1
ATOM 5476 C CA . ILE A 1 682 ? -18.288 0.722 34.129 1.00 93.25 682 ILE A CA 1
ATOM 5477 C C . ILE A 1 682 ? -17.775 -0.715 33.951 1.00 93.25 682 ILE A C 1
ATOM 5479 O O . ILE A 1 682 ? -18.138 -1.608 34.724 1.00 93.25 682 ILE A O 1
ATOM 5483 N N . ILE A 1 683 ? -16.932 -0.978 32.944 1.00 89.62 683 ILE A N 1
ATOM 5484 C CA . ILE A 1 683 ? -16.396 -2.334 32.735 1.00 89.62 683 ILE A CA 1
ATOM 5485 C C . ILE A 1 683 ? -15.394 -2.727 33.825 1.00 89.62 683 ILE A C 1
ATOM 5487 O O . ILE A 1 683 ? -15.343 -3.899 34.204 1.00 89.62 683 ILE A O 1
ATOM 5491 N N . ASP A 1 684 ? -14.607 -1.784 34.346 1.00 86.62 684 ASP A N 1
ATOM 5492 C CA . ASP A 1 684 ? -13.676 -2.032 35.449 1.00 86.62 684 ASP A CA 1
ATOM 5493 C C . ASP A 1 684 ? -14.417 -2.363 36.748 1.00 86.62 684 ASP A C 1
ATOM 5495 O O . ASP A 1 684 ? -14.120 -3.389 37.371 1.00 86.62 684 ASP A O 1
ATOM 5499 N N . ASP A 1 685 ? -15.461 -1.603 37.076 1.00 89.81 685 ASP A N 1
ATOM 5500 C CA . ASP A 1 685 ? -16.330 -1.858 38.226 1.00 89.81 685 ASP A CA 1
ATOM 5501 C C . ASP A 1 685 ? -17.029 -3.218 38.114 1.00 89.81 685 ASP A C 1
ATOM 5503 O O . ASP A 1 685 ? -17.105 -3.979 39.082 1.00 89.81 685 ASP A O 1
ATOM 5507 N N . LYS A 1 686 ? -17.496 -3.582 36.913 1.00 90.94 686 LYS A N 1
ATOM 5508 C CA . LYS A 1 686 ? -18.104 -4.897 36.656 1.00 90.94 686 LYS A CA 1
ATOM 5509 C C . LYS A 1 686 ? -17.106 -6.036 36.794 1.00 90.94 686 LYS A C 1
ATOM 5511 O O . LYS A 1 686 ? -17.428 -7.036 37.432 1.00 90.94 686 LYS A O 1
ATOM 5516 N N . LYS A 1 687 ? -15.895 -5.898 36.246 1.00 87.38 687 LYS A N 1
ATOM 5517 C CA . LYS A 1 687 ? -14.826 -6.898 36.405 1.00 87.38 687 LYS A CA 1
ATOM 5518 C C . LYS A 1 687 ? -14.478 -7.111 37.875 1.00 87.38 687 LYS A C 1
ATOM 5520 O O . LYS A 1 687 ? -14.388 -8.258 38.308 1.00 87.38 687 LYS A O 1
ATOM 5525 N N . ALA A 1 688 ? -14.345 -6.025 38.639 1.00 88.00 688 ALA A N 1
ATOM 5526 C CA . ALA A 1 688 ? -14.091 -6.083 40.075 1.00 88.00 688 ALA A CA 1
ATOM 5527 C C . ALA A 1 688 ? -15.249 -6.760 40.824 1.00 88.00 688 ALA A C 1
ATOM 5529 O O . ALA A 1 688 ? -15.027 -7.691 41.596 1.00 88.00 688 ALA A O 1
ATOM 5530 N N . ARG A 1 689 ? -16.495 -6.364 40.536 1.00 90.88 689 ARG A N 1
ATOM 5531 C CA . ARG A 1 689 ? -17.701 -6.924 41.164 1.00 90.88 689 ARG A CA 1
ATOM 5532 C C . ARG A 1 689 ? -17.898 -8.411 40.871 1.00 90.88 689 ARG A C 1
ATOM 5534 O O . ARG A 1 689 ? -18.349 -9.143 41.746 1.00 90.88 689 ARG A O 1
ATOM 5541 N N . PHE A 1 690 ? -17.583 -8.856 39.658 1.00 89.25 690 PHE A N 1
ATOM 5542 C CA . PHE A 1 690 ? -17.687 -10.261 39.257 1.00 89.25 690 PHE A CA 1
ATOM 5543 C C . PHE A 1 690 ? -16.422 -11.076 39.557 1.00 89.25 690 PHE A C 1
ATOM 5545 O O . PHE A 1 690 ? -16.404 -12.275 39.291 1.00 89.25 690 PHE A O 1
ATOM 5552 N N . ASN A 1 691 ? -15.381 -10.452 40.120 1.00 87.88 691 ASN A N 1
ATOM 5553 C CA . ASN A 1 691 ? -14.084 -11.067 40.403 1.00 87.88 691 ASN A CA 1
ATOM 5554 C C . ASN A 1 691 ? -13.453 -11.758 39.175 1.00 87.88 691 ASN A C 1
ATOM 5556 O O . ASN A 1 691 ? -12.885 -12.848 39.268 1.00 87.88 691 ASN A O 1
ATOM 5560 N N . VAL A 1 692 ? -13.563 -11.123 38.004 1.00 82.00 692 VAL A N 1
ATOM 5561 C CA . VAL A 1 692 ? -12.990 -11.617 36.744 1.00 82.00 692 VAL A CA 1
ATOM 5562 C C . VAL A 1 692 ? -11.858 -10.711 36.276 1.00 82.00 692 VAL A C 1
ATOM 5564 O O . VAL A 1 692 ? -11.985 -9.491 36.207 1.00 82.00 692 VAL A O 1
ATOM 5567 N N . LEU A 1 693 ? -10.733 -11.314 35.893 1.00 71.75 693 LEU A N 1
ATOM 5568 C CA . LEU A 1 693 ? -9.556 -10.566 35.435 1.00 71.75 693 LEU A CA 1
ATOM 5569 C C . LEU A 1 693 ? -9.701 -10.034 33.999 1.00 71.75 693 LEU A C 1
ATOM 5571 O O . LEU A 1 693 ? -9.023 -9.079 33.620 1.00 71.75 693 LEU A O 1
ATOM 5575 N N . ARG A 1 694 ? -10.546 -10.666 33.174 1.00 71.69 694 ARG A N 1
ATOM 5576 C CA . ARG A 1 694 ? -10.719 -10.353 31.745 1.00 71.69 694 ARG A CA 1
ATOM 5577 C C . ARG A 1 694 ? -12.188 -10.434 31.348 1.00 71.69 694 ARG A C 1
ATOM 5579 O O . ARG A 1 694 ? -12.907 -11.290 31.851 1.00 71.69 694 ARG A O 1
ATOM 5586 N N . LYS A 1 695 ? -12.595 -9.615 30.371 1.00 79.38 695 LYS A N 1
ATOM 5587 C CA . LYS A 1 695 ? -13.957 -9.641 29.800 1.00 79.38 695 LYS A CA 1
ATOM 5588 C C . LYS A 1 695 ? -14.346 -11.014 29.237 1.00 79.38 695 LYS A C 1
ATOM 5590 O O . LYS A 1 695 ? -15.487 -11.420 29.369 1.00 79.38 695 LYS A O 1
ATOM 5595 N N . ALA A 1 696 ? -13.382 -11.744 28.670 1.00 76.12 696 ALA A N 1
ATOM 5596 C CA . ALA A 1 696 ? -13.600 -13.069 28.087 1.00 76.12 696 ALA A CA 1
ATOM 5597 C C . ALA A 1 696 ? -14.018 -14.127 29.125 1.00 76.12 696 ALA A C 1
ATOM 5599 O O . ALA A 1 696 ? -14.485 -15.194 28.755 1.00 76.12 696 ALA A O 1
ATOM 5600 N N . LEU A 1 697 ? -13.844 -13.836 30.420 1.00 80.38 697 LEU A N 1
ATOM 5601 C CA . LEU A 1 697 ? -14.263 -14.705 31.521 1.00 80.38 697 LEU A CA 1
ATOM 5602 C C . LEU A 1 697 ? -15.657 -14.347 32.062 1.00 80.38 697 LEU A C 1
ATOM 5604 O O . LEU A 1 697 ? -16.119 -14.997 32.995 1.00 80.38 697 LEU A O 1
ATOM 5608 N N . MET A 1 698 ? -16.314 -13.312 31.525 1.00 87.50 698 MET A N 1
ATOM 5609 C CA . MET A 1 698 ? -17.686 -12.967 31.905 1.00 87.50 698 MET A CA 1
ATOM 5610 C C . MET A 1 698 ? -18.675 -13.978 31.320 1.00 87.50 698 MET A C 1
ATOM 5612 O O . MET A 1 698 ? -18.542 -14.369 30.160 1.00 87.50 698 MET A O 1
ATOM 5616 N N . SER A 1 699 ? -19.697 -14.353 32.091 1.00 91.88 699 SER A N 1
ATOM 5617 C CA . SER A 1 699 ? -20.829 -15.134 31.578 1.00 91.88 699 SER A CA 1
ATOM 5618 C C . SER A 1 699 ? -21.703 -14.303 30.628 1.00 91.88 699 SER A C 1
ATOM 5620 O O . SER A 1 699 ? -21.612 -13.074 30.586 1.00 91.88 699 SER A O 1
ATOM 5622 N N . ALA A 1 700 ? -22.576 -14.964 29.863 1.00 91.25 700 ALA A N 1
ATOM 5623 C CA . ALA A 1 700 ? -23.507 -14.283 28.963 1.00 91.25 700 ALA A CA 1
ATOM 5624 C C . ALA A 1 700 ? -24.434 -13.304 29.709 1.00 91.25 700 ALA A C 1
ATOM 5626 O O . ALA A 1 700 ? -24.553 -12.147 29.314 1.00 91.25 700 ALA A O 1
ATOM 5627 N N . GLU A 1 701 ? -24.980 -13.722 30.853 1.00 93.81 701 GLU A N 1
ATOM 5628 C CA . GLU A 1 701 ? -25.807 -12.881 31.727 1.00 93.81 701 GLU A CA 1
ATOM 5629 C C . GLU A 1 701 ? -25.037 -11.653 32.252 1.00 93.81 701 GLU A C 1
ATOM 5631 O O . GLU A 1 701 ? -25.559 -10.535 32.290 1.00 93.81 701 GLU A O 1
ATOM 5636 N N . GLN A 1 702 ? -23.759 -11.827 32.609 1.00 94.38 702 GLN A N 1
ATOM 5637 C CA . GLN A 1 702 ? -22.895 -10.723 33.035 1.00 94.38 702 GLN A CA 1
ATOM 5638 C C . GLN A 1 702 ? -22.626 -9.737 31.891 1.00 94.38 702 GLN A C 1
ATOM 5640 O O . GLN A 1 702 ? -22.645 -8.525 32.116 1.00 94.38 702 GLN A O 1
ATOM 5645 N N . MET A 1 703 ? -22.418 -10.239 30.669 1.00 93.62 703 MET A N 1
ATOM 5646 C CA . MET A 1 703 ? -22.239 -9.412 29.472 1.00 93.62 703 MET A CA 1
ATOM 5647 C C . MET A 1 703 ? -23.522 -8.645 29.116 1.00 93.62 703 MET A C 1
ATOM 5649 O O . MET A 1 703 ? -23.461 -7.445 28.849 1.00 93.62 703 MET A O 1
ATOM 5653 N N . LYS A 1 704 ? -24.689 -9.298 29.203 1.00 95.81 704 LYS A N 1
ATOM 5654 C CA . LYS A 1 704 ? -26.013 -8.667 29.064 1.00 95.81 704 LYS A CA 1
ATOM 5655 C C . LYS A 1 704 ? -26.180 -7.529 30.067 1.00 95.81 704 LYS A C 1
ATOM 5657 O O . LYS A 1 704 ? -26.512 -6.407 29.692 1.00 95.81 704 LYS A O 1
ATOM 5662 N N . SER A 1 705 ? -25.859 -7.781 31.337 1.00 95.81 705 SER A N 1
ATOM 5663 C CA . SER A 1 705 ? -25.898 -6.756 32.385 1.00 95.81 705 SER A CA 1
ATOM 5664 C C . SER A 1 705 ? -24.966 -5.572 32.094 1.00 95.81 705 SER A C 1
ATOM 5666 O O . SER A 1 705 ? -25.361 -4.428 32.313 1.00 95.81 705 SER A O 1
ATOM 5668 N N . LEU A 1 706 ? -23.754 -5.822 31.588 1.00 95.50 706 LEU A N 1
ATOM 5669 C CA . LEU A 1 706 ? -22.810 -4.772 31.195 1.00 95.50 706 LEU A CA 1
ATOM 5670 C C . LEU A 1 706 ? -23.360 -3.910 30.045 1.00 95.50 706 LEU A C 1
ATOM 5672 O O . LEU A 1 706 ? -23.287 -2.685 30.123 1.00 95.50 706 LEU A O 1
ATOM 5676 N N . ALA A 1 707 ? -23.946 -4.529 29.016 1.00 96.06 707 ALA A N 1
ATOM 5677 C CA . ALA A 1 707 ? -24.538 -3.817 27.882 1.00 96.06 707 ALA A CA 1
ATOM 5678 C C . ALA A 1 707 ? -25.674 -2.873 28.313 1.00 96.06 707 ALA A C 1
ATOM 5680 O O . ALA A 1 707 ? -25.732 -1.727 27.869 1.00 96.06 707 ALA A O 1
ATOM 5681 N N . PHE A 1 708 ? -26.537 -3.309 29.233 1.00 96.50 708 PHE A N 1
ATOM 5682 C CA . PHE A 1 708 ? -27.605 -2.454 29.758 1.00 96.50 708 PHE A CA 1
ATOM 5683 C C . PHE A 1 708 ? -27.101 -1.318 30.649 1.00 96.50 708 PHE A C 1
ATOM 5685 O O . PHE A 1 708 ? -27.698 -0.241 30.651 1.00 96.50 708 PHE A O 1
ATOM 5692 N N . ASP A 1 709 ? -26.005 -1.513 31.383 1.00 96.31 709 ASP A N 1
ATOM 5693 C CA . ASP A 1 709 ? -25.393 -0.419 32.141 1.00 96.31 709 ASP A CA 1
ATOM 5694 C C . ASP A 1 709 ? -24.731 0.609 31.206 1.00 96.31 709 ASP A C 1
ATOM 5696 O O . ASP A 1 709 ? -24.849 1.809 31.451 1.00 96.31 709 ASP A O 1
ATOM 5700 N N . TYR A 1 710 ? -24.156 0.175 30.076 1.00 96.88 710 TYR A N 1
ATOM 5701 C CA . TYR A 1 710 ? -23.696 1.081 29.011 1.00 96.88 710 TYR A CA 1
ATOM 5702 C C . TYR A 1 710 ? -24.864 1.862 28.403 1.00 96.88 710 TYR A C 1
ATOM 5704 O O . TYR A 1 710 ? -24.777 3.081 28.271 1.00 96.88 710 TYR A O 1
ATOM 5712 N N . LYS A 1 711 ? -25.984 1.191 28.090 1.00 96.19 711 LYS A N 1
ATOM 5713 C CA . LYS A 1 711 ? -27.199 1.850 27.580 1.00 96.19 711 LYS A CA 1
ATOM 5714 C C . LYS A 1 711 ? -27.726 2.885 28.572 1.00 96.19 711 LYS A C 1
ATOM 5716 O O . LYS A 1 711 ? -28.117 3.974 28.164 1.00 96.19 711 LYS A O 1
ATOM 5721 N N . ARG A 1 712 ? -27.718 2.574 29.874 1.00 96.31 712 ARG A N 1
ATOM 5722 C CA . ARG A 1 712 ? -28.147 3.511 30.922 1.00 96.31 712 ARG A CA 1
ATOM 5723 C C . ARG A 1 712 ? -27.242 4.734 30.980 1.00 96.31 712 ARG A C 1
ATOM 5725 O O . ARG A 1 712 ? -27.756 5.847 30.974 1.00 96.31 712 ARG A O 1
ATOM 5732 N N . ARG A 1 713 ? -25.920 4.540 30.964 1.00 95.69 713 ARG A N 1
ATOM 5733 C CA . ARG A 1 713 ? -24.973 5.662 30.945 1.00 95.69 713 ARG A CA 1
ATOM 5734 C C . ARG A 1 713 ? -25.139 6.518 29.691 1.00 95.69 713 ARG A C 1
ATOM 5736 O O . ARG A 1 713 ? -25.157 7.741 29.779 1.00 95.69 713 ARG A O 1
ATOM 5743 N N . LEU A 1 714 ? -25.349 5.879 28.540 1.00 95.44 714 LEU A N 1
ATOM 5744 C CA . LEU A 1 714 ? -25.651 6.565 27.288 1.00 95.44 714 LEU A CA 1
ATOM 5745 C C . LEU A 1 714 ? -26.963 7.361 27.379 1.00 95.44 714 LEU A C 1
ATOM 5747 O O . LEU A 1 714 ? -27.007 8.491 26.913 1.00 95.44 714 LEU A O 1
ATOM 5751 N N . ALA A 1 715 ? -28.009 6.824 28.013 1.00 95.12 715 ALA A N 1
ATOM 5752 C CA . ALA A 1 715 ? -29.271 7.536 28.222 1.00 95.12 715 ALA A CA 1
ATOM 5753 C C . ALA A 1 715 ? -29.116 8.763 29.135 1.00 95.12 715 ALA A C 1
ATOM 5755 O O . ALA A 1 715 ? -29.786 9.768 28.918 1.00 95.12 715 ALA A O 1
ATOM 5756 N N . GLU A 1 716 ? -28.247 8.688 30.147 1.00 95.62 716 GLU A N 1
ATOM 5757 C CA . GLU A 1 716 ? -27.963 9.797 31.067 1.00 95.62 716 GLU A CA 1
ATOM 5758 C C . GLU A 1 716 ? -27.215 10.945 30.378 1.00 95.62 716 GLU A C 1
ATOM 5760 O O . GLU A 1 716 ? -27.545 12.110 30.595 1.00 95.62 716 GLU A O 1
ATOM 5765 N N . LEU A 1 717 ? -26.214 10.620 29.554 1.00 95.75 717 LEU A N 1
ATOM 5766 C CA . LEU A 1 717 ? -25.337 11.607 28.912 1.00 95.75 717 LEU A CA 1
ATOM 5767 C C . LEU A 1 717 ? -25.870 12.093 27.556 1.00 95.75 717 LEU A C 1
ATOM 5769 O O . LEU A 1 717 ? -25.697 13.257 27.201 1.00 95.75 717 LEU A O 1
ATOM 5773 N N . ALA A 1 718 ? -26.540 11.219 26.805 1.00 94.31 718 ALA A N 1
ATOM 5774 C CA . ALA A 1 718 ? -27.074 11.489 25.474 1.00 94.31 718 ALA A CA 1
ATOM 5775 C C . ALA A 1 718 ? -28.454 10.821 25.262 1.00 94.31 718 ALA A C 1
ATOM 5777 O O . ALA A 1 718 ? -28.574 9.869 24.485 1.00 94.31 718 ALA A O 1
ATOM 5778 N N . PRO A 1 719 ? -29.540 11.344 25.872 1.00 93.44 719 PRO A N 1
ATOM 5779 C CA . PRO A 1 719 ? -30.886 10.764 25.760 1.00 93.44 719 PRO A CA 1
ATOM 5780 C C . PRO A 1 719 ? -31.355 10.540 24.314 1.00 93.44 719 PRO A C 1
ATOM 5782 O O . PRO A 1 719 ? -31.989 9.533 24.000 1.00 93.44 719 PRO A O 1
ATOM 5785 N N . ARG A 1 720 ? -30.985 11.456 23.407 1.00 91.50 720 ARG A N 1
ATOM 5786 C CA . ARG A 1 720 ? -31.312 11.383 21.974 1.00 91.50 720 ARG A CA 1
ATOM 5787 C C . ARG A 1 720 ? -30.717 10.143 21.296 1.00 91.50 720 ARG A C 1
ATOM 5789 O O . ARG A 1 720 ? -31.340 9.602 20.388 1.00 91.50 720 ARG A O 1
ATOM 5796 N N . ALA A 1 721 ? -29.545 9.678 21.733 1.00 91.06 721 ALA A N 1
ATOM 5797 C CA . ALA A 1 721 ? -28.900 8.486 21.185 1.00 91.06 721 ALA A CA 1
ATOM 5798 C C . ALA A 1 721 ? -29.762 7.238 21.421 1.00 91.06 721 ALA A C 1
ATOM 5800 O O . ALA A 1 721 ? -29.996 6.448 20.507 1.00 91.06 721 ALA A O 1
ATOM 5801 N N . VAL A 1 722 ? -30.282 7.096 22.642 1.00 92.06 722 VAL A N 1
ATOM 5802 C CA . VAL A 1 722 ? -31.146 5.975 23.026 1.00 92.06 722 VAL A CA 1
ATOM 5803 C C . VAL A 1 722 ? -32.521 6.089 22.372 1.00 92.06 722 VAL A C 1
ATOM 5805 O O . VAL A 1 722 ? -33.020 5.098 21.849 1.00 92.06 722 VAL A O 1
ATOM 5808 N N . GLU A 1 723 ? -33.084 7.296 22.281 1.00 92.31 723 GLU A N 1
ATOM 5809 C CA . GLU A 1 723 ? -34.341 7.529 21.562 1.00 92.31 723 GLU A CA 1
ATOM 5810 C C . GLU A 1 723 ? -34.273 7.078 20.091 1.00 92.31 723 GLU A C 1
ATOM 5812 O O . GLU A 1 723 ? -35.215 6.469 19.581 1.00 92.31 723 GLU A O 1
ATOM 5817 N N . MET A 1 724 ? -33.158 7.338 19.401 1.00 91.44 724 MET A N 1
ATOM 5818 C CA . MET A 1 724 ? -32.956 6.878 18.022 1.00 91.44 724 MET A CA 1
ATOM 5819 C C . MET A 1 724 ? -32.922 5.349 17.914 1.00 91.44 724 MET A C 1
ATOM 5821 O O . MET A 1 724 ? -33.483 4.791 16.967 1.00 91.44 724 MET A O 1
ATOM 5825 N N . LEU A 1 725 ? -32.283 4.683 18.880 1.00 90.94 725 LEU A N 1
ATOM 5826 C CA . LEU A 1 725 ? -32.174 3.224 18.928 1.00 90.94 725 LEU A CA 1
ATOM 5827 C C . LEU A 1 725 ? -33.516 2.555 19.209 1.00 90.94 725 LEU A C 1
ATOM 5829 O O . LEU A 1 725 ? -33.878 1.593 18.527 1.00 90.94 725 LEU A O 1
ATOM 5833 N N . ASP A 1 726 ? -34.268 3.098 20.163 1.00 90.19 726 ASP A N 1
ATOM 5834 C CA . ASP A 1 726 ? -35.576 2.577 20.555 1.00 90.19 726 ASP A CA 1
ATOM 5835 C C . ASP A 1 726 ? -36.619 2.775 19.438 1.00 90.19 726 ASP A C 1
ATOM 5837 O O . ASP A 1 726 ? -37.498 1.936 19.253 1.00 90.19 726 ASP A O 1
ATOM 5841 N N . ARG A 1 727 ? -36.493 3.840 18.628 1.00 89.94 727 ARG A N 1
ATOM 5842 C CA . ARG A 1 727 ? -37.327 4.064 17.429 1.00 89.94 727 ARG A CA 1
ATOM 5843 C C . ARG A 1 727 ? -36.951 3.180 16.231 1.00 89.94 727 ARG A C 1
ATOM 5845 O O . ARG A 1 727 ? -37.691 3.173 15.251 1.00 89.94 727 ARG A O 1
ATOM 5852 N N . GLY A 1 728 ? -35.811 2.484 16.263 1.00 83.06 728 GLY A N 1
ATOM 5853 C CA . GLY A 1 728 ? -35.363 1.602 15.176 1.00 83.06 728 GLY A CA 1
ATOM 5854 C C . GLY A 1 728 ? -35.015 2.323 13.867 1.00 83.06 728 GLY A C 1
ATOM 5855 O O . GLY A 1 728 ? -35.087 1.729 12.792 1.00 83.06 728 GLY A O 1
ATOM 5856 N N . ASN A 1 729 ? -34.648 3.608 13.920 1.00 87.31 729 ASN A N 1
ATOM 5857 C CA . ASN A 1 729 ? -34.362 4.405 12.724 1.00 87.31 729 ASN A CA 1
ATOM 5858 C C . ASN A 1 729 ? -32.922 4.193 12.219 1.00 87.31 729 ASN A C 1
ATOM 5860 O O . ASN A 1 729 ? -32.073 5.086 12.263 1.00 87.31 729 ASN A O 1
ATOM 5864 N N . PHE A 1 730 ? -32.628 2.968 11.779 1.00 93.56 730 PHE A N 1
ATOM 5865 C CA . PHE A 1 730 ? -31.263 2.532 11.475 1.00 93.56 730 PHE A CA 1
ATOM 5866 C C . PHE A 1 730 ? -30.603 3.280 10.315 1.00 93.56 730 PHE A C 1
ATOM 5868 O O . PHE A 1 730 ? -29.383 3.428 10.321 1.00 93.56 730 PHE A O 1
ATOM 5875 N N . LEU A 1 731 ? -31.377 3.771 9.340 1.00 93.75 731 LEU A N 1
ATOM 5876 C CA . LEU A 1 731 ? -30.823 4.550 8.230 1.00 93.75 731 LEU A CA 1
ATOM 5877 C C . LEU A 1 731 ? -30.296 5.910 8.708 1.00 93.75 731 LEU A C 1
ATOM 5879 O O . LEU A 1 731 ? -29.206 6.315 8.309 1.00 93.75 731 LEU A O 1
ATOM 5883 N N . ASP A 1 732 ? -31.019 6.578 9.611 1.00 93.31 732 ASP A N 1
ATOM 5884 C CA . ASP A 1 732 ? -30.569 7.846 10.191 1.00 93.31 732 ASP A CA 1
ATOM 5885 C C . ASP A 1 732 ? -29.393 7.625 11.162 1.00 93.31 732 ASP A C 1
ATOM 5887 O O . ASP A 1 732 ? -28.444 8.408 11.161 1.00 93.31 732 ASP A O 1
ATOM 5891 N N . ILE A 1 733 ? -29.388 6.527 11.935 1.00 95.38 733 ILE A N 1
ATOM 5892 C CA . ILE A 1 733 ? -28.227 6.129 12.759 1.00 95.38 733 ILE A CA 1
ATOM 5893 C C . ILE A 1 733 ? -26.988 5.930 11.876 1.00 95.38 733 ILE A C 1
ATOM 5895 O O . ILE A 1 733 ? -25.923 6.464 12.181 1.00 95.38 733 ILE A O 1
ATOM 5899 N N . LEU A 1 734 ? -27.127 5.203 10.763 1.00 96.44 734 LEU A N 1
ATOM 5900 C CA . LEU A 1 734 ? -26.043 4.991 9.805 1.00 96.44 734 LEU A CA 1
ATOM 5901 C C . LEU A 1 734 ? -25.531 6.320 9.238 1.00 96.44 734 LEU A C 1
ATOM 5903 O O . LEU A 1 734 ? -24.319 6.504 9.136 1.00 96.44 734 LEU A O 1
ATOM 5907 N N . LEU A 1 735 ? -26.431 7.248 8.897 1.00 96.06 735 LEU A N 1
ATOM 5908 C CA . LEU A 1 735 ? -26.057 8.571 8.402 1.00 96.06 735 LEU A CA 1
ATOM 5909 C C . LEU A 1 735 ? -25.276 9.371 9.455 1.00 96.06 735 LEU A C 1
ATOM 5911 O O . LEU A 1 735 ? -24.238 9.942 9.131 1.00 96.06 735 LEU A O 1
ATOM 5915 N N . HIS A 1 736 ? -25.706 9.355 10.719 1.00 95.56 736 HIS A N 1
ATOM 5916 C CA . HIS A 1 736 ? -24.951 9.962 11.820 1.00 95.56 736 HIS A CA 1
ATOM 5917 C C . HIS A 1 736 ? -23.547 9.355 11.965 1.00 95.56 736 HIS A C 1
ATOM 5919 O O . HIS A 1 736 ? -22.564 10.090 12.066 1.00 95.56 736 HIS A O 1
ATOM 5925 N N . CYS A 1 737 ? -23.434 8.024 11.917 1.00 96.31 737 CYS A N 1
ATOM 5926 C CA . CYS A 1 737 ? -22.144 7.334 11.940 1.00 96.31 737 CYS A CA 1
ATOM 5927 C C . CYS A 1 737 ? -21.257 7.724 10.745 1.00 96.31 737 CYS A C 1
ATOM 5929 O O . CYS A 1 737 ? -20.058 7.946 10.911 1.00 96.31 737 CYS A O 1
ATOM 5931 N N . ALA A 1 738 ? -21.832 7.824 9.544 1.00 96.19 738 ALA A N 1
ATOM 5932 C CA . ALA A 1 738 ? -21.113 8.227 8.340 1.00 96.19 738 ALA A CA 1
ATOM 5933 C C . ALA A 1 738 ? -20.578 9.658 8.449 1.00 96.19 738 ALA A C 1
ATOM 5935 O O . ALA A 1 738 ? -19.403 9.879 8.167 1.00 96.19 738 ALA A O 1
ATOM 5936 N N . VAL A 1 739 ? -21.394 10.606 8.916 1.00 95.19 739 VAL A N 1
ATOM 5937 C CA . VAL A 1 739 ? -20.979 12.004 9.116 1.00 95.19 739 VAL A CA 1
ATOM 5938 C C . VAL A 1 739 ? -19.857 12.103 10.150 1.00 95.19 739 VAL A C 1
ATOM 5940 O O . VAL A 1 739 ? -18.838 12.731 9.870 1.00 95.19 739 VAL A O 1
ATOM 5943 N N . ALA A 1 740 ? -19.974 11.406 11.286 1.00 94.12 740 ALA A N 1
ATOM 5944 C CA . ALA A 1 740 ? -18.908 11.354 12.290 1.00 94.12 740 ALA A CA 1
ATOM 5945 C C . ALA A 1 740 ? -17.583 10.840 11.695 1.00 94.12 740 ALA A C 1
ATOM 5947 O O . ALA A 1 740 ? -16.513 11.401 11.936 1.00 94.12 740 ALA A O 1
ATOM 5948 N N . VAL A 1 741 ? -17.644 9.811 10.844 1.00 94.75 741 VAL A N 1
ATOM 5949 C CA . VAL A 1 741 ? -16.467 9.290 10.139 1.00 94.75 741 VAL A CA 1
ATOM 5950 C C . VAL A 1 741 ? -15.899 10.297 9.137 1.00 94.75 741 VAL A C 1
ATOM 5952 O O . VAL A 1 741 ? -14.678 10.464 9.102 1.00 94.75 741 VAL A O 1
ATOM 5955 N N . LEU A 1 742 ? -16.736 10.986 8.355 1.00 93.62 742 LEU A N 1
ATOM 5956 C CA . LEU A 1 742 ? -16.299 12.012 7.398 1.00 93.62 742 LEU A CA 1
ATOM 5957 C C . LEU A 1 742 ? -15.591 13.182 8.101 1.00 93.62 742 LEU A C 1
ATOM 5959 O O . LEU A 1 742 ? -14.547 13.638 7.634 1.00 93.62 742 LEU A O 1
ATOM 5963 N N . HIS A 1 743 ? -16.106 13.615 9.253 1.00 91.25 743 HIS A N 1
ATOM 5964 C CA . HIS A 1 743 ? -15.548 14.730 10.029 1.00 91.25 743 HIS A CA 1
ATOM 5965 C C . HIS A 1 743 ? -14.377 14.324 10.929 1.00 91.25 743 HIS A C 1
ATOM 5967 O O . HIS A 1 743 ? -13.585 15.177 11.319 1.00 91.25 743 HIS A O 1
ATOM 5973 N N . SER A 1 744 ? -14.171 13.026 11.185 1.00 90.06 744 SER A N 1
ATOM 5974 C CA . SER A 1 744 ? -13.031 12.548 11.987 1.00 90.06 744 SER A CA 1
ATOM 5975 C C . SER A 1 744 ? -11.660 12.949 11.427 1.00 90.06 744 SER A C 1
ATOM 5977 O O . SER A 1 744 ? -10.680 12.998 12.170 1.00 90.06 744 SER A O 1
ATOM 5979 N N . TYR A 1 745 ? -11.584 13.307 10.138 1.00 88.19 745 TYR A N 1
ATOM 5980 C CA . TYR A 1 745 ? -10.370 13.859 9.537 1.00 88.19 745 TYR A CA 1
ATOM 5981 C C . TYR A 1 745 ? -9.936 15.171 10.202 1.00 88.19 745 TYR A C 1
ATOM 5983 O O . TYR A 1 745 ? -8.744 15.441 10.316 1.00 88.19 745 TYR A O 1
ATOM 5991 N N . GLU A 1 746 ? -10.874 15.979 10.681 1.00 87.06 746 GLU A N 1
ATOM 5992 C CA . GLU A 1 746 ? -10.603 17.274 11.315 1.00 87.06 746 GLU A CA 1
ATOM 5993 C C . GLU A 1 746 ? -10.302 17.147 12.819 1.00 87.06 746 GLU A C 1
ATOM 5995 O O . GLU A 1 746 ? -9.957 18.132 13.468 1.00 87.06 746 GLU A O 1
ATOM 6000 N N . GLY A 1 747 ? -10.350 15.928 13.371 1.00 86.44 747 GLY A N 1
ATOM 6001 C CA . GLY A 1 747 ? -10.041 15.657 14.774 1.00 86.44 747 GLY A CA 1
ATOM 6002 C C . GLY A 1 747 ? -8.628 16.089 15.190 1.00 86.44 747 GLY A C 1
ATOM 6003 O O . GLY A 1 747 ? -7.700 16.158 14.376 1.00 86.44 747 GLY A O 1
ATOM 6004 N N . ASN A 1 748 ? -8.442 16.363 16.485 1.00 85.50 748 ASN A N 1
ATOM 6005 C CA . ASN A 1 748 ? -7.187 16.892 17.035 1.00 85.50 748 ASN A CA 1
ATOM 6006 C C . ASN A 1 748 ? -5.991 15.950 16.803 1.00 85.50 748 ASN A C 1
ATOM 6008 O O . ASN A 1 748 ? -4.972 16.370 16.250 1.00 85.50 748 ASN A O 1
ATOM 6012 N N . ALA A 1 749 ? -6.135 14.665 17.143 1.00 83.44 749 ALA A N 1
ATOM 6013 C CA . ALA A 1 749 ? -5.105 13.650 16.921 1.00 83.44 749 ALA A CA 1
ATOM 6014 C C . ALA A 1 749 ? -4.736 13.515 15.430 1.00 83.44 749 ALA A C 1
ATOM 6016 O O . ALA A 1 749 ? -3.554 13.524 15.076 1.00 83.44 749 ALA A O 1
ATOM 6017 N N . ALA A 1 750 ? -5.733 13.492 14.536 1.00 87.62 750 ALA A N 1
ATOM 6018 C CA . ALA A 1 750 ? -5.519 13.449 13.089 1.00 87.62 750 ALA A CA 1
ATOM 6019 C C . ALA A 1 750 ? -4.792 14.705 12.574 1.00 87.62 750 ALA A C 1
ATOM 6021 O O . ALA A 1 750 ? -3.869 14.599 11.764 1.00 87.62 750 ALA A O 1
ATOM 6022 N N . THR A 1 751 ? -5.152 15.887 13.079 1.00 89.75 751 THR A N 1
ATOM 6023 C CA . THR A 1 751 ? -4.503 17.162 12.739 1.00 89.75 751 THR A CA 1
ATOM 6024 C C . THR A 1 751 ? -3.039 17.184 13.175 1.00 89.75 751 THR A C 1
ATOM 6026 O O . THR A 1 751 ? -2.163 17.486 12.362 1.00 89.75 751 THR A O 1
ATOM 6029 N N . LYS A 1 752 ? -2.744 16.788 14.420 1.00 86.75 752 LYS A N 1
ATOM 6030 C CA . LYS A 1 752 ? -1.365 16.668 14.923 1.00 86.75 752 LYS A CA 1
ATOM 6031 C C . LYS A 1 752 ? -0.556 15.649 14.125 1.00 86.75 752 LYS A C 1
ATOM 6033 O O . LYS A 1 752 ? 0.598 15.910 13.792 1.00 86.75 752 LYS A O 1
ATOM 6038 N N . TYR A 1 753 ? -1.159 14.515 13.765 1.00 87.56 753 TYR A N 1
ATOM 6039 C CA . TYR A 1 753 ? -0.516 13.522 12.907 1.00 87.56 753 TYR A CA 1
ATOM 6040 C C . TYR A 1 753 ? -0.152 14.100 11.539 1.00 87.56 753 TYR A C 1
ATOM 6042 O O . TYR A 1 753 ? 0.977 13.920 11.088 1.00 87.56 753 TYR A O 1
ATOM 6050 N N . ARG A 1 754 ? -1.068 14.826 10.885 1.00 89.50 754 ARG A N 1
ATOM 6051 C CA . ARG A 1 754 ? -0.784 15.467 9.591 1.00 89.50 754 ARG A CA 1
ATOM 6052 C C . ARG A 1 754 ? 0.334 16.488 9.687 1.00 89.50 754 ARG A C 1
ATOM 6054 O O . ARG A 1 754 ? 1.214 16.476 8.836 1.00 89.50 754 ARG A O 1
ATOM 6061 N N . GLN A 1 755 ? 0.342 17.311 10.733 1.00 87.50 755 GLN A N 1
ATOM 6062 C CA . GLN A 1 755 ? 1.421 18.269 10.977 1.00 87.50 755 GLN A CA 1
ATOM 6063 C C . GLN A 1 755 ? 2.769 17.558 11.155 1.00 87.50 755 GLN A C 1
ATOM 6065 O O . GLN A 1 755 ? 3.741 17.927 10.501 1.00 87.50 755 GLN A O 1
ATOM 6070 N N . ALA A 1 756 ? 2.817 16.494 11.965 1.00 83.88 756 ALA A N 1
ATOM 6071 C CA . ALA A 1 756 ? 4.030 15.705 12.188 1.00 83.88 756 ALA A CA 1
ATOM 6072 C C . ALA A 1 756 ? 4.506 14.958 10.928 1.00 83.88 756 ALA A C 1
ATOM 6074 O O . ALA A 1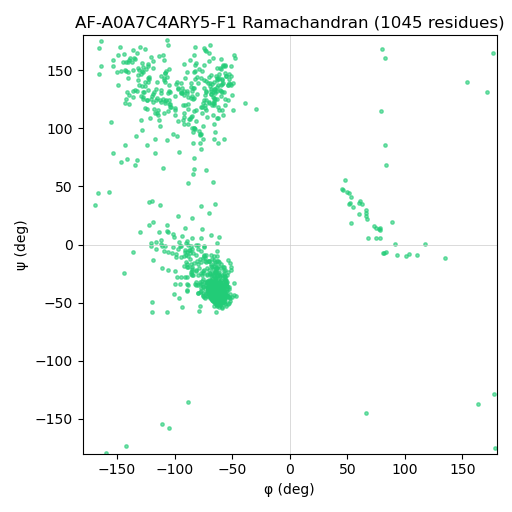 756 ? 5.706 14.816 10.707 1.00 83.88 756 ALA A O 1
ATOM 6075 N N . ALA A 1 757 ? 3.576 14.489 10.094 1.00 82.62 757 ALA A N 1
ATOM 6076 C CA . ALA A 1 757 ? 3.866 13.796 8.841 1.00 82.62 757 ALA A CA 1
ATOM 6077 C C . ALA A 1 757 ? 4.053 14.746 7.638 1.00 82.62 757 ALA A C 1
ATOM 6079 O O . ALA A 1 757 ? 4.359 14.283 6.539 1.00 82.62 757 ALA A O 1
ATOM 6080 N N . GLY A 1 758 ? 3.843 16.054 7.823 1.00 85.69 758 GLY A N 1
ATOM 6081 C CA . GLY A 1 758 ? 3.872 17.058 6.761 1.00 85.69 758 GLY A CA 1
ATOM 6082 C C . GLY A 1 758 ? 2.828 16.828 5.662 1.00 85.69 758 GLY A C 1
ATOM 6083 O O . GLY A 1 758 ? 3.158 17.019 4.496 1.00 85.69 758 GLY A O 1
ATOM 6084 N N . ILE A 1 759 ? 1.621 16.374 6.011 1.00 88.25 759 ILE A N 1
ATOM 6085 C CA . ILE A 1 759 ? 0.491 16.124 5.097 1.00 88.25 759 ILE A CA 1
ATOM 6086 C C . ILE A 1 759 ? -0.420 17.359 5.054 1.00 88.25 759 ILE A C 1
ATOM 6088 O O . ILE A 1 759 ? -0.706 17.946 6.100 1.00 88.25 759 ILE A O 1
ATOM 6092 N N . ASP A 1 760 ? -0.916 17.720 3.871 1.00 86.31 760 ASP A N 1
ATOM 6093 C CA . ASP A 1 760 ? -1.851 18.833 3.687 1.00 86.31 760 ASP A CA 1
ATOM 6094 C C . ASP A 1 760 ? -3.151 18.657 4.494 1.00 86.31 760 ASP A C 1
ATOM 6096 O O . ASP A 1 760 ? -3.717 17.568 4.611 1.00 86.31 760 ASP A O 1
ATOM 6100 N N . GLY A 1 761 ? -3.658 19.759 5.044 1.00 83.50 761 GLY A N 1
ATOM 6101 C CA . GLY A 1 761 ? -4.887 19.760 5.835 1.00 83.50 761 GLY A CA 1
ATOM 6102 C C . GLY A 1 761 ? -6.162 19.626 5.001 1.00 83.50 761 GLY A C 1
ATOM 6103 O O . GLY A 1 761 ? -7.173 19.188 5.540 1.00 83.50 761 GLY A O 1
ATOM 6104 N N . ASN A 1 762 ? -6.121 19.959 3.705 1.00 83.50 762 ASN A N 1
ATOM 6105 C CA . ASN A 1 762 ? -7.312 20.047 2.848 1.00 83.50 762 ASN A CA 1
ATOM 6106 C C . ASN A 1 762 ? -7.677 18.725 2.161 1.00 83.50 762 ASN A C 1
ATOM 6108 O O . ASN A 1 762 ? -8.595 18.664 1.329 1.00 83.50 762 ASN A O 1
ATOM 6112 N N . TRP A 1 763 ? -6.937 17.654 2.445 1.00 89.44 763 TRP A N 1
ATOM 6113 C CA . TRP A 1 763 ? -7.403 16.300 2.181 1.00 89.44 763 TRP A CA 1
ATOM 6114 C C . TRP A 1 763 ? -8.703 16.025 2.945 1.00 89.44 763 TRP A C 1
ATOM 6116 O O . TRP A 1 763 ? -9.048 16.695 3.912 1.00 89.44 763 TRP A O 1
ATOM 6126 N N . ARG A 1 764 ? -9.446 15.022 2.487 1.00 89.12 764 ARG A N 1
ATOM 6127 C CA . ARG A 1 764 ? -10.695 14.584 3.112 1.00 89.12 764 ARG A CA 1
ATOM 6128 C C . ARG A 1 764 ? -10.685 13.072 3.258 1.00 89.12 764 ARG A C 1
ATOM 6130 O O . ARG A 1 764 ? -9.887 12.383 2.614 1.00 89.12 764 ARG A O 1
ATOM 6137 N N . THR A 1 765 ? -11.588 12.550 4.079 1.00 92.62 765 THR A N 1
ATOM 6138 C CA . THR A 1 765 ? -11.832 11.109 4.166 1.00 92.62 765 THR A CA 1
ATOM 6139 C C . THR A 1 765 ? -13.187 10.760 3.559 1.00 92.62 765 THR A C 1
ATOM 6141 O O . THR A 1 765 ? -14.133 11.525 3.717 1.00 92.62 765 THR A O 1
ATOM 6144 N N . PRO A 1 766 ? -13.302 9.610 2.884 1.00 94.75 766 PRO A N 1
ATOM 6145 C CA . PRO A 1 766 ? -14.585 8.981 2.616 1.00 94.75 766 PRO A CA 1
ATOM 6146 C C . PRO A 1 766 ? -15.046 8.165 3.834 1.00 94.75 766 PRO A C 1
ATOM 6148 O O . PRO A 1 766 ? -14.254 7.907 4.755 1.00 94.75 766 PRO A O 1
ATOM 6151 N N . ALA A 1 767 ? -16.298 7.707 3.792 1.00 96.38 767 ALA A N 1
ATOM 6152 C CA . ALA A 1 767 ? -16.849 6.724 4.720 1.00 96.38 767 ALA A CA 1
ATOM 6153 C C . ALA A 1 767 ? -17.150 5.414 3.977 1.00 96.38 767 ALA A C 1
ATOM 6155 O O . ALA A 1 767 ? -17.869 5.398 2.982 1.00 96.38 767 ALA A O 1
ATOM 6156 N N . ILE A 1 768 ? -16.583 4.310 4.453 1.00 96.62 768 ILE A N 1
ATOM 6157 C CA . ILE A 1 768 ? -16.747 2.967 3.893 1.00 96.62 768 ILE A CA 1
ATOM 6158 C C . ILE A 1 768 ? -17.783 2.234 4.742 1.00 96.62 768 ILE A C 1
ATOM 6160 O O . ILE A 1 768 ? -17.544 2.020 5.931 1.00 96.62 768 ILE A O 1
ATOM 6164 N N . ILE A 1 769 ? -18.909 1.852 4.138 1.00 97.56 769 ILE A N 1
ATOM 6165 C CA . ILE A 1 769 ? -19.977 1.083 4.781 1.00 97.56 769 ILE A CA 1
ATOM 6166 C C . ILE A 1 769 ? -19.800 -0.367 4.352 1.00 97.56 769 ILE A C 1
ATOM 6168 O O . ILE A 1 769 ? -19.982 -0.686 3.179 1.00 97.56 769 ILE A O 1
ATOM 6172 N N . GLN A 1 770 ? -19.426 -1.237 5.286 1.00 96.88 770 GLN A N 1
ATOM 6173 C CA . GLN A 1 770 ? -19.046 -2.623 5.007 1.00 96.88 770 GLN A CA 1
ATOM 6174 C C . GLN A 1 770 ? -19.820 -3.599 5.895 1.00 96.88 770 GLN A C 1
ATOM 6176 O O . GLN A 1 770 ? -19.954 -3.366 7.095 1.00 96.88 770 GLN A O 1
ATOM 6181 N N . ALA A 1 771 ? -20.305 -4.701 5.320 1.00 96.50 771 ALA A N 1
ATOM 6182 C CA . ALA A 1 771 ? -20.979 -5.764 6.066 1.00 96.50 771 ALA A CA 1
ATOM 6183 C C . ALA A 1 771 ? -20.060 -6.372 7.142 1.00 96.50 771 ALA A C 1
ATOM 6185 O O . ALA A 1 771 ? -18.876 -6.614 6.893 1.00 96.50 771 ALA A O 1
ATOM 6186 N N . MET A 1 772 ? -20.604 -6.617 8.338 1.00 94.06 772 MET A N 1
ATOM 6187 C CA . MET A 1 772 ? -19.857 -7.234 9.436 1.00 94.06 772 MET A CA 1
ATOM 6188 C C . MET A 1 772 ? -19.643 -8.731 9.205 1.00 94.06 772 MET A C 1
ATOM 6190 O O . MET A 1 772 ? -20.547 -9.447 8.776 1.00 94.06 772 MET A O 1
ATOM 6194 N N . VAL A 1 773 ? -18.451 -9.187 9.581 1.00 93.75 773 VAL A N 1
ATOM 6195 C CA . VAL A 1 773 ? -18.083 -10.598 9.745 1.00 93.75 773 VAL A CA 1
ATOM 6196 C C . VAL A 1 773 ? -17.398 -10.770 11.095 1.00 93.75 773 VAL A C 1
ATOM 6198 O O . VAL A 1 773 ? -16.753 -9.842 11.595 1.00 93.75 773 VAL A O 1
ATOM 6201 N N . TYR A 1 774 ? -17.539 -11.945 11.698 1.00 90.56 774 TYR A N 1
ATOM 6202 C CA . TYR A 1 774 ? -17.255 -12.136 13.115 1.00 90.56 774 TYR A CA 1
ATOM 6203 C C . TYR A 1 774 ? -16.226 -13.231 13.380 1.00 90.56 774 TYR A C 1
ATOM 6205 O O . TYR A 1 774 ? -16.469 -14.415 13.170 1.00 90.56 774 TYR A O 1
ATOM 6213 N N . GLY A 1 775 ? -15.086 -12.827 13.948 1.00 87.56 775 GLY A N 1
ATOM 6214 C CA . GLY A 1 775 ? -14.062 -13.752 14.446 1.00 87.56 775 GLY A CA 1
ATOM 6215 C C . GLY A 1 775 ? -14.405 -14.377 15.804 1.00 87.56 775 GLY A C 1
ATOM 6216 O O . GLY A 1 775 ? -13.784 -15.355 16.205 1.00 87.56 775 GLY A O 1
ATOM 6217 N N . ASN A 1 776 ? -15.421 -13.852 16.494 1.00 84.00 776 ASN A N 1
ATOM 6218 C CA . ASN A 1 776 ? -15.874 -14.288 17.817 1.00 84.00 776 ASN A CA 1
ATOM 6219 C C . ASN A 1 776 ? -17.202 -15.066 17.795 1.00 84.00 776 ASN A C 1
ATOM 6221 O O . ASN A 1 776 ? -17.851 -15.191 18.830 1.00 84.00 776 ASN A O 1
ATOM 6225 N N . MET A 1 777 ? -17.624 -15.561 16.627 1.00 82.00 777 MET A N 1
ATOM 6226 C CA . MET A 1 777 ? -18.896 -16.276 16.481 1.00 82.00 777 MET A CA 1
ATOM 6227 C C . MET A 1 777 ? -18.837 -17.703 17.046 1.00 82.00 777 MET A C 1
ATOM 6229 O O . MET A 1 777 ? -19.744 -18.133 17.750 1.00 82.00 777 MET A O 1
ATOM 6233 N N . GLU A 1 778 ? -17.760 -18.435 16.754 1.00 80.50 778 GLU A N 1
ATOM 6234 C CA . GLU A 1 778 ? -17.522 -19.801 17.229 1.00 80.50 778 GLU A CA 1
ATOM 6235 C C . GLU A 1 778 ? -16.046 -19.968 17.604 1.00 80.50 778 GLU A C 1
ATOM 6237 O O . GLU A 1 778 ? -15.163 -19.682 16.796 1.00 80.50 778 GLU A O 1
ATOM 6242 N N . LEU A 1 779 ? -15.768 -20.476 18.810 1.00 76.19 779 LEU A N 1
ATOM 6243 C CA . LEU A 1 779 ? -14.406 -20.533 19.350 1.00 76.19 779 LEU A CA 1
ATOM 6244 C C . LEU A 1 779 ? -13.443 -21.330 18.458 1.00 76.19 779 LEU A C 1
ATOM 6246 O O . LEU A 1 779 ? -12.325 -20.896 18.238 1.00 76.19 779 LEU A O 1
ATOM 6250 N N . HIS A 1 780 ? -13.847 -22.482 17.921 1.00 80.88 780 HIS A N 1
ATOM 6251 C CA . HIS A 1 780 ? -12.915 -23.371 17.212 1.00 80.88 780 HIS A CA 1
ATOM 6252 C C . HIS A 1 780 ? -12.821 -23.132 15.702 1.00 80.88 780 HIS A C 1
ATOM 6254 O O . HIS A 1 780 ? -11.846 -23.547 15.085 1.00 80.88 780 HIS A O 1
ATOM 6260 N N . SER A 1 781 ? -13.801 -22.454 15.110 1.00 86.31 781 SER A N 1
ATOM 6261 C CA . SER A 1 781 ? -13.915 -22.265 13.658 1.00 86.31 781 SER A CA 1
ATOM 6262 C C . SER A 1 781 ? -13.808 -20.797 13.232 1.00 86.31 781 SER A C 1
ATOM 6264 O O . SER A 1 781 ? -13.820 -20.516 12.034 1.00 86.31 781 SER A O 1
ATOM 6266 N N . SER A 1 782 ? -13.713 -19.860 14.184 1.00 90.88 782 SER A N 1
ATOM 6267 C CA . SER A 1 782 ? -13.660 -18.420 13.916 1.00 90.88 782 SER A CA 1
ATOM 6268 C C . SER A 1 782 ? -12.469 -17.745 14.596 1.00 90.88 782 SER A C 1
ATOM 6270 O O . SER A 1 782 ? -11.947 -18.197 15.617 1.00 90.88 782 SER A O 1
ATOM 6272 N N . GLY A 1 783 ? -12.018 -16.646 14.005 1.00 91.00 783 GLY A N 1
ATOM 6273 C CA . GLY A 1 783 ? -10.950 -15.824 14.557 1.00 91.00 783 GLY A CA 1
ATOM 6274 C C . GLY A 1 783 ? -10.605 -14.660 13.646 1.00 91.00 783 GLY A C 1
ATOM 6275 O O . GLY A 1 783 ? -11.231 -14.435 12.614 1.00 91.00 783 GLY A O 1
ATOM 6276 N N . THR A 1 784 ? -9.582 -13.906 14.003 1.00 91.88 784 THR A N 1
ATOM 6277 C CA . THR A 1 784 ? -9.123 -12.757 13.223 1.00 91.88 784 THR A CA 1
ATOM 6278 C C . THR A 1 784 ? -7.617 -12.638 13.303 1.00 91.88 784 THR A C 1
ATOM 6280 O O . THR A 1 784 ? -6.984 -13.139 14.232 1.00 91.88 784 THR A O 1
ATOM 6283 N N . GLY A 1 785 ? -7.018 -11.986 12.320 1.00 90.50 785 GLY A N 1
ATOM 6284 C CA . GLY A 1 785 ? -5.581 -11.840 12.302 1.00 90.50 785 GLY A CA 1
ATOM 6285 C C . GLY A 1 785 ? -5.094 -10.770 11.353 1.00 90.50 785 GLY A C 1
ATOM 6286 O O . GLY A 1 785 ? -5.843 -10.161 10.586 1.00 90.50 785 GLY A O 1
ATOM 6287 N N . VAL A 1 786 ? -3.784 -10.577 11.424 1.00 89.44 786 VAL A N 1
ATOM 6288 C CA . VAL A 1 786 ? -3.032 -9.694 10.544 1.00 89.44 786 VAL A CA 1
ATOM 6289 C C . VAL A 1 786 ? -1.879 -10.495 9.967 1.00 89.44 786 VAL A C 1
ATOM 6291 O O . VAL A 1 786 ? -1.113 -11.106 10.713 1.00 89.44 786 VAL A O 1
ATOM 6294 N N . VAL A 1 787 ? -1.749 -10.500 8.644 1.00 90.19 787 VAL A N 1
ATOM 6295 C CA . VAL A 1 787 ? -0.668 -11.190 7.934 1.00 90.19 787 VAL A CA 1
ATOM 6296 C C . VAL A 1 787 ? 0.039 -10.226 6.990 1.00 90.19 787 VAL A C 1
ATOM 6298 O O . VAL A 1 787 ? -0.604 -9.514 6.228 1.00 90.19 787 VAL A O 1
ATOM 6301 N N . SER A 1 788 ? 1.364 -10.202 7.050 1.00 89.00 788 SER A N 1
ATOM 6302 C CA . SER A 1 788 ? 2.235 -9.522 6.100 1.00 89.00 788 SER A CA 1
ATOM 6303 C C . SER A 1 788 ? 2.886 -10.545 5.177 1.00 89.00 788 SER A C 1
ATOM 6305 O O . SER A 1 788 ? 3.352 -11.595 5.634 1.00 89.00 788 SER A O 1
ATOM 6307 N N . TYR A 1 789 ? 2.940 -10.225 3.889 1.00 88.31 789 TYR A N 1
ATOM 6308 C CA . TYR A 1 789 ? 3.651 -11.002 2.888 1.00 88.31 789 TYR A CA 1
ATOM 6309 C C . TYR A 1 789 ? 4.327 -10.106 1.864 1.00 88.31 789 TYR A C 1
ATOM 6311 O O . TYR A 1 789 ? 3.675 -9.322 1.168 1.00 88.31 789 TYR A O 1
ATOM 6319 N N . ASN A 1 790 ? 5.629 -10.320 1.723 1.00 85.81 790 ASN A N 1
ATOM 6320 C CA . ASN A 1 790 ? 6.441 -9.664 0.722 1.00 85.81 790 ASN A CA 1
ATOM 6321 C C . ASN A 1 790 ? 6.661 -10.604 -0.477 1.00 85.81 790 ASN A C 1
ATOM 6323 O O . ASN A 1 790 ? 7.332 -11.625 -0.323 1.00 85.81 790 ASN A O 1
ATOM 6327 N N . PRO A 1 791 ? 6.162 -10.283 -1.684 1.00 81.75 791 PRO A N 1
ATOM 6328 C CA . PRO A 1 791 ? 6.299 -11.158 -2.849 1.00 81.75 791 PRO A CA 1
ATOM 6329 C C . PRO A 1 791 ? 7.729 -11.205 -3.417 1.00 81.75 791 PRO A C 1
ATOM 6331 O O . PRO A 1 791 ? 8.077 -12.160 -4.106 1.00 81.75 791 PRO A O 1
ATOM 6334 N N . PHE A 1 792 ? 8.568 -10.209 -3.110 1.00 78.69 792 PHE A N 1
ATOM 6335 C CA . PHE A 1 792 ? 9.954 -10.101 -3.587 1.00 78.69 792 PHE A CA 1
ATOM 6336 C C . PHE A 1 792 ? 10.955 -10.788 -2.659 1.00 78.69 792 PHE A C 1
ATOM 6338 O O . PHE A 1 792 ? 12.021 -11.217 -3.083 1.00 78.69 792 PHE A O 1
ATOM 6345 N N . THR A 1 793 ? 10.635 -10.873 -1.368 1.00 76.94 793 THR A N 1
ATOM 6346 C CA . THR A 1 793 ? 11.470 -11.570 -0.387 1.00 76.94 793 THR A CA 1
ATOM 6347 C C . THR A 1 793 ? 10.823 -12.861 0.095 1.00 76.94 793 THR A C 1
ATOM 6349 O O . THR A 1 793 ? 11.460 -13.603 0.821 1.00 76.94 793 THR A O 1
ATOM 6352 N N . MET A 1 794 ? 9.589 -13.185 -0.283 1.00 77.69 794 MET A N 1
ATOM 6353 C CA . MET A 1 794 ? 8.811 -14.310 0.262 1.00 77.69 794 MET A CA 1
ATOM 6354 C C . MET A 1 794 ? 8.699 -14.331 1.796 1.00 77.69 794 MET A C 1
ATOM 6356 O O . MET A 1 794 ? 8.416 -15.373 2.389 1.00 77.69 794 MET A O 1
ATOM 6360 N N . ASP A 1 795 ? 8.960 -13.206 2.453 1.00 81.31 795 ASP A N 1
ATOM 6361 C CA . ASP A 1 795 ? 8.857 -13.089 3.897 1.00 81.31 795 ASP A CA 1
ATOM 6362 C C . ASP A 1 795 ? 7.378 -13.066 4.282 1.00 81.31 795 ASP A C 1
ATOM 6364 O O . ASP A 1 795 ? 6.628 -12.191 3.855 1.00 81.31 795 ASP A O 1
ATOM 6368 N N . LEU A 1 796 ? 6.960 -14.068 5.053 1.00 85.62 796 LEU A N 1
ATOM 6369 C CA . LEU A 1 796 ? 5.591 -14.258 5.513 1.00 85.62 796 LEU A CA 1
ATOM 6370 C C . LEU A 1 796 ? 5.581 -14.210 7.037 1.00 85.62 796 LEU A C 1
ATOM 6372 O O . LEU A 1 796 ? 6.258 -14.999 7.702 1.00 85.62 796 LEU A O 1
ATOM 6376 N N . ARG A 1 797 ? 4.791 -13.299 7.597 1.00 84.56 797 ARG A N 1
ATOM 6377 C CA . ARG A 1 797 ? 4.673 -13.109 9.046 1.00 84.56 797 ARG A CA 1
ATOM 6378 C C . ARG A 1 797 ? 3.241 -12.765 9.393 1.00 84.56 797 ARG A C 1
ATOM 6380 O O . ARG A 1 797 ? 2.558 -12.124 8.610 1.00 84.56 797 ARG A O 1
ATOM 6387 N N . GLY A 1 798 ? 2.782 -13.128 10.578 1.00 84.50 798 GLY A N 1
ATOM 6388 C CA . GLY A 1 798 ? 1.447 -12.732 10.996 1.00 84.50 798 GLY A CA 1
ATOM 6389 C C . GLY A 1 798 ? 1.047 -13.295 12.339 1.00 84.50 798 GLY A C 1
ATOM 6390 O O . GLY A 1 798 ? 1.656 -14.243 12.838 1.00 84.50 798 GLY A O 1
ATOM 6391 N N . GLU A 1 799 ? -0.009 -12.705 12.874 1.00 85.69 799 GLU A N 1
ATOM 6392 C CA . GLU A 1 799 ? -0.631 -13.040 14.146 1.00 85.69 799 GLU A CA 1
ATOM 6393 C C . GLU A 1 799 ? -2.107 -13.392 13.915 1.00 85.69 799 GLU A C 1
ATOM 6395 O O . GLU A 1 799 ? -2.769 -12.803 13.058 1.00 85.69 799 GLU A O 1
ATOM 6400 N N . PHE A 1 800 ? -2.611 -14.358 14.677 1.00 89.38 800 PHE A N 1
ATOM 6401 C CA . PHE A 1 800 ? -3.986 -14.845 14.651 1.00 89.38 800 PHE A CA 1
ATOM 6402 C C . PHE A 1 800 ? -4.505 -14.986 16.086 1.00 89.38 800 PHE A C 1
ATOM 6404 O O . PHE A 1 800 ? -3.813 -15.543 16.939 1.00 89.38 800 PHE A O 1
ATOM 6411 N N . ALA A 1 801 ? -5.708 -14.487 16.351 1.00 87.88 801 ALA A N 1
ATOM 6412 C CA . ALA A 1 801 ? -6.438 -14.695 17.596 1.00 87.88 801 ALA A CA 1
ATOM 6413 C C . ALA A 1 801 ? -7.739 -15.443 17.309 1.00 87.88 801 ALA A C 1
ATOM 6415 O O . ALA A 1 801 ? -8.501 -15.090 16.405 1.00 87.88 801 ALA A O 1
ATOM 6416 N N . GLN A 1 802 ? -7.974 -16.488 18.087 1.00 87.50 802 GLN A N 1
ATOM 6417 C CA . GLN A 1 802 ? -9.098 -17.393 17.927 1.00 87.50 802 GLN A CA 1
ATOM 6418 C C . GLN A 1 802 ? -10.258 -16.955 18.828 1.00 87.50 802 GLN A C 1
ATOM 6420 O O . GLN A 1 802 ? -10.051 -16.721 20.015 1.00 87.50 802 GLN A O 1
ATOM 6425 N N . GLY A 1 803 ? -11.472 -16.857 18.278 1.00 82.25 803 GLY A N 1
ATOM 6426 C CA . GLY A 1 803 ? -12.656 -16.438 19.036 1.00 82.25 803 GLY A CA 1
ATOM 6427 C C . GLY A 1 803 ? -12.723 -14.944 19.396 1.00 82.25 803 GLY A C 1
ATOM 6428 O O . GLY A 1 803 ? -13.524 -14.573 20.250 1.00 82.25 803 GLY A O 1
ATOM 6429 N N . ASP A 1 804 ? -11.929 -14.085 18.752 1.00 81.62 804 ASP A N 1
ATOM 6430 C CA . ASP A 1 804 ? -11.834 -12.646 19.043 1.00 81.62 804 ASP A CA 1
ATOM 6431 C C . ASP A 1 804 ? -12.198 -11.765 17.828 1.00 81.62 804 ASP A C 1
ATOM 6433 O O . ASP A 1 804 ? -12.192 -12.213 16.678 1.00 81.62 804 ASP A O 1
ATOM 6437 N N . GLN A 1 805 ? -12.512 -10.484 18.071 1.00 80.81 805 GLN A N 1
ATOM 6438 C CA . GLN A 1 805 ? -12.734 -9.483 17.013 1.00 80.81 805 GLN A CA 1
ATOM 6439 C C . GLN A 1 805 ? -11.449 -8.729 16.659 1.00 80.81 805 GLN A C 1
ATOM 6441 O O . GLN A 1 805 ? -10.543 -8.596 17.480 1.00 80.81 805 GLN A O 1
ATOM 6446 N N . GLY A 1 806 ? -11.374 -8.198 15.431 1.00 74.69 806 GLY A N 1
ATOM 6447 C CA . GLY A 1 806 ? -10.164 -7.548 14.907 1.00 74.69 806 GLY A CA 1
ATOM 6448 C C . GLY A 1 806 ? -9.629 -6.423 15.800 1.00 74.69 806 GLY A C 1
ATOM 6449 O O . GLY A 1 806 ? -8.418 -6.306 15.977 1.00 74.69 806 GLY A O 1
ATOM 6450 N N . THR A 1 807 ? -10.520 -5.661 16.447 1.00 74.25 807 THR A N 1
ATOM 6451 C CA . THR A 1 807 ? -10.152 -4.605 17.407 1.00 74.25 807 THR A CA 1
ATOM 6452 C C . THR A 1 807 ? -9.300 -5.138 18.557 1.00 74.25 807 THR A C 1
ATOM 6454 O O . THR A 1 807 ? -8.381 -4.472 19.006 1.00 74.25 807 THR A O 1
ATOM 6457 N N . ASP A 1 808 ? -9.564 -6.359 19.031 1.00 75.31 808 ASP A N 1
ATOM 6458 C CA . ASP A 1 808 ? -8.853 -6.927 20.177 1.00 75.31 808 ASP A CA 1
ATOM 6459 C C . ASP A 1 808 ? -7.400 -7.306 19.825 1.00 75.31 808 ASP A C 1
ATOM 6461 O O . ASP A 1 808 ? -6.504 -7.187 20.669 1.00 75.31 808 ASP A O 1
ATOM 6465 N N . VAL A 1 809 ? -7.155 -7.700 18.568 1.00 74.50 809 VAL A N 1
ATOM 6466 C CA . VAL A 1 809 ? -5.813 -7.980 18.026 1.00 74.50 809 VAL A CA 1
ATOM 6467 C C . VAL A 1 809 ? -5.045 -6.688 17.765 1.00 74.50 809 VAL A C 1
ATOM 6469 O O . VAL A 1 809 ? -3.881 -6.576 18.151 1.00 74.50 809 VAL A O 1
ATOM 6472 N N . VAL A 1 810 ? -5.694 -5.695 17.153 1.00 69.19 810 VAL A N 1
ATOM 6473 C CA . VAL A 1 810 ? -5.070 -4.403 16.822 1.00 69.19 810 VAL A CA 1
ATOM 6474 C C . VAL A 1 810 ? -4.831 -3.540 18.073 1.00 69.19 810 VAL A C 1
ATOM 6476 O O . VAL A 1 810 ? -3.863 -2.786 18.123 1.00 69.19 810 VAL A O 1
ATOM 6479 N N . ASP A 1 811 ? -5.612 -3.716 19.135 1.00 66.81 811 ASP A N 1
ATOM 6480 C CA . ASP A 1 811 ? -5.338 -3.103 20.441 1.00 66.81 811 ASP A CA 1
ATOM 6481 C C . ASP A 1 811 ? -4.296 -3.896 21.259 1.00 66.81 811 ASP A C 1
ATOM 6483 O O . ASP A 1 811 ? -3.852 -3.457 22.317 1.00 66.81 811 ASP A O 1
ATOM 6487 N N . GLY A 1 812 ? -3.905 -5.099 20.818 1.00 65.81 812 GLY A N 1
ATOM 6488 C CA . GLY A 1 812 ? -2.950 -5.952 21.534 1.00 65.81 812 GLY A CA 1
ATOM 6489 C C . GLY A 1 812 ? -3.451 -6.471 22.889 1.00 65.81 812 GLY A C 1
ATOM 6490 O O . GLY A 1 812 ? -2.642 -6.737 23.786 1.00 65.81 812 GLY A O 1
ATOM 6491 N N . LYS A 1 813 ? -4.774 -6.610 23.052 1.00 69.00 813 LYS A N 1
ATOM 6492 C CA . LYS A 1 813 ? -5.436 -7.017 24.308 1.00 69.00 813 LYS A CA 1
ATOM 6493 C C . LYS A 1 813 ? -5.527 -8.534 24.484 1.00 69.00 813 LYS A C 1
ATOM 6495 O O . LYS A 1 813 ? -5.736 -9.004 25.606 1.00 69.00 813 LYS A O 1
ATOM 6500 N N . VAL A 1 814 ? -5.347 -9.293 23.406 1.00 71.56 814 VAL A N 1
ATOM 6501 C CA . VAL A 1 814 ? -5.485 -10.758 23.377 1.00 71.56 814 VAL A CA 1
ATOM 6502 C C . VAL A 1 814 ? -4.154 -11.456 23.115 1.00 71.56 814 VAL A C 1
ATOM 6504 O O . VAL A 1 814 ? -3.171 -10.841 22.700 1.00 71.56 814 VAL A O 1
ATOM 6507 N N . VAL A 1 815 ? -4.101 -12.749 23.435 1.00 73.19 815 VAL A N 1
ATOM 6508 C CA . VAL A 1 815 ? -2.941 -13.592 23.133 1.00 73.19 815 VAL A CA 1
ATOM 6509 C C . VAL A 1 815 ? -3.081 -14.071 21.696 1.00 73.19 815 VAL A C 1
ATOM 6511 O O . VAL A 1 815 ? -4.102 -14.650 21.339 1.00 73.19 815 VAL A O 1
ATOM 6514 N N . THR A 1 816 ? -2.059 -13.828 20.886 1.00 80.62 816 THR A N 1
ATOM 6515 C CA . THR A 1 816 ? -2.027 -14.232 19.483 1.00 80.62 816 THR A CA 1
ATOM 6516 C C . THR A 1 816 ? -1.119 -15.442 19.289 1.00 80.62 816 THR A C 1
ATOM 6518 O O . THR A 1 816 ? -0.146 -15.645 20.019 1.00 80.62 816 THR A O 1
ATOM 6521 N N . MET A 1 817 ? -1.437 -16.252 18.283 1.00 85.12 817 MET A N 1
ATOM 6522 C CA . MET A 1 817 ? -0.561 -17.291 17.751 1.00 85.12 817 MET A CA 1
ATOM 6523 C C . MET A 1 817 ? -0.047 -16.889 16.361 1.00 85.12 817 MET A C 1
ATOM 6525 O O . MET A 1 817 ? -0.657 -16.051 15.695 1.00 85.12 817 MET A O 1
ATOM 6529 N N . PRO A 1 818 ? 1.066 -17.462 15.883 1.00 86.69 818 PRO A N 1
ATOM 6530 C CA . PRO A 1 818 ? 1.539 -17.220 14.527 1.00 86.69 818 PRO A CA 1
ATOM 6531 C C . PRO A 1 818 ? 0.545 -17.725 13.481 1.00 86.69 818 PRO A C 1
ATOM 6533 O O . PRO A 1 818 ? -0.144 -18.723 13.687 1.00 86.69 818 PRO A O 1
ATOM 6536 N N . VAL A 1 819 ? 0.538 -17.100 12.306 1.00 90.38 819 VAL A N 1
ATOM 6537 C CA . VAL A 1 819 ? -0.229 -17.625 11.160 1.00 90.38 819 VAL A CA 1
ATOM 6538 C C . VAL A 1 819 ? 0.393 -18.890 10.565 1.00 90.38 819 VAL A C 1
ATOM 6540 O O . VAL A 1 819 ? -0.313 -19.794 10.127 1.00 90.38 819 VAL A O 1
ATOM 6543 N N . TYR A 1 820 ? 1.721 -18.977 10.584 1.00 88.06 820 TYR A N 1
ATOM 6544 C CA . TYR A 1 820 ? 2.481 -20.068 9.990 1.00 88.06 820 TYR A CA 1
ATOM 6545 C C . TYR A 1 820 ? 3.772 -20.295 10.778 1.00 88.06 820 TYR A C 1
ATOM 6547 O O . TYR A 1 820 ? 4.448 -19.334 11.157 1.00 88.06 820 TYR A O 1
ATOM 6555 N N . ASP A 1 821 ? 4.115 -21.561 11.013 1.00 83.94 821 ASP A N 1
ATOM 6556 C CA . ASP A 1 821 ? 5.401 -21.973 11.573 1.00 83.94 821 ASP A CA 1
ATOM 6557 C C . ASP A 1 821 ? 6.031 -23.076 10.700 1.00 83.94 821 ASP A C 1
ATOM 6559 O O . ASP A 1 821 ? 5.560 -24.217 10.727 1.00 83.94 821 ASP A O 1
ATOM 6563 N N . PRO A 1 822 ? 7.096 -22.775 9.930 1.00 78.50 822 PRO A N 1
ATOM 6564 C CA . PRO A 1 822 ? 7.734 -23.763 9.061 1.00 78.50 822 PRO A CA 1
ATOM 6565 C C . PRO A 1 822 ? 8.385 -24.915 9.838 1.00 78.50 822 PRO A C 1
ATOM 6567 O O . PRO A 1 822 ? 8.531 -26.007 9.292 1.00 78.50 822 PRO A O 1
ATOM 6570 N N . TRP A 1 823 ? 8.753 -24.694 11.103 1.00 84.12 823 TRP A N 1
ATOM 6571 C CA . TRP A 1 823 ? 9.451 -25.678 11.933 1.00 84.12 823 TRP A CA 1
ATOM 6572 C C . TRP A 1 823 ? 8.499 -26.567 12.739 1.00 84.12 823 TRP A C 1
ATOM 6574 O O . TRP A 1 823 ? 8.953 -27.511 13.380 1.00 84.12 823 TRP A O 1
ATOM 6584 N N . LYS A 1 824 ? 7.186 -26.280 12.704 1.00 80.00 824 LYS A N 1
ATOM 6585 C CA . LYS A 1 824 ? 6.140 -26.994 13.460 1.00 80.00 824 LYS A CA 1
ATOM 6586 C C . LYS A 1 824 ? 6.450 -27.112 14.963 1.00 80.00 824 LYS A C 1
ATOM 6588 O O . LYS A 1 824 ? 6.141 -28.118 15.594 1.00 80.00 824 LYS A O 1
ATOM 6593 N N . THR A 1 825 ? 7.079 -26.085 15.524 1.00 83.06 825 THR A N 1
ATOM 6594 C CA . THR A 1 825 ? 7.493 -26.010 16.934 1.00 83.06 825 THR A CA 1
ATOM 6595 C C . THR A 1 825 ? 6.384 -25.515 17.856 1.00 83.06 825 THR A C 1
ATOM 6597 O O . THR A 1 825 ? 6.411 -25.784 19.055 1.00 83.06 825 THR A O 1
ATOM 6600 N N . ARG A 1 826 ? 5.404 -24.791 17.309 1.00 83.62 826 ARG A N 1
ATOM 6601 C CA . ARG A 1 826 ? 4.272 -24.207 18.037 1.00 83.62 826 ARG A CA 1
ATOM 6602 C C . ARG A 1 826 ? 2.989 -24.288 17.218 1.00 83.62 826 ARG A C 1
ATOM 6604 O O . ARG A 1 826 ? 3.033 -24.367 15.991 1.00 83.62 826 ARG A O 1
ATOM 6611 N N . GLU A 1 827 ? 1.850 -24.241 17.902 1.00 86.06 827 GLU A N 1
ATOM 6612 C CA . GLU A 1 827 ? 0.548 -24.137 17.243 1.00 86.06 827 GLU A CA 1
ATOM 6613 C C . GLU A 1 827 ? 0.436 -22.831 16.445 1.00 86.06 827 GLU A C 1
ATOM 6615 O O . GLU A 1 827 ? 0.935 -21.780 16.859 1.00 86.06 827 GLU A O 1
ATOM 6620 N N . CYS A 1 828 ? -0.206 -22.908 15.281 1.00 90.50 828 CYS A N 1
ATOM 6621 C CA . CYS A 1 828 ? -0.413 -21.782 14.379 1.00 90.50 828 CYS A CA 1
ATOM 6622 C C . CYS A 1 828 ? -1.739 -21.923 13.619 1.00 90.50 828 CYS A C 1
ATOM 6624 O O . CYS A 1 828 ? -2.354 -22.994 13.613 1.00 90.50 828 CYS A O 1
ATOM 6626 N N . LEU A 1 829 ? -2.160 -20.866 12.916 1.00 91.50 829 LEU A N 1
ATOM 6627 C CA . LEU A 1 829 ? -3.358 -20.922 12.066 1.00 91.50 829 LEU A CA 1
ATOM 6628 C C . LEU A 1 829 ? -3.280 -22.080 11.056 1.00 91.50 829 LEU A C 1
ATOM 6630 O O . LEU A 1 829 ? -4.242 -22.828 10.908 1.00 91.50 829 LEU A O 1
ATOM 6634 N N . ALA A 1 830 ? -2.126 -22.265 10.409 1.00 92.06 830 ALA A N 1
ATOM 6635 C CA . ALA A 1 830 ? -1.925 -23.317 9.413 1.00 92.06 830 ALA A CA 1
ATOM 6636 C C . ALA A 1 830 ? -2.113 -24.747 9.952 1.00 92.06 830 ALA A C 1
ATOM 6638 O O . ALA A 1 830 ? -2.471 -25.636 9.180 1.00 92.06 830 ALA A O 1
ATOM 6639 N N . SER A 1 831 ? -1.883 -24.984 11.250 1.00 91.00 831 SER A N 1
ATOM 6640 C CA . SER A 1 831 ? -2.126 -26.289 11.879 1.00 91.00 831 SER A CA 1
ATOM 6641 C C . SER A 1 831 ? -3.551 -26.439 12.412 1.00 91.00 831 SER A C 1
ATOM 6643 O O . SER A 1 831 ? -4.089 -27.540 12.362 1.00 91.00 831 SER A O 1
ATOM 6645 N N . GLN A 1 832 ? -4.155 -25.357 12.917 1.00 90.12 832 GLN A N 1
ATOM 6646 C CA . GLN A 1 832 ? -5.494 -25.377 13.523 1.00 90.12 832 GLN A CA 1
ATOM 6647 C C . GLN A 1 832 ? -6.619 -25.364 12.472 1.00 90.12 832 GLN A C 1
ATOM 6649 O O . GLN A 1 832 ? -7.593 -26.101 12.594 1.00 90.12 832 GLN A O 1
ATOM 6654 N N . LEU A 1 833 ? -6.482 -24.550 11.419 1.00 92.50 833 LEU A N 1
ATOM 6655 C CA . LEU A 1 833 ? -7.471 -24.385 10.346 1.00 92.50 833 LEU A CA 1
ATOM 6656 C C . LEU A 1 833 ? -6.784 -24.469 8.966 1.00 92.50 833 LEU A C 1
ATOM 6658 O O . LEU A 1 833 ? -6.630 -23.450 8.285 1.00 92.50 833 LEU A O 1
ATOM 6662 N N . PRO A 1 834 ? -6.358 -25.669 8.524 1.00 93.06 834 PRO A N 1
ATOM 6663 C CA . PRO A 1 834 ? -5.543 -25.834 7.317 1.00 93.06 834 PRO A CA 1
ATOM 6664 C C . PRO A 1 834 ? -6.244 -25.371 6.032 1.00 93.06 834 PRO A C 1
ATOM 6666 O O . PRO A 1 834 ? -5.601 -24.779 5.165 1.00 93.06 834 PRO A O 1
ATOM 6669 N N . GLU A 1 835 ? -7.558 -25.581 5.912 1.00 94.25 835 GLU A N 1
ATOM 6670 C CA . GLU A 1 835 ? -8.318 -25.135 4.735 1.00 94.25 835 GLU A CA 1
ATOM 6671 C C . GLU A 1 835 ? -8.448 -23.607 4.682 1.00 94.25 835 GLU A C 1
ATOM 6673 O O . GLU A 1 835 ? -8.209 -23.008 3.633 1.00 94.25 835 GLU A O 1
ATOM 6678 N N . ALA A 1 836 ? -8.711 -22.958 5.822 1.00 93.62 836 ALA A N 1
ATOM 6679 C CA . ALA A 1 836 ? -8.735 -21.498 5.898 1.00 93.62 836 ALA A CA 1
ATOM 6680 C C . ALA A 1 836 ? -7.345 -20.904 5.613 1.00 93.62 836 ALA A C 1
ATOM 6682 O O . ALA A 1 836 ? -7.220 -19.903 4.913 1.00 93.62 836 ALA A O 1
ATOM 6683 N N . TRP A 1 837 ? -6.272 -21.546 6.086 1.00 94.12 837 TRP A N 1
ATOM 6684 C CA . TRP A 1 837 ? -4.906 -21.141 5.753 1.00 94.12 837 TRP A CA 1
ATOM 6685 C C . TRP A 1 837 ? -4.606 -21.256 4.252 1.00 94.12 837 TRP A C 1
ATOM 6687 O O . TRP A 1 837 ? -3.997 -20.360 3.659 1.00 94.12 837 TRP A O 1
ATOM 6697 N N . LYS A 1 838 ? -5.041 -22.343 3.612 1.00 93.69 838 LYS A N 1
ATOM 6698 C CA . LYS A 1 838 ? -4.885 -22.548 2.168 1.00 93.69 838 LYS A CA 1
ATOM 6699 C C . LYS A 1 838 ? -5.626 -21.478 1.362 1.00 93.69 838 LYS A C 1
ATOM 6701 O O . LYS A 1 838 ? -5.071 -20.949 0.399 1.00 93.69 838 LYS A O 1
ATOM 6706 N N . GLU A 1 839 ? -6.844 -21.129 1.769 1.00 94.38 839 GLU A N 1
ATOM 6707 C CA . GLU A 1 839 ? -7.616 -20.039 1.165 1.00 94.38 839 GLU A CA 1
ATOM 6708 C C . GLU A 1 839 ? -6.919 -18.681 1.369 1.00 94.38 839 GLU A C 1
ATOM 6710 O O . GLU A 1 839 ? -6.637 -17.981 0.393 1.00 94.38 839 GLU A O 1
ATOM 6715 N N . LEU A 1 840 ? -6.544 -18.349 2.611 1.00 94.31 840 LEU A N 1
ATOM 6716 C CA . LEU A 1 840 ? -5.883 -17.089 2.961 1.00 94.31 840 LEU A CA 1
ATOM 6717 C C . LEU A 1 840 ? -4.562 -16.900 2.209 1.00 94.31 840 LEU A C 1
ATOM 6719 O O . LEU A 1 840 ? -4.343 -15.847 1.615 1.00 94.31 840 LEU A O 1
ATOM 6723 N N . SER A 1 841 ? -3.688 -17.909 2.210 1.00 91.75 841 SER A N 1
ATOM 6724 C CA . SER A 1 841 ? -2.394 -17.843 1.520 1.00 91.75 841 SER A CA 1
ATOM 6725 C C . SER A 1 841 ? -2.560 -17.662 0.008 1.00 91.75 841 SER A C 1
ATOM 6727 O O . SER A 1 841 ? -1.873 -16.833 -0.585 1.00 91.75 841 SER A O 1
ATOM 6729 N N . SER A 1 842 ? -3.529 -18.341 -0.615 1.00 90.00 842 SER A N 1
ATOM 6730 C CA . SER A 1 842 ? -3.853 -18.150 -2.034 1.00 90.00 842 SER A CA 1
ATOM 6731 C C . SER A 1 842 ? -4.315 -16.722 -2.354 1.00 90.00 842 SER A C 1
ATOM 6733 O O . SER A 1 842 ? -3.875 -16.139 -3.350 1.00 90.00 842 SER A O 1
ATOM 6735 N N . ILE A 1 843 ? -5.191 -16.141 -1.524 1.00 91.50 843 ILE A N 1
ATOM 6736 C CA . ILE A 1 843 ? -5.663 -14.755 -1.690 1.00 91.50 843 ILE A CA 1
ATOM 6737 C C . ILE A 1 843 ? -4.507 -13.771 -1.490 1.00 91.50 843 ILE A C 1
ATOM 6739 O O . ILE A 1 843 ? -4.313 -12.875 -2.314 1.00 91.50 843 ILE A O 1
ATOM 6743 N N . LEU A 1 844 ? -3.711 -13.961 -0.437 1.00 89.81 844 LEU A N 1
ATOM 6744 C CA . LEU A 1 844 ? -2.563 -13.125 -0.093 1.00 89.81 844 LEU A CA 1
ATOM 6745 C C . LEU A 1 844 ? -1.544 -13.066 -1.238 1.00 89.81 844 LEU A C 1
ATOM 6747 O O . LEU A 1 844 ? -1.168 -11.978 -1.670 1.00 89.81 844 LEU A O 1
ATOM 6751 N N . PHE A 1 845 ? -1.155 -14.222 -1.782 1.00 86.50 845 PHE A N 1
ATOM 6752 C CA . PHE A 1 845 ? -0.176 -14.300 -2.869 1.00 86.50 845 PHE A CA 1
ATOM 6753 C C . PHE A 1 845 ? -0.676 -13.630 -4.150 1.00 86.50 845 PHE A C 1
ATOM 6755 O O . PHE A 1 845 ? 0.048 -12.832 -4.746 1.00 86.50 845 PHE A O 1
ATOM 6762 N N . ARG A 1 846 ? -1.927 -13.897 -4.553 1.00 86.69 846 ARG A N 1
ATOM 6763 C CA . ARG A 1 846 ? -2.522 -13.281 -5.751 1.00 86.69 846 ARG A CA 1
ATOM 6764 C C . ARG A 1 846 ? -2.682 -11.769 -5.598 1.00 86.69 846 ARG A C 1
ATOM 6766 O O . ARG A 1 846 ? -2.450 -11.029 -6.549 1.00 86.69 846 ARG A O 1
ATOM 6773 N N . THR A 1 847 ? -3.048 -11.308 -4.405 1.00 90.31 847 THR A N 1
ATOM 6774 C CA . THR A 1 847 ? -3.205 -9.879 -4.101 1.00 90.31 847 THR A CA 1
ATOM 6775 C C . THR A 1 847 ? -1.858 -9.154 -4.136 1.00 90.31 847 THR A C 1
ATOM 6777 O O . THR A 1 847 ? -1.737 -8.127 -4.802 1.00 90.31 847 THR A O 1
ATOM 6780 N N . ALA A 1 848 ? -0.828 -9.700 -3.481 1.00 88.62 848 ALA A N 1
ATOM 6781 C CA . ALA A 1 848 ? 0.512 -9.113 -3.455 1.00 88.62 848 ALA A CA 1
ATOM 6782 C C . ALA A 1 848 ? 1.152 -9.037 -4.851 1.00 88.62 848 ALA A C 1
ATOM 6784 O O . ALA A 1 848 ? 1.776 -8.031 -5.190 1.00 88.62 848 ALA A O 1
ATOM 6785 N N . GLU A 1 849 ? 0.947 -10.064 -5.684 1.00 83.25 849 GLU A N 1
ATOM 6786 C CA . GLU A 1 849 ? 1.411 -10.092 -7.077 1.00 83.25 849 GLU A CA 1
ATOM 6787 C C . GLU A 1 849 ? 0.694 -9.042 -7.940 1.00 83.25 849 GLU A C 1
ATOM 6789 O O . GLU A 1 849 ? 1.360 -8.268 -8.624 1.00 83.25 849 GLU A O 1
ATOM 6794 N N . LYS A 1 850 ? -0.641 -8.930 -7.853 1.00 86.12 850 LYS A N 1
ATOM 6795 C CA . LYS A 1 850 ? -1.415 -7.897 -8.576 1.00 86.12 850 LYS A CA 1
ATOM 6796 C C . LYS A 1 850 ? -1.013 -6.474 -8.174 1.00 86.12 850 LYS A C 1
ATOM 6798 O O . LYS A 1 850 ? -0.887 -5.589 -9.024 1.00 86.12 850 LYS A O 1
ATOM 6803 N N . LEU A 1 851 ? -0.810 -6.241 -6.877 1.00 89.31 851 LEU A N 1
ATOM 6804 C CA . LEU A 1 851 ? -0.441 -4.926 -6.348 1.00 89.31 851 LEU A CA 1
ATOM 6805 C C . LEU A 1 851 ? 1.049 -4.602 -6.522 1.00 89.31 851 LEU A C 1
ATOM 6807 O O . LEU A 1 851 ? 1.412 -3.428 -6.427 1.00 89.31 851 LEU A O 1
ATOM 6811 N N . HIS A 1 852 ? 1.888 -5.608 -6.796 1.00 87.19 852 HIS A N 1
ATOM 6812 C CA . HIS A 1 852 ? 3.349 -5.511 -6.800 1.00 87.19 852 HIS A CA 1
ATOM 6813 C C . HIS A 1 852 ? 3.890 -4.824 -5.544 1.00 87.19 852 HIS A C 1
ATOM 6815 O O . HIS A 1 852 ? 4.556 -3.788 -5.589 1.00 87.19 852 HIS A O 1
ATOM 6821 N N . LEU A 1 853 ? 3.519 -5.365 -4.391 1.00 84.62 853 LEU A N 1
ATOM 6822 C CA . LEU A 1 853 ? 3.725 -4.688 -3.125 1.00 84.62 853 LEU A CA 1
ATOM 6823 C C . LEU A 1 853 ? 3.927 -5.693 -2.000 1.00 84.62 853 LEU A C 1
ATOM 6825 O O . LEU A 1 853 ? 3.309 -6.753 -2.001 1.00 84.62 853 LEU A O 1
ATOM 6829 N N . ASP A 1 854 ? 4.729 -5.319 -1.008 1.00 86.75 854 ASP A N 1
ATOM 6830 C CA . ASP A 1 854 ? 4.663 -5.946 0.307 1.00 86.75 854 ASP A CA 1
ATOM 6831 C C . ASP A 1 854 ? 3.320 -5.609 0.963 1.00 86.75 854 ASP A C 1
ATOM 6833 O O . ASP A 1 854 ? 3.033 -4.443 1.261 1.00 86.75 854 ASP A O 1
ATOM 6837 N N . THR A 1 855 ? 2.469 -6.619 1.119 1.00 89.62 855 THR A N 1
ATOM 6838 C CA . THR A 1 855 ? 1.093 -6.445 1.580 1.00 89.62 855 THR A CA 1
ATOM 6839 C C . THR A 1 855 ? 0.940 -6.869 3.024 1.00 89.62 855 THR A C 1
ATOM 6841 O O . THR A 1 855 ? 1.271 -7.995 3.379 1.00 89.62 855 THR A O 1
ATOM 6844 N N . ARG A 1 856 ? 0.311 -6.007 3.817 1.00 89.31 856 ARG A N 1
ATOM 6845 C CA . ARG A 1 856 ? -0.265 -6.323 5.119 1.00 89.31 856 ARG A CA 1
ATOM 6846 C C . ARG A 1 856 ? -1.780 -6.410 4.991 1.00 89.31 856 ARG A C 1
ATOM 6848 O O . ARG A 1 856 ? -2.423 -5.461 4.541 1.00 89.31 856 ARG A O 1
ATOM 6855 N N . VAL A 1 857 ? -2.338 -7.536 5.402 1.00 91.75 857 VAL A N 1
ATOM 6856 C CA . VAL A 1 857 ? -3.745 -7.891 5.251 1.00 91.75 857 VAL A CA 1
ATOM 6857 C C . VAL A 1 857 ? -4.369 -8.127 6.621 1.00 91.75 857 VAL A C 1
ATOM 6859 O O . VAL A 1 857 ? -3.870 -8.935 7.401 1.00 91.75 857 VAL A O 1
ATOM 6862 N N . GLU A 1 858 ? -5.463 -7.423 6.903 1.00 92.44 858 GLU A N 1
ATOM 6863 C CA . GLU A 1 858 ? -6.353 -7.706 8.035 1.00 92.44 858 GLU A CA 1
ATOM 6864 C C . GLU A 1 858 ? -7.459 -8.642 7.545 1.00 92.44 858 GLU A C 1
ATOM 6866 O O . GLU A 1 858 ? -8.105 -8.360 6.530 1.00 92.44 858 GLU A O 1
ATOM 6871 N N . TYR A 1 859 ? -7.676 -9.750 8.250 1.00 94.44 859 TYR A N 1
ATOM 6872 C CA . TYR A 1 859 ? -8.649 -10.765 7.856 1.00 94.44 859 TYR A CA 1
ATOM 6873 C C . TYR A 1 859 ? -9.432 -11.310 9.051 1.00 94.44 859 TYR A C 1
ATOM 6875 O O . TYR A 1 859 ? -8.998 -11.260 10.208 1.00 94.44 859 TYR A O 1
ATOM 6883 N N . THR A 1 860 ? -10.592 -11.877 8.746 1.00 95.25 860 THR A N 1
ATOM 6884 C CA . THR A 1 860 ? -11.448 -12.578 9.701 1.00 95.25 860 THR A CA 1
ATOM 6885 C C . THR A 1 860 ? -11.852 -13.915 9.115 1.00 95.25 860 THR A C 1
ATOM 6887 O O . THR A 1 860 ? -12.163 -14.018 7.934 1.00 95.25 860 THR A O 1
ATOM 6890 N N . ILE A 1 861 ? -11.820 -14.944 9.948 1.00 95.44 861 ILE A N 1
ATOM 6891 C CA . ILE A 1 861 ? -12.362 -16.257 9.647 1.00 95.44 861 ILE A CA 1
ATOM 6892 C C . ILE A 1 861 ? -13.682 -16.354 10.399 1.00 95.44 861 ILE A C 1
ATOM 6894 O O . ILE A 1 861 ? -13.693 -16.269 11.625 1.00 95.44 861 ILE A O 1
ATOM 6898 N N . GLU A 1 862 ? -14.778 -16.520 9.669 1.00 93.19 862 GLU A N 1
ATOM 6899 C CA . GLU A 1 862 ? -16.104 -16.775 10.233 1.00 93.19 862 GLU A CA 1
ATOM 6900 C C . GLU A 1 862 ? -16.524 -18.180 9.799 1.00 93.19 862 GLU A C 1
ATOM 6902 O O . GLU A 1 862 ? -16.660 -18.450 8.603 1.00 93.19 862 GLU A O 1
ATOM 6907 N N . LYS A 1 863 ? -16.678 -19.097 10.763 1.00 90.81 863 LYS A N 1
ATOM 6908 C CA . LYS A 1 863 ? -17.070 -20.500 10.519 1.00 90.81 863 LYS A CA 1
ATOM 6909 C C . LYS A 1 863 ? -16.241 -21.193 9.426 1.00 90.81 863 LYS A C 1
ATOM 6911 O O . LYS A 1 863 ? -16.770 -21.855 8.536 1.00 90.81 863 LYS A O 1
ATOM 6916 N N . GLY A 1 864 ? -14.923 -21.016 9.485 1.00 91.00 864 GLY A N 1
ATOM 6917 C CA . GLY A 1 864 ? -13.957 -21.605 8.556 1.00 91.00 864 GLY A CA 1
ATOM 6918 C C . GLY A 1 864 ? -13.782 -20.868 7.224 1.00 91.00 864 GLY A C 1
ATOM 6919 O O . GLY A 1 864 ? -12.863 -21.218 6.488 1.00 91.00 864 GLY A O 1
ATOM 6920 N N . LYS A 1 865 ? -14.592 -19.845 6.916 1.00 93.81 865 LYS A N 1
ATOM 6921 C CA . LYS A 1 865 ? -14.478 -19.053 5.681 1.00 93.81 865 LYS A CA 1
ATOM 6922 C C . LYS A 1 865 ? -13.644 -17.794 5.897 1.00 93.81 865 LYS A C 1
ATOM 6924 O O . LYS A 1 865 ? -13.897 -17.048 6.843 1.00 93.81 865 LYS A O 1
ATOM 6929 N N . VAL A 1 866 ? -12.681 -17.537 5.010 1.00 95.88 866 VAL A N 1
ATOM 6930 C CA . VAL A 1 866 ? -11.797 -16.363 5.089 1.00 95.88 866 VAL A CA 1
ATOM 6931 C C . VAL A 1 866 ? -12.445 -15.138 4.449 1.00 95.88 866 VAL A C 1
ATOM 6933 O O . VAL A 1 866 ? -12.884 -15.189 3.302 1.00 95.88 866 VAL A O 1
ATOM 6936 N N . PHE A 1 867 ? -12.410 -14.014 5.160 1.00 96.38 867 PHE A N 1
ATOM 6937 C CA . PHE A 1 867 ? -12.818 -12.700 4.679 1.00 96.38 867 PHE A CA 1
ATOM 6938 C C . PHE A 1 867 ? -11.685 -11.685 4.810 1.00 96.38 867 PHE A C 1
ATOM 6940 O O . PHE A 1 867 ? -11.059 -11.572 5.868 1.00 96.38 867 PHE A O 1
ATOM 6947 N N . ILE A 1 868 ? -11.443 -10.913 3.750 1.00 95.88 868 ILE A N 1
ATOM 6948 C CA . ILE A 1 868 ? -10.431 -9.852 3.742 1.00 95.88 868 ILE A CA 1
ATOM 6949 C C . ILE A 1 868 ? -11.078 -8.525 4.130 1.00 95.88 868 ILE A C 1
ATOM 6951 O O . ILE A 1 868 ? -11.992 -8.048 3.465 1.00 95.88 868 ILE A O 1
ATOM 6955 N N . LEU A 1 869 ? -10.602 -7.917 5.216 1.00 93.56 869 LEU A N 1
ATOM 6956 C CA . LEU A 1 869 ? -11.166 -6.676 5.752 1.00 93.56 869 LEU A CA 1
ATOM 6957 C C . LEU A 1 869 ? -10.398 -5.439 5.319 1.00 93.56 869 LEU A C 1
ATOM 6959 O O . LEU A 1 869 ? -10.951 -4.338 5.302 1.00 93.56 869 LEU A O 1
ATOM 6963 N N . GLN A 1 870 ? -9.105 -5.591 5.044 1.00 92.19 870 GLN A N 1
ATOM 6964 C CA . GLN A 1 870 ? -8.256 -4.478 4.659 1.00 92.19 870 GLN A CA 1
ATOM 6965 C C . GLN A 1 870 ? -6.937 -4.960 4.063 1.00 92.19 870 GLN A C 1
ATOM 6967 O O . GLN A 1 870 ? -6.361 -5.936 4.535 1.00 92.19 870 GLN A O 1
ATOM 6972 N N . ILE A 1 871 ? -6.405 -4.200 3.107 1.00 91.94 871 ILE A N 1
ATOM 6973 C CA . ILE A 1 871 ? -5.043 -4.352 2.589 1.00 91.94 871 ILE A CA 1
ATOM 6974 C C . ILE A 1 871 ? -4.298 -3.025 2.773 1.00 91.94 871 ILE A C 1
ATOM 6976 O O . ILE A 1 871 ? -4.879 -1.949 2.612 1.00 91.94 871 ILE A O 1
ATOM 6980 N N . ARG A 1 872 ? -3.009 -3.086 3.117 1.00 88.06 872 ARG A N 1
ATOM 6981 C CA . ARG A 1 872 ? -2.084 -1.942 3.209 1.00 88.06 872 ARG A CA 1
ATOM 6982 C C . ARG A 1 872 ? -0.677 -2.344 2.753 1.00 88.06 872 ARG A C 1
ATOM 6984 O O . ARG A 1 872 ? -0.357 -3.526 2.728 1.00 88.06 872 ARG A O 1
ATOM 6991 N N . LYS A 1 873 ? 0.181 -1.359 2.464 1.00 86.12 873 LYS A N 1
ATOM 6992 C CA . LYS A 1 873 ? 1.635 -1.569 2.347 1.00 86.12 873 LYS A CA 1
ATOM 6993 C C . LYS A 1 873 ? 2.248 -1.892 3.706 1.00 86.12 873 LYS A C 1
ATOM 6995 O O . LYS A 1 873 ? 2.028 -1.113 4.638 1.00 86.12 873 LYS A O 1
ATOM 7000 N N . ASP A 1 874 ? 3.039 -2.959 3.819 1.00 81.06 874 ASP A N 1
ATOM 7001 C CA . ASP A 1 874 ? 3.903 -3.117 4.993 1.00 81.06 874 ASP A CA 1
ATOM 7002 C C . ASP A 1 874 ? 5.093 -2.152 4.893 1.00 81.06 874 ASP A C 1
ATOM 7004 O O . ASP A 1 874 ? 5.698 -1.965 3.840 1.00 81.06 874 ASP A O 1
ATOM 7008 N N . ARG A 1 875 ? 5.395 -1.473 5.998 1.00 67.06 875 ARG A N 1
ATOM 7009 C CA . ARG A 1 875 ? 6.434 -0.433 6.077 1.00 67.06 875 ARG A CA 1
ATOM 7010 C C . ARG A 1 875 ? 7.682 -0.914 6.819 1.00 67.06 875 ARG A C 1
ATOM 7012 O O . ARG A 1 875 ? 8.536 -0.106 7.173 1.00 67.06 875 ARG A O 1
ATOM 7019 N N . GLU A 1 876 ? 7.786 -2.210 7.106 1.00 63.16 876 GLU A N 1
ATOM 7020 C CA . GLU A 1 876 ? 8.897 -2.776 7.871 1.00 63.16 876 GLU A CA 1
ATOM 7021 C C . GLU A 1 876 ? 10.122 -3.058 6.987 1.00 63.16 876 GLU A C 1
ATOM 7023 O O . GLU A 1 876 ? 10.210 -4.088 6.326 1.00 63.16 876 GLU A O 1
ATOM 7028 N N . ARG A 1 877 ? 11.120 -2.167 7.019 1.00 56.47 877 ARG A N 1
ATOM 7029 C CA . ARG A 1 877 ? 12.452 -2.441 6.459 1.00 56.47 877 ARG A CA 1
ATOM 7030 C C . ARG A 1 877 ? 13.365 -3.015 7.543 1.00 56.47 877 ARG A C 1
ATOM 7032 O O . ARG A 1 877 ? 13.712 -2.319 8.498 1.00 56.47 877 ARG A O 1
ATOM 7039 N N . LYS A 1 878 ? 13.772 -4.279 7.406 1.00 55.25 878 LYS A N 1
ATOM 7040 C CA . LYS A 1 878 ? 14.812 -4.876 8.258 1.00 55.25 878 LYS A CA 1
ATOM 7041 C C . LYS A 1 878 ? 16.159 -4.835 7.545 1.00 55.25 878 LYS A C 1
ATOM 7043 O O . LYS A 1 878 ? 16.500 -5.753 6.810 1.00 55.25 878 LYS A O 1
ATOM 7048 N N . GLU A 1 879 ? 16.932 -3.788 7.801 1.00 55.06 879 GLU A N 1
ATOM 7049 C CA . GLU A 1 879 ? 18.393 -3.921 7.781 1.00 55.06 879 GLU A CA 1
ATOM 7050 C C . GLU A 1 879 ? 18.801 -4.774 8.989 1.00 55.06 879 GLU A C 1
ATOM 7052 O O . GLU A 1 879 ? 18.208 -4.628 10.059 1.00 55.06 879 GLU A O 1
ATOM 7057 N N . ARG A 1 880 ? 19.757 -5.693 8.828 1.00 57.25 880 ARG A N 1
ATOM 7058 C CA . ARG A 1 880 ? 20.193 -6.599 9.899 1.00 57.25 880 ARG A CA 1
ATOM 7059 C C . ARG A 1 880 ? 21.130 -5.844 10.848 1.00 57.25 880 ARG A C 1
ATOM 7061 O O . ARG A 1 880 ? 22.308 -5.701 10.546 1.00 57.25 880 ARG A O 1
ATOM 7068 N N . ILE A 1 881 ? 20.603 -5.345 11.967 1.00 66.62 881 ILE A N 1
ATOM 7069 C CA . ILE A 1 881 ? 21.395 -4.696 13.024 1.00 66.62 881 ILE A CA 1
ATOM 7070 C C . ILE A 1 881 ? 21.689 -5.721 14.138 1.00 66.62 881 ILE A C 1
ATOM 7072 O O . ILE A 1 881 ? 20.769 -6.450 14.521 1.00 66.62 881 ILE A O 1
ATOM 7076 N N . PRO A 1 882 ? 22.943 -5.813 14.627 1.00 74.12 882 PRO A N 1
ATOM 7077 C CA . PRO A 1 882 ? 23.329 -6.679 15.747 1.00 74.12 882 PRO A CA 1
ATOM 7078 C C . PRO A 1 882 ? 22.534 -6.434 17.039 1.00 74.12 882 PRO A C 1
ATOM 7080 O O . PRO A 1 882 ? 22.047 -5.327 17.278 1.00 74.12 882 PRO A O 1
ATOM 7083 N N . SER A 1 883 ? 22.439 -7.454 17.898 1.00 83.50 883 SER A N 1
ATOM 7084 C CA . SER A 1 883 ? 21.788 -7.347 19.216 1.00 83.50 883 SER A CA 1
ATOM 7085 C C . SER A 1 883 ? 22.466 -6.299 20.108 1.00 83.50 883 SER A C 1
ATOM 7087 O O . SER A 1 883 ? 23.676 -6.086 20.040 1.00 83.50 883 SER A O 1
ATOM 7089 N N . LEU A 1 884 ? 21.711 -5.696 21.035 1.00 85.94 884 LEU A N 1
ATOM 7090 C CA . LEU A 1 884 ? 22.273 -4.826 22.076 1.00 85.94 884 LEU A CA 1
ATOM 7091 C C . LEU A 1 884 ? 23.341 -5.532 22.926 1.00 85.94 884 LEU A C 1
ATOM 7093 O O . LEU A 1 884 ? 24.250 -4.868 23.426 1.00 85.94 884 LEU A O 1
ATOM 7097 N N . LYS A 1 885 ? 23.269 -6.863 23.064 1.00 83.12 885 LYS A N 1
ATOM 7098 C CA . LYS A 1 885 ? 24.284 -7.656 23.774 1.00 83.12 885 LYS A CA 1
ATOM 7099 C C . LYS A 1 885 ? 25.631 -7.635 23.061 1.00 83.12 885 LYS A C 1
ATOM 7101 O O . LYS A 1 885 ? 26.658 -7.562 23.723 1.00 83.12 885 LYS A O 1
ATOM 7106 N N . GLU A 1 886 ? 25.626 -7.650 21.730 1.00 80.88 886 GLU A N 1
ATOM 7107 C CA . GLU A 1 886 ? 26.844 -7.576 20.911 1.00 80.88 886 GLU A CA 1
ATOM 7108 C C . GLU A 1 886 ? 27.520 -6.202 21.040 1.00 80.88 886 GLU A C 1
ATOM 7110 O O . GLU A 1 886 ? 28.738 -6.095 20.947 1.00 80.88 886 GLU A O 1
ATOM 7115 N N . PHE A 1 887 ? 26.745 -5.161 21.364 1.00 77.44 887 PHE A N 1
ATOM 7116 C CA . PHE A 1 887 ? 27.251 -3.835 21.730 1.00 77.44 887 PHE A CA 1
ATOM 7117 C C . PHE A 1 887 ? 27.627 -3.698 23.220 1.00 77.44 887 PHE A C 1
ATOM 7119 O O . PHE A 1 887 ? 27.946 -2.598 23.673 1.00 77.44 887 PHE A O 1
ATOM 7126 N N . GLY A 1 888 ? 27.576 -4.784 24.000 1.00 80.00 888 GLY A N 1
ATOM 7127 C CA . GLY A 1 888 ? 27.951 -4.791 25.416 1.00 80.00 888 GLY A CA 1
ATOM 7128 C C . GLY A 1 888 ? 26.902 -4.211 26.374 1.00 80.00 888 GLY A C 1
ATOM 7129 O O . GLY A 1 888 ? 27.213 -3.930 27.531 1.00 80.00 888 GLY A O 1
ATOM 7130 N N . TYR A 1 889 ? 25.652 -4.017 25.945 1.00 85.44 889 TYR A N 1
ATOM 7131 C CA . TYR A 1 889 ? 24.597 -3.539 26.842 1.00 85.44 889 TYR A CA 1
ATOM 7132 C C . TYR A 1 889 ? 23.979 -4.672 27.673 1.00 85.44 889 TYR A C 1
ATOM 7134 O O . TYR A 1 889 ? 23.723 -5.774 27.185 1.00 85.44 889 TYR A O 1
ATOM 7142 N N . HIS A 1 890 ? 23.646 -4.372 28.933 1.00 86.38 890 HIS A N 1
ATOM 7143 C CA . HIS A 1 890 ? 22.892 -5.281 29.796 1.00 86.38 890 HIS A CA 1
ATOM 7144 C C . HIS A 1 890 ? 21.387 -5.172 29.512 1.00 86.38 890 HIS A C 1
ATOM 7146 O O . HIS A 1 890 ? 20.707 -4.270 30.016 1.00 86.38 890 HIS A O 1
ATOM 7152 N N . VAL A 1 891 ? 20.861 -6.116 28.732 1.00 91.12 891 VAL A N 1
ATOM 7153 C CA . VAL A 1 891 ? 19.425 -6.237 28.439 1.00 91.12 891 VAL A CA 1
ATOM 7154 C C . VAL A 1 891 ? 18.664 -6.594 29.720 1.00 91.12 891 VAL A C 1
ATOM 7156 O O . VAL A 1 891 ? 18.944 -7.612 30.345 1.00 91.12 891 VAL A O 1
ATOM 7159 N N . ILE A 1 892 ? 17.723 -5.737 30.122 1.00 92.06 892 ILE A N 1
ATOM 7160 C CA . ILE A 1 892 ? 16.870 -5.911 31.310 1.00 92.06 892 ILE A CA 1
ATOM 7161 C C . ILE A 1 892 ? 15.478 -6.444 30.967 1.00 92.06 892 ILE A C 1
ATOM 7163 O O . ILE A 1 892 ? 14.815 -7.014 31.823 1.00 92.06 892 ILE A O 1
ATOM 7167 N N . ALA A 1 893 ? 15.028 -6.262 29.726 1.00 92.19 893 ALA A N 1
ATOM 7168 C CA . ALA A 1 893 ? 13.758 -6.783 29.248 1.00 92.19 893 ALA A CA 1
ATOM 7169 C C . ALA A 1 893 ? 13.805 -7.002 27.734 1.00 92.19 893 ALA A C 1
ATOM 7171 O O . ALA A 1 893 ? 14.614 -6.400 27.023 1.00 92.19 893 ALA A O 1
ATOM 7172 N N . GLN A 1 894 ? 12.919 -7.860 27.237 1.00 92.38 894 GLN A N 1
ATOM 7173 C CA . GLN A 1 894 ? 12.771 -8.106 25.810 1.00 92.38 894 GLN A CA 1
ATOM 7174 C C . GLN A 1 894 ? 11.295 -8.241 25.461 1.00 92.38 894 GLN A C 1
ATOM 7176 O O . GLN A 1 894 ? 10.600 -9.111 25.987 1.00 92.38 894 GLN A O 1
ATOM 7181 N N . GLY A 1 895 ? 10.836 -7.373 24.568 1.00 88.31 895 GLY A N 1
ATOM 7182 C CA . GLY A 1 895 ? 9.522 -7.456 23.953 1.00 88.31 895 GLY A CA 1
ATOM 7183 C C . GLY A 1 895 ? 9.620 -7.807 22.475 1.00 88.31 895 GLY A C 1
ATOM 7184 O O . GLY A 1 895 ? 10.592 -8.384 21.987 1.00 88.31 895 GLY A O 1
ATOM 7185 N N . THR A 1 896 ? 8.598 -7.401 21.744 1.00 85.00 896 THR A N 1
ATOM 7186 C CA . THR A 1 896 ? 8.526 -7.505 20.296 1.00 85.00 896 THR A CA 1
ATOM 7187 C C . THR A 1 896 ? 9.143 -6.256 19.669 1.00 85.00 896 THR A C 1
ATOM 7189 O O . THR A 1 896 ? 8.667 -5.144 19.888 1.00 85.00 896 THR A O 1
ATOM 7192 N N . GLY A 1 897 ? 10.188 -6.423 18.853 1.00 85.12 897 GLY A N 1
ATOM 7193 C CA . GLY A 1 897 ? 10.731 -5.330 18.042 1.00 85.12 897 GLY A CA 1
ATOM 7194 C C . GLY A 1 897 ? 9.734 -4.907 16.961 1.00 85.12 897 GLY A C 1
ATOM 7195 O O . GLY A 1 897 ? 9.338 -5.739 16.130 1.00 85.12 897 GLY A O 1
ATOM 7196 N N . VAL A 1 898 ? 9.313 -3.638 17.001 1.00 83.31 898 VAL A N 1
ATOM 7197 C CA . VAL A 1 898 ? 8.271 -3.076 16.138 1.00 83.31 898 VAL A CA 1
ATOM 7198 C C . VAL A 1 898 ? 8.818 -2.148 15.052 1.00 83.31 898 VAL A C 1
ATOM 7200 O O . VAL A 1 898 ? 8.550 -2.386 13.870 1.00 83.31 898 VAL A O 1
ATOM 7203 N N . SER A 1 899 ? 9.530 -1.078 15.420 1.00 84.00 899 SER A N 1
ATOM 7204 C CA . SER A 1 899 ? 10.033 -0.087 14.459 1.00 84.00 899 SER A CA 1
ATOM 7205 C C . SER A 1 899 ? 11.278 0.637 14.944 1.00 84.00 899 SER A C 1
ATOM 7207 O O . SER A 1 899 ? 11.477 0.818 16.142 1.00 84.00 899 SER A O 1
ATOM 7209 N N . GLY A 1 900 ? 12.083 1.112 13.991 1.00 79.00 900 GLY A N 1
ATOM 7210 C CA . GLY A 1 900 ? 13.281 1.898 14.268 1.00 79.00 900 GLY A CA 1
ATOM 7211 C C . GLY A 1 900 ? 14.500 1.062 14.668 1.00 79.00 900 GLY A C 1
ATOM 7212 O O . GLY A 1 900 ? 14.410 -0.146 14.888 1.00 79.00 900 GLY A O 1
ATOM 7213 N N . LYS A 1 901 ? 15.667 1.713 14.694 1.00 83.56 901 LYS A N 1
ATOM 7214 C CA . LYS A 1 901 ? 16.968 1.082 14.969 1.00 83.56 901 LYS A CA 1
ATOM 7215 C C . LYS A 1 901 ? 17.246 1.064 16.483 1.00 83.56 901 LYS A C 1
ATOM 7217 O O . LYS A 1 901 ? 16.370 0.695 17.265 1.00 83.56 901 LYS A O 1
ATOM 7222 N N . ILE A 1 902 ? 18.460 1.412 16.892 1.00 89.69 902 ILE A N 1
ATOM 7223 C CA . ILE A 1 902 ? 18.828 1.619 18.293 1.00 89.69 902 ILE A CA 1
ATOM 7224 C C . ILE A 1 902 ? 18.473 3.061 18.666 1.00 89.69 902 ILE A C 1
ATOM 7226 O O . ILE A 1 902 ? 18.751 3.966 17.885 1.00 89.69 902 ILE A O 1
ATOM 7230 N N . PHE A 1 903 ? 17.869 3.260 19.837 1.00 92.69 903 PHE A N 1
ATOM 7231 C CA . PHE A 1 903 ? 17.576 4.579 20.398 1.00 92.69 903 PHE A CA 1
A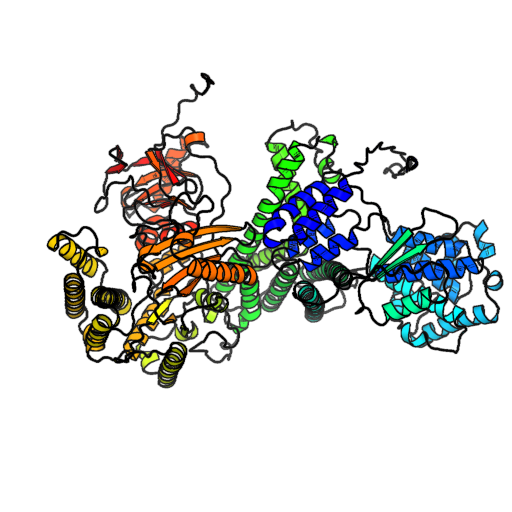TOM 7232 C C . PHE A 1 903 ? 18.130 4.669 21.817 1.00 92.69 903 PHE A C 1
ATOM 7234 O O . PHE A 1 903 ? 17.814 3.830 22.667 1.00 92.69 903 PHE A O 1
ATOM 7241 N N . ARG A 1 904 ? 18.957 5.680 22.074 1.00 92.44 904 ARG A N 1
ATOM 7242 C CA . ARG A 1 904 ? 19.561 5.977 23.376 1.00 92.44 904 ARG A CA 1
ATOM 7243 C C . ARG A 1 904 ? 18.849 7.179 23.963 1.00 92.44 904 ARG A C 1
ATOM 7245 O O . ARG A 1 904 ? 18.850 8.250 23.368 1.00 92.44 904 ARG A O 1
ATOM 7252 N N . GLY A 1 905 ? 18.245 7.035 25.132 1.00 91.88 905 GLY A N 1
ATOM 7253 C CA . GLY A 1 905 ? 17.453 8.126 25.678 1.00 91.88 905 GLY A CA 1
ATOM 7254 C C . GLY A 1 905 ? 17.226 8.067 27.171 1.00 91.88 905 GLY A C 1
ATOM 7255 O O . GLY A 1 905 ? 17.722 7.185 27.867 1.00 91.88 905 GLY A O 1
ATOM 7256 N N . ILE A 1 906 ? 16.485 9.053 27.661 1.00 90.81 906 ILE A N 1
ATOM 7257 C CA . ILE A 1 906 ? 16.119 9.191 29.071 1.00 90.81 906 ILE A CA 1
ATOM 7258 C C . ILE A 1 906 ? 14.701 8.663 29.268 1.00 90.81 906 ILE A C 1
ATOM 7260 O O . ILE A 1 906 ? 13.786 9.083 28.563 1.00 90.81 906 ILE A O 1
ATOM 7264 N N . MET A 1 907 ? 14.520 7.753 30.223 1.00 92.94 907 MET A N 1
ATOM 7265 C CA . MET A 1 907 ? 13.221 7.173 30.548 1.00 92.94 907 MET A CA 1
ATOM 7266 C C . MET A 1 907 ? 12.282 8.210 31.173 1.00 92.94 907 MET A C 1
ATOM 7268 O O . MET A 1 907 ? 12.632 8.846 32.168 1.00 92.94 907 MET A O 1
ATOM 7272 N N . VAL A 1 908 ? 11.068 8.303 30.636 1.00 92.81 908 VAL A N 1
ATOM 7273 C CA . VAL A 1 908 ? 9.939 9.075 31.171 1.00 92.81 908 VAL A CA 1
ATOM 7274 C C . VAL A 1 908 ? 8.641 8.270 31.030 1.00 92.81 908 VAL A C 1
ATOM 7276 O O . VAL A 1 908 ? 8.563 7.325 30.248 1.00 92.81 908 VAL A O 1
ATOM 7279 N N . THR A 1 909 ? 7.615 8.624 31.793 1.00 91.19 909 THR A N 1
ATOM 7280 C CA . THR A 1 909 ? 6.254 8.064 31.700 1.00 91.19 909 THR A CA 1
ATOM 7281 C C . THR A 1 909 ? 5.215 9.131 31.349 1.00 91.19 909 THR A C 1
ATOM 7283 O O . THR A 1 909 ? 4.100 8.793 30.965 1.00 91.19 909 THR A O 1
ATOM 7286 N N . ASP A 1 910 ? 5.582 10.415 31.433 1.00 87.50 910 ASP A N 1
ATOM 7287 C CA . ASP A 1 910 ? 4.715 11.549 31.122 1.00 87.50 910 ASP A CA 1
ATOM 7288 C C . ASP A 1 910 ? 5.479 12.737 30.520 1.00 87.50 910 ASP A C 1
ATOM 7290 O O . ASP A 1 910 ? 6.625 13.016 30.877 1.00 87.50 910 ASP A O 1
ATOM 7294 N N . ARG A 1 911 ? 4.809 13.510 29.658 1.00 84.31 911 ARG A N 1
ATOM 7295 C CA . ARG A 1 911 ? 5.401 14.692 29.015 1.00 84.31 911 ARG A CA 1
ATOM 7296 C C . ARG A 1 911 ? 5.815 15.786 30.003 1.00 84.31 911 ARG A C 1
ATOM 7298 O O . ARG A 1 911 ? 6.782 16.496 29.738 1.00 84.31 911 ARG A O 1
ATOM 7305 N N . ASN A 1 912 ? 5.130 15.929 31.143 1.00 82.56 912 ASN A N 1
ATOM 7306 C CA . ASN A 1 912 ? 5.468 16.962 32.128 1.00 82.56 912 ASN A CA 1
ATOM 7307 C C . ASN A 1 912 ? 6.759 16.634 32.895 1.00 82.56 912 ASN A C 1
ATOM 7309 O O . ASN A 1 912 ? 7.331 17.526 33.518 1.00 82.56 912 ASN A O 1
ATOM 7313 N N . GLN A 1 913 ? 7.240 15.387 32.826 1.00 83.81 913 GLN A N 1
ATOM 7314 C CA . GLN A 1 913 ? 8.514 14.968 33.422 1.00 83.81 913 GLN A CA 1
ATOM 7315 C C . GLN A 1 913 ? 9.728 15.402 32.588 1.00 83.81 913 GLN A C 1
ATOM 7317 O O . GLN A 1 913 ? 10.849 15.381 33.086 1.00 83.81 913 GLN A O 1
ATOM 7322 N N . ILE A 1 914 ? 9.522 15.810 31.331 1.00 78.00 914 ILE A N 1
ATOM 7323 C CA . ILE A 1 914 ? 10.584 16.330 30.462 1.00 78.00 914 ILE A CA 1
ATOM 7324 C C . ILE A 1 914 ? 10.907 17.783 30.832 1.00 78.00 914 ILE A C 1
ATOM 7326 O O . ILE A 1 914 ? 12.061 18.142 31.054 1.00 78.00 914 ILE A O 1
ATOM 7330 N N . ALA A 1 915 ? 9.878 18.631 30.868 1.00 64.00 915 ALA A N 1
ATOM 7331 C CA . ALA A 1 915 ? 9.954 20.031 31.269 1.00 64.00 915 ALA A CA 1
ATOM 7332 C C . ALA A 1 915 ? 8.538 20.568 31.566 1.00 64.00 915 ALA A C 1
ATOM 7334 O O . ALA A 1 915 ? 7.572 20.102 30.956 1.00 64.00 915 ALA A O 1
ATOM 7335 N N . PRO A 1 916 ? 8.381 21.594 32.429 1.00 59.91 916 PRO A N 1
ATOM 7336 C CA . PRO A 1 916 ? 7.094 22.261 32.632 1.00 59.91 916 PRO A CA 1
ATOM 7337 C C . PRO A 1 916 ? 6.523 22.804 31.313 1.00 59.91 916 PRO A C 1
ATOM 7339 O O . PRO A 1 916 ? 7.276 23.281 30.466 1.00 59.91 916 PRO A O 1
ATOM 7342 N N . PHE A 1 917 ? 5.193 22.824 31.168 1.00 50.34 917 PHE A N 1
ATOM 7343 C CA . PHE A 1 917 ? 4.471 23.141 29.919 1.00 50.34 917 PHE A CA 1
ATOM 7344 C C . PHE A 1 917 ? 4.945 24.423 29.193 1.00 50.34 917 PHE A C 1
ATOM 7346 O O . PHE A 1 917 ? 4.966 24.479 27.968 1.00 50.34 917 PHE A O 1
ATOM 7353 N N . ARG A 1 918 ? 5.396 25.450 29.932 1.00 53.22 918 ARG A N 1
ATOM 7354 C CA . ARG A 1 918 ? 5.922 26.718 29.373 1.00 53.22 918 ARG A CA 1
ATOM 7355 C C . ARG A 1 918 ? 7.328 26.617 28.760 1.00 53.22 918 ARG A C 1
ATOM 7357 O O . ARG A 1 918 ? 7.794 27.571 28.140 1.00 53.22 918 ARG A O 1
ATOM 7364 N N . HIS A 1 919 ? 8.023 25.500 28.950 1.00 63.59 919 HIS A N 1
ATOM 7365 C CA . HIS A 1 919 ? 9.426 25.310 28.576 1.00 63.59 919 HIS A CA 1
ATOM 7366 C C . HIS A 1 919 ? 9.677 24.035 27.769 1.00 63.59 919 HIS A C 1
ATOM 7368 O O . HIS A 1 919 ? 10.835 23.706 27.535 1.00 63.59 919 HIS A O 1
ATOM 7374 N N . ILE A 1 920 ? 8.638 23.341 27.294 1.00 64.75 920 ILE A N 1
ATOM 7375 C CA . ILE A 1 920 ? 8.808 22.085 26.548 1.00 64.75 920 ILE A CA 1
ATOM 7376 C C . ILE A 1 920 ? 9.634 22.260 25.262 1.00 64.75 920 ILE A C 1
ATOM 7378 O O . ILE A 1 920 ? 10.404 21.381 24.897 1.00 64.75 920 ILE A O 1
ATOM 7382 N N . ASN A 1 921 ? 9.605 23.453 24.659 1.00 68.38 921 ASN A N 1
ATOM 7383 C CA . ASN A 1 921 ? 10.458 23.817 23.520 1.00 68.38 921 ASN A CA 1
ATOM 7384 C C . ASN A 1 921 ? 11.962 23.884 23.866 1.00 68.38 921 ASN A C 1
ATOM 7386 O O . ASN A 1 921 ? 12.788 23.937 22.964 1.00 68.38 921 ASN A O 1
ATOM 7390 N N . LYS A 1 922 ? 12.332 23.894 25.155 1.00 71.12 922 LYS A N 1
ATOM 7391 C CA . LYS A 1 922 ? 13.726 23.842 25.635 1.00 71.12 922 LYS A CA 1
ATOM 7392 C C . LYS A 1 922 ? 14.188 22.426 25.985 1.00 71.12 922 LYS A C 1
ATOM 7394 O O . LYS A 1 922 ? 15.334 22.250 26.383 1.00 71.12 922 LYS A O 1
ATOM 7399 N N . ALA A 1 923 ? 13.323 21.420 25.860 1.00 74.38 923 ALA A N 1
ATOM 7400 C CA . ALA A 1 923 ? 13.666 20.042 26.193 1.00 74.38 923 ALA A CA 1
ATOM 7401 C C . ALA A 1 923 ? 14.812 19.495 25.325 1.00 74.38 923 ALA A C 1
ATOM 7403 O O . ALA A 1 923 ? 15.668 18.777 25.838 1.00 74.38 923 ALA A O 1
ATOM 7404 N N . GLN A 1 924 ? 14.887 19.894 24.048 1.00 79.62 924 GLN A N 1
ATOM 7405 C CA . GLN A 1 924 ? 16.009 19.528 23.176 1.00 79.62 924 GLN A CA 1
ATOM 7406 C C . GLN A 1 924 ? 17.335 20.076 23.717 1.00 79.62 924 GLN A C 1
ATOM 7408 O O . GLN A 1 924 ? 18.317 19.349 23.776 1.00 79.62 924 GLN A O 1
ATOM 7413 N N . SER A 1 925 ? 17.334 21.305 24.243 1.00 79.75 925 SER A N 1
ATOM 7414 C CA . SER A 1 925 ? 18.525 21.922 24.833 1.00 79.75 925 SER A CA 1
ATOM 7415 C C . SER A 1 925 ? 19.070 21.150 26.038 1.00 79.75 925 SER A C 1
ATOM 7417 O O . SER A 1 925 ? 20.261 21.232 26.314 1.00 79.75 925 SER A O 1
ATOM 7419 N N . ILE A 1 926 ? 18.229 20.392 26.755 1.00 78.50 926 ILE A N 1
ATOM 7420 C CA . ILE A 1 926 ? 18.681 19.513 27.846 1.00 78.50 926 ILE A CA 1
ATOM 7421 C C . ILE A 1 926 ? 19.494 18.349 27.273 1.00 78.50 926 ILE A C 1
ATOM 7423 O O . ILE A 1 926 ? 20.576 18.051 27.774 1.00 78.50 926 ILE A O 1
ATOM 7427 N N . ILE A 1 927 ? 18.993 17.712 26.210 1.00 83.00 927 ILE A N 1
ATOM 7428 C CA . ILE A 1 927 ? 19.697 16.627 25.517 1.00 83.00 927 ILE A CA 1
ATOM 7429 C C . ILE A 1 927 ? 21.000 17.145 24.908 1.00 83.00 927 ILE A C 1
ATOM 7431 O O . ILE A 1 927 ? 22.044 16.527 25.104 1.00 83.00 927 ILE A O 1
ATOM 7435 N N . ASP A 1 928 ? 20.956 18.301 24.246 1.00 83.50 928 ASP A N 1
ATOM 7436 C CA . ASP A 1 928 ? 22.124 18.916 23.615 1.00 83.50 928 ASP A CA 1
ATOM 7437 C C . ASP A 1 928 ? 23.210 19.226 24.657 1.00 83.50 928 ASP A C 1
ATOM 7439 O O . ASP A 1 928 ? 24.350 18.791 24.498 1.00 83.50 928 ASP A O 1
ATOM 7443 N N . ALA A 1 929 ? 22.845 19.856 25.780 1.00 82.19 929 ALA A N 1
ATOM 7444 C CA . ALA A 1 929 ? 23.773 20.148 26.874 1.00 82.19 929 ALA A CA 1
ATOM 7445 C C . ALA A 1 929 ? 24.372 18.878 27.506 1.00 82.19 929 ALA A C 1
ATOM 7447 O O . ALA A 1 929 ? 25.545 18.849 27.874 1.00 82.19 929 ALA A O 1
ATOM 7448 N N . MET A 1 930 ? 23.596 17.794 27.626 1.00 80.12 930 MET A N 1
ATOM 7449 C CA . MET A 1 930 ? 24.133 16.511 28.093 1.00 80.12 930 MET A CA 1
ATOM 7450 C C . MET A 1 930 ? 25.093 15.893 27.069 1.00 80.12 930 MET A C 1
ATOM 7452 O O . MET A 1 930 ? 26.124 15.334 27.452 1.00 80.12 930 MET A O 1
ATOM 7456 N N . ASN A 1 931 ? 24.775 16.012 25.780 1.00 86.69 931 ASN A N 1
ATOM 7457 C CA . ASN A 1 931 ? 25.567 15.473 24.680 1.00 86.69 931 ASN A CA 1
ATOM 7458 C C . ASN A 1 931 ? 26.904 16.189 24.478 1.00 86.69 931 ASN A C 1
ATOM 7460 O O . ASN A 1 931 ? 27.836 15.548 24.001 1.00 86.69 931 ASN A O 1
ATOM 7464 N N . GLU A 1 932 ? 27.044 17.454 24.888 1.00 86.94 932 GLU A N 1
ATOM 7465 C CA . GLU A 1 932 ? 28.337 18.166 24.887 1.00 86.94 932 GLU A CA 1
ATOM 7466 C C . GLU A 1 932 ? 29.415 17.431 25.700 1.00 86.94 932 GLU A C 1
ATOM 7468 O O . GLU A 1 932 ? 30.603 17.520 25.400 1.00 86.94 932 GLU A O 1
ATOM 7473 N N . THR A 1 933 ? 29.000 16.669 26.716 1.00 80.81 933 THR A N 1
ATOM 7474 C CA . THR A 1 933 ? 29.906 15.926 27.605 1.00 80.81 933 THR A CA 1
ATOM 7475 C C . THR A 1 933 ? 30.097 14.456 27.219 1.00 80.81 933 THR A C 1
ATOM 7477 O O . THR A 1 933 ? 30.875 13.751 27.864 1.00 80.81 933 THR A O 1
ATOM 7480 N N . LEU A 1 934 ? 29.392 13.966 26.192 1.00 78.81 934 LEU A N 1
ATOM 7481 C CA . LEU A 1 934 ? 29.375 12.554 25.803 1.00 78.81 934 LEU A CA 1
ATOM 7482 C C . LEU A 1 934 ? 30.138 12.323 24.482 1.00 78.81 934 LEU A C 1
ATOM 7484 O O . LEU A 1 934 ? 29.984 13.102 23.542 1.00 78.81 934 LEU A O 1
ATOM 7488 N N . PRO A 1 935 ? 30.920 11.230 24.356 1.00 77.44 935 PRO A N 1
ATOM 7489 C CA . PRO A 1 935 ? 31.482 10.811 23.069 1.00 77.44 935 PRO A CA 1
ATOM 7490 C C . PRO A 1 935 ? 30.388 10.565 22.019 1.00 77.44 935 PRO A C 1
ATOM 7492 O O . PRO A 1 935 ? 29.287 10.154 22.381 1.00 77.44 935 PRO A O 1
ATOM 7495 N N . GLU A 1 936 ? 30.698 10.714 20.724 1.00 74.69 936 GLU A N 1
ATOM 7496 C CA . GLU A 1 936 ? 29.724 10.537 19.622 1.00 74.69 936 GLU A CA 1
ATOM 7497 C C . GLU A 1 936 ? 28.929 9.221 19.709 1.00 74.69 936 GLU A C 1
ATOM 7499 O O . GLU A 1 936 ? 27.705 9.225 19.621 1.00 74.69 936 GLU A O 1
ATOM 7504 N N . LEU A 1 937 ? 29.601 8.096 19.986 1.00 72.50 937 LEU A N 1
ATOM 7505 C CA . LEU A 1 937 ? 28.989 6.761 20.139 1.00 72.50 937 LEU A CA 1
ATOM 7506 C C . LEU A 1 937 ? 27.992 6.645 21.312 1.00 72.50 937 LEU A C 1
ATOM 7508 O O . LEU A 1 937 ? 27.246 5.669 21.415 1.00 72.50 937 LEU A O 1
ATOM 7512 N N . HIS A 1 938 ? 28.003 7.629 22.205 1.00 77.81 938 HIS A N 1
ATOM 7513 C CA . HIS A 1 938 ? 27.313 7.657 23.487 1.00 77.81 938 HIS A CA 1
ATOM 7514 C C . HIS A 1 938 ? 26.316 8.812 23.610 1.00 77.81 938 HIS A C 1
ATOM 7516 O O . HIS A 1 938 ? 25.673 8.946 24.655 1.00 77.81 938 HIS A O 1
ATOM 7522 N N . LYS A 1 939 ? 26.166 9.632 22.565 1.00 84.38 939 LYS A N 1
ATOM 7523 C CA . LYS A 1 939 ? 25.166 10.695 22.544 1.00 84.38 939 LYS A CA 1
ATOM 7524 C C . LYS A 1 939 ? 23.756 10.118 22.658 1.00 84.38 939 LYS A C 1
ATOM 7526 O O . LYS A 1 939 ? 23.449 9.034 22.162 1.00 84.38 939 LYS A O 1
ATOM 7531 N N . LEU A 1 940 ? 22.921 10.849 23.381 1.00 88.38 940 LEU A N 1
ATOM 7532 C CA . LEU A 1 940 ? 21.508 10.573 23.557 1.00 88.38 940 LEU A CA 1
ATOM 7533 C C . LEU A 1 940 ? 20.734 11.133 22.366 1.00 88.38 940 LEU A C 1
ATOM 7535 O O . LEU A 1 940 ? 20.937 12.280 21.968 1.00 88.38 940 LEU A O 1
ATOM 7539 N N . ASP A 1 941 ? 19.816 10.329 21.851 1.00 89.88 941 ASP A N 1
ATOM 7540 C CA . ASP A 1 941 ? 18.922 10.681 20.756 1.00 89.88 941 ASP A CA 1
ATOM 7541 C C . ASP A 1 941 ? 17.719 11.495 21.257 1.00 89.88 941 ASP A C 1
ATOM 7543 O O . ASP A 1 941 ? 17.220 12.352 20.532 1.00 89.88 941 ASP A O 1
ATOM 7547 N N . GLY A 1 942 ? 17.243 11.242 22.488 1.00 91.81 942 GLY A N 1
ATOM 7548 C CA . GLY A 1 942 ? 16.089 11.936 23.073 1.00 91.81 942 GLY A CA 1
ATOM 7549 C C . GLY A 1 942 ? 15.473 11.248 24.299 1.00 91.81 942 GLY A C 1
ATOM 7550 O O . GLY A 1 942 ? 16.186 10.764 25.179 1.00 91.81 942 GLY A O 1
ATOM 7551 N N . PHE A 1 943 ? 14.138 11.199 24.371 1.00 93.19 943 PHE A N 1
ATOM 7552 C CA . PHE A 1 943 ? 13.382 10.632 25.504 1.00 93.19 943 PHE A CA 1
ATOM 7553 C C . PHE A 1 943 ? 12.688 9.308 25.149 1.00 93.19 943 PHE A C 1
ATOM 7555 O O . PHE A 1 943 ? 12.154 9.152 24.053 1.00 93.19 943 PHE A O 1
ATOM 7562 N N . ILE A 1 944 ? 12.671 8.357 26.085 1.00 94.75 944 ILE A N 1
ATOM 7563 C CA . ILE A 1 944 ? 12.016 7.049 25.949 1.00 94.75 944 ILE A CA 1
ATOM 7564 C C . ILE A 1 944 ? 10.788 7.026 26.858 1.00 94.75 944 ILE A C 1
ATOM 7566 O O . ILE A 1 944 ? 10.924 7.027 28.080 1.00 94.75 944 ILE A O 1
ATOM 7570 N N . PHE A 1 945 ? 9.599 6.978 26.266 1.00 94.50 945 PHE A N 1
ATOM 7571 C CA . PHE A 1 945 ? 8.339 6.883 26.993 1.00 94.50 945 PHE A CA 1
ATOM 7572 C C . PHE A 1 945 ? 7.997 5.429 27.300 1.00 94.50 945 PHE A C 1
ATOM 7574 O O . PHE A 1 945 ? 7.924 4.607 26.387 1.00 94.50 945 PHE A O 1
ATOM 7581 N N . VAL A 1 946 ? 7.753 5.121 28.573 1.00 94.19 946 VAL A N 1
ATOM 7582 C CA . VAL A 1 946 ? 7.293 3.804 29.025 1.00 94.19 946 VAL A CA 1
ATOM 7583 C C . VAL A 1 946 ? 5.817 3.886 29.391 1.00 94.19 946 VAL A C 1
ATOM 7585 O O . VAL A 1 946 ? 5.449 4.571 30.344 1.00 94.19 946 VAL A O 1
ATOM 7588 N N . VAL A 1 947 ? 4.972 3.174 28.643 1.00 90.62 947 VAL A N 1
ATOM 7589 C CA . VAL A 1 947 ? 3.511 3.187 28.816 1.00 90.62 947 VAL A CA 1
ATOM 7590 C C . VAL A 1 947 ? 2.953 1.789 29.073 1.00 90.62 947 VAL A C 1
ATOM 7592 O O . VAL A 1 947 ? 3.526 0.769 28.683 1.00 90.62 947 VAL A O 1
ATOM 7595 N N . ASN A 1 948 ? 1.798 1.730 29.730 1.00 85.19 948 ASN A N 1
ATOM 7596 C CA . ASN A 1 948 ? 1.108 0.468 29.977 1.00 85.19 948 ASN A CA 1
ATOM 7597 C C . ASN A 1 948 ? 0.352 -0.007 28.718 1.00 85.19 948 ASN A C 1
ATOM 7599 O O . ASN A 1 948 ? 0.631 -1.092 28.198 1.00 85.19 948 ASN A O 1
ATOM 7603 N N . ASP A 1 949 ? -0.549 0.831 28.200 1.00 82.62 949 ASP A N 1
ATOM 7604 C CA . ASP A 1 949 ? -1.343 0.588 26.990 1.00 82.62 949 ASP A CA 1
ATOM 7605 C C . ASP A 1 949 ? -0.966 1.623 25.916 1.00 82.62 949 ASP A C 1
ATOM 7607 O O . ASP A 1 949 ? -0.986 2.821 26.207 1.00 82.62 949 ASP A O 1
ATOM 7611 N N . PRO A 1 950 ? -0.554 1.210 24.706 1.00 84.69 950 PRO A N 1
ATOM 7612 C CA . PRO A 1 950 ? -0.174 2.146 23.661 1.00 84.69 950 PRO A CA 1
ATOM 7613 C C . PRO A 1 950 ? -1.400 2.676 22.893 1.00 84.69 950 PRO A C 1
ATOM 7615 O O . PRO A 1 950 ? -1.635 2.296 21.742 1.00 84.69 950 PRO A O 1
ATOM 7618 N N . ILE A 1 951 ? -2.165 3.575 23.520 1.00 83.56 951 ILE A N 1
ATOM 7619 C CA . ILE A 1 951 ? -3.352 4.198 22.916 1.00 83.56 951 ILE A CA 1
ATOM 7620 C C . ILE A 1 951 ? -2.917 5.162 21.791 1.00 83.56 951 ILE A C 1
ATOM 7622 O O . ILE A 1 951 ? -2.128 6.075 22.050 1.00 83.56 951 ILE A O 1
ATOM 7626 N N . PRO A 1 952 ? -3.384 4.972 20.540 1.00 83.25 952 PRO A N 1
ATOM 7627 C CA . PRO A 1 952 ? -2.948 5.753 19.380 1.00 83.25 952 PRO A CA 1
ATOM 7628 C C . PRO A 1 952 ? -3.039 7.268 19.560 1.00 83.25 952 PRO A C 1
ATOM 7630 O O . PRO A 1 952 ? -2.061 7.972 19.296 1.00 83.25 952 PRO A O 1
ATOM 7633 N N . GLU A 1 953 ? -4.194 7.760 20.007 1.00 80.69 953 GLU A N 1
ATOM 7634 C CA . GLU A 1 953 ? -4.467 9.181 20.193 1.00 80.69 953 GLU A CA 1
ATOM 7635 C C . GLU A 1 953 ? -3.524 9.765 21.247 1.00 80.69 953 GLU A C 1
ATOM 7637 O O . GLU A 1 953 ? -2.802 10.713 20.955 1.00 80.69 953 GLU A O 1
ATOM 7642 N N . GLU A 1 954 ? -3.424 9.142 22.425 1.00 83.50 954 GLU A N 1
ATOM 7643 C CA . GLU A 1 954 ? -2.531 9.581 23.507 1.00 83.50 954 GLU A CA 1
ATOM 7644 C C . GLU A 1 954 ? -1.061 9.610 23.077 1.00 83.50 954 GLU A C 1
ATOM 7646 O O . GLU A 1 954 ? -0.357 10.593 23.312 1.00 83.50 954 GLU A O 1
ATOM 7651 N N . ILE A 1 955 ? -0.589 8.566 22.385 1.00 87.88 955 ILE A N 1
ATOM 7652 C CA . ILE A 1 955 ? 0.784 8.518 21.868 1.00 87.88 955 ILE A CA 1
ATOM 7653 C C . ILE A 1 955 ? 1.032 9.679 20.909 1.00 87.88 955 ILE A C 1
ATOM 7655 O O . ILE A 1 955 ? 2.067 10.346 20.982 1.00 87.88 955 ILE A O 1
ATOM 7659 N N . MET A 1 956 ? 0.104 9.935 19.990 1.00 86.81 956 MET A N 1
ATOM 7660 C CA . MET A 1 956 ? 0.274 11.020 19.033 1.00 86.81 956 MET A CA 1
ATOM 7661 C C . MET A 1 956 ? 0.218 12.387 19.699 1.00 86.81 956 MET A C 1
ATOM 7663 O O . MET A 1 956 ? 1.039 13.241 19.377 1.00 86.81 956 MET A O 1
ATOM 7667 N N . GLU A 1 957 ? -0.709 12.584 20.629 1.00 82.19 957 GLU A N 1
ATOM 7668 C CA . GLU A 1 957 ? -0.963 13.864 21.276 1.00 82.19 957 GLU A CA 1
ATOM 7669 C C . GLU A 1 957 ? 0.046 14.243 22.363 1.00 82.19 957 GLU A C 1
ATOM 7671 O O . GLU A 1 957 ? 0.290 15.439 22.573 1.00 82.19 957 GLU A O 1
ATOM 7676 N N . GLU A 1 958 ? 0.586 13.254 23.078 1.00 82.25 958 GLU A N 1
ATOM 7677 C CA . GLU A 1 958 ? 1.442 13.467 24.246 1.00 82.25 958 GLU A CA 1
ATOM 7678 C C . GLU A 1 958 ? 2.906 13.076 24.018 1.00 82.25 958 GLU A C 1
ATOM 7680 O O . GLU A 1 958 ? 3.761 13.580 24.745 1.00 82.25 958 GLU A O 1
ATOM 7685 N N . ILE A 1 959 ? 3.219 12.234 23.020 1.00 87.25 959 ILE A N 1
ATOM 7686 C CA . ILE A 1 959 ? 4.565 11.655 22.840 1.00 87.25 959 ILE A CA 1
ATOM 7687 C C . ILE A 1 959 ? 5.190 12.034 21.493 1.00 87.25 959 ILE A C 1
ATOM 7689 O O . ILE A 1 959 ? 6.286 12.599 21.444 1.00 87.25 959 ILE A O 1
ATOM 7693 N N . PHE A 1 960 ? 4.538 11.707 20.375 1.00 87.31 960 PHE A N 1
ATOM 7694 C CA . PHE A 1 960 ? 5.141 11.864 19.046 1.00 87.31 960 PHE A CA 1
ATOM 7695 C C . PHE A 1 960 ? 4.992 13.264 18.452 1.00 87.31 960 PHE A C 1
ATOM 7697 O O . PHE A 1 960 ? 5.811 13.624 17.606 1.00 87.31 960 PHE A O 1
ATOM 7704 N N . SER A 1 961 ? 4.027 14.069 18.913 1.00 82.56 961 SER A N 1
ATOM 7705 C CA . SER A 1 961 ? 3.904 15.482 18.525 1.00 82.56 961 SER A CA 1
ATOM 7706 C C . SER A 1 961 ? 4.836 16.424 19.294 1.00 82.56 961 SER A C 1
ATOM 7708 O O . SER A 1 961 ? 4.775 17.636 19.094 1.00 82.56 961 SER A O 1
ATOM 7710 N N . LEU A 1 962 ? 5.648 15.913 20.225 1.00 84.19 962 LEU A N 1
ATOM 7711 C CA . LEU A 1 962 ? 6.566 16.750 20.990 1.00 84.19 962 LEU A CA 1
ATOM 7712 C C . LEU A 1 962 ? 7.687 17.303 20.090 1.00 84.19 962 LEU A C 1
ATOM 7714 O O . LEU A 1 962 ? 8.160 16.594 19.201 1.00 84.19 962 LEU A O 1
ATOM 7718 N N . PRO A 1 963 ? 8.181 18.532 20.344 1.00 82.19 963 PRO A N 1
ATOM 7719 C CA . PRO A 1 963 ? 9.261 19.159 19.575 1.00 82.19 963 PRO A CA 1
ATOM 7720 C C . PRO A 1 963 ? 10.651 18.599 19.944 1.00 82.19 963 PRO A C 1
ATOM 7722 O O . PRO A 1 963 ? 11.640 19.325 19.954 1.00 82.19 963 PRO A O 1
ATOM 7725 N N . VAL A 1 964 ? 10.720 17.315 20.302 1.00 85.00 964 VAL A N 1
ATOM 7726 C CA . VAL A 1 964 ? 11.938 16.579 20.655 1.00 85.00 964 VAL A CA 1
ATOM 7727 C C . VAL A 1 964 ? 11.875 15.171 20.081 1.00 85.00 964 VAL A C 1
ATOM 7729 O O . VAL A 1 964 ? 10.799 14.622 19.829 1.00 85.00 964 VAL A O 1
ATOM 7732 N N . ASN A 1 965 ? 13.038 14.554 19.903 1.00 88.88 965 ASN A N 1
ATOM 7733 C CA . ASN A 1 965 ? 13.097 13.152 19.518 1.00 88.88 965 ASN A CA 1
ATOM 7734 C C . ASN A 1 965 ? 12.594 12.251 20.651 1.00 88.88 965 ASN A C 1
ATOM 7736 O O . ASN A 1 965 ? 12.981 12.382 21.815 1.00 88.88 965 ASN A O 1
ATOM 7740 N N . THR A 1 966 ? 11.717 11.318 20.291 1.00 92.12 966 THR A N 1
ATOM 7741 C CA . THR A 1 966 ? 11.033 10.427 21.226 1.00 92.12 966 THR A CA 1
ATOM 7742 C C . THR A 1 966 ? 11.010 9.000 20.704 1.00 92.12 966 THR A C 1
ATOM 7744 O O . THR A 1 966 ? 10.979 8.759 19.493 1.00 92.12 966 THR A O 1
ATOM 7747 N N . ALA A 1 967 ? 11.002 8.056 21.637 1.00 94.31 967 ALA A N 1
ATOM 7748 C CA . ALA A 1 967 ? 10.817 6.636 21.394 1.00 94.31 967 ALA A CA 1
ATOM 7749 C C . ALA A 1 967 ? 9.828 6.045 22.405 1.00 94.31 967 ALA A C 1
ATOM 7751 O O . ALA A 1 967 ? 9.583 6.640 23.455 1.00 94.31 967 ALA A O 1
ATOM 7752 N N . LEU A 1 968 ? 9.259 4.883 22.087 1.00 94.94 968 LEU A N 1
ATOM 7753 C CA . LEU A 1 968 ? 8.187 4.261 22.862 1.00 94.94 968 LEU A CA 1
ATOM 7754 C C . LEU A 1 968 ? 8.572 2.849 23.323 1.00 94.94 968 LEU A C 1
ATOM 7756 O O . LEU A 1 968 ? 9.132 2.055 22.564 1.00 94.94 968 LEU A O 1
ATOM 7760 N N . VAL A 1 969 ? 8.211 2.518 24.557 1.00 94.88 969 VAL A N 1
ATOM 7761 C CA . VAL A 1 969 ? 8.218 1.164 25.110 1.00 94.88 969 VAL A CA 1
ATOM 7762 C C . VAL A 1 969 ? 6.855 0.912 25.740 1.00 94.88 969 VAL A C 1
ATOM 7764 O O . VAL A 1 969 ? 6.406 1.704 26.566 1.00 94.88 969 VAL A O 1
ATOM 7767 N N . SER A 1 970 ? 6.191 -0.184 25.377 1.00 92.50 970 SER A N 1
ATOM 7768 C CA . SER A 1 970 ? 4.883 -0.510 25.948 1.00 92.50 970 SER A CA 1
ATOM 7769 C C . SER A 1 970 ? 4.771 -1.948 26.436 1.00 92.50 970 SER A C 1
ATOM 7771 O O . SER A 1 970 ? 5.320 -2.883 25.844 1.00 92.50 970 SER A O 1
ATOM 7773 N N . ARG A 1 971 ? 4.008 -2.135 27.521 1.00 88.31 971 ARG A N 1
ATOM 7774 C CA . ARG A 1 971 ? 3.706 -3.467 28.070 1.00 88.31 971 ARG A CA 1
ATOM 7775 C C . ARG A 1 971 ? 2.799 -4.274 27.137 1.00 88.31 971 ARG A C 1
ATOM 7777 O O . ARG A 1 971 ? 2.984 -5.482 26.986 1.00 88.31 971 ARG A O 1
ATOM 7784 N N . LEU A 1 972 ? 1.803 -3.619 26.538 1.00 84.00 972 LEU A N 1
ATOM 7785 C CA . LEU A 1 972 ? 0.876 -4.190 25.550 1.00 84.00 972 LEU A CA 1
ATOM 7786 C C . LEU A 1 972 ? 1.186 -3.683 24.134 1.00 84.00 972 LEU A C 1
ATOM 7788 O O . LEU A 1 972 ? 2.085 -2.869 23.965 1.00 84.00 972 LEU A O 1
ATOM 7792 N N . GLY A 1 973 ? 0.470 -4.182 23.122 1.00 77.12 973 GLY A N 1
ATOM 7793 C CA . GLY A 1 973 ? 0.626 -3.770 21.718 1.00 77.12 973 GLY A CA 1
ATOM 7794 C C . GLY A 1 973 ? 1.829 -4.408 21.015 1.00 77.12 973 GLY A C 1
ATOM 7795 O O . GLY A 1 973 ? 2.974 -4.203 21.402 1.00 77.12 973 GLY A O 1
ATOM 7796 N N . GLY A 1 974 ? 1.566 -5.240 20.004 1.00 74.19 974 GLY A N 1
ATOM 7797 C CA . GLY A 1 974 ? 2.588 -5.937 19.209 1.00 74.19 974 GLY A CA 1
ATOM 7798 C C . GLY A 1 974 ? 2.779 -5.327 17.820 1.00 74.19 974 GLY A C 1
ATOM 7799 O O . GLY A 1 974 ? 2.392 -4.191 17.559 1.00 74.19 974 GLY A O 1
ATOM 7800 N N . ARG A 1 975 ? 3.311 -6.113 16.874 1.00 75.88 975 ARG A N 1
ATOM 7801 C CA . ARG A 1 975 ? 3.460 -5.688 15.463 1.00 75.88 975 ARG A CA 1
ATOM 7802 C C . ARG A 1 975 ? 2.117 -5.412 14.788 1.00 75.88 975 ARG A C 1
ATOM 7804 O O . ARG A 1 975 ? 2.061 -4.638 13.830 1.00 75.88 975 ARG A O 1
ATOM 7811 N N . GLY A 1 976 ? 1.061 -6.060 15.278 1.00 71.31 976 GLY A N 1
ATOM 7812 C CA . GLY A 1 976 ? -0.329 -5.879 14.867 1.00 71.31 976 GLY A CA 1
ATOM 7813 C C . GLY A 1 976 ? -0.937 -4.521 15.239 1.00 71.31 976 GLY A C 1
ATOM 7814 O O . GLY A 1 976 ? -1.935 -4.141 14.634 1.00 71.31 976 GLY A O 1
ATOM 7815 N N . ALA A 1 977 ? -0.343 -3.787 16.189 1.00 78.94 977 ALA A N 1
ATOM 7816 C CA . ALA A 1 977 ? -1.032 -2.683 16.848 1.00 78.94 977 ALA A CA 1
ATOM 7817 C C . ALA A 1 977 ? -1.022 -1.353 16.080 1.00 78.94 977 ALA A C 1
ATOM 7819 O O . ALA A 1 977 ? -0.089 -1.063 15.335 1.00 78.94 977 ALA A O 1
ATOM 7820 N N . HIS A 1 978 ? -2.011 -0.484 16.305 1.00 80.81 978 HIS A N 1
ATOM 7821 C CA . HIS A 1 978 ? -2.031 0.846 15.674 1.00 80.81 978 HIS A CA 1
ATOM 7822 C C . HIS A 1 978 ? -0.820 1.713 16.048 1.00 80.81 978 HIS A C 1
ATOM 7824 O O . HIS A 1 978 ? -0.247 2.367 15.176 1.00 80.81 978 HIS A O 1
ATOM 7830 N N . ALA A 1 979 ? -0.353 1.642 17.296 1.00 83.56 979 ALA A N 1
ATOM 7831 C CA . ALA A 1 979 ? 0.886 2.293 17.720 1.00 83.56 979 ALA A CA 1
ATOM 7832 C C . ALA A 1 979 ? 2.116 1.837 16.911 1.00 83.56 979 ALA A C 1
ATOM 7834 O O . ALA A 1 979 ? 3.012 2.641 16.635 1.00 83.56 979 ALA A O 1
ATOM 7835 N N . ALA A 1 980 ? 2.142 0.572 16.468 1.00 81.75 980 ALA A N 1
ATOM 7836 C CA . ALA A 1 980 ? 3.173 0.061 15.569 1.00 81.75 980 ALA A CA 1
ATOM 7837 C C . ALA A 1 980 ? 3.152 0.783 14.224 1.00 81.75 980 ALA A C 1
ATOM 7839 O O . ALA A 1 980 ? 4.187 1.258 13.755 1.00 81.75 980 ALA A O 1
ATOM 7840 N N . ASP A 1 981 ? 1.971 0.887 13.618 1.00 81.25 981 ASP A N 1
ATOM 7841 C CA . ASP A 1 981 ? 1.797 1.523 12.316 1.00 81.25 981 ASP A CA 1
ATOM 7842 C C . ASP A 1 981 ? 2.161 3.016 12.360 1.00 81.25 981 ASP A C 1
ATOM 7844 O O . ASP A 1 981 ? 2.822 3.518 11.447 1.00 81.25 981 ASP A O 1
ATOM 7848 N N . ILE A 1 982 ? 1.776 3.714 13.433 1.00 86.25 982 ILE A N 1
ATOM 7849 C CA . ILE A 1 982 ? 2.124 5.122 13.672 1.00 86.25 982 ILE A CA 1
ATOM 7850 C C . ILE A 1 982 ? 3.640 5.283 13.791 1.00 86.25 982 ILE A C 1
ATOM 7852 O O . ILE A 1 982 ? 4.231 6.105 13.088 1.00 86.25 982 ILE A O 1
ATOM 7856 N N . SER A 1 983 ? 4.280 4.464 14.629 1.00 87.62 983 SER A N 1
ATOM 7857 C CA . SER A 1 983 ? 5.724 4.545 14.868 1.00 87.62 983 SER A CA 1
ATOM 7858 C C . SER A 1 983 ? 6.515 4.276 13.585 1.00 87.62 983 SER A C 1
ATOM 7860 O O . SER A 1 983 ? 7.410 5.045 13.235 1.00 87.62 983 SER A O 1
ATOM 7862 N N . LYS A 1 984 ? 6.122 3.252 12.809 1.00 83.44 984 LYS A N 1
ATOM 7863 C CA . LYS A 1 984 ? 6.680 2.967 11.473 1.00 83.44 984 LYS A CA 1
ATOM 7864 C C . LYS A 1 984 ? 6.462 4.123 10.495 1.00 83.44 984 LYS A C 1
ATOM 7866 O O . LYS A 1 984 ? 7.334 4.404 9.679 1.00 83.44 984 LYS A O 1
ATOM 7871 N N . SER A 1 985 ? 5.297 4.773 10.541 1.00 80.94 985 SER A N 1
ATOM 7872 C CA . SER A 1 985 ? 4.958 5.884 9.647 1.00 80.94 985 SER A CA 1
ATOM 7873 C C . SER A 1 985 ? 5.823 7.117 9.887 1.00 80.94 985 SER A C 1
ATOM 7875 O O . SER A 1 985 ? 6.309 7.709 8.927 1.00 80.94 985 SER A O 1
ATOM 7877 N N . LEU A 1 986 ? 6.038 7.460 11.157 1.00 83.94 986 LEU A N 1
ATOM 7878 C CA . LEU A 1 986 ? 6.791 8.640 11.581 1.00 83.94 986 LEU A CA 1
ATOM 7879 C C . LEU A 1 986 ? 8.294 8.375 11.760 1.00 83.94 986 LEU A C 1
ATOM 7881 O O . LEU A 1 986 ? 9.022 9.265 12.188 1.00 83.94 986 LEU A O 1
ATOM 7885 N N . GLY A 1 987 ? 8.764 7.151 11.492 1.00 84.12 987 GLY A N 1
ATOM 7886 C CA . GLY A 1 987 ? 10.166 6.768 11.687 1.00 84.12 987 GLY A CA 1
ATOM 7887 C C . GLY A 1 987 ? 10.610 6.733 13.156 1.00 84.12 987 GLY A C 1
ATOM 7888 O O . GLY A 1 987 ? 11.801 6.840 13.438 1.00 84.12 987 GLY A O 1
ATOM 7889 N N . LYS A 1 988 ? 9.671 6.593 14.100 1.00 89.62 988 LYS A N 1
ATOM 7890 C CA . LYS A 1 988 ? 9.939 6.546 15.545 1.00 89.62 988 LYS A CA 1
ATOM 7891 C C . LYS A 1 988 ? 10.357 5.138 15.978 1.00 89.62 988 LYS A C 1
ATOM 7893 O O . LYS A 1 988 ? 9.930 4.134 15.395 1.00 89.62 988 LYS A O 1
ATOM 7898 N N . VAL A 1 989 ? 11.192 5.057 17.015 1.00 91.81 989 VAL A N 1
ATOM 7899 C CA . VAL A 1 989 ? 11.640 3.774 17.577 1.00 91.81 989 VAL A CA 1
ATOM 7900 C C . VAL A 1 989 ? 10.612 3.262 18.584 1.00 91.81 989 VAL A C 1
ATOM 7902 O O . VAL A 1 989 ? 10.216 4.001 19.484 1.00 91.81 989 VAL A O 1
ATOM 7905 N N . TYR A 1 990 ? 10.172 2.012 18.428 1.00 92.31 990 TYR A N 1
ATOM 7906 C CA . TYR A 1 990 ? 9.146 1.404 19.272 1.00 92.31 990 TYR A CA 1
ATOM 7907 C C . TYR A 1 990 ? 9.448 -0.067 19.587 1.00 92.31 990 TYR A C 1
ATOM 7909 O O . TYR A 1 990 ? 9.726 -0.873 18.690 1.00 92.31 990 TYR A O 1
ATOM 7917 N N . VAL A 1 991 ? 9.354 -0.412 20.874 1.00 92.81 991 VAL A N 1
ATOM 7918 C CA . VAL A 1 991 ? 9.368 -1.784 21.397 1.00 92.81 991 VAL A CA 1
ATOM 7919 C C . VAL A 1 991 ? 8.040 -2.067 22.107 1.00 92.81 991 VAL A C 1
ATOM 7921 O O . VAL A 1 991 ? 7.713 -1.435 23.110 1.00 92.81 991 VAL A O 1
ATOM 7924 N N . GLY A 1 992 ? 7.272 -3.020 21.583 1.00 90.62 992 GLY A N 1
ATOM 7925 C CA . GLY A 1 992 ? 5.956 -3.396 22.108 1.00 90.62 992 GLY A CA 1
ATOM 7926 C C . GLY A 1 992 ? 5.974 -4.731 22.854 1.00 90.62 992 GLY A C 1
ATOM 7927 O O . GLY A 1 992 ? 6.964 -5.454 22.810 1.00 90.62 992 GLY A O 1
ATOM 7928 N N . GLN A 1 993 ? 4.873 -5.097 23.514 1.00 87.88 993 GLN A N 1
ATOM 7929 C CA . GLN A 1 993 ? 4.721 -6.370 24.248 1.00 87.88 993 GLN A CA 1
ATOM 7930 C C . GLN A 1 993 ? 5.845 -6.678 25.262 1.00 87.88 993 GLN A C 1
ATOM 7932 O O . GLN A 1 993 ? 6.210 -7.840 25.454 1.00 87.88 993 GLN A O 1
ATOM 7937 N N . VAL A 1 994 ? 6.390 -5.669 25.945 1.00 91.19 994 VAL A N 1
ATOM 7938 C CA . VAL A 1 994 ? 7.377 -5.885 27.017 1.00 91.19 994 VAL A CA 1
ATOM 7939 C C . VAL A 1 994 ? 6.649 -6.361 28.278 1.00 91.19 994 VAL A C 1
ATOM 7941 O O . VAL A 1 994 ? 6.295 -5.579 29.161 1.00 91.19 994 VAL A O 1
ATOM 7944 N N . ARG A 1 995 ? 6.358 -7.666 28.346 1.00 86.12 995 ARG A N 1
ATOM 7945 C CA . ARG A 1 995 ? 5.556 -8.286 29.421 1.00 86.12 995 ARG A CA 1
ATOM 7946 C C . ARG A 1 995 ? 6.201 -8.181 30.804 1.00 86.12 995 ARG A C 1
ATOM 7948 O O . ARG A 1 995 ? 5.474 -8.272 31.790 1.00 86.12 995 ARG A O 1
ATOM 7955 N N . GLN A 1 996 ? 7.512 -7.958 30.842 1.00 91.75 996 GLN A N 1
ATOM 7956 C CA . GLN A 1 996 ? 8.314 -7.763 32.047 1.00 91.75 996 GLN A CA 1
ATOM 7957 C C . GLN A 1 996 ? 7.956 -6.468 32.788 1.00 91.75 996 GLN A C 1
ATOM 7959 O O . GLN A 1 996 ? 8.216 -6.349 33.977 1.00 91.75 996 GLN A O 1
ATOM 7964 N N . ILE A 1 997 ? 7.343 -5.487 32.114 1.00 90.25 997 ILE A N 1
ATOM 7965 C CA . ILE A 1 997 ? 6.841 -4.275 32.774 1.00 90.25 997 ILE A CA 1
ATOM 7966 C C . ILE A 1 997 ? 5.688 -4.665 33.699 1.00 90.25 997 ILE A C 1
ATOM 7968 O O . ILE A 1 997 ? 4.679 -5.187 33.223 1.00 90.25 997 ILE A O 1
ATOM 7972 N N . GLU A 1 998 ? 5.776 -4.384 34.997 1.00 86.88 998 GLU A N 1
ATOM 7973 C CA . GLU A 1 998 ? 4.654 -4.575 35.924 1.00 86.88 998 GLU A CA 1
ATOM 7974 C C . GLU A 1 998 ? 3.537 -3.551 35.666 1.00 86.88 998 GLU A C 1
ATOM 7976 O O . GLU A 1 998 ? 3.789 -2.403 35.309 1.00 86.88 998 GLU A O 1
ATOM 7981 N N . LYS A 1 999 ? 2.268 -3.958 35.817 1.00 79.56 999 LYS A N 1
ATOM 7982 C CA . LYS A 1 999 ? 1.128 -3.067 35.548 1.00 79.56 999 LYS A CA 1
ATOM 7983 C C . LYS A 1 999 ? 1.124 -1.914 36.557 1.00 79.56 999 LYS A C 1
ATOM 7985 O O . LYS A 1 999 ? 0.962 -2.148 37.750 1.00 79.56 999 LYS A O 1
ATOM 7990 N N . PHE A 1 1000 ? 1.176 -0.686 36.057 1.00 79.69 1000 PHE A N 1
ATOM 7991 C CA . PHE A 1 1000 ? 1.031 0.535 36.846 1.00 79.69 1000 PHE A CA 1
ATOM 7992 C C . PHE A 1 1000 ? -0.186 1.352 36.392 1.00 79.69 1000 PHE A C 1
ATOM 7994 O O . PHE A 1 1000 ? -0.686 1.184 35.274 1.00 79.69 1000 PHE A O 1
ATOM 8001 N N . ALA A 1 1001 ? -0.684 2.209 37.284 1.00 73.50 1001 ALA A N 1
ATOM 8002 C CA . ALA A 1 1001 ? -1.770 3.147 37.017 1.00 73.50 1001 ALA A CA 1
ATOM 8003 C C . ALA A 1 1001 ? -1.240 4.585 37.038 1.00 73.50 1001 ALA A C 1
ATOM 8005 O O . ALA A 1 1001 ? -0.354 4.913 37.828 1.00 73.50 1001 ALA A O 1
ATOM 8006 N N . GLY A 1 1002 ? -1.803 5.441 36.186 1.00 75.19 1002 GLY A N 1
ATOM 8007 C CA . GLY A 1 1002 ? -1.381 6.833 36.069 1.00 75.19 1002 GLY A CA 1
ATOM 8008 C C . GLY A 1 1002 ? 0.040 6.979 35.520 1.00 75.19 1002 GLY A C 1
ATOM 8009 O O . GLY A 1 1002 ? 0.467 6.220 34.652 1.00 75.19 1002 GLY A O 1
ATOM 8010 N N . LYS A 1 1003 ? 0.752 7.989 36.024 1.00 80.62 1003 LYS A N 1
ATOM 8011 C CA . LYS A 1 1003 ? 2.041 8.474 35.508 1.00 80.62 1003 LYS A CA 1
ATOM 8012 C C . LYS A 1 1003 ? 3.124 8.271 36.579 1.00 80.62 1003 LYS A C 1
ATOM 8014 O O . LYS A 1 1003 ? 3.405 9.204 37.331 1.00 80.62 1003 LYS A O 1
ATOM 8019 N N . PRO A 1 1004 ? 3.655 7.044 36.750 1.00 86.75 1004 PRO A N 1
ATOM 8020 C CA . PRO A 1 1004 ? 4.507 6.721 37.890 1.00 86.75 1004 PRO A CA 1
ATOM 8021 C C . PRO A 1 1004 ? 5.919 7.296 37.733 1.00 86.75 1004 PRO A C 1
ATOM 8023 O O . PRO A 1 1004 ? 6.447 7.378 36.624 1.00 86.75 1004 PRO A O 1
ATOM 8026 N N . GLU A 1 1005 ? 6.559 7.624 38.856 1.00 88.69 1005 GLU A N 1
ATOM 8027 C CA . GLU A 1 1005 ? 7.976 8.026 38.898 1.00 88.69 1005 GLU A CA 1
ATOM 8028 C C . GLU A 1 1005 ? 8.942 6.827 38.869 1.00 88.69 1005 GLU A C 1
ATOM 8030 O O . GLU A 1 1005 ? 10.137 6.993 38.623 1.00 88.69 1005 GLU A O 1
ATOM 8035 N N . VAL A 1 1006 ? 8.434 5.611 39.099 1.00 90.44 1006 VAL A N 1
ATOM 8036 C CA . VAL A 1 1006 ? 9.201 4.359 39.104 1.00 90.44 1006 VAL A CA 1
ATOM 8037 C C . VAL A 1 1006 ? 8.425 3.284 38.348 1.00 90.44 1006 VAL A C 1
ATOM 8039 O O . VAL A 1 1006 ? 7.239 3.083 38.605 1.00 90.44 1006 VAL A O 1
ATOM 8042 N N . VAL A 1 1007 ? 9.094 2.573 37.439 1.00 92.62 1007 VAL A N 1
ATOM 8043 C CA . VAL A 1 1007 ? 8.537 1.421 36.713 1.00 92.62 1007 VAL A CA 1
ATOM 8044 C C . VAL A 1 1007 ? 9.366 0.178 37.028 1.00 92.62 1007 VAL A C 1
ATOM 8046 O O . VAL A 1 1007 ? 10.590 0.206 36.908 1.00 92.62 1007 VAL A O 1
ATOM 8049 N N . SER A 1 1008 ? 8.703 -0.912 37.422 1.00 91.25 1008 SER A N 1
ATOM 8050 C CA . SER A 1 1008 ? 9.344 -2.210 37.667 1.00 91.25 1008 SER A CA 1
ATOM 8051 C C . SER A 1 1008 ? 9.391 -3.048 36.385 1.00 91.25 1008 SER A C 1
ATOM 8053 O O . SER A 1 1008 ? 8.371 -3.204 35.707 1.00 91.25 1008 SER A O 1
ATOM 8055 N N . PHE A 1 1009 ? 10.570 -3.590 36.071 1.00 91.25 1009 PHE A N 1
ATOM 8056 C CA . PHE A 1 1009 ? 10.813 -4.581 35.020 1.00 91.25 1009 PHE A CA 1
ATOM 8057 C C . PHE A 1 1009 ? 11.232 -5.905 35.678 1.00 91.25 1009 PHE A C 1
ATOM 8059 O O . PHE A 1 1009 ? 12.372 -6.018 36.120 1.00 91.25 1009 PHE A O 1
ATOM 8066 N N . ASP A 1 1010 ? 10.329 -6.884 35.784 1.00 88.56 1010 ASP A N 1
ATOM 8067 C CA . ASP A 1 1010 ? 10.546 -8.164 36.488 1.00 88.56 1010 ASP A CA 1
ATOM 8068 C C . ASP A 1 1010 ? 11.217 -7.984 37.872 1.00 88.56 1010 ASP A C 1
ATOM 8070 O O . ASP A 1 1010 ? 12.205 -8.636 38.214 1.00 88.56 1010 ASP A O 1
ATOM 8074 N N . GLY A 1 1011 ? 10.697 -7.047 38.674 1.00 83.69 1011 GLY A N 1
ATOM 8075 C CA . GLY A 1 1011 ? 11.217 -6.709 40.005 1.00 83.69 1011 GLY A CA 1
ATOM 8076 C C . GLY A 1 1011 ? 12.387 -5.714 40.029 1.00 83.69 1011 GLY A C 1
ATOM 8077 O O . GLY A 1 1011 ? 12.783 -5.270 41.110 1.00 83.69 1011 GLY A O 1
ATOM 8078 N N . LEU A 1 1012 ? 12.944 -5.321 38.876 1.00 90.25 1012 LEU A N 1
ATOM 8079 C CA . LEU A 1 1012 ? 13.950 -4.261 38.778 1.00 90.25 1012 LEU A CA 1
ATOM 8080 C C . LEU A 1 1012 ? 13.279 -2.886 38.665 1.00 90.25 1012 LEU A C 1
ATOM 8082 O O . LEU A 1 1012 ? 12.738 -2.531 37.620 1.00 90.25 1012 LEU A O 1
ATOM 8086 N N . ASN A 1 1013 ? 13.380 -2.079 39.718 1.00 90.88 1013 ASN A N 1
ATOM 8087 C CA . ASN A 1 1013 ? 12.837 -0.720 39.737 1.00 90.88 1013 ASN A CA 1
ATOM 8088 C C . ASN A 1 1013 ? 13.727 0.261 38.962 1.00 90.88 1013 ASN A C 1
ATOM 8090 O O . ASN A 1 1013 ? 14.873 0.510 39.344 1.00 90.88 1013 ASN A O 1
ATOM 8094 N N . VAL A 1 1014 ? 13.174 0.856 37.906 1.00 90.31 1014 VAL A N 1
ATOM 8095 C CA . VAL A 1 1014 ? 13.813 1.898 37.098 1.00 90.31 1014 VAL A CA 1
ATOM 8096 C C . VAL A 1 1014 ? 13.095 3.224 37.339 1.00 90.31 1014 VAL A C 1
ATOM 8098 O O . VAL A 1 1014 ? 11.875 3.318 37.208 1.00 90.31 1014 VAL A O 1
ATOM 8101 N N . ILE A 1 1015 ? 13.853 4.249 37.723 1.00 91.00 1015 ILE A N 1
ATOM 8102 C CA . ILE A 1 1015 ? 13.326 5.571 38.084 1.00 91.00 1015 ILE A CA 1
ATOM 8103 C C . ILE A 1 1015 ? 13.284 6.456 36.832 1.00 91.00 1015 ILE A C 1
ATOM 8105 O O . ILE A 1 1015 ? 14.194 6.399 35.997 1.00 91.00 1015 ILE A O 1
ATOM 8109 N N . VAL A 1 1016 ? 12.260 7.301 36.708 1.00 88.88 1016 VAL A N 1
ATOM 8110 C CA . VAL A 1 1016 ? 12.205 8.367 35.695 1.00 88.88 1016 VAL A CA 1
ATOM 8111 C C . VAL A 1 1016 ? 13.498 9.196 35.727 1.00 88.88 1016 VAL A C 1
ATOM 8113 O O . VAL A 1 1016 ? 14.036 9.503 36.788 1.00 88.88 1016 VAL A O 1
ATOM 8116 N N . GLY A 1 1017 ? 14.035 9.524 34.551 1.00 85.94 1017 GLY A N 1
ATOM 8117 C CA . GLY A 1 1017 ? 15.348 10.160 34.400 1.00 85.94 1017 GLY A CA 1
ATOM 8118 C C . GLY A 1 1017 ? 16.506 9.176 34.177 1.00 85.94 1017 GLY A C 1
ATOM 8119 O O . GLY A 1 1017 ? 17.613 9.595 33.832 1.00 85.94 1017 GLY A O 1
ATOM 8120 N N . THR A 1 1018 ? 16.276 7.866 34.316 1.00 89.94 1018 THR A N 1
ATOM 8121 C CA . THR A 1 1018 ? 17.306 6.853 34.037 1.00 89.94 1018 THR A CA 1
ATOM 8122 C C . THR A 1 1018 ? 17.620 6.788 32.542 1.00 89.94 1018 THR A C 1
ATOM 8124 O O . THR A 1 1018 ? 16.720 6.725 31.706 1.00 89.94 1018 THR A O 1
ATOM 8127 N N . LYS A 1 1019 ? 18.909 6.765 32.187 1.00 91.06 1019 LYS A N 1
ATOM 8128 C CA . LYS A 1 1019 ? 19.352 6.555 30.803 1.00 91.06 1019 LYS A CA 1
ATOM 8129 C C . LYS A 1 1019 ? 19.136 5.093 30.395 1.00 91.06 1019 LYS A C 1
ATOM 8131 O O . LYS A 1 1019 ? 19.558 4.171 31.097 1.00 91.06 1019 LYS A O 1
ATOM 8136 N N . MET A 1 1020 ? 18.525 4.882 29.238 1.00 92.75 1020 MET A N 1
ATOM 8137 C CA . MET A 1 1020 ? 18.189 3.574 28.683 1.00 92.75 1020 MET A CA 1
ATOM 8138 C C . MET A 1 1020 ? 18.568 3.489 27.205 1.00 92.75 1020 MET A C 1
ATOM 8140 O O . MET A 1 1020 ? 18.726 4.499 26.517 1.00 92.75 1020 MET A O 1
ATOM 8144 N N . VAL A 1 1021 ? 18.707 2.258 26.721 1.00 93.62 1021 VAL A N 1
ATOM 8145 C CA . VAL A 1 1021 ? 18.905 1.947 25.306 1.00 93.62 1021 VAL A CA 1
ATOM 8146 C C . VAL A 1 1021 ? 17.861 0.929 24.896 1.00 93.62 1021 VAL A C 1
ATOM 8148 O O . VAL A 1 1021 ? 17.673 -0.077 25.577 1.00 93.62 1021 VAL A O 1
ATOM 8151 N N . ILE A 1 1022 ? 17.184 1.184 23.785 1.00 94.62 1022 ILE A N 1
ATOM 8152 C CA . ILE A 1 1022 ? 16.211 0.252 23.223 1.00 94.62 1022 ILE A CA 1
ATOM 8153 C C . ILE A 1 1022 ? 16.564 -0.070 21.782 1.00 94.62 1022 ILE A C 1
ATOM 8155 O O . ILE A 1 1022 ? 17.129 0.761 21.068 1.00 94.62 1022 ILE A O 1
ATOM 8159 N N . HIS A 1 1023 ? 16.199 -1.269 21.345 1.00 91.94 1023 HIS A N 1
ATOM 8160 C CA . HIS A 1 1023 ? 16.373 -1.693 19.968 1.00 91.94 1023 HIS A CA 1
ATOM 8161 C C . HIS A 1 1023 ? 15.032 -2.083 19.350 1.00 91.94 1023 HIS A C 1
ATOM 8163 O O . HIS A 1 1023 ? 14.458 -3.136 19.626 1.00 91.94 1023 HIS A O 1
ATOM 8169 N N . GLY A 1 1024 ? 14.563 -1.235 18.437 1.00 88.25 1024 GLY A N 1
ATOM 8170 C CA . GLY A 1 1024 ? 13.262 -1.366 17.788 1.00 88.25 1024 GLY A CA 1
ATOM 8171 C C . GLY A 1 1024 ? 13.097 -2.565 16.850 1.00 88.25 1024 GLY A C 1
ATOM 8172 O O . GLY A 1 1024 ? 11.972 -2.881 16.485 1.00 88.25 1024 GLY A O 1
ATOM 8173 N N . GLN A 1 1025 ? 14.167 -3.276 16.470 1.00 84.19 1025 GLN A N 1
ATOM 8174 C CA . GLN A 1 1025 ? 14.082 -4.467 15.609 1.00 84.19 1025 GLN A CA 1
ATOM 8175 C C . GLN A 1 1025 ? 14.167 -5.779 16.399 1.00 84.19 1025 GLN A C 1
ATOM 8177 O O . GLN A 1 1025 ? 13.403 -6.701 16.107 1.00 84.19 1025 GLN A O 1
ATOM 8182 N N . THR A 1 1026 ? 15.065 -5.866 17.387 1.00 86.00 1026 THR A N 1
ATOM 8183 C CA . THR A 1 1026 ? 15.236 -7.059 18.242 1.00 86.00 1026 THR A CA 1
ATOM 8184 C C . THR A 1 1026 ? 14.266 -7.081 19.424 1.00 86.00 1026 THR A C 1
ATOM 8186 O O . THR A 1 1026 ? 14.005 -8.146 19.982 1.00 86.00 1026 THR A O 1
ATOM 8189 N N . GLY A 1 1027 ? 13.702 -5.921 19.781 1.00 89.25 1027 GLY A N 1
ATOM 8190 C CA . GLY A 1 1027 ? 12.803 -5.751 20.920 1.00 89.25 1027 GLY A CA 1
ATOM 8191 C C . GLY A 1 1027 ? 13.522 -5.681 22.266 1.00 89.25 1027 GLY A C 1
ATOM 8192 O O . GLY A 1 1027 ? 12.884 -5.807 23.308 1.00 89.25 1027 GLY A O 1
ATOM 8193 N N . GLU A 1 1028 ? 14.843 -5.519 22.265 1.00 93.31 1028 GLU A N 1
ATOM 8194 C CA . GLU A 1 1028 ? 15.649 -5.483 23.483 1.00 93.31 1028 GLU A CA 1
ATOM 8195 C C . GLU A 1 1028 ? 15.572 -4.113 24.165 1.00 93.31 1028 GLU A C 1
ATOM 8197 O O . GLU A 1 1028 ? 15.623 -3.066 23.514 1.00 93.31 1028 GLU A O 1
ATOM 8202 N N . VAL A 1 1029 ? 15.483 -4.132 25.493 1.00 94.31 1029 VAL A N 1
ATOM 8203 C CA . VAL A 1 1029 ? 15.486 -2.962 26.372 1.00 94.31 1029 VAL A CA 1
ATOM 8204 C C . VAL A 1 1029 ? 16.620 -3.133 27.375 1.00 94.31 1029 VAL A C 1
ATOM 8206 O O . VAL A 1 1029 ? 16.683 -4.137 28.083 1.00 94.31 1029 VAL A O 1
ATOM 8209 N N . ALA A 1 1030 ? 17.525 -2.165 27.444 1.00 93.31 1030 ALA A N 1
ATOM 8210 C CA . ALA A 1 1030 ? 18.725 -2.219 28.266 1.00 93.31 1030 ALA A CA 1
ATOM 8211 C C . ALA A 1 1030 ? 18.920 -0.939 29.086 1.00 93.31 1030 ALA A C 1
ATOM 8213 O O . ALA A 1 1030 ? 18.529 0.158 28.679 1.00 93.31 1030 ALA A O 1
ATOM 8214 N N . LEU A 1 1031 ? 19.582 -1.072 30.237 1.00 89.44 1031 LEU A N 1
ATOM 8215 C CA . LEU A 1 1031 ? 20.075 0.088 30.979 1.00 89.44 1031 LEU A CA 1
ATOM 8216 C C . LEU A 1 1031 ? 21.334 0.635 30.313 1.00 89.44 1031 LEU A C 1
ATOM 8218 O O . LEU A 1 1031 ? 22.200 -0.115 29.857 1.00 89.44 1031 LEU A O 1
ATOM 8222 N N . TYR A 1 1032 ? 21.466 1.957 30.321 1.00 80.44 1032 TYR A N 1
ATOM 8223 C CA . TYR A 1 1032 ? 22.674 2.617 29.858 1.00 80.44 1032 TYR A CA 1
ATOM 8224 C C . TYR A 1 1032 ? 23.782 2.461 30.913 1.00 80.44 1032 TYR A C 1
ATOM 8226 O O . TYR A 1 1032 ? 23.908 3.268 31.833 1.00 80.44 1032 TYR A O 1
ATOM 8234 N N . LYS A 1 1033 ? 24.587 1.401 30.801 1.00 68.56 1033 LYS A N 1
ATOM 8235 C CA . LYS A 1 1033 ? 25.865 1.270 31.511 1.00 68.56 1033 LYS A CA 1
ATOM 8236 C C . LYS A 1 1033 ? 26.991 1.250 30.476 1.00 68.56 1033 LYS A C 1
ATOM 8238 O O . LYS A 1 1033 ? 27.043 0.298 29.702 1.00 68.56 1033 LYS A O 1
ATOM 8243 N N . PRO A 1 1034 ? 27.873 2.262 30.418 1.00 46.53 1034 PRO A N 1
ATOM 8244 C CA . PRO A 1 1034 ? 29.091 2.136 29.633 1.00 46.53 1034 PRO A CA 1
ATOM 8245 C C . PRO A 1 1034 ? 29.954 1.050 30.286 1.00 46.53 1034 PRO A C 1
ATOM 8247 O O . PRO A 1 1034 ? 30.254 1.136 31.477 1.00 46.53 1034 PRO A O 1
ATOM 8250 N N . ILE A 1 1035 ? 30.332 0.018 29.533 1.00 41.16 1035 ILE A N 1
ATOM 8251 C CA . ILE A 1 1035 ? 31.449 -0.836 29.941 1.00 41.16 1035 ILE A CA 1
ATOM 8252 C C . ILE A 1 1035 ? 32.695 0.068 29.917 1.00 41.16 1035 ILE A C 1
ATOM 8254 O O . ILE A 1 1035 ? 32.947 0.704 28.890 1.00 41.16 1035 ILE A O 1
ATOM 8258 N N . PRO A 1 1036 ? 33.470 0.190 31.010 1.00 37.78 1036 PRO A N 1
ATOM 8259 C CA . PRO A 1 1036 ? 34.796 0.789 30.925 1.00 37.78 1036 PRO A CA 1
ATOM 8260 C C . PRO A 1 1036 ? 35.598 -0.018 29.904 1.00 37.78 1036 PRO A C 1
ATOM 8262 O O . PRO A 1 1036 ? 35.612 -1.241 29.999 1.00 37.78 1036 PRO A O 1
ATOM 8265 N N . ALA A 1 1037 ? 36.256 0.637 28.947 1.00 35.06 1037 ALA A N 1
ATOM 8266 C CA . ALA A 1 1037 ? 36.992 0.024 27.831 1.00 35.06 1037 ALA A CA 1
ATOM 8267 C C . ALA A 1 1037 ? 38.234 -0.820 28.233 1.00 35.06 1037 ALA A C 1
ATOM 8269 O O . ALA A 1 1037 ? 39.233 -0.852 27.525 1.00 35.06 1037 ALA A O 1
ATOM 8270 N N . GLN A 1 1038 ? 38.195 -1.511 29.369 1.00 35.09 1038 GLN A N 1
ATOM 8271 C CA . GLN A 1 1038 ? 39.211 -2.427 29.866 1.00 35.09 1038 GLN A CA 1
ATOM 8272 C C . GLN A 1 1038 ? 38.544 -3.708 30.377 1.00 35.09 1038 GLN A C 1
ATOM 8274 O O . GLN A 1 1038 ? 38.517 -3.938 31.581 1.00 35.09 1038 GLN A O 1
ATOM 8279 N N . GLN A 1 1039 ? 37.968 -4.520 29.482 1.00 32.19 1039 GLN A N 1
ATOM 8280 C CA . GLN A 1 1039 ? 37.734 -5.957 29.734 1.00 32.19 1039 GLN A CA 1
ATOM 8281 C C . GLN A 1 1039 ? 37.298 -6.750 28.481 1.00 32.19 1039 GLN A C 1
ATOM 8283 O O . GLN A 1 1039 ? 36.535 -7.702 28.585 1.00 32.19 1039 GLN A O 1
ATOM 8288 N N . SER A 1 1040 ? 37.785 -6.394 27.284 1.00 29.77 1040 SER A N 1
ATOM 8289 C CA . SER A 1 1040 ? 37.618 -7.228 26.073 1.00 29.77 1040 SER A CA 1
ATOM 8290 C C . SER A 1 1040 ? 38.857 -8.059 25.721 1.00 29.77 1040 SER A C 1
ATOM 8292 O O . SER A 1 1040 ? 38.876 -8.730 24.696 1.00 29.77 1040 SER A O 1
ATOM 8294 N N . GLU A 1 1041 ? 39.876 -8.062 26.577 1.00 34.34 1041 GLU A N 1
ATOM 8295 C CA . GLU A 1 1041 ? 40.984 -9.012 26.511 1.00 34.34 1041 GLU A CA 1
ATOM 8296 C C . GLU A 1 1041 ? 40.967 -9.845 27.789 1.00 34.34 1041 GLU A C 1
ATOM 8298 O O . GLU A 1 1041 ? 41.517 -9.424 28.800 1.00 34.34 1041 GLU A O 1
ATOM 8303 N N . LEU A 1 1042 ? 40.259 -10.979 27.769 1.00 33.38 1042 LEU A N 1
ATOM 8304 C CA . LEU A 1 1042 ? 40.649 -12.251 28.397 1.00 33.38 1042 LEU A CA 1
ATOM 8305 C C . LEU A 1 1042 ? 39.481 -13.252 28.352 1.00 33.38 1042 LEU A C 1
ATOM 8307 O O . LEU A 1 1042 ? 38.365 -12.967 28.775 1.00 33.38 1042 LEU A O 1
ATOM 8311 N N . SER A 1 1043 ? 39.815 -14.462 27.899 1.00 27.97 1043 SER A N 1
ATOM 8312 C CA . SER A 1 1043 ? 39.014 -15.695 27.823 1.00 27.97 1043 SER A CA 1
ATOM 8313 C C . SER A 1 1043 ? 38.084 -15.872 26.613 1.00 27.97 1043 SER A C 1
ATOM 8315 O O . SER A 1 1043 ? 36.874 -16.013 26.722 1.00 27.97 1043 SER A O 1
ATOM 8317 N N . CYS A 1 1044 ? 38.704 -16.042 25.439 1.00 32.38 1044 CYS A N 1
ATOM 8318 C CA . CYS A 1 1044 ? 38.327 -17.188 24.610 1.00 32.38 1044 CYS A CA 1
ATOM 8319 C C . CYS A 1 1044 ? 38.672 -18.465 25.392 1.00 32.38 1044 CYS A C 1
ATOM 8321 O O . CYS A 1 1044 ? 39.847 -18.780 25.583 1.00 32.38 1044 CYS A O 1
ATOM 8323 N N . GLY A 1 1045 ? 37.650 -19.163 25.868 1.00 27.47 1045 GLY A N 1
ATOM 8324 C CA . GLY A 1 1045 ? 37.728 -20.519 26.390 1.00 27.47 1045 GLY A CA 1
ATOM 8325 C C . GLY A 1 1045 ? 36.348 -21.147 26.244 1.00 27.47 1045 GLY A C 1
ATOM 8326 O O . GLY A 1 1045 ? 35.432 -20.743 26.949 1.00 27.47 1045 GLY A O 1
ATOM 8327 N N . GLU A 1 1046 ? 36.217 -22.052 25.272 1.00 26.03 1046 GLU A N 1
ATOM 8328 C CA . GLU A 1 1046 ? 35.049 -22.911 25.002 1.00 26.03 1046 GLU A CA 1
ATOM 8329 C C . GLU A 1 1046 ? 34.523 -23.627 26.269 1.00 26.03 1046 GLU A C 1
ATOM 8331 O O . GLU A 1 1046 ? 35.301 -23.791 27.218 1.00 26.03 1046 GLU A O 1
ATOM 8336 N N . PRO A 1 1047 ? 33.283 -24.172 26.290 1.00 33.25 1047 PRO A N 1
ATOM 8337 C CA . PRO A 1 1047 ? 32.259 -24.250 25.234 1.00 33.25 1047 PRO A CA 1
ATOM 8338 C C . PRO A 1 1047 ? 30.916 -23.560 25.547 1.00 33.25 1047 PRO A C 1
ATOM 8340 O O . PRO A 1 1047 ? 30.580 -23.365 26.739 1.00 33.25 1047 PRO A O 1
#

pLDDT: mean 79.2, std 17.21, range [22.05, 97.56]

Radius of gyration: 35.98 Å; Cα contacts (8 Å, |Δi|>4): 1628; chains: 1; bounding box: 88×64×111 Å